Protein AF-0000000067261818 (afdb_homodimer)

Nearest PDB structures (foldseek):
  6nit-assembly1_A  TM=5.048E-01  e=2.598E-01  Homo sapiens
  6mdz-assembly1_A  TM=4.209E-01  e=1.437E-01  Homo sapiens
  6mfr-assembly1_A  TM=4.215E-01  e=2.030E-01  Homo sapiens
  5js2-assembly1_A  TM=2.976E-01  e=2.240E-01  Homo sapiens
  6mdz-assembly1_A  TM=3.583E-01  e=1.690E-01  Homo sapiens

Radius of gyration: 33.34 Å; Cα contacts (8 Å, |Δi|>4): 1041; chains: 2; bounding box: 77×106×65 Å

pLDDT: mean 78.68, std 21.25, range [20.75, 97.5]

Solvent-accessible surface area (backbone atoms only — not comparable to full-atom values): 48021 Å² total; per-residue (Å²): 139,82,82,79,72,81,82,67,80,72,80,72,72,70,79,81,71,84,72,80,71,72,71,67,73,68,75,73,62,72,81,77,53,75,83,68,78,77,70,90,47,70,67,61,42,49,50,39,47,30,50,23,31,61,70,63,66,51,60,55,48,50,43,57,34,66,35,52,33,50,31,42,24,74,64,73,37,73,79,57,83,56,42,50,37,67,54,38,48,49,48,40,51,52,51,48,50,53,50,51,52,49,48,28,55,50,45,64,68,48,89,66,40,30,16,34,28,39,47,74,50,67,45,88,89,55,47,37,31,40,36,34,34,40,24,28,46,47,97,84,51,40,82,42,79,46,77,75,38,77,41,74,50,79,61,76,88,38,26,64,52,53,32,51,52,52,49,52,48,31,52,73,38,61,37,44,85,29,40,45,25,39,14,27,52,86,47,67,42,48,54,52,13,47,65,61,38,45,77,72,30,61,42,90,37,78,78,55,23,62,32,60,15,48,49,54,51,50,50,52,22,49,40,61,22,47,62,75,44,58,72,76,49,38,66,57,52,47,45,49,40,61,42,63,68,64,80,42,55,65,50,43,41,52,48,44,52,38,20,54,74,70,73,38,81,79,74,85,57,55,71,66,43,91,92,36,60,66,34,42,48,50,19,45,54,46,40,60,77,41,43,63,51,50,37,52,55,48,36,70,71,45,86,51,73,89,72,40,74,50,70,69,57,51,50,51,47,51,53,49,40,58,61,46,43,62,55,51,54,51,48,55,52,40,64,39,85,93,54,22,20,41,71,52,42,54,54,50,53,50,51,52,54,51,52,48,61,64,39,54,74,37,81,88,40,32,70,31,43,52,51,21,48,53,48,44,44,70,76,44,61,85,62,60,84,74,70,66,70,75,56,75,76,54,80,74,67,60,84,60,57,70,66,43,57,36,51,50,41,62,70,48,24,80,80,36,56,69,59,38,52,51,49,37,43,59,62,28,28,45,23,37,90,139,83,81,78,71,80,81,65,80,70,79,72,73,69,78,81,69,82,67,77,72,74,69,68,73,68,76,74,62,74,80,78,53,72,85,67,80,77,73,90,47,70,68,60,43,50,50,39,48,30,50,23,31,62,69,62,66,50,61,55,48,50,43,57,34,65,35,52,33,49,32,42,24,74,63,73,37,74,79,56,83,55,39,48,37,66,57,38,48,50,48,40,51,52,50,48,51,53,50,50,52,48,49,28,55,49,46,64,67,49,89,66,42,32,15,36,28,40,48,73,50,67,46,88,89,54,47,38,30,39,36,34,33,39,23,27,45,47,98,83,49,41,82,43,79,45,78,74,39,77,41,74,50,78,61,75,89,37,27,64,52,52,32,51,51,53,48,52,49,32,52,72,37,61,37,43,83,30,40,44,24,39,14,26,53,84,48,67,42,50,54,50,14,47,64,62,39,46,76,73,28,61,41,91,37,78,79,56,23,66,32,59,13,48,48,54,51,50,50,52,22,50,40,60,22,49,62,76,45,58,72,75,47,38,66,57,51,48,46,50,39,62,42,62,68,62,79,42,55,65,48,44,41,51,46,44,53,39,21,54,74,69,72,40,79,79,73,84,57,54,70,66,44,92,92,34,62,65,33,41,48,50,19,45,54,45,40,61,77,42,41,62,50,49,39,52,55,49,35,70,70,46,86,50,73,89,72,40,74,50,70,68,57,52,50,52,46,51,53,48,41,58,62,48,43,59,55,50,54,51,47,55,52,39,64,40,85,92,52,22,20,41,71,52,43,53,53,51,51,50,52,51,53,50,50,48,61,63,39,53,74,37,81,89,39,30,71,30,42,51,52,22,49,54,48,43,43,71,77,45,59,85,62,61,84,75,68,65,72,76,56,76,77,54,84,75,67,60,84,60,57,70,66,43,57,36,52,50,42,61,69,49,25,79,80,38,55,69,58,38,52,51,48,39,41,58,64,28,27,46,22,37,92

Foldseek 3Di:
DDPPPLLADPPPPPPPDDDDPPPPPPPPPPPPDPPPPPPDDPLVVLLVVLVCCVVVRHALQPQVDPVVQCCCLVPPNVPRDTDHSVSSVVSNVVVVVVVLVVLLVVVVVDPAAKEKEKDWDAGPVGWIKIWIKIWFQDPLRAIDIDTQDIGTDPDPLALCVNLVVNVVSCVSSVRLQRYAAYEYADDPRVVSNLVVSCVRSVHPDPVRHYFHALLNLLQVLLLQLCVVCCPLLVLVLVLLCVQAVVPDPVSLVQLCVVCVVVVHHRDRQQHDDSSGVLSVLSNLVVCLVSVVSSQVSSQVVDPDPVSHDDPVSSVSSVVVNVLCVLSNVLSVQLPDDRAQAVVVNVVSLLVVVVSLVVCCPPPVRVVSSVSSVVSSCVVVVPPPNPDPPCPVPPPVPPPPGPVVVSVVCSVCCVVPVVVSSVVRNRRRHGNRD/DDPPPLLQDPPPPPDPPPDDPPPPPPVPPPPPDPPPPPPDDPLVVLLVVLVCCVVVSHALQPQVDPVVQCCCLVPPNVPRDTDHSVSSVVSNVVVVVVVLVVLLVVVVPDDFAKEKEKDWDAGPVGWIKIWIKIWFQDPLRAIDIDTQDIGTDPDPLALCVNLVRNVVSCVSSVRLQRYAAYEYADDPRVVSNLVVSCVRSVHPDPVRHYFHALLNLLQVLLLQLCVVCCPLLVLVLVLLCVQAVVPDPVSLVQLCVVCVVVVHHRDRQFHDDSSGVLSVLSNLVVCLVSVVSSQVSSQVVDPDPVSHDDPVSSVVSVVVNVLCVLSNVLSVQLPDDRAQAVVVNVVSLLVVVVSLVVCCPPPVRVVSSVSSVVSSCVVVVPPPNPPPPCPVPPPVPPPPGPVVVSVVCSVCCVVPVVVSSVVRSRRRHGNRD

InterPro domains:
  IPR008906 HAT, C-terminal dimerisation domain [PF05699] (403-433)
  IPR012337 Ribonuclease H-like superfamily [SSF53098] (113-433)
  IPR052035 Zinc finger BED domain-containing [PTHR46481] (32-432)

Organism: Solanum lycopersicum (NCBI:txid4081)

Secondary structure (DSSP, 8-state):
------------------------------TTS--------HHHHHHHHHHHHHHHT--GGGGG-HHHHHHHHHHT-TT-----HHHHHHHHHHHHHHHHHHHHHHHHH--S-EEEEEEEEE-TTS-EEEEEEEEEE-TTS-EEEEEEEEEE--S---HHHHHHHHHHHHHHTT-TTTEEEEEE---HHHHHHHHHHHHHH--S-HHHHEEE-HHHHHHHHHHHHHGGGTTTTHHHHHHHHHHHSS--HHHHHHHHHHHHHTT----PPPP--TT-HHHHHHHHHHHHHTHHHHHHHHHHH---GGGS--HHHHHHHHHHHHHHHHHHHHHHHHT-SS--BHHHHHHHHHHHHHHHHHHTT-TTTHHHHHHHHHHHHHHSTTS-SSS-------STT----HHHHHHHHHHHTTT-HHHHHHHHHHHT-BS--/------------------------------TTS--------HHHHHHHHHHHHHHHT--GGGGG-HHHHHHHHHHT-TT-----HHHHHHHHHHHHHHHHHHHHHHHHH--S-EEEEEEEEE-TTS-EEEEEEEEEE-TTS-EEEEEEEEEE--S---HHHHHHHHHHHHHHTT-TTTEEEEEE---HHHHHHHHHHHHHH--S-HHHHEEE-HHHHHHHHHHHHHGGGTTTTHHHHHHHHHHHSS--HHHHHHHHHHHHHTT----PPPP--TT-HHHHHHHHHHHHHTHHHHHHHHHHH---GGGS--HHHHHHHHHHHHHHHHHHHHHHHHT-SS--BHHHHHHHHHHHHHHHHHHTT-TTTHHHHHHHHHHHHHHSTTS-SSS-------STT----HHHHHHHHHHHTTT-HHHHHHHHHHHT-BS--

Sequence (866 aa):
MSSLEVVGNCNVEESVRGSNMVQSELNTSNPSGPLTHRTYNKDRDRENFAKMVVVCGLPFSFGEHPGFIAYIRETYNPSFQGLSRSMVKRDIFEFQEKHCQYLRAYFELMDCRVAITTDMGRSPNGFDYLTVTEYWIDYNWNLQKRIIGYKICQKKKTEIYIATTVLEILDFFGLCDKVVSITLDNASANLNAINLLEPRLCPISKYAFHVRCAAHILNLVVSDGVKLFENSCDKIDNACFYIFHMNSSSRINQFKELCNAFKLPFRKVPKHVKTRWNSFYDMLEVAYAYRQPITTLFNNHNAYPEFKINDSDWDEVNELRIFLKSFYDATKIFFEIYYPTISEILIHICEISSIFSEYKTNTLFTSAIEVMITKFKKYNLDIQPEEEPDLGTNDITNDNGIPELLNWWRNLGAQYPKLSRMVKDVLAIQGSSMSSLEVVGNCNVEESVRGSNMVQSELNTSNPSGPLTHRTYNKDRDRENFAKMVVVCGLPFSFGEHPGFIAYIRETYNPSFQGLSRSMVKRDIFEFQEKHCQYLRAYFELMDCRVAITTDMGRSPNGFDYLTVTEYWIDYNWNLQKRIIGYKICQKKKTEIYIATTVLEILDFFGLCDKVVSITLDNASANLNAINLLEPRLCPISKYAFHVRCAAHILNLVVSDGVKLFENSCDKIDNACFYIFHMNSSSRINQFKELCNAFKLPFRKVPKHVKTRWNSFYDMLEVAYAYRQPITTLFNNHNAYPEFKINDSDWDEVNELRIFLKSFYDATKIFFEIYYPTISEILIHICEISSIFSEYKTNTLFTSAIEVMITKFKKYNLDIQPEEEPDLGTNDITNDNGIPELLNWWRNLGAQYPKLSRMVKDVLAIQGSS

Structure (mmCIF, N/CA/C/O backbone):
data_AF-0000000067261818-model_v1
#
loop_
_entity.id
_entity.type
_entity.pdbx_description
1 polymer 'HAT C-terminal dimerisation domain-containing protein'
#
loop_
_atom_site.group_PDB
_atom_site.id
_atom_site.type_symbol
_atom_site.label_atom_id
_atom_site.label_alt_id
_atom_site.label_comp_id
_atom_site.label_asym_id
_atom_site.label_entity_id
_atom_site.label_seq_id
_atom_site.pdbx_PDB_ins_code
_atom_site.Cartn_x
_atom_site.Cartn_y
_atom_site.Cartn_z
_atom_site.occupancy
_atom_site.B_iso_or_equiv
_atom_site.auth_seq_id
_atom_site.auth_comp_id
_atom_site.auth_asym_id
_atom_site.auth_atom_id
_atom_site.pdbx_PDB_model_num
ATOM 1 N N . MET A 1 1 ? 6.27 -0.748 28.844 1 21.27 1 MET A N 1
ATOM 2 C CA . MET A 1 1 ? 7.105 -1.312 27.797 1 21.27 1 MET A CA 1
ATOM 3 C C . MET A 1 1 ? 6.355 -1.341 26.469 1 21.27 1 MET A C 1
ATOM 5 O O . MET A 1 1 ? 5.586 -2.268 26.203 1 21.27 1 MET A O 1
ATOM 9 N N . SER A 1 2 ? 5.887 -0.076 25.953 1 20.75 2 SER A N 1
ATOM 10 C CA . SER A 1 2 ? 4.914 0.525 25.047 1 20.75 2 SER A CA 1
ATOM 11 C C . SER A 1 2 ? 5.227 0.187 23.594 1 20.75 2 SER A C 1
ATOM 13 O O . SER A 1 2 ? 6.332 0.442 23.125 1 20.75 2 SER A O 1
ATOM 15 N N . SER A 1 3 ? 4.656 -0.963 23.094 1 21.44 3 SER A N 1
ATOM 16 C CA . SER A 1 3 ? 4.852 -1.713 21.859 1 21.44 3 SER A CA 1
ATOM 17 C C . SER A 1 3 ? 4.691 -0.816 20.625 1 21.44 3 SER A C 1
ATOM 19 O O . SER A 1 3 ? 3.609 -0.271 20.391 1 21.44 3 SER A O 1
ATOM 21 N N . LEU A 1 4 ? 5.727 -0.037 20.188 1 24.48 4 LEU A N 1
ATOM 22 C CA . LEU A 1 4 ? 5.965 0.792 19 1 24.48 4 LEU A CA 1
ATOM 23 C C . LEU A 1 4 ? 5.684 0.013 17.734 1 24.48 4 LEU A C 1
ATOM 25 O O . LEU A 1 4 ? 6.496 -0.817 17.312 1 24.48 4 LEU A O 1
ATOM 29 N N . GLU A 1 5 ? 4.434 -0.474 17.625 1 24.41 5 GLU A N 1
ATOM 30 C CA . GLU A 1 5 ? 4.09 -1.194 16.406 1 24.41 5 GLU A CA 1
ATOM 31 C C . GLU A 1 5 ? 4.402 -0.362 15.156 1 24.41 5 GLU A C 1
ATOM 33 O O . GLU A 1 5 ? 4.191 0.852 15.148 1 24.41 5 GLU A O 1
ATOM 38 N N . VAL A 1 6 ? 5.238 -0.833 14.266 1 25.17 6 VAL A N 1
ATOM 39 C CA . VAL A 1 6 ? 5.859 -0.381 13.023 1 25.17 6 VAL A CA 1
ATOM 40 C C . VAL A 1 6 ? 4.781 0.03 12.023 1 25.17 6 VAL A C 1
ATOM 42 O O . VAL A 1 6 ? 3.984 -0.802 11.586 1 25.17 6 VAL A O 1
ATOM 45 N N . VAL A 1 7 ? 4.18 1.246 12.172 1 26.12 7 VAL A N 1
ATOM 46 C CA . VAL A 1 7 ? 3.24 1.898 11.266 1 26.12 7 VAL A CA 1
ATOM 47 C C . VAL A 1 7 ? 3.854 1.997 9.867 1 26.12 7 VAL A C 1
ATOM 49 O O . VAL A 1 7 ? 4.859 2.682 9.672 1 26.12 7 VAL A O 1
ATOM 52 N N . GLY A 1 8 ? 3.914 0.9 9.102 1 22.92 8 GLY A N 1
ATOM 53 C CA . GLY A 1 8 ? 4.566 0.826 7.805 1 22.92 8 GLY A CA 1
ATOM 54 C C . GLY A 1 8 ? 4.16 1.951 6.871 1 22.92 8 GLY A C 1
ATOM 55 O O . GLY A 1 8 ? 5.02 2.646 6.32 1 22.92 8 GLY A O 1
ATOM 56 N N . ASN A 1 9 ? 3.08 1.891 6.125 1 23.38 9 ASN A N 1
ATOM 57 C CA . ASN A 1 9 ? 3.176 2.283 4.723 1 23.38 9 ASN A CA 1
ATOM 58 C C . ASN A 1 9 ? 2.959 3.783 4.547 1 23.38 9 ASN A C 1
ATOM 60 O O . ASN A 1 9 ? 1.866 4.293 4.801 1 23.38 9 ASN A O 1
ATOM 64 N N . CYS A 1 10 ? 3.957 4.617 4.836 1 23.83 10 CYS A N 1
ATOM 65 C CA . CYS A 1 10 ? 4.031 6.062 4.629 1 23.83 10 CYS A CA 1
ATOM 66 C C . CYS A 1 10 ? 3.73 6.418 3.176 1 23.83 10 CYS A C 1
ATOM 68 O O . CYS A 1 10 ? 4.43 5.965 2.266 1 23.83 10 CYS A O 1
ATOM 70 N N . ASN A 1 11 ? 2.498 6.543 2.826 1 23.36 11 ASN A N 1
ATOM 71 C CA . ASN A 1 11 ? 2.23 7.219 1.562 1 23.36 11 ASN A CA 1
ATOM 72 C C . ASN A 1 11 ? 2.895 8.594 1.509 1 23.36 11 ASN A C 1
ATOM 74 O O . ASN A 1 11 ? 2.426 9.539 2.143 1 23.36 11 ASN A O 1
ATOM 78 N N . VAL A 1 12 ? 4.215 8.742 1.524 1 25.03 12 VAL A N 1
ATOM 79 C CA . VAL A 1 12 ? 5.039 9.938 1.376 1 25.03 12 VAL A CA 1
ATOM 80 C C . VAL A 1 12 ? 4.629 10.695 0.115 1 25.03 12 VAL A C 1
ATOM 82 O O . VAL A 1 12 ? 5.062 10.359 -0.988 1 25.03 12 VAL A O 1
ATOM 85 N N . GLU A 1 13 ? 3.398 10.898 -0.253 1 24.12 13 GLU A N 1
ATOM 86 C CA . GLU A 1 13 ? 3.344 11.758 -1.43 1 24.12 13 GLU A CA 1
ATOM 87 C C . GLU A 1 13 ? 3.869 13.156 -1.116 1 24.12 13 GLU A C 1
ATOM 89 O O . GLU A 1 13 ? 3.113 14.023 -0.679 1 24.12 13 GLU A O 1
ATOM 94 N N . GLU A 1 14 ? 4.777 13.422 -0.152 1 23.22 14 GLU A N 1
ATOM 95 C CA . GLU A 1 14 ? 5.23 14.805 -0.066 1 23.22 14 GLU A CA 1
ATOM 96 C C . GLU A 1 14 ? 5.676 15.328 -1.43 1 23.22 14 GLU A C 1
ATOM 98 O O . GLU A 1 14 ? 6.43 14.664 -2.139 1 23.22 14 GLU A O 1
ATOM 103 N N . SER A 1 15 ? 4.801 16.141 -2 1 24.06 15 SER A N 1
ATOM 104 C CA . SER A 1 15 ? 5.18 17.078 -3.057 1 24.06 15 SER A CA 1
ATOM 105 C C . SER A 1 15 ? 6.43 17.859 -2.676 1 24.06 15 SER A C 1
ATOM 107 O O . SER A 1 15 ? 6.43 18.594 -1.687 1 24.06 15 SER A O 1
ATOM 109 N N . VAL A 1 16 ? 7.629 17.391 -2.766 1 24.98 16 VAL A N 1
ATOM 110 C CA . VAL A 1 16 ? 8.922 18.062 -2.725 1 24.98 16 VAL A CA 1
ATOM 111 C C . VAL A 1 16 ? 8.875 19.344 -3.555 1 24.98 16 VAL A C 1
ATOM 113 O O . VAL A 1 16 ? 8.789 19.297 -4.785 1 24.98 16 VAL A O 1
ATOM 116 N N . ARG A 1 17 ? 8.117 20.359 -3.152 1 23.34 17 ARG A N 1
ATOM 117 C CA . ARG A 1 17 ? 8.336 21.688 -3.713 1 23.34 17 ARG A CA 1
ATOM 118 C C . ARG A 1 17 ? 9.805 22.094 -3.609 1 23.34 17 ARG A C 1
ATOM 120 O O . ARG A 1 17 ? 10.531 21.609 -2.736 1 23.34 17 ARG A O 1
ATOM 127 N N . GLY A 1 18 ? 10.445 22.938 -4.68 1 23.02 18 GLY A N 1
ATOM 128 C CA . GLY A 1 18 ? 11.719 23.5 -5.086 1 23.02 18 GLY A CA 1
ATOM 129 C C . GLY A 1 18 ? 12.352 24.375 -4.02 1 23.02 18 GLY A C 1
ATOM 130 O O . GLY A 1 18 ? 12.195 25.594 -4.039 1 23.02 18 GLY A O 1
ATOM 131 N N . SER A 1 19 ? 12.172 24.234 -2.723 1 21.33 19 SER A N 1
ATOM 132 C CA . SER A 1 19 ? 12.961 25.234 -2.02 1 21.33 19 SER A CA 1
ATOM 133 C C . SER A 1 19 ? 14.391 25.281 -2.557 1 21.33 19 SER A C 1
ATOM 135 O O . SER A 1 19 ? 14.898 24.297 -3.076 1 21.33 19 SER A O 1
ATOM 137 N N . ASN A 1 20 ? 14.82 26.578 -2.77 1 21.42 20 ASN A N 1
ATOM 138 C CA . ASN A 1 20 ? 16.156 27.016 -3.166 1 21.42 20 ASN A CA 1
ATOM 139 C C . ASN A 1 20 ? 17.234 26.438 -2.262 1 21.42 20 ASN A C 1
ATOM 141 O O . ASN A 1 20 ? 17.25 26.688 -1.058 1 21.42 20 ASN A O 1
ATOM 145 N N . MET A 1 21 ? 17.609 25.25 -2.447 1 24.11 21 MET A N 1
ATOM 146 C CA . MET A 1 21 ? 18.859 24.75 -1.888 1 24.11 21 MET A CA 1
ATOM 147 C C . MET A 1 21 ? 19.953 25.812 -1.961 1 24.11 21 MET A C 1
ATOM 149 O O . MET A 1 21 ? 20.375 26.203 -3.053 1 24.11 21 MET A O 1
ATOM 153 N N . VAL A 1 22 ? 19.828 26.828 -1.086 1 22.91 22 VAL A N 1
ATOM 154 C CA . VAL A 1 22 ? 21.078 27.562 -0.947 1 22.91 22 VAL A CA 1
ATOM 155 C C . VAL A 1 22 ? 22.25 26.609 -0.926 1 22.91 22 VAL A C 1
ATOM 157 O O . VAL A 1 22 ? 22.25 25.625 -0.181 1 22.91 22 VAL A O 1
ATOM 160 N N . GLN A 1 23 ? 22.906 26.578 -2.053 1 22.69 23 GLN A N 1
ATOM 161 C CA . GLN A 1 23 ? 24.188 25.953 -2.363 1 22.69 23 GLN A CA 1
ATOM 162 C C . GLN A 1 23 ? 25.203 26.188 -1.256 1 22.69 23 GLN A C 1
ATOM 164 O O . GLN A 1 23 ? 25.688 27.312 -1.089 1 22.69 23 GLN A O 1
ATOM 169 N N . SER A 1 24 ? 24.922 25.828 -0.012 1 23.78 24 SER A N 1
ATOM 170 C CA . SER A 1 24 ? 26.172 25.969 0.727 1 23.78 24 SER A CA 1
ATOM 171 C C . SER A 1 24 ? 27.359 25.516 -0.106 1 23.78 24 SER A C 1
ATOM 173 O O . SER A 1 24 ? 27.266 24.547 -0.869 1 23.78 24 SER A O 1
ATOM 175 N N . GLU A 1 25 ? 28.141 26.438 -0.453 1 22.34 25 GLU A N 1
ATOM 176 C CA . GLU A 1 25 ? 29.422 26.219 -1.113 1 22.34 25 GLU A CA 1
ATOM 177 C C . GLU A 1 25 ? 30.125 24.969 -0.576 1 22.34 25 GLU A C 1
ATOM 179 O O . GLU A 1 25 ? 30.359 24.859 0.628 1 22.34 25 GLU A O 1
ATOM 184 N N . LEU A 1 26 ? 29.703 23.891 -1.182 1 24.58 26 LEU A N 1
ATOM 185 C CA . LEU A 1 26 ? 30.656 22.797 -0.982 1 24.58 26 LEU A CA 1
ATOM 186 C C . LEU A 1 26 ? 32.094 23.312 -1.055 1 24.58 26 LEU A C 1
ATOM 188 O O . LEU A 1 26 ? 32.5 23.875 -2.068 1 24.58 26 LEU A O 1
ATOM 192 N N . ASN A 1 27 ? 32.5 23.969 0.015 1 23.42 27 ASN A N 1
ATOM 193 C CA . ASN A 1 27 ? 33.938 24.109 -0.042 1 23.42 27 ASN A CA 1
ATOM 194 C C . ASN A 1 27 ? 34.625 22.906 -0.706 1 23.42 27 ASN A C 1
ATOM 196 O O . ASN A 1 27 ? 34.531 21.781 -0.191 1 23.42 27 ASN A O 1
ATOM 200 N N . THR A 1 28 ? 34.531 22.875 -2.035 1 27.55 28 THR A N 1
ATOM 201 C CA . THR A 1 28 ? 35.312 22.016 -2.941 1 27.55 28 THR A CA 1
ATOM 202 C C . THR A 1 28 ? 36.75 21.844 -2.453 1 27.55 28 THR A C 1
ATOM 204 O O . THR A 1 28 ? 37.625 22.594 -2.865 1 27.55 28 THR A O 1
ATOM 207 N N . SER A 1 29 ? 36.938 21.766 -1.132 1 27.66 29 SER A N 1
ATOM 208 C CA . SER A 1 29 ? 38.344 21.422 -0.952 1 27.66 29 SER A CA 1
ATOM 209 C C . SER A 1 29 ? 38.75 20.297 -1.885 1 27.66 29 SER A C 1
ATOM 211 O O . SER A 1 29 ? 37.906 19.516 -2.346 1 27.66 29 SER A O 1
ATOM 213 N N . ASN A 1 30 ? 39.906 20.453 -2.568 1 26.72 30 ASN A N 1
ATOM 214 C CA . ASN A 1 30 ? 40.625 19.609 -3.52 1 26.72 30 ASN A CA 1
ATOM 215 C C . ASN A 1 30 ? 40.406 18.141 -3.221 1 26.72 30 ASN A C 1
ATOM 217 O O . ASN A 1 30 ? 40.719 17.672 -2.123 1 26.72 30 ASN A O 1
ATOM 221 N N . PRO A 1 31 ? 39.469 17.531 -3.883 1 32 31 PRO A N 1
ATOM 222 C CA . PRO A 1 31 ? 39.219 16.078 -3.811 1 32 31 PRO A CA 1
ATOM 223 C C . PRO A 1 31 ? 40.5 15.273 -3.76 1 32 31 PRO A C 1
ATOM 225 O O . PRO A 1 31 ? 40.469 14.047 -3.797 1 32 31 PRO A O 1
ATOM 228 N N . SER A 1 32 ? 41.5 15.875 -4.309 1 30.7 32 SER A N 1
ATOM 229 C CA . SER A 1 32 ? 42.781 15.195 -4.48 1 30.7 32 SER A CA 1
ATOM 230 C C . SER A 1 32 ? 43.344 14.75 -3.139 1 30.7 32 SER A C 1
ATOM 232 O O . SER A 1 32 ? 44.562 14.609 -2.998 1 30.7 32 SER A O 1
ATOM 234 N N . GLY A 1 33 ? 42.625 15.094 -2.033 1 34.03 33 GLY A N 1
ATOM 235 C CA . GLY A 1 33 ? 43.438 14.664 -0.899 1 34.03 33 GLY A CA 1
ATOM 236 C C . GLY A 1 33 ? 43.594 13.156 -0.823 1 34.03 33 GLY A C 1
ATOM 237 O O . GLY A 1 33 ? 42.938 12.414 -1.556 1 34.03 33 GLY A O 1
ATOM 238 N N . PRO A 1 34 ? 44.594 12.641 -0.221 1 32.12 34 PRO A N 1
ATOM 239 C CA . PRO A 1 34 ? 44.844 11.203 -0.131 1 32.12 34 PRO A CA 1
ATOM 240 C C . PRO A 1 34 ? 43.625 10.406 0.275 1 32.12 34 PRO A C 1
ATOM 242 O O . PRO A 1 34 ? 42.719 10.93 0.944 1 32.12 34 PRO A O 1
ATOM 245 N N . LEU A 1 35 ? 43 9.555 -0.576 1 39.16 35 LEU A N 1
ATOM 246 C CA . LEU A 1 35 ? 42.062 8.523 -0.135 1 39.16 35 LEU A CA 1
ATOM 247 C C . LEU A 1 35 ? 42.25 8.203 1.34 1 39.16 35 LEU A C 1
ATOM 249 O O . LEU A 1 35 ? 43.281 7.602 1.714 1 39.16 35 LEU A O 1
ATOM 253 N N . THR A 1 36 ? 42.062 9.117 2.201 1 39.81 36 THR A N 1
ATOM 254 C CA . THR A 1 36 ? 42.25 8.75 3.6 1 39.81 36 THR A CA 1
ATOM 255 C C . THR A 1 36 ? 41.438 7.508 3.951 1 39.81 36 THR A C 1
ATOM 257 O O . THR A 1 36 ? 40.312 7.363 3.516 1 39.81 36 THR A O 1
ATOM 260 N N . HIS A 1 37 ? 42 6.375 4.16 1 44.78 37 HIS A N 1
ATOM 261 C CA . HIS A 1 37 ? 41.5 5.094 4.633 1 44.78 37 HIS A CA 1
ATOM 262 C C . HIS A 1 37 ? 40.5 5.289 5.766 1 44.78 37 HIS A C 1
ATOM 264 O O . HIS A 1 37 ? 40.844 5.852 6.809 1 44.78 37 HIS A O 1
ATOM 270 N N . ARG A 1 38 ? 39.219 5.551 5.477 1 55.09 38 ARG A N 1
ATOM 271 C CA . ARG A 1 38 ? 38.219 5.625 6.547 1 55.09 38 ARG A CA 1
ATOM 272 C C . ARG A 1 38 ? 38.312 4.414 7.469 1 55.09 38 ARG A C 1
ATOM 274 O O . ARG A 1 38 ? 38.438 3.277 7 1 55.09 38 ARG A O 1
ATOM 281 N N . THR A 1 39 ? 38.719 4.676 8.672 1 62.88 39 THR A N 1
ATOM 282 C CA . THR A 1 39 ? 38.781 3.641 9.695 1 62.88 39 THR A CA 1
ATOM 283 C C . THR A 1 39 ? 37.406 3.1 10.016 1 62.88 39 THR A C 1
ATOM 285 O O . THR A 1 39 ? 36.438 3.861 10.086 1 62.88 39 THR A O 1
ATOM 288 N N . TYR A 1 40 ? 37.312 1.828 9.852 1 69.19 40 TYR A N 1
ATOM 289 C CA . TYR A 1 40 ? 36.094 1.142 10.203 1 69.19 40 TYR A CA 1
ATOM 290 C C . TYR A 1 40 ? 35.594 1.552 11.594 1 69.19 40 TYR A C 1
ATOM 292 O O . TYR A 1 40 ? 36.375 1.547 12.547 1 69.19 40 TYR A O 1
ATOM 300 N N . ASN A 1 41 ? 34.469 2.26 11.648 1 79.75 41 ASN A N 1
ATOM 301 C CA . ASN A 1 41 ? 33.75 2.617 12.883 1 79.75 41 ASN A CA 1
ATOM 302 C C . ASN A 1 41 ? 32.375 2.023 12.93 1 79.75 41 ASN A C 1
ATOM 304 O O . ASN A 1 41 ? 31.453 2.506 12.25 1 79.75 41 ASN A O 1
ATOM 308 N N . LYS A 1 42 ? 32.25 1.022 13.828 1 83.12 42 LYS A N 1
ATOM 309 C CA . LYS A 1 42 ? 31.016 0.241 13.898 1 83.12 42 LYS A CA 1
ATOM 310 C C . LYS A 1 42 ? 29.844 1.106 14.344 1 83.12 42 LYS A C 1
ATOM 312 O O . LYS A 1 42 ? 28.75 1.02 13.773 1 83.12 42 LYS A O 1
ATOM 317 N N . ASP A 1 43 ? 30.109 1.941 15.32 1 86.19 43 ASP A N 1
ATOM 318 C CA . ASP A 1 43 ? 29.031 2.758 15.875 1 86.19 43 ASP A CA 1
ATOM 319 C C . ASP A 1 43 ? 28.562 3.801 14.867 1 86.19 43 ASP A C 1
ATOM 321 O O . ASP A 1 43 ? 27.359 4.012 14.703 1 86.19 43 ASP A O 1
ATOM 325 N N . ARG A 1 44 ? 29.516 4.402 14.234 1 88.25 44 ARG A N 1
ATOM 326 C CA . ARG A 1 44 ? 29.188 5.391 13.211 1 88.25 44 ARG A CA 1
ATOM 327 C C . ARG A 1 44 ? 28.406 4.758 12.07 1 88.25 44 ARG A C 1
ATOM 329 O O . ARG A 1 44 ? 27.406 5.324 11.602 1 88.25 44 ARG A O 1
ATOM 336 N N . ASP A 1 45 ? 28.812 3.574 11.672 1 90.19 45 ASP A N 1
ATOM 337 C CA . ASP A 1 45 ? 28.172 2.896 10.547 1 90.19 45 ASP A CA 1
ATOM 338 C C . ASP A 1 45 ? 26.75 2.48 10.883 1 90.19 45 ASP A C 1
ATOM 340 O O . ASP A 1 45 ? 25.844 2.59 10.047 1 90.19 45 ASP A O 1
ATOM 344 N N . ARG A 1 46 ? 26.594 2.111 12.07 1 92.56 46 ARG A N 1
ATOM 345 C CA . ARG A 1 46 ? 25.266 1.724 12.547 1 92.56 46 ARG A CA 1
ATOM 346 C C . ARG A 1 46 ? 24.344 2.93 12.617 1 92.56 46 ARG A C 1
ATOM 348 O O . ARG A 1 46 ? 23.156 2.832 12.266 1 92.56 46 ARG A O 1
ATOM 355 N N . GLU A 1 47 ? 24.891 3.992 13.07 1 93.06 47 GLU A N 1
ATOM 356 C CA . GLU A 1 47 ? 24.094 5.219 13.141 1 93.06 47 GLU A CA 1
ATOM 357 C C . GLU A 1 47 ? 23.703 5.699 11.75 1 93.06 47 GLU A C 1
ATOM 359 O O . GLU A 1 47 ? 22.562 6.117 11.531 1 93.06 47 GLU A O 1
ATOM 364 N N . ASN A 1 48 ? 24.656 5.652 10.852 1 94.5 48 ASN A N 1
ATOM 365 C CA . ASN A 1 48 ? 24.375 6.047 9.477 1 94.5 48 ASN A CA 1
ATOM 366 C C . ASN A 1 48 ? 23.281 5.18 8.859 1 94.5 48 ASN A C 1
ATOM 368 O O . ASN A 1 48 ? 22.422 5.684 8.141 1 94.5 48 ASN A O 1
ATOM 372 N N . PHE A 1 49 ? 23.312 3.934 9.125 1 96.06 49 PHE A N 1
ATOM 373 C CA . PHE A 1 49 ? 22.312 3.02 8.602 1 96.06 49 PHE A CA 1
ATOM 374 C C . PHE A 1 49 ? 20.938 3.328 9.195 1 96.06 49 PHE A C 1
ATOM 376 O O . PHE A 1 49 ? 19.938 3.354 8.477 1 96.06 49 PHE A O 1
ATOM 383 N N . ALA A 1 50 ? 20.922 3.541 10.461 1 95.5 50 ALA A N 1
ATOM 384 C CA . ALA A 1 50 ? 19.672 3.895 11.133 1 95.5 50 ALA A CA 1
ATOM 385 C C . ALA A 1 50 ? 19.062 5.141 10.508 1 95.5 50 ALA A C 1
ATOM 387 O O . ALA A 1 50 ? 17.844 5.188 10.266 1 95.5 50 ALA A O 1
ATOM 388 N N . LYS A 1 51 ? 19.844 6.098 10.219 1 94.75 51 LYS A N 1
ATOM 389 C CA . LYS A 1 51 ? 19.375 7.324 9.578 1 94.75 51 LYS A CA 1
ATOM 390 C C . LYS A 1 51 ? 18.797 7.039 8.203 1 94.75 51 LYS A C 1
ATOM 392 O O . LYS A 1 51 ? 17.766 7.59 7.828 1 94.75 51 LYS A O 1
ATOM 397 N N . MET A 1 52 ? 19.469 6.195 7.48 1 95.94 52 MET A N 1
ATOM 398 C CA . MET A 1 52 ? 19 5.844 6.148 1 95.94 52 MET A CA 1
ATOM 399 C C . MET A 1 52 ? 17.625 5.184 6.215 1 95.94 52 MET A C 1
ATOM 401 O O . MET A 1 52 ? 16.734 5.512 5.434 1 95.94 52 MET A O 1
ATOM 405 N N . VAL A 1 53 ? 17.453 4.258 7.148 1 96.5 53 VAL A N 1
ATOM 406 C CA . VAL A 1 53 ? 16.203 3.521 7.301 1 96.5 53 VAL A CA 1
ATOM 407 C C . VAL A 1 53 ? 15.062 4.496 7.574 1 96.5 53 VAL A C 1
ATOM 409 O O . VAL A 1 53 ? 14 4.395 6.969 1 96.5 53 VAL A O 1
ATOM 412 N N . VAL A 1 54 ? 15.312 5.484 8.383 1 94.62 54 VAL A N 1
ATOM 413 C CA . VAL A 1 54 ? 14.289 6.441 8.773 1 94.62 54 VAL A CA 1
ATOM 414 C C . VAL A 1 54 ? 13.984 7.383 7.609 1 94.62 54 VAL A C 1
ATOM 416 O O . VAL A 1 54 ? 12.82 7.57 7.242 1 94.62 54 VAL A O 1
ATOM 419 N N . VAL A 1 55 ? 14.992 7.93 6.969 1 93.94 55 VAL A N 1
ATOM 420 C CA . VAL A 1 55 ? 14.828 8.945 5.934 1 93.94 55 VAL A CA 1
ATOM 421 C C . VAL A 1 55 ? 14.227 8.32 4.68 1 93.94 55 VAL A C 1
ATOM 423 O O . VAL A 1 55 ? 13.398 8.938 4.008 1 93.94 55 VAL A O 1
ATOM 426 N N . CYS A 1 56 ? 14.594 7.078 4.445 1 95.06 56 CYS A N 1
ATOM 427 C CA . CYS A 1 56 ? 14.102 6.41 3.248 1 95.06 56 CYS A CA 1
ATOM 428 C C . CYS A 1 56 ? 12.781 5.699 3.529 1 95.06 56 CYS A C 1
ATOM 430 O O . CYS A 1 56 ? 12.141 5.188 2.609 1 95.06 56 CYS A O 1
ATOM 432 N N . GLY A 1 57 ? 12.422 5.676 4.711 1 94.19 57 GLY A N 1
ATOM 433 C CA . GLY A 1 57 ? 11.18 5 5.055 1 94.19 57 GLY A CA 1
ATOM 434 C C . GLY A 1 57 ? 11.25 3.496 4.871 1 94.19 57 GLY A C 1
ATOM 435 O O . GLY A 1 57 ? 10.305 2.885 4.363 1 94.19 57 GLY A O 1
ATOM 436 N N . LEU A 1 58 ? 12.344 2.857 5.23 1 95.56 58 LEU A N 1
ATOM 437 C CA . LEU A 1 58 ? 12.547 1.42 5.078 1 95.56 58 LEU A CA 1
ATOM 438 C C . LEU A 1 58 ? 12.148 0.678 6.352 1 95.56 58 LEU A C 1
ATOM 440 O O . LEU A 1 58 ? 12.188 1.246 7.441 1 95.56 58 LEU A O 1
ATOM 444 N N . PRO A 1 59 ? 11.773 -0.634 6.219 1 95.38 59 PRO A N 1
ATOM 445 C CA . PRO A 1 59 ? 11.492 -1.423 7.422 1 95.38 59 PRO A CA 1
ATOM 446 C C . PRO A 1 59 ? 12.742 -1.654 8.273 1 95.38 59 PRO A C 1
ATOM 448 O O . PRO A 1 59 ? 13.859 -1.659 7.754 1 95.38 59 PRO A O 1
ATOM 451 N N . PHE A 1 60 ? 12.484 -1.933 9.555 1 95.31 60 PHE A N 1
ATOM 452 C CA . PHE A 1 60 ? 13.586 -2.189 10.477 1 95.31 60 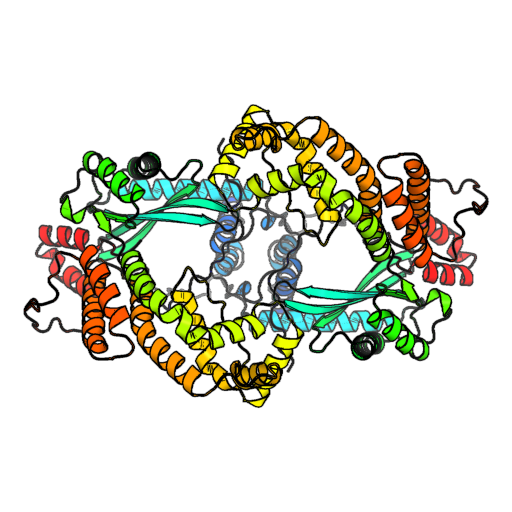PHE A CA 1
ATOM 453 C C . PHE A 1 60 ? 14.375 -3.42 10.039 1 95.31 60 PHE A C 1
ATOM 455 O O . PHE A 1 60 ? 15.562 -3.545 10.352 1 95.31 60 PHE A O 1
ATOM 462 N N . SER A 1 61 ? 13.758 -4.277 9.289 1 96.31 61 SER A N 1
ATOM 463 C CA . SER A 1 61 ? 14.367 -5.547 8.906 1 96.31 61 SER A CA 1
ATOM 464 C C . SER A 1 61 ? 15.172 -5.406 7.617 1 96.31 61 SER A C 1
ATOM 466 O O . SER A 1 61 ? 15.75 -6.379 7.133 1 96.31 61 SER A O 1
ATOM 468 N N . PHE A 1 62 ? 15.227 -4.207 7.078 1 96.75 62 PHE A N 1
ATOM 469 C CA . PHE A 1 62 ? 15.898 -4.016 5.793 1 96.75 62 PHE A CA 1
ATOM 470 C C . PHE A 1 62 ? 17.344 -4.473 5.867 1 96.75 62 PHE A C 1
ATOM 472 O O . PHE A 1 62 ? 17.875 -5.031 4.902 1 96.75 62 PHE A O 1
ATOM 479 N N . GLY A 1 63 ? 18.016 -4.238 7.02 1 95.75 63 GLY A N 1
ATOM 480 C CA . GLY A 1 63 ? 19.406 -4.609 7.207 1 95.75 63 GLY A CA 1
ATOM 481 C C . GLY A 1 63 ? 19.641 -6.109 7.172 1 95.75 63 GLY A C 1
ATOM 482 O O . GLY A 1 63 ? 20.766 -6.566 7.004 1 95.75 63 GLY A O 1
ATOM 483 N N . GLU A 1 64 ? 18.531 -6.871 7.289 1 96.25 64 GLU A N 1
ATOM 484 C CA . GLU A 1 64 ? 18.609 -8.328 7.285 1 96.25 64 GLU A CA 1
ATOM 485 C C . GLU A 1 64 ? 18.328 -8.891 5.898 1 96.25 64 GLU A C 1
ATOM 487 O O . GLU A 1 64 ? 18.5 -10.086 5.66 1 96.25 64 GLU A O 1
ATOM 492 N N . HIS A 1 65 ? 17.875 -8.078 5.031 1 96.38 65 HIS A N 1
ATOM 493 C CA . HIS A 1 65 ? 17.469 -8.562 3.715 1 96.38 65 HIS A CA 1
ATOM 494 C C . HIS A 1 65 ? 18.672 -9.094 2.941 1 96.38 65 HIS A C 1
ATOM 496 O O . HIS A 1 65 ? 19.688 -8.406 2.811 1 96.38 65 HIS A O 1
ATOM 502 N N . PRO A 1 66 ? 18.594 -10.289 2.352 1 94.69 66 PRO A N 1
ATOM 503 C CA . PRO A 1 66 ? 19.734 -10.891 1.653 1 94.69 66 PRO A CA 1
ATOM 504 C C . PRO A 1 66 ? 20.234 -10.039 0.49 1 94.69 66 PRO A C 1
ATOM 506 O O . PRO A 1 66 ? 21.438 -10 0.222 1 94.69 66 PRO A O 1
ATOM 509 N N . GLY A 1 67 ? 19.297 -9.383 -0.168 1 94.94 67 GLY A N 1
ATOM 510 C CA . GLY A 1 67 ? 19.703 -8.523 -1.273 1 94.94 67 GLY A CA 1
ATOM 511 C C . GLY A 1 67 ? 20.562 -7.359 -0.843 1 94.94 67 GLY A C 1
ATOM 512 O O . GLY A 1 67 ? 21.516 -7 -1.537 1 94.94 67 GLY A O 1
ATOM 513 N N . PHE A 1 68 ? 20.297 -6.777 0.336 1 96.75 68 PHE A N 1
ATOM 514 C CA . PHE A 1 68 ? 21.094 -5.66 0.848 1 96.75 68 PHE A CA 1
ATOM 515 C C . PHE A 1 68 ? 22.453 -6.137 1.339 1 96.75 68 PHE A C 1
ATOM 517 O O . PHE A 1 68 ? 23.469 -5.516 1.047 1 96.75 68 PHE A O 1
ATOM 524 N N . ILE A 1 69 ? 22.391 -7.223 2.025 1 95.69 69 ILE A N 1
ATOM 525 C CA . ILE A 1 69 ? 23.625 -7.793 2.547 1 95.69 69 ILE A CA 1
ATOM 526 C C . ILE A 1 69 ? 24.578 -8.117 1.393 1 95.69 69 ILE A C 1
ATOM 528 O O . ILE A 1 69 ? 25.75 -7.762 1.43 1 95.69 69 ILE A O 1
ATOM 532 N N . ALA A 1 70 ? 24.078 -8.734 0.353 1 95.88 70 ALA A N 1
ATOM 533 C CA . ALA A 1 70 ? 24.891 -9.078 -0.807 1 95.88 70 ALA A CA 1
ATOM 534 C C . ALA A 1 70 ? 25.469 -7.828 -1.463 1 95.88 70 ALA A C 1
ATOM 536 O O . ALA A 1 70 ? 26.625 -7.816 -1.873 1 95.88 70 ALA A O 1
ATOM 537 N N . TYR A 1 71 ? 24.719 -6.797 -1.553 1 95.62 71 TYR A N 1
ATOM 538 C CA . TYR A 1 71 ? 25.172 -5.555 -2.17 1 95.62 71 TYR A CA 1
ATOM 539 C C . TYR A 1 71 ? 26.344 -4.961 -1.415 1 95.62 71 TYR A C 1
ATOM 541 O O . TYR A 1 71 ? 27.359 -4.613 -2.02 1 95.62 71 TYR A O 1
ATOM 549 N N . ILE A 1 72 ? 26.172 -4.875 -0.07 1 94.19 72 ILE A N 1
ATOM 550 C CA . ILE A 1 72 ? 27.234 -4.285 0.737 1 94.19 72 ILE A CA 1
ATOM 551 C C . ILE A 1 72 ? 28.469 -5.18 0.693 1 94.19 72 ILE A C 1
ATOM 553 O O . ILE A 1 72 ? 29.594 -4.691 0.537 1 94.19 72 ILE A O 1
ATOM 557 N N . ARG A 1 73 ? 28.281 -6.461 0.747 1 93.06 73 ARG A N 1
ATOM 558 C CA . ARG A 1 73 ? 29.375 -7.414 0.754 1 93.06 73 ARG A CA 1
ATOM 559 C C . ARG A 1 73 ? 30.156 -7.355 -0.556 1 93.06 73 ARG A C 1
ATOM 561 O O . ARG A 1 73 ? 31.391 -7.328 -0.552 1 93.06 73 ARG A O 1
ATOM 568 N N . GLU A 1 74 ? 29.438 -7.312 -1.612 1 92.62 74 GLU A N 1
ATOM 569 C CA . GLU A 1 74 ? 30.062 -7.422 -2.93 1 92.62 74 GLU A CA 1
ATOM 570 C C . GLU A 1 74 ? 30.609 -6.078 -3.398 1 92.62 74 GLU A C 1
ATOM 572 O O . GLU A 1 74 ? 31.5 -6.027 -4.254 1 92.62 74 GLU A O 1
ATOM 577 N N . THR A 1 75 ? 30.125 -5.012 -2.848 1 91.81 75 THR A N 1
ATOM 578 C CA . THR A 1 75 ? 30.516 -3.701 -3.361 1 91.81 75 THR A CA 1
ATOM 579 C C . THR A 1 75 ? 31.484 -3.012 -2.402 1 91.81 75 THR A C 1
ATOM 581 O O . THR A 1 75 ? 32.438 -2.375 -2.836 1 91.81 75 THR A O 1
ATOM 584 N N . TYR A 1 76 ? 31.234 -3.182 -1.037 1 88.5 76 TYR A N 1
ATOM 585 C CA . TYR A 1 76 ? 31.969 -2.303 -0.138 1 88.5 76 TYR A CA 1
ATOM 586 C C . TYR A 1 76 ? 32.719 -3.107 0.919 1 88.5 76 TYR A C 1
ATOM 588 O O . TYR A 1 76 ? 33.906 -2.904 1.133 1 88.5 76 TYR A O 1
ATOM 596 N N . ASN A 1 77 ? 32 -3.947 1.603 1 88.56 77 ASN A N 1
ATOM 597 C CA . ASN A 1 77 ? 32.562 -4.621 2.771 1 88.56 77 ASN A CA 1
ATOM 598 C C . ASN A 1 77 ? 32.25 -6.117 2.748 1 88.56 77 ASN A C 1
ATOM 600 O O . ASN A 1 77 ? 31.203 -6.551 3.201 1 88.56 77 ASN A O 1
ATOM 604 N N . PRO A 1 78 ? 33.219 -6.906 2.314 1 89.31 78 PRO A N 1
ATOM 605 C CA . PRO A 1 78 ? 33 -8.352 2.197 1 89.31 78 PRO A CA 1
ATOM 606 C C . PRO A 1 78 ? 32.688 -9.008 3.535 1 89.31 78 PRO A C 1
ATOM 608 O O . PRO A 1 78 ? 32.125 -10.102 3.564 1 89.31 78 PRO A O 1
ATOM 611 N N . SER A 1 79 ? 32.938 -8.32 4.621 1 88.44 79 SER A N 1
ATOM 612 C CA . SER A 1 79 ? 32.719 -8.914 5.934 1 88.44 79 SER A CA 1
ATOM 613 C C . SER A 1 79 ? 31.422 -8.461 6.551 1 88.44 79 SER A C 1
ATOM 615 O O . SER A 1 79 ? 31.125 -8.766 7.707 1 88.44 79 SER A O 1
ATOM 617 N N . PHE A 1 80 ? 30.75 -7.738 5.812 1 91.06 80 PHE A N 1
ATOM 618 C CA . PHE A 1 80 ? 29.484 -7.23 6.324 1 91.06 80 PHE A CA 1
ATOM 619 C C . PHE A 1 80 ? 28.516 -8.375 6.609 1 91.06 80 PHE A C 1
ATOM 621 O O . PHE A 1 80 ? 28.297 -9.234 5.75 1 91.06 80 PHE A O 1
ATOM 628 N N . GLN A 1 81 ? 27.922 -8.477 7.766 1 91.38 81 GLN A N 1
ATOM 629 C CA . GLN A 1 81 ? 27.062 -9.586 8.164 1 91.38 81 GLN A CA 1
ATOM 630 C C . GLN A 1 81 ? 25.609 -9.156 8.219 1 91.38 81 GLN A C 1
ATOM 632 O O . GLN A 1 81 ? 24.719 -9.984 8.43 1 91.38 81 GLN A O 1
ATOM 637 N N . GLY A 1 82 ? 25.328 -7.957 8.055 1 93.69 82 GLY A N 1
ATOM 638 C CA . GLY A 1 82 ? 23.969 -7.469 8.18 1 93.69 82 GLY A CA 1
ATOM 639 C C . GLY A 1 82 ? 23.672 -6.863 9.539 1 93.69 82 GLY A C 1
ATOM 640 O O . GLY A 1 82 ? 24.516 -6.918 10.445 1 93.69 82 GLY A O 1
ATOM 641 N N . LEU A 1 83 ? 22.547 -6.195 9.656 1 95.06 83 LEU A N 1
ATOM 642 C CA . LEU A 1 83 ? 22.062 -5.602 10.898 1 95.06 83 LEU A CA 1
ATOM 643 C C . LEU A 1 83 ? 20.672 -6.125 11.242 1 95.06 83 LEU A C 1
ATOM 645 O O . LEU A 1 83 ? 19.766 -6.098 10.406 1 95.06 83 LEU A O 1
ATOM 649 N N . SER A 1 84 ? 20.469 -6.566 12.414 1 95.31 84 SER A N 1
ATOM 650 C CA . SER A 1 84 ? 19.203 -7.164 12.82 1 95.31 84 SER A CA 1
ATOM 651 C C . SER A 1 84 ? 18.125 -6.098 13.023 1 95.31 84 SER A C 1
ATOM 653 O O . SER A 1 84 ? 18.453 -4.941 13.312 1 95.31 84 SER A O 1
ATOM 655 N N . ARG A 1 85 ? 17 -6.57 12.914 1 95.81 85 ARG A N 1
ATOM 656 C CA . ARG A 1 85 ? 15.836 -5.707 13.125 1 95.81 85 ARG A CA 1
ATOM 657 C C . ARG A 1 85 ? 15.875 -5.062 14.508 1 95.81 85 ARG A C 1
ATOM 659 O O . ARG A 1 85 ? 15.625 -3.863 14.648 1 95.81 85 ARG A O 1
ATOM 666 N N . SER A 1 86 ? 16.188 -5.809 15.469 1 95.56 86 SER A N 1
ATOM 667 C CA . SER A 1 86 ? 16.203 -5.328 16.844 1 95.56 86 SER A CA 1
ATOM 668 C C . SER A 1 86 ? 17.297 -4.289 17.062 1 95.56 86 SER A C 1
ATOM 670 O O . SER A 1 86 ? 17.094 -3.295 17.75 1 95.56 86 SER A O 1
ATOM 672 N N . MET A 1 87 ? 18.375 -4.527 16.469 1 94.25 87 MET A N 1
ATOM 673 C CA . MET A 1 87 ? 19.5 -3.594 16.594 1 94.25 87 MET A CA 1
ATOM 674 C C . MET A 1 87 ? 19.156 -2.262 15.93 1 94.25 87 MET A C 1
ATOM 676 O O . MET A 1 87 ? 19.422 -1.198 16.5 1 94.25 87 MET A O 1
ATOM 680 N N . VAL A 1 88 ? 18.625 -2.35 14.766 1 95.81 88 VAL A N 1
ATOM 681 C CA . VAL A 1 88 ? 18.266 -1.146 14.023 1 95.81 88 VAL A CA 1
ATOM 682 C C . VAL A 1 88 ? 17.219 -0.343 14.812 1 95.81 88 VAL A C 1
ATOM 684 O O . VAL A 1 88 ? 17.344 0.878 14.938 1 95.81 88 VAL A O 1
ATOM 687 N N . LYS A 1 89 ? 16.25 -1.021 15.328 1 96.38 89 LYS A N 1
ATOM 688 C CA . LYS A 1 89 ? 15.227 -0.372 16.156 1 96.38 89 LYS A CA 1
ATOM 689 C C . LYS A 1 89 ? 15.859 0.347 17.344 1 96.38 89 LYS A C 1
ATOM 691 O O . LYS A 1 89 ? 15.555 1.514 17.594 1 96.38 89 LYS A O 1
ATOM 696 N N . ARG A 1 90 ? 16.719 -0.341 17.984 1 95.88 90 ARG A N 1
ATOM 697 C CA . ARG A 1 90 ? 17.391 0.234 19.141 1 95.88 90 ARG A CA 1
ATOM 698 C C . ARG A 1 90 ? 18.203 1.469 18.75 1 95.88 90 ARG A C 1
ATOM 700 O O . ARG A 1 90 ? 18.141 2.496 19.422 1 95.88 90 ARG A O 1
ATOM 707 N N . ASP A 1 91 ? 18.922 1.342 17.688 1 95.75 91 ASP A N 1
ATOM 708 C CA . ASP A 1 91 ? 19.75 2.449 17.219 1 95.75 91 ASP A CA 1
ATOM 709 C C . ASP A 1 91 ? 18.906 3.662 16.859 1 95.75 91 ASP A C 1
ATOM 711 O O . ASP A 1 91 ? 19.281 4.801 17.156 1 95.75 91 ASP A O 1
ATOM 715 N N . ILE A 1 92 ? 17.781 3.48 16.234 1 95.81 92 ILE A N 1
ATOM 716 C CA . ILE A 1 92 ? 16.891 4.562 15.836 1 95.81 92 ILE A CA 1
ATOM 717 C C . ILE A 1 92 ? 16.344 5.27 17.078 1 95.81 92 ILE A C 1
ATOM 719 O O . ILE A 1 92 ? 16.344 6.5 17.156 1 95.81 92 ILE A O 1
ATOM 723 N N . PHE A 1 93 ? 15.984 4.527 18.062 1 94.56 93 PHE A N 1
ATOM 724 C CA . PHE A 1 93 ? 15.406 5.121 19.266 1 94.56 93 PHE A CA 1
ATOM 725 C C . PHE A 1 93 ? 16.469 5.852 20.078 1 94.56 93 PHE A C 1
ATOM 727 O O . PHE A 1 93 ? 16.188 6.875 20.703 1 94.56 93 PHE A O 1
ATOM 734 N N . GLU A 1 94 ? 17.625 5.285 20.062 1 93.62 94 GLU A N 1
ATOM 735 C CA . GLU A 1 94 ? 18.734 5.984 20.703 1 93.62 94 GLU A CA 1
ATOM 736 C C . GLU A 1 94 ? 19.016 7.316 20.031 1 93.62 94 GLU A C 1
ATOM 738 O O . GLU A 1 94 ? 19.25 8.328 20.688 1 93.62 94 GLU A O 1
ATOM 743 N N . PHE A 1 95 ? 19 7.23 18.781 1 92.12 95 PHE A N 1
ATOM 744 C CA . PHE A 1 95 ? 19.219 8.445 18 1 92.12 95 PHE A CA 1
ATOM 745 C C . PHE A 1 95 ? 18.109 9.453 18.25 1 92.12 95 PHE A C 1
ATOM 747 O O . PHE A 1 95 ? 18.359 10.648 18.391 1 92.12 95 PHE A O 1
ATOM 754 N N . GLN A 1 96 ? 16.953 9.023 18.266 1 92.56 96 GLN A N 1
ATOM 755 C CA . GLN A 1 96 ? 15.812 9.891 18.547 1 92.56 96 GLN A CA 1
ATOM 756 C C . GLN A 1 96 ? 15.93 10.531 19.938 1 92.56 96 GLN A C 1
ATOM 758 O O . GLN A 1 96 ? 15.688 11.727 20.094 1 92.56 96 GLN A O 1
ATOM 763 N N . GLU A 1 97 ? 16.25 9.75 20.891 1 93.31 97 GLU A N 1
ATOM 764 C CA . GLU A 1 97 ? 16.391 10.25 22.25 1 93.31 97 GLU A CA 1
ATOM 765 C C . GLU A 1 97 ? 17.469 11.32 22.344 1 93.31 97 GLU A C 1
ATOM 767 O O . GLU A 1 97 ? 17.281 12.336 23.016 1 93.31 97 GLU A O 1
ATOM 772 N N . LYS A 1 98 ? 18.516 11.031 21.688 1 92.56 98 LYS A N 1
ATOM 773 C CA . LYS A 1 98 ? 19.594 12.023 21.656 1 92.56 98 LYS A CA 1
ATOM 774 C C . LYS A 1 98 ? 19.109 13.336 21.047 1 92.56 98 LYS A C 1
ATOM 776 O O . LYS A 1 98 ? 19.422 14.414 21.547 1 92.56 98 LYS A O 1
ATOM 781 N N . HIS A 1 99 ? 18.391 13.203 20.031 1 92.44 99 HIS A N 1
ATOM 782 C CA . HIS A 1 99 ? 17.891 14.391 19.359 1 92.44 99 HIS A CA 1
ATOM 783 C C . HIS A 1 99 ? 16.875 15.125 20.219 1 92.44 99 HIS A C 1
ATOM 785 O O . HIS A 1 99 ? 16.844 16.359 20.234 1 92.44 99 HIS A O 1
ATOM 791 N N . CYS A 1 100 ? 16.047 14.398 20.938 1 94.5 100 CYS A N 1
ATOM 792 C CA . CYS A 1 100 ? 15.086 15.008 21.828 1 94.5 100 CYS A CA 1
ATOM 793 C C . CYS A 1 100 ? 15.781 15.789 22.938 1 94.5 100 CYS A C 1
ATOM 795 O O . CYS A 1 100 ? 15.375 16.906 23.266 1 94.5 100 CYS A O 1
ATOM 797 N N . GLN A 1 101 ? 16.828 15.227 23.438 1 94.69 101 GLN A N 1
ATOM 798 C CA . GLN A 1 101 ? 17.578 15.906 24.484 1 94.69 101 GLN A CA 1
ATOM 799 C C . GLN A 1 101 ? 18.25 17.172 23.938 1 94.69 101 GLN A C 1
ATOM 801 O O . GLN A 1 101 ? 18.297 18.188 24.625 1 94.69 101 GLN A O 1
ATOM 806 N N . TYR A 1 102 ? 18.672 17 22.766 1 94 102 TYR A N 1
ATOM 807 C CA . TYR A 1 102 ? 19.266 18.156 22.109 1 94 102 TYR A CA 1
ATOM 808 C C . TYR A 1 102 ? 18.234 19.281 21.953 1 94 102 TYR A C 1
ATOM 810 O O . TYR A 1 102 ? 18.516 20.438 22.266 1 94 102 TYR A O 1
ATOM 818 N N . LEU A 1 103 ? 17.094 18.984 21.531 1 94.81 103 LEU A N 1
ATOM 819 C CA . LEU A 1 103 ? 16.047 19.984 21.344 1 94.81 103 LEU A CA 1
ATOM 820 C C . LEU A 1 103 ? 15.617 20.578 22.672 1 94.81 103 LEU A C 1
ATOM 822 O O . LEU A 1 103 ? 15.391 21.781 22.766 1 94.81 103 LEU A O 1
ATOM 826 N N . ARG A 1 104 ? 15.531 19.734 23.609 1 95.12 104 ARG A N 1
ATOM 827 C CA . ARG A 1 104 ? 15.172 20.219 24.938 1 95.12 104 ARG A CA 1
ATOM 828 C C . ARG A 1 104 ? 16.172 21.266 25.422 1 95.12 104 ARG A C 1
ATOM 830 O O . ARG A 1 104 ? 15.781 22.312 25.922 1 95.12 104 ARG A O 1
ATOM 837 N N . ALA A 1 105 ? 17.422 20.984 25.281 1 95.12 105 ALA A N 1
ATOM 838 C CA . ALA A 1 105 ? 18.469 21.906 25.688 1 95.12 105 ALA A CA 1
ATOM 839 C C . ALA A 1 105 ? 18.406 23.203 24.859 1 95.12 105 ALA A C 1
ATOM 841 O O . ALA A 1 105 ? 18.578 24.297 25.406 1 95.12 105 ALA A O 1
ATOM 842 N N . TYR A 1 106 ? 18.141 23 23.656 1 94.25 106 TYR A N 1
ATOM 843 C CA . TYR A 1 106 ? 18.031 24.156 22.75 1 94.25 106 TYR A CA 1
ATOM 844 C C . TYR A 1 106 ? 16.875 25.062 23.172 1 94.25 106 TYR A C 1
ATOM 846 O O . TYR A 1 106 ? 17.016 26.281 23.219 1 94.25 106 TYR A O 1
ATOM 854 N N . PHE A 1 107 ? 15.789 24.531 23.5 1 94.25 107 PHE A N 1
ATOM 855 C CA . PHE A 1 107 ? 14.586 25.281 23.844 1 94.25 107 PHE A CA 1
ATOM 856 C C . PHE A 1 107 ? 14.758 25.984 25.188 1 94.25 107 PHE A C 1
ATOM 858 O O . PHE A 1 107 ? 14.18 27.062 25.422 1 94.25 107 PHE A O 1
ATOM 865 N N . GLU A 1 108 ? 15.492 25.391 25.984 1 91.94 108 GLU A N 1
ATOM 866 C CA . GLU A 1 108 ? 15.766 26.016 27.266 1 91.94 108 GLU A CA 1
ATOM 867 C C . GLU A 1 108 ? 16.562 27.312 27.109 1 91.94 108 GLU A C 1
ATOM 869 O O . GLU A 1 108 ? 16.344 28.281 27.844 1 91.94 108 GLU A O 1
ATOM 874 N N . LEU A 1 109 ? 17.328 27.25 26.109 1 91.12 109 LEU A N 1
ATOM 875 C CA . LEU A 1 109 ? 18.219 28.391 25.906 1 91.12 109 LEU A CA 1
ATOM 876 C C . LEU A 1 109 ? 17.547 29.453 25.031 1 91.12 109 LEU A C 1
ATOM 878 O O . LEU A 1 109 ? 17.953 30.609 25.031 1 91.12 109 LEU A O 1
ATOM 882 N N . MET A 1 110 ? 16.547 29.078 24.406 1 87.81 110 MET A N 1
ATOM 883 C CA . MET A 1 110 ? 15.867 29.984 23.469 1 87.81 110 MET A CA 1
ATOM 884 C C . MET A 1 110 ? 15.133 31.078 24.234 1 87.81 110 MET A C 1
ATOM 886 O O . MET A 1 110 ? 14.516 30.828 25.266 1 87.81 110 MET A O 1
ATOM 890 N N . ASP A 1 111 ? 15.195 32.312 23.672 1 83.06 111 ASP A N 1
ATOM 891 C CA . ASP A 1 111 ? 14.57 33.469 24.344 1 83.06 111 ASP A CA 1
ATOM 892 C C . ASP A 1 111 ? 13.336 33.938 23.578 1 83.06 111 ASP A C 1
ATOM 894 O O . ASP A 1 111 ? 12.883 35.062 23.75 1 83.06 111 ASP A O 1
ATOM 898 N N . CYS A 1 112 ? 12.875 33.219 22.734 1 86.75 112 CYS A N 1
ATOM 899 C CA . CYS A 1 112 ? 11.672 33.562 21.984 1 86.75 112 CYS A CA 1
ATOM 900 C C . CYS A 1 112 ? 10.523 32.625 22.312 1 86.75 112 CYS A C 1
ATOM 902 O O . CYS A 1 112 ? 10.727 31.594 22.953 1 86.75 112 CYS A O 1
ATOM 904 N N . ARG A 1 113 ? 9.344 33.031 22 1 90.75 113 ARG A N 1
ATOM 905 C CA . ARG A 1 113 ? 8.164 32.188 22.172 1 90.75 113 ARG A CA 1
ATOM 906 C C . ARG A 1 113 ? 7.922 31.328 20.938 1 90.75 113 ARG A C 1
ATOM 908 O O . ARG A 1 113 ? 8.586 31.5 19.922 1 90.75 113 ARG A O 1
ATOM 915 N N . VAL A 1 114 ? 7.055 30.375 21.172 1 93.12 114 VAL A N 1
ATOM 916 C CA . VAL A 1 114 ? 6.855 29.422 20.109 1 93.12 114 VAL A CA 1
ATOM 917 C C . VAL A 1 114 ? 5.367 29.312 19.781 1 93.12 114 VAL A C 1
ATOM 919 O O . VAL A 1 114 ? 4.516 29.531 20.641 1 93.12 114 VAL A O 1
ATOM 922 N N . ALA A 1 115 ? 5.086 29.062 18.547 1 93.12 115 ALA A N 1
ATOM 923 C CA . ALA A 1 115 ? 3.742 28.703 18.094 1 93.12 115 ALA A CA 1
ATOM 924 C C . ALA A 1 115 ? 3.604 27.203 17.875 1 93.12 115 ALA A C 1
ATOM 926 O O . ALA A 1 115 ? 4.539 26.547 17.422 1 93.12 115 ALA A O 1
ATOM 927 N N . ILE A 1 116 ? 2.43 26.703 18.234 1 94.75 116 ILE A N 1
ATOM 928 C CA . ILE A 1 116 ? 2.215 25.25 18.172 1 94.75 116 ILE A CA 1
ATOM 929 C C . ILE A 1 116 ? 1.063 24.938 17.219 1 94.75 116 ILE A C 1
ATOM 931 O O . ILE A 1 116 ? 0.065 25.656 17.188 1 94.75 116 ILE A O 1
ATOM 935 N N . THR A 1 117 ? 1.286 23.922 16.469 1 93 117 THR A N 1
ATOM 936 C CA . THR A 1 117 ? 0.167 23.344 15.742 1 93 117 THR A CA 1
ATOM 937 C C . THR A 1 117 ? -0.048 21.891 16.156 1 93 117 THR A C 1
ATOM 939 O O . THR A 1 117 ? 0.907 21.188 16.484 1 93 117 THR A O 1
ATOM 942 N N . THR A 1 118 ? -1.215 21.469 16.234 1 92 118 THR A N 1
ATOM 943 C CA . THR A 1 118 ? -1.532 20.078 16.547 1 92 118 THR A CA 1
ATOM 944 C C . THR A 1 118 ? -2.68 19.594 15.672 1 92 118 THR A C 1
ATOM 946 O O . THR A 1 118 ? -3.547 20.359 15.273 1 92 118 THR A O 1
ATOM 949 N N . ASP A 1 119 ? -2.525 18.406 15.266 1 88.31 119 ASP A N 1
ATOM 950 C CA . ASP A 1 119 ? -3.529 17.781 14.414 1 88.31 119 ASP A CA 1
ATOM 951 C C . ASP A 1 119 ? -3.602 16.281 14.672 1 88.31 119 ASP A C 1
ATOM 953 O O . ASP A 1 119 ? -2.635 15.672 15.141 1 88.31 119 ASP A O 1
ATOM 957 N N . MET A 1 120 ? -4.785 15.852 14.477 1 86 120 MET A N 1
ATOM 958 C CA . MET A 1 120 ? -4.984 14.414 14.594 1 86 120 MET A CA 1
ATOM 959 C C . MET A 1 120 ? -5.199 13.781 13.227 1 86 120 MET A C 1
ATOM 961 O O . MET A 1 120 ? -5.863 14.367 12.367 1 86 120 MET A O 1
ATOM 965 N N . GLY A 1 121 ? -4.535 12.695 12.984 1 81.75 121 GLY A N 1
ATOM 966 C CA . GLY A 1 121 ? -4.688 11.953 11.75 1 81.75 121 GLY A CA 1
ATOM 967 C C . GLY A 1 121 ? -4.828 10.461 11.961 1 81.75 121 GLY A C 1
ATOM 968 O O . GLY A 1 121 ? -4.766 9.984 13.094 1 81.75 121 GLY A O 1
ATOM 969 N N . ARG A 1 122 ? -5.156 9.758 10.922 1 80.62 122 ARG A N 1
ATOM 970 C CA . ARG A 1 122 ? -5.281 8.305 10.945 1 80.62 122 ARG A CA 1
ATOM 971 C C . ARG A 1 122 ? -4.273 7.656 10 1 80.62 122 ARG A C 1
ATOM 973 O O . ARG A 1 122 ? -4.129 8.07 8.852 1 80.62 122 ARG A O 1
ATOM 980 N N . SER A 1 123 ? -3.633 6.738 10.469 1 77.5 123 SER A N 1
ATOM 981 C CA . SER A 1 123 ? -2.676 6 9.648 1 77.5 123 SER A CA 1
ATOM 982 C C . SER A 1 123 ? -3.381 4.996 8.75 1 77.5 123 SER A C 1
ATOM 984 O O . SER A 1 123 ? -4.535 4.637 8.992 1 77.5 123 SER A O 1
ATOM 986 N N . PRO A 1 124 ? -2.67 4.555 7.691 1 71.12 124 PRO A N 1
ATOM 987 C CA . PRO A 1 124 ? -3.256 3.561 6.785 1 71.12 124 PRO A CA 1
ATOM 988 C C . PRO A 1 124 ? -3.646 2.27 7.5 1 71.12 124 PRO A C 1
ATOM 990 O O . PRO A 1 124 ? -4.57 1.576 7.07 1 71.12 124 PRO A O 1
ATOM 993 N N . ASN A 1 125 ? -2.988 1.984 8.492 1 66 125 ASN A N 1
ATOM 994 C CA . ASN A 1 125 ? -3.285 0.762 9.227 1 66 125 ASN A CA 1
ATOM 995 C C . ASN A 1 125 ? -4.387 0.983 10.258 1 66 125 ASN A C 1
ATOM 997 O O . ASN A 1 125 ? -4.688 0.089 11.055 1 66 125 ASN A O 1
ATOM 1001 N N . GLY A 1 126 ? -4.918 2.232 10.367 1 68.81 126 GLY A N 1
ATOM 1002 C CA . GLY A 1 126 ? -6.113 2.475 11.156 1 68.81 126 GLY A CA 1
ATOM 1003 C C . GLY A 1 126 ? -5.82 3.07 12.523 1 68.81 126 GLY A C 1
ATOM 1004 O O . GLY A 1 126 ? -6.719 3.197 13.359 1 68.81 126 GLY A O 1
ATOM 1005 N N . PHE A 1 127 ? -4.648 3.455 12.719 1 74.69 127 PHE A N 1
ATOM 1006 C CA . PHE A 1 127 ? -4.309 4.047 14.008 1 74.69 127 PHE A CA 1
ATOM 1007 C C . PHE A 1 127 ? -4.43 5.566 13.953 1 74.69 127 PHE A C 1
ATOM 1009 O O . PHE A 1 127 ? -3.92 6.203 13.031 1 74.69 127 PHE A O 1
ATOM 1016 N N . ASP A 1 128 ? -5.133 6 14.945 1 82.12 128 ASP A N 1
ATOM 1017 C CA . ASP A 1 128 ? -5.199 7.453 15.07 1 82.12 128 ASP A CA 1
ATOM 1018 C C . ASP A 1 128 ? -3.947 8 15.75 1 82.12 128 ASP A C 1
ATOM 1020 O O . ASP A 1 128 ? -3.379 7.355 16.641 1 82.12 128 ASP A O 1
ATOM 1024 N N . TYR A 1 129 ? -3.541 9.164 15.312 1 88.06 129 TYR A N 1
ATOM 1025 C CA . TYR A 1 129 ? -2.359 9.758 15.922 1 88.06 129 TYR A CA 1
ATOM 1026 C C . TYR A 1 129 ? -2.529 11.266 16.078 1 88.06 129 TYR A C 1
ATOM 1028 O O . TYR A 1 129 ? -3.334 11.883 15.383 1 88.06 129 TYR A O 1
ATOM 1036 N N . LEU A 1 130 ? -1.814 11.766 17.078 1 91.75 130 LEU A N 1
ATOM 1037 C CA . LEU A 1 130 ? -1.745 13.195 17.375 1 91.75 130 LEU A CA 1
ATOM 1038 C C . LEU A 1 130 ? -0.338 13.734 17.125 1 91.75 130 LEU A C 1
ATOM 1040 O O . LEU A 1 130 ? 0.645 13.141 17.562 1 91.75 130 LEU A O 1
ATOM 1044 N N . THR A 1 131 ? -0.304 14.773 16.281 1 93.62 131 THR A N 1
ATOM 1045 C CA . THR A 1 131 ? 0.981 15.391 15.969 1 93.62 131 THR A CA 1
ATOM 1046 C C . THR A 1 131 ? 1.075 16.781 16.578 1 93.62 131 THR A C 1
ATOM 1048 O O . THR A 1 131 ? 0.109 17.547 16.547 1 93.62 131 THR A O 1
ATOM 1051 N N . VAL A 1 132 ? 2.131 17.062 17.219 1 95.5 132 VAL A N 1
ATOM 1052 C CA . VAL A 1 132 ? 2.416 18.391 17.766 1 95.5 132 VAL A CA 1
ATOM 1053 C C . VAL A 1 132 ? 3.658 18.969 17.078 1 95.5 132 VAL A C 1
ATOM 1055 O O . VAL A 1 132 ? 4.727 18.359 17.109 1 95.5 132 VAL A O 1
ATOM 1058 N N . THR A 1 133 ? 3.502 20.109 16.453 1 94.56 133 THR A N 1
ATOM 1059 C CA . THR A 1 133 ? 4.582 20.766 15.727 1 94.56 133 THR A CA 1
ATOM 1060 C C . THR A 1 133 ? 4.859 22.141 16.312 1 94.56 133 THR A C 1
ATOM 1062 O O . THR A 1 133 ? 3.93 22.875 16.656 1 94.56 133 THR A O 1
ATOM 1065 N N . GLU A 1 134 ? 6.082 22.453 16.406 1 93.56 134 GLU A N 1
ATOM 1066 C CA . GLU A 1 134 ? 6.504 23.734 16.969 1 93.56 134 GLU A CA 1
ATOM 1067 C C . GLU A 1 134 ? 7.125 24.625 15.883 1 93.56 134 GLU A C 1
ATOM 1069 O O . GLU A 1 134 ? 7.84 24.125 15.008 1 93.56 134 GLU A O 1
ATOM 1074 N N . TYR A 1 135 ? 6.824 25.891 15.977 1 91.81 135 TYR A N 1
ATOM 1075 C CA . TYR A 1 135 ? 7.359 26.906 15.07 1 91.81 135 TYR A CA 1
ATOM 1076 C C . TYR A 1 135 ? 7.969 28.062 15.852 1 91.81 135 TYR A C 1
ATOM 1078 O O . TYR A 1 135 ? 7.418 28.5 16.859 1 91.81 135 TYR A O 1
ATOM 1086 N N . TRP A 1 136 ? 9.086 28.594 15.406 1 90.81 136 TRP A N 1
ATOM 1087 C CA . TRP A 1 136 ? 9.68 29.797 15.977 1 90.81 136 TRP A CA 1
ATOM 1088 C C . TRP A 1 136 ? 10.602 30.469 14.977 1 90.81 136 TRP A C 1
ATOM 1090 O O . TRP A 1 136 ? 10.914 29.906 13.93 1 90.81 136 TRP A O 1
ATOM 1100 N N . ILE A 1 137 ? 10.859 31.641 15.195 1 87.31 137 ILE A N 1
ATOM 1101 C CA . ILE A 1 137 ? 11.828 32.375 14.391 1 87.31 137 ILE A CA 1
ATOM 1102 C C . ILE A 1 137 ? 13.164 32.438 15.125 1 87.31 137 ILE A C 1
ATOM 1104 O O . ILE A 1 137 ? 13.25 32.938 16.234 1 87.31 137 ILE A O 1
ATOM 1108 N N . ASP A 1 138 ? 14.148 31.953 14.5 1 86.38 138 ASP A N 1
ATOM 1109 C CA . ASP A 1 138 ? 15.445 31.859 15.164 1 86.38 138 ASP A CA 1
ATOM 1110 C C . ASP A 1 138 ? 16.172 33.219 15.148 1 86.38 138 ASP A C 1
ATOM 1112 O O . ASP A 1 138 ? 15.609 34.219 14.727 1 86.38 138 ASP A O 1
ATOM 1116 N N . TYR A 1 139 ? 17.453 33.219 15.656 1 83 139 TYR A N 1
ATOM 1117 C CA . TYR A 1 139 ? 18.234 34.438 15.805 1 83 139 TYR A CA 1
ATOM 1118 C C . TYR A 1 139 ? 18.547 35.031 14.445 1 83 139 TYR A C 1
ATOM 1120 O O . TYR A 1 139 ? 18.703 36.25 14.328 1 83 139 TYR A O 1
ATOM 1128 N N . ASN A 1 140 ? 18.516 34.188 13.406 1 82.75 140 ASN A N 1
ATOM 1129 C CA . ASN A 1 140 ? 18.812 34.656 12.055 1 82.75 140 ASN A CA 1
ATOM 1130 C C . ASN A 1 140 ? 17.531 34.969 11.281 1 82.75 140 ASN A C 1
ATOM 1132 O O . ASN A 1 140 ? 17.562 35.125 10.055 1 82.75 140 ASN A O 1
ATOM 1136 N N . TRP A 1 141 ? 16.422 35 12.023 1 82.62 141 TRP A N 1
ATOM 1137 C CA . TRP A 1 141 ? 15.117 35.375 11.492 1 82.62 141 TRP A CA 1
ATOM 1138 C C . TRP A 1 141 ? 14.641 34.375 10.453 1 82.62 141 TRP A C 1
ATOM 1140 O O . TRP A 1 141 ? 14.055 34.75 9.438 1 82.62 141 TRP A O 1
ATOM 1150 N N . ASN A 1 142 ? 15.031 33.125 10.727 1 83.69 142 ASN A N 1
ATOM 1151 C CA . ASN A 1 142 ? 14.5 32.031 9.93 1 83.69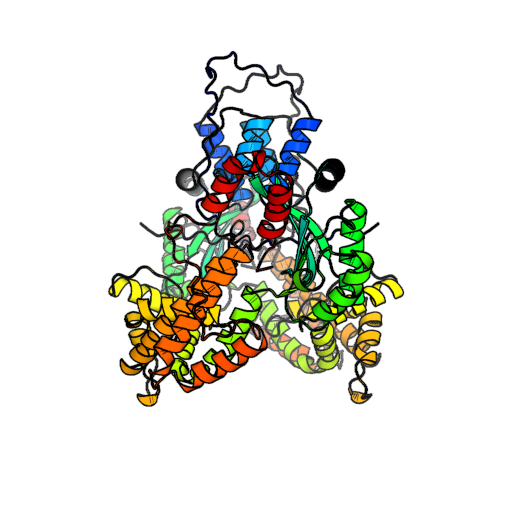 142 ASN A CA 1
ATOM 1152 C C . ASN A 1 142 ? 13.391 31.297 10.672 1 83.69 142 ASN A C 1
ATOM 1154 O O . ASN A 1 142 ? 13.531 30.984 11.859 1 83.69 142 ASN A O 1
ATOM 1158 N N . LEU A 1 143 ? 12.375 31.125 9.891 1 86.62 143 LEU A N 1
ATOM 1159 C CA . LEU A 1 143 ? 11.297 30.344 10.477 1 86.62 143 LEU A CA 1
ATOM 1160 C C . LEU A 1 143 ? 11.703 28.875 10.617 1 86.62 143 LEU A C 1
ATOM 1162 O O . LEU A 1 143 ? 12.156 28.266 9.648 1 86.62 143 LEU A O 1
ATOM 1166 N N . GLN A 1 144 ? 11.594 28.406 11.836 1 89.5 144 GLN A N 1
ATOM 1167 C CA . GLN A 1 144 ? 11.945 27.016 12.133 1 89.5 144 GLN A CA 1
ATOM 1168 C C . GLN A 1 144 ? 10.695 26.188 12.406 1 89.5 144 GLN A C 1
ATOM 1170 O O . GLN A 1 144 ? 9.711 26.688 12.938 1 89.5 144 GLN A O 1
ATOM 1175 N N . LYS A 1 145 ? 10.758 24.969 11.961 1 92.19 145 LYS A N 1
ATOM 1176 C CA . LYS A 1 145 ? 9.68 24 12.172 1 92.19 145 LYS A CA 1
ATOM 1177 C C . LYS A 1 145 ? 10.227 22.672 12.664 1 92.19 145 LYS A C 1
ATOM 1179 O O . LYS A 1 145 ? 11.18 22.141 12.094 1 92.19 145 LYS A O 1
ATOM 1184 N N . ARG A 1 146 ? 9.68 22.188 13.82 1 93.38 146 ARG A N 1
ATOM 1185 C CA . ARG A 1 146 ? 10.07 20.891 14.336 1 93.38 146 ARG A CA 1
ATOM 1186 C C . ARG A 1 146 ? 8.852 20.109 14.828 1 93.38 146 ARG A C 1
ATOM 1188 O O . ARG A 1 146 ? 8 20.656 15.539 1 93.38 146 ARG A O 1
ATOM 1195 N N . ILE A 1 147 ? 8.781 18.859 14.438 1 93.94 147 ILE A N 1
ATOM 1196 C CA . ILE A 1 147 ? 7.793 17.969 15.039 1 93.94 147 ILE A CA 1
ATOM 1197 C C . ILE A 1 147 ? 8.297 17.484 16.391 1 93.94 147 ILE A C 1
ATOM 1199 O O . ILE A 1 147 ? 9.297 16.766 16.469 1 93.94 147 ILE A O 1
ATOM 1203 N N . ILE A 1 148 ? 7.59 17.828 17.469 1 95.62 148 ILE A N 1
ATOM 1204 C CA . ILE A 1 148 ? 8.102 17.516 18.797 1 95.62 148 ILE A CA 1
ATOM 1205 C C . ILE A 1 148 ? 7.25 16.406 19.422 1 95.62 148 ILE A C 1
ATOM 1207 O O . ILE A 1 148 ? 7.59 15.891 20.484 1 95.62 148 ILE A O 1
ATOM 1211 N N . GLY A 1 149 ? 6.188 16.062 18.734 1 94.44 149 GLY A N 1
ATOM 1212 C CA . GLY A 1 149 ? 5.363 14.984 19.234 1 94.44 149 GLY A CA 1
ATOM 1213 C C . GLY A 1 149 ? 4.617 14.242 18.141 1 94.44 149 GLY A C 1
ATOM 1214 O O . GLY A 1 149 ? 4.121 14.859 17.203 1 94.44 149 GLY A O 1
ATOM 1215 N N . TYR A 1 150 ? 4.629 13.047 18.203 1 91.25 150 TYR A N 1
ATOM 1216 C CA . TYR A 1 150 ? 3.875 12.133 17.359 1 91.25 150 TYR A CA 1
ATOM 1217 C C . TYR A 1 150 ? 3.391 10.922 18.156 1 91.25 150 TYR A C 1
ATOM 1219 O O . TYR A 1 150 ? 4.121 9.945 18.312 1 91.25 150 TYR A O 1
ATOM 1227 N N . LYS A 1 151 ? 2.135 10.969 18.547 1 89.94 151 LYS A N 1
ATOM 1228 C CA . LYS A 1 151 ? 1.647 9.984 19.5 1 89.94 151 LYS A CA 1
ATOM 1229 C C . LYS A 1 151 ? 0.441 9.234 18.953 1 89.94 151 LYS A C 1
ATOM 1231 O O . LYS A 1 151 ? -0.46 9.836 18.359 1 89.94 151 LYS A O 1
ATOM 1236 N N . ILE A 1 152 ? 0.463 7.938 19.109 1 84.69 152 ILE A N 1
ATOM 1237 C CA . ILE A 1 152 ? -0.697 7.121 18.766 1 84.69 152 ILE A CA 1
ATOM 1238 C C . ILE A 1 152 ? -1.785 7.305 19.828 1 84.69 152 ILE A C 1
ATOM 1240 O O . ILE A 1 152 ? -1.505 7.281 21.031 1 84.69 152 ILE A O 1
ATOM 1244 N N . CYS A 1 153 ? -2.939 7.59 19.281 1 80.44 153 CYS A N 1
ATOM 1245 C CA . CYS A 1 153 ? -4.062 7.801 20.188 1 80.44 153 CYS A CA 1
ATOM 1246 C C . CYS A 1 153 ? -4.648 6.469 20.641 1 80.44 153 CYS A C 1
ATOM 1248 O O . CYS A 1 153 ? -5.156 5.699 19.828 1 80.44 153 CYS A O 1
ATOM 1250 N N . GLN A 1 154 ? -4.438 6.105 21.812 1 69.19 154 GLN A N 1
ATOM 1251 C CA . GLN A 1 154 ? -4.953 4.859 22.359 1 69.19 154 GLN A CA 1
ATOM 1252 C C . GLN A 1 154 ? -6.391 5.023 22.844 1 69.19 154 GLN A C 1
ATOM 1254 O O . GLN A 1 154 ? -7.129 4.043 22.969 1 69.19 154 GLN A O 1
ATOM 1259 N N . LYS A 1 155 ? -6.742 6.223 23.094 1 67.06 155 LYS A N 1
ATOM 1260 C CA . LYS A 1 155 ? -8.07 6.508 23.641 1 67.06 155 LYS A CA 1
ATOM 1261 C C . LYS A 1 155 ? -8.875 7.371 22.672 1 67.06 155 LYS A C 1
ATOM 1263 O O . LYS A 1 155 ? -8.375 7.777 21.625 1 67.06 155 LYS A O 1
ATOM 1268 N N . LYS A 1 156 ? -10.172 7.473 23.016 1 70.81 156 LYS A N 1
ATOM 1269 C CA . LYS A 1 156 ? -11.062 8.32 22.234 1 70.81 156 LYS A CA 1
ATOM 1270 C C . LYS A 1 156 ? -10.531 9.75 22.156 1 70.81 156 LYS A C 1
ATOM 1272 O O . LYS A 1 156 ? -9.891 10.234 23.094 1 70.81 156 LYS A O 1
ATOM 1277 N N . LYS A 1 157 ? -10.703 10.328 21.062 1 75.06 157 LYS A N 1
ATOM 1278 C CA . LYS A 1 157 ? -10.312 11.719 20.812 1 75.06 157 LYS A CA 1
ATOM 1279 C C . LYS A 1 157 ? -11.141 12.68 21.656 1 75.06 157 LYS A C 1
ATOM 1281 O O . LYS A 1 157 ? -12.047 13.336 21.156 1 75.06 157 LYS A O 1
ATOM 1286 N N . THR A 1 158 ? -10.75 12.703 22.938 1 83.31 158 THR A N 1
ATOM 1287 C CA . THR A 1 158 ? -11.445 13.617 23.844 1 83.31 158 THR A CA 1
ATOM 1288 C C . THR A 1 158 ? -10.617 14.883 24.062 1 83.31 158 THR A C 1
ATOM 1290 O O . THR A 1 158 ? -9.414 14.898 23.781 1 83.31 158 THR A O 1
ATOM 1293 N N . GLU A 1 159 ? -11.367 15.906 24.5 1 89.38 159 GLU A N 1
ATOM 1294 C CA . GLU A 1 159 ? -10.695 17.156 24.812 1 89.38 159 GLU A CA 1
ATOM 1295 C C . GLU A 1 159 ? -9.625 16.969 25.875 1 89.38 159 GLU A C 1
ATOM 1297 O O . GLU A 1 159 ? -8.562 17.594 25.812 1 89.38 159 GLU A O 1
ATOM 1302 N N . ILE A 1 160 ? -9.906 16.125 26.812 1 89.69 160 ILE A N 1
ATOM 1303 C CA . ILE A 1 160 ? -8.977 15.883 27.922 1 89.69 160 ILE A CA 1
ATOM 1304 C C . ILE A 1 160 ? -7.727 15.188 27.391 1 89.69 160 ILE A C 1
ATOM 1306 O O . ILE A 1 160 ? -6.605 15.555 27.766 1 89.69 160 ILE A O 1
ATOM 1310 N N . TYR A 1 161 ? -7.941 14.266 26.547 1 88.75 161 TYR A N 1
ATOM 1311 C CA . TYR A 1 161 ? -6.809 13.539 25.984 1 88.75 161 TYR A CA 1
ATOM 1312 C C . TYR A 1 161 ? -5.902 14.469 25.188 1 88.75 161 TYR A C 1
ATOM 1314 O O . TYR A 1 161 ? -4.68 14.438 25.344 1 88.75 161 TYR A O 1
ATOM 1322 N N . ILE A 1 162 ? -6.488 15.25 24.344 1 91.44 162 ILE A N 1
ATOM 1323 C CA . ILE A 1 162 ? -5.727 16.172 23.5 1 91.44 162 ILE A CA 1
ATOM 1324 C C . ILE A 1 162 ? -4.941 17.141 24.375 1 91.44 162 ILE A C 1
ATOM 1326 O O . ILE A 1 162 ? -3.729 17.281 24.219 1 91.44 162 ILE A O 1
ATOM 1330 N N . ALA A 1 163 ? -5.652 17.734 25.328 1 94 163 ALA A N 1
ATOM 1331 C CA . ALA A 1 163 ? -5.031 18.734 26.188 1 94 163 ALA A CA 1
ATOM 1332 C C . ALA A 1 163 ? -3.896 18.125 27 1 94 163 ALA A C 1
ATOM 1334 O O . ALA A 1 163 ? -2.805 18.688 27.078 1 94 163 ALA A O 1
ATOM 1335 N N . THR A 1 164 ? -4.168 16.953 27.562 1 93.62 164 THR A N 1
ATOM 1336 C CA . THR A 1 164 ? -3.174 16.312 28.422 1 93.62 164 THR A CA 1
ATOM 1337 C C . THR A 1 164 ? -1.951 15.898 27.609 1 93.62 164 THR A C 1
ATOM 1339 O O . THR A 1 164 ? -0.815 16.062 28.062 1 93.62 164 THR A O 1
ATOM 1342 N N . THR A 1 165 ? -2.186 15.383 26.469 1 93.06 165 THR A N 1
ATOM 1343 C CA . THR A 1 165 ? -1.091 14.93 25.625 1 93.06 165 THR A CA 1
ATOM 1344 C C . THR A 1 165 ? -0.23 16.109 25.172 1 93.06 165 THR A C 1
ATOM 1346 O O . THR A 1 165 ? 1 16.047 25.234 1 93.06 165 THR A O 1
ATOM 1349 N N . VAL A 1 166 ? -0.855 17.203 24.75 1 95.25 166 VAL A N 1
ATOM 1350 C CA . VAL A 1 166 ? -0.133 18.391 24.312 1 95.25 166 VAL A CA 1
ATOM 1351 C C . VAL A 1 166 ? 0.681 18.953 25.484 1 95.25 166 VAL A C 1
ATOM 1353 O O . VAL A 1 166 ? 1.857 19.297 25.312 1 95.25 166 VAL A O 1
ATOM 1356 N N . LEU A 1 167 ? 0.069 18.984 26.625 1 96 167 LEU A N 1
ATOM 1357 C CA . LEU A 1 167 ? 0.733 19.531 27.812 1 96 167 LEU A CA 1
ATOM 1358 C C . LEU A 1 167 ? 1.942 18.688 28.188 1 96 167 LEU A C 1
ATOM 1360 O O . LEU A 1 167 ? 2.994 19.219 28.547 1 96 167 LEU A O 1
ATOM 1364 N N . GLU A 1 168 ? 1.757 17.359 28.125 1 95.88 168 GLU A N 1
ATOM 1365 C CA . GLU A 1 168 ? 2.854 16.453 28.453 1 95.88 168 GLU A CA 1
ATOM 1366 C C . GLU A 1 168 ? 4.047 16.672 27.531 1 95.88 168 GLU A C 1
ATOM 1368 O O . GLU A 1 168 ? 5.195 16.688 27.984 1 95.88 168 GLU A O 1
ATOM 1373 N N . ILE A 1 169 ? 3.777 16.844 26.312 1 96.06 169 ILE A N 1
ATOM 1374 C CA . ILE A 1 169 ? 4.828 17.047 25.328 1 96.06 169 ILE A CA 1
ATOM 1375 C C . ILE A 1 169 ? 5.52 18.375 25.562 1 96.06 169 ILE A C 1
ATOM 1377 O O . ILE A 1 169 ? 6.75 18.453 25.578 1 96.06 169 ILE A O 1
ATOM 1381 N N . LEU A 1 170 ? 4.746 19.469 25.781 1 96.88 170 LEU A N 1
ATOM 1382 C CA . LEU A 1 170 ? 5.301 20.797 26.031 1 96.88 170 LEU A CA 1
ATOM 1383 C C . LEU A 1 170 ? 6.117 20.828 27.312 1 96.88 170 LEU A C 1
ATOM 1385 O O . LEU A 1 170 ? 7.164 21.469 27.375 1 96.88 170 LEU A O 1
ATOM 1389 N N . ASP A 1 171 ? 5.613 20.109 28.281 1 96.19 171 ASP A N 1
ATOM 1390 C CA . ASP A 1 171 ? 6.312 20.031 29.562 1 96.19 171 ASP A CA 1
ATOM 1391 C C . ASP A 1 171 ? 7.664 19.344 29.406 1 96.19 171 ASP A C 1
ATOM 1393 O O . ASP A 1 171 ? 8.672 19.797 29.938 1 96.19 171 ASP A O 1
ATOM 1397 N N . PHE A 1 172 ? 7.645 18.266 28.719 1 95.56 172 PHE A N 1
ATOM 1398 C CA . PHE A 1 172 ? 8.883 17.516 28.484 1 95.56 172 PHE A CA 1
ATOM 1399 C C . PHE A 1 172 ? 9.938 18.422 27.844 1 95.56 172 PHE A C 1
ATOM 1401 O O . PHE A 1 172 ? 11.109 18.375 28.219 1 95.56 172 PHE A O 1
ATOM 1408 N N . PHE A 1 173 ? 9.57 19.281 26.953 1 96.62 173 PHE A N 1
ATOM 1409 C CA . PHE A 1 173 ? 10.508 20.109 26.203 1 96.62 173 PHE A CA 1
ATOM 1410 C C . PHE A 1 173 ? 10.711 21.453 26.891 1 96.62 173 PHE A C 1
ATOM 1412 O O . PHE A 1 173 ? 11.445 22.312 26.391 1 96.62 173 PHE A O 1
ATOM 1419 N N . GLY A 1 174 ? 10.016 21.703 27.984 1 94.12 174 GLY A N 1
ATOM 1420 C CA . GLY A 1 174 ? 10.148 22.953 28.719 1 94.12 174 GLY A CA 1
ATOM 1421 C C . GLY A 1 174 ? 9.57 24.141 27.969 1 94.12 174 GLY A C 1
ATOM 1422 O O . GLY A 1 174 ? 10.148 25.234 28 1 94.12 174 GLY A O 1
ATOM 1423 N N . LEU A 1 175 ? 8.422 23.938 27.359 1 95.62 175 LEU A N 1
ATOM 1424 C CA . LEU A 1 175 ? 7.883 24.969 26.484 1 95.62 175 LEU A CA 1
ATOM 1425 C C . LEU A 1 175 ? 6.582 25.547 27.047 1 95.62 175 LEU A C 1
ATOM 1427 O O . LEU A 1 175 ? 5.98 26.438 26.453 1 95.62 175 LEU A O 1
ATOM 1431 N N . CYS A 1 176 ? 6.133 25.188 28.188 1 94.62 176 CYS A N 1
ATOM 1432 C CA . CYS A 1 176 ? 4.824 25.531 28.719 1 94.62 176 CYS A CA 1
ATOM 1433 C C . CYS A 1 176 ? 4.695 27.047 28.891 1 94.62 176 CYS A C 1
ATOM 1435 O O . CYS A 1 176 ? 3.621 27.609 28.672 1 94.62 176 CYS A O 1
ATOM 1437 N N . ASP A 1 177 ? 5.734 27.688 29.156 1 92.12 177 ASP A N 1
ATOM 1438 C CA . ASP A 1 177 ? 5.668 29.109 29.422 1 92.12 177 ASP A CA 1
ATOM 1439 C C . ASP A 1 177 ? 6.059 29.922 28.172 1 92.12 177 ASP A C 1
ATOM 1441 O O . ASP A 1 177 ? 6.191 31.141 28.234 1 92.12 177 ASP A O 1
ATOM 1445 N N . LYS A 1 178 ? 6.176 29.266 27.062 1 92.94 178 LYS A N 1
ATOM 1446 C CA . LYS A 1 178 ? 6.688 29.953 25.891 1 92.94 178 LYS A CA 1
ATOM 1447 C C . LYS A 1 178 ? 5.676 29.922 24.75 1 92.94 178 LYS A C 1
ATOM 1449 O O . LYS A 1 178 ? 5.93 30.469 23.672 1 92.94 178 LYS A O 1
ATOM 1454 N N . VAL A 1 179 ? 4.539 29.375 24.938 1 94.69 179 VAL A N 1
ATOM 1455 C CA . VAL A 1 179 ? 3.58 29.172 23.844 1 94.69 179 VAL A CA 1
ATOM 1456 C C . VAL A 1 179 ? 2.801 30.469 23.609 1 94.69 179 VAL A C 1
ATOM 1458 O O . VAL A 1 179 ? 2.205 31.031 24.531 1 94.69 179 VAL A O 1
ATOM 1461 N N . VAL A 1 180 ? 2.816 30.922 22.375 1 91.62 180 VAL A N 1
ATOM 1462 C CA . VAL A 1 180 ? 2.084 32.125 22 1 91.62 180 VAL A CA 1
ATOM 1463 C C . VAL A 1 180 ? 0.713 31.766 21.453 1 91.62 180 VAL A C 1
ATOM 1465 O O . VAL A 1 180 ? -0.281 32.438 21.719 1 91.62 180 VAL A O 1
ATOM 1468 N N . SER A 1 181 ? 0.741 30.672 20.719 1 92.56 181 SER A N 1
ATOM 1469 C CA . SER A 1 181 ? -0.515 30.297 20.078 1 92.56 181 SER A CA 1
ATOM 1470 C C . SER A 1 181 ? -0.556 28.812 19.766 1 92.56 181 SER A C 1
ATOM 1472 O O . SER A 1 181 ? 0.489 28.156 19.656 1 92.56 181 SER A O 1
ATOM 1474 N N . ILE A 1 182 ? -1.733 28.297 19.672 1 93.69 182 ILE A N 1
ATOM 1475 C CA . ILE A 1 182 ? -1.99 26.938 19.219 1 93.69 182 ILE A CA 1
ATOM 1476 C C . ILE A 1 182 ? -2.994 26.953 18.062 1 93.69 182 ILE A C 1
ATOM 1478 O O . ILE A 1 182 ? -4.078 27.531 18.188 1 93.69 182 ILE A O 1
ATOM 1482 N N . THR A 1 183 ? -2.551 26.406 17 1 90.5 183 THR A N 1
ATOM 1483 C CA . THR A 1 183 ? -3.42 26.344 15.836 1 90.5 183 THR A CA 1
ATOM 1484 C C . THR A 1 183 ? -3.99 24.938 15.672 1 90.5 183 THR A C 1
ATOM 1486 O O . THR A 1 183 ? -3.242 23.953 15.602 1 90.5 183 THR A O 1
ATOM 1489 N N . LEU A 1 184 ? -5.203 24.75 15.664 1 88.88 184 LEU A N 1
ATOM 1490 C CA . LEU A 1 184 ? -5.859 23.469 15.414 1 88.88 184 LEU A CA 1
ATOM 1491 C C . LEU A 1 184 ? -7.25 23.672 14.82 1 88.88 184 LEU A C 1
ATOM 1493 O O . LEU A 1 184 ? -7.73 24.812 14.742 1 88.88 184 LEU A O 1
ATOM 1497 N N . ASP A 1 185 ? -7.844 22.656 14.344 1 83.81 185 ASP A N 1
ATOM 1498 C CA . ASP A 1 185 ? -9.109 22.812 13.633 1 83.81 185 ASP A CA 1
ATOM 1499 C C . ASP A 1 185 ? -10.25 23.109 14.594 1 83.81 185 ASP A C 1
ATOM 1501 O O . ASP A 1 185 ? -10.039 23.203 15.805 1 83.81 185 ASP A O 1
ATOM 1505 N N . ASN A 1 186 ? -11.5 23.359 14.062 1 76.75 186 ASN A N 1
ATOM 1506 C CA . ASN A 1 186 ? -12.617 23.891 14.828 1 76.75 186 ASN A CA 1
ATOM 1507 C C . ASN A 1 186 ? -13.5 22.781 15.383 1 76.75 186 ASN A C 1
ATOM 1509 O O . ASN A 1 186 ? -14.656 23.031 15.75 1 76.75 186 ASN A O 1
ATOM 1513 N N . ALA A 1 187 ? -12.969 21.656 15.508 1 80.44 187 ALA A N 1
ATOM 1514 C CA . ALA A 1 187 ? -13.766 20.594 16.094 1 80.44 187 ALA A CA 1
ATOM 1515 C C . ALA A 1 187 ? -14.039 20.844 17.578 1 80.44 187 ALA A C 1
ATOM 1517 O O . ALA A 1 187 ? -13.234 21.469 18.266 1 80.44 187 ALA A O 1
ATOM 1518 N N . SER A 1 188 ? -15.148 20.438 18.047 1 83.44 188 SER A N 1
ATOM 1519 C CA . SER A 1 188 ? -15.578 20.703 19.406 1 83.44 188 SER A CA 1
ATOM 1520 C C . SER A 1 188 ? -14.539 20.219 20.422 1 83.44 188 SER A C 1
ATOM 1522 O O . SER A 1 188 ? -14.219 20.922 21.375 1 83.44 188 SER A O 1
ATOM 1524 N N . ALA A 1 189 ? -14.023 19.094 20.172 1 86.12 189 ALA A N 1
ATOM 1525 C CA . ALA A 1 189 ? -13.016 18.547 21.078 1 86.12 189 ALA A CA 1
ATOM 1526 C C . ALA A 1 189 ? -11.789 19.453 21.141 1 86.12 189 ALA A C 1
ATOM 1528 O O . ALA A 1 189 ? -11.195 19.625 22.203 1 86.12 189 ALA A O 1
ATOM 1529 N N . ASN A 1 190 ? -11.438 20.047 20.047 1 87.94 190 ASN A N 1
ATOM 1530 C CA . ASN A 1 190 ? -10.273 20.922 19.969 1 87.94 190 ASN A CA 1
ATOM 1531 C C . ASN A 1 190 ? -10.523 22.234 20.734 1 87.94 190 ASN A C 1
ATOM 1533 O O . ASN A 1 190 ? -9.648 22.703 21.453 1 87.94 190 ASN A O 1
ATOM 1537 N N . LEU A 1 191 ? -11.734 22.75 20.547 1 86.56 191 LEU A N 1
ATOM 1538 C CA . LEU A 1 191 ? -12.094 23.969 21.25 1 86.56 191 LEU A CA 1
ATOM 1539 C C . LEU A 1 191 ? -12.047 23.766 22.766 1 86.56 191 LEU A C 1
ATOM 1541 O O . LEU A 1 191 ? -11.516 24.609 23.5 1 86.56 191 LEU A O 1
ATOM 1545 N N . ASN A 1 192 ? -12.609 22.656 23.109 1 92 192 ASN A N 1
ATOM 1546 C CA . ASN A 1 192 ? -12.609 22.344 24.547 1 92 192 ASN A CA 1
ATOM 1547 C C . ASN A 1 192 ? -11.195 22.094 25.062 1 92 192 ASN A C 1
ATOM 1549 O O . ASN A 1 192 ? -10.883 22.438 26.203 1 92 192 ASN A O 1
ATOM 1553 N N . ALA A 1 193 ? -10.398 21.547 24.281 1 93.5 193 ALA A N 1
ATOM 1554 C CA . ALA A 1 193 ? -9.008 21.328 24.656 1 93.5 193 ALA A CA 1
ATOM 1555 C C . ALA A 1 193 ? -8.273 22.641 24.859 1 93.5 193 ALA A C 1
ATOM 1557 O O . ALA A 1 193 ? -7.469 22.766 25.797 1 93.5 193 ALA A O 1
ATOM 1558 N N . ILE A 1 194 ? -8.531 23.609 24.047 1 92.69 194 ILE A N 1
ATOM 1559 C CA . ILE A 1 194 ? -7.914 24.938 24.156 1 92.69 194 ILE A CA 1
ATOM 1560 C C . ILE A 1 194 ? -8.289 25.578 25.484 1 92.69 194 ILE A C 1
ATOM 1562 O O . ILE A 1 194 ? -7.445 26.188 26.141 1 92.69 194 ILE A O 1
ATOM 1566 N N . ASN A 1 195 ? -9.516 25.375 25.844 1 92.06 195 ASN A N 1
ATOM 1567 C CA . ASN A 1 195 ? -9.984 25.938 27.109 1 92.06 195 A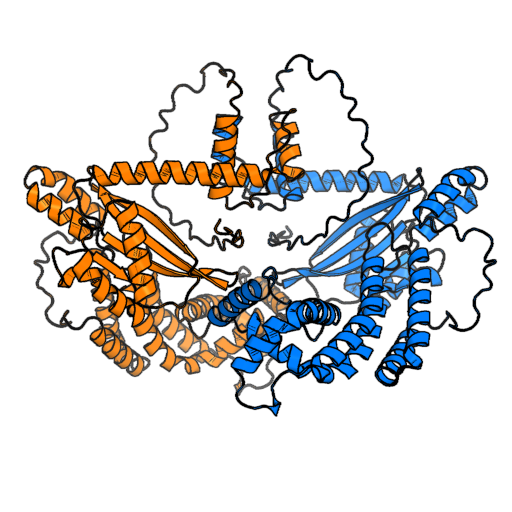SN A CA 1
ATOM 1568 C C . ASN A 1 195 ? -9.25 25.328 28.297 1 92.06 195 ASN A C 1
ATOM 1570 O O . ASN A 1 195 ? -9.039 26 29.312 1 92.06 195 ASN A O 1
ATOM 1574 N N . LEU A 1 196 ? -8.906 24.156 28.125 1 94.12 196 LEU A N 1
ATOM 1575 C CA . LEU A 1 196 ? -8.172 23.469 29.188 1 94.12 196 LEU A CA 1
ATOM 1576 C C . LEU A 1 196 ? -6.707 23.891 29.188 1 94.12 196 LEU A C 1
ATOM 1578 O O . LEU A 1 196 ? -6.074 23.938 30.234 1 94.12 196 LEU A O 1
ATOM 1582 N N . LEU A 1 197 ? -6.195 24.188 28.062 1 95.38 197 LEU A N 1
ATOM 1583 C CA . LEU A 1 197 ? -4.773 24.484 27.906 1 95.38 197 LEU A CA 1
ATOM 1584 C C . LEU A 1 197 ? -4.469 25.938 28.266 1 95.38 197 LEU A C 1
ATOM 1586 O O . LEU A 1 197 ? -3.381 26.234 28.75 1 95.38 197 LEU A O 1
ATOM 1590 N N . GLU A 1 198 ? -5.402 26.797 28 1 93.38 198 GLU A N 1
ATOM 1591 C CA . GLU A 1 198 ? -5.199 28.25 28.141 1 93.38 198 GLU A CA 1
ATOM 1592 C C . GLU A 1 198 ? -4.746 28.594 29.547 1 93.38 198 GLU A C 1
ATOM 1594 O O . GLU A 1 198 ? -3.74 29.297 29.734 1 93.38 198 GLU A O 1
ATOM 1599 N N . PRO A 1 199 ? -5.398 28.094 30.594 1 91.94 199 PRO A N 1
ATOM 1600 C CA . PRO A 1 199 ? -4.973 28.453 31.953 1 91.94 199 PRO A CA 1
ATOM 1601 C C . PRO A 1 199 ? -3.621 27.859 32.312 1 91.94 199 PRO A C 1
ATOM 1603 O O . PRO A 1 199 ? -2.914 28.406 33.188 1 91.94 199 PRO A O 1
ATOM 1606 N N . ARG A 1 200 ? -3.277 26.828 31.703 1 92.5 200 ARG A N 1
ATOM 1607 C CA . ARG A 1 200 ? -2.045 26.125 32.062 1 92.5 200 ARG A CA 1
ATOM 1608 C C . ARG A 1 200 ? -0.847 26.734 31.344 1 92.5 200 ARG A C 1
ATOM 1610 O O . ARG A 1 200 ? 0.27 26.734 31.859 1 92.5 200 ARG A O 1
ATOM 1617 N N . LEU A 1 201 ? -1.087 27.281 30.188 1 92.81 201 LEU A N 1
ATOM 1618 C CA . LEU A 1 201 ? 0.01 27.781 29.359 1 92.81 201 LEU A CA 1
ATOM 1619 C C . LEU A 1 201 ? 0.139 29.297 29.5 1 92.81 201 LEU A C 1
ATOM 1621 O O . LEU A 1 201 ? 1.153 29.875 29.109 1 92.81 201 LEU A O 1
ATOM 1625 N N . CYS A 1 202 ? -0.78 29.953 30.078 1 83.75 202 CYS A N 1
ATOM 1626 C CA . CYS A 1 202 ? -0.79 31.375 30.391 1 83.75 202 CYS A CA 1
ATOM 1627 C C . CYS A 1 202 ? -0.247 32.188 29.234 1 83.75 202 CYS A C 1
ATOM 1629 O O . CYS A 1 202 ? 0.748 32.906 29.375 1 83.75 202 CYS A O 1
ATOM 1631 N N . PRO A 1 203 ? -0.97 32.156 28.109 1 84.75 203 PRO A N 1
ATOM 1632 C CA . PRO A 1 203 ? -0.496 32.906 26.953 1 84.75 203 PRO A CA 1
ATOM 1633 C C . PRO A 1 203 ? -0.532 34.438 27.188 1 84.75 203 PRO A C 1
ATOM 1635 O O . PRO A 1 203 ? -1.241 34.906 28.078 1 84.75 203 PRO A O 1
ATOM 1638 N N . ILE A 1 204 ? 0.178 35.125 26.344 1 81.56 204 ILE A N 1
ATOM 1639 C CA . ILE A 1 204 ? 0.251 36.594 26.438 1 81.56 204 ILE A CA 1
ATOM 1640 C C . ILE A 1 204 ? -1.104 37.188 26.078 1 81.56 204 ILE A C 1
ATOM 1642 O O . ILE A 1 204 ? -1.562 38.125 26.719 1 81.56 204 ILE A O 1
ATOM 1646 N N . SER A 1 205 ? -1.699 36.625 25.047 1 81.25 205 SER A N 1
ATOM 1647 C CA . SER A 1 205 ? -3.016 37.062 24.609 1 81.25 205 SER A CA 1
ATOM 1648 C C . SER A 1 205 ? -3.977 35.875 24.453 1 81.25 205 SER A C 1
ATOM 1650 O O . SER A 1 205 ? -3.689 34.938 23.719 1 81.25 205 SER A O 1
ATOM 1652 N N . LYS A 1 206 ? -5.055 36.031 25.109 1 78.81 206 LYS A N 1
ATOM 1653 C CA . LYS A 1 206 ? -6.078 35 25.016 1 78.81 206 LYS A CA 1
ATOM 1654 C C . LYS A 1 206 ? -6.676 34.938 23.609 1 78.81 206 LYS A C 1
ATOM 1656 O O . LYS A 1 206 ? -7.047 33.875 23.125 1 78.81 206 LYS A O 1
ATOM 1661 N N . TYR A 1 207 ? -6.688 36.094 22.984 1 74 207 TYR A N 1
ATOM 1662 C CA . TYR A 1 207 ? -7.32 36.188 21.672 1 74 207 TYR A CA 1
ATOM 1663 C C . TYR A 1 207 ? -6.438 35.562 20.594 1 74 207 TYR A C 1
ATOM 1665 O O . TYR A 1 207 ? -6.941 35.062 19.594 1 74 207 TYR A O 1
ATOM 1673 N N . ALA A 1 208 ? -5.145 35.594 20.891 1 79 208 ALA A N 1
ATOM 1674 C CA . ALA A 1 208 ? -4.203 35.094 19.906 1 79 208 ALA A CA 1
ATOM 1675 C C . ALA A 1 208 ? -3.83 33.625 20.188 1 79 208 ALA A C 1
ATOM 1677 O O . ALA A 1 208 ? -3.15 33 19.391 1 79 208 ALA A O 1
ATOM 1678 N N . PHE A 1 209 ? -4.383 33.188 21.25 1 87.81 209 PHE A N 1
ATOM 1679 C CA . PHE A 1 209 ? -3.934 31.875 21.719 1 87.81 209 PHE A CA 1
ATOM 1680 C C . PHE A 1 209 ? -4.473 30.766 20.812 1 87.81 209 PHE A C 1
ATOM 1682 O O . PHE A 1 209 ? -3.719 29.891 20.391 1 87.81 209 PHE A O 1
ATOM 1689 N N . HIS A 1 210 ? -5.734 30.859 20.5 1 88.5 210 HIS A N 1
ATOM 1690 C CA . HIS A 1 210 ? -6.328 29.844 19.625 1 88.5 210 HIS A CA 1
ATOM 1691 C C . HIS A 1 210 ? -6.473 30.375 18.203 1 88.5 210 HIS A C 1
ATOM 1693 O O . HIS A 1 210 ? -7.215 31.328 17.953 1 88.5 210 HIS A O 1
ATOM 1699 N N . VAL A 1 211 ? -5.73 29.781 17.359 1 86.06 211 VAL A N 1
ATOM 1700 C CA . VAL A 1 211 ? -5.871 30.094 15.945 1 86.06 211 VAL A CA 1
ATOM 1701 C C . VAL A 1 211 ? -6.578 28.953 15.234 1 86.06 211 VAL A C 1
ATOM 1703 O O . VAL A 1 211 ? -6.102 27.812 15.25 1 86.06 211 VAL A O 1
ATOM 1706 N N . ARG A 1 212 ? -7.664 29.25 14.68 1 83.69 212 ARG A N 1
ATOM 1707 C CA . ARG A 1 212 ? -8.398 28.234 13.93 1 83.69 212 ARG A CA 1
ATOM 1708 C C . ARG A 1 212 ? -7.734 27.953 12.586 1 83.69 212 ARG A C 1
ATOM 1710 O O . ARG A 1 212 ? -7.273 28.875 11.914 1 83.69 212 ARG A O 1
ATOM 1717 N N . CYS A 1 213 ? -7.66 26.734 12.273 1 86.69 213 CYS A N 1
ATOM 1718 C CA . CYS A 1 213 ? -6.996 26.344 11.031 1 86.69 213 CYS A CA 1
ATOM 1719 C C . CYS A 1 213 ? -7.734 26.891 9.82 1 86.69 213 CYS A C 1
ATOM 1721 O O . CYS A 1 213 ? -8.852 26.453 9.516 1 86.69 213 CYS A O 1
ATOM 1723 N N . ALA A 1 214 ? -7.098 27.781 9.148 1 82.81 214 ALA A N 1
ATOM 1724 C CA . ALA A 1 214 ? -7.695 28.438 7.988 1 82.81 214 ALA A CA 1
ATOM 1725 C C . ALA A 1 214 ? -7.98 27.422 6.883 1 82.81 214 ALA A C 1
ATOM 1727 O O . ALA A 1 214 ? -8.969 27.547 6.152 1 82.81 214 ALA A O 1
ATOM 1728 N N . ALA A 1 215 ? -7.078 26.484 6.781 1 83.62 215 ALA A N 1
ATOM 1729 C CA . ALA A 1 215 ? -7.277 25.438 5.77 1 83.62 215 ALA A CA 1
ATOM 1730 C C . ALA A 1 215 ? -8.562 24.656 6.035 1 83.62 215 ALA A C 1
ATOM 1732 O O . ALA A 1 215 ? -9.312 24.359 5.105 1 83.62 215 ALA A O 1
ATOM 1733 N N . HIS A 1 216 ? -8.852 24.391 7.238 1 84.12 216 HIS A N 1
ATOM 1734 C CA . HIS A 1 216 ? -10.062 23.656 7.602 1 84.12 216 HIS A CA 1
ATOM 1735 C C . HIS A 1 216 ? -11.305 24.516 7.359 1 84.12 216 HIS A C 1
ATOM 1737 O O . HIS A 1 216 ? -12.328 24 6.891 1 84.12 216 HIS A O 1
ATOM 1743 N N . ILE A 1 217 ? -11.211 25.688 7.711 1 83.94 217 ILE A N 1
ATOM 1744 C CA . ILE A 1 217 ? -12.328 26.609 7.512 1 83.94 217 ILE A CA 1
ATOM 1745 C C . ILE A 1 217 ? -12.648 26.719 6.02 1 83.94 217 ILE A C 1
ATOM 1747 O O . ILE A 1 217 ? -13.812 26.625 5.621 1 83.94 217 ILE A O 1
ATOM 1751 N N . LEU A 1 218 ? -11.594 26.922 5.273 1 85.19 218 LEU A N 1
ATOM 1752 C CA . LEU A 1 218 ? -11.797 27.016 3.832 1 85.19 218 LEU A CA 1
ATOM 1753 C C . LEU A 1 218 ? -12.422 25.734 3.297 1 85.19 218 LEU A C 1
ATOM 1755 O O . LEU A 1 218 ? -13.32 25.781 2.447 1 85.19 218 LEU A O 1
ATOM 1759 N N . ASN A 1 219 ? -11.938 24.656 3.766 1 87.62 219 ASN A N 1
ATOM 1760 C CA . ASN A 1 219 ? -12.5 23.359 3.355 1 87.62 219 ASN A CA 1
ATOM 1761 C C . ASN A 1 219 ? -13.992 23.281 3.652 1 87.62 219 ASN A C 1
ATOM 1763 O O . ASN A 1 219 ? -14.773 22.844 2.809 1 87.62 219 ASN A O 1
ATOM 1767 N N . LEU A 1 220 ? -14.414 23.766 4.789 1 86.88 220 LEU A N 1
ATOM 1768 C CA . LEU A 1 220 ? -15.82 23.734 5.176 1 86.88 220 LEU A CA 1
ATOM 1769 C C . LEU A 1 220 ? -16.641 24.672 4.293 1 86.88 220 LEU A C 1
ATOM 1771 O O . LEU A 1 220 ? -17.75 24.312 3.861 1 86.88 220 LEU A O 1
ATOM 1775 N N . VAL A 1 221 ? -16.094 25.75 4.055 1 87.19 221 VAL A N 1
ATOM 1776 C CA . VAL A 1 221 ? -16.766 26.766 3.266 1 87.19 221 VAL A CA 1
ATOM 1777 C C . VAL A 1 221 ? -17.016 26.25 1.849 1 87.19 221 VAL A C 1
ATOM 1779 O O . VAL A 1 221 ? -18.141 26.281 1.353 1 87.19 221 VAL A O 1
ATOM 1782 N N . VAL A 1 222 ? -15.992 25.75 1.288 1 89.19 222 VAL A N 1
ATOM 1783 C CA . VAL A 1 222 ? -16.078 25.297 -0.1 1 89.19 222 VAL A CA 1
ATOM 1784 C C . VAL A 1 222 ? -16.938 24.047 -0.189 1 89.19 222 VAL A C 1
ATOM 1786 O O . VAL A 1 222 ? -17.734 23.891 -1.117 1 89.19 222 VAL A O 1
ATOM 1789 N N . SER A 1 223 ? -16.781 23.188 0.755 1 90.75 223 SER A N 1
ATOM 1790 C CA . SER A 1 223 ? -17.562 21.953 0.773 1 90.75 223 SER A CA 1
ATOM 1791 C C . SER A 1 223 ? -19.062 22.25 0.795 1 90.75 223 SER A C 1
ATOM 1793 O O . SER A 1 223 ? -19.844 21.594 0.106 1 90.75 223 SER A O 1
ATOM 1795 N N . ASP A 1 224 ? -19.453 23.203 1.532 1 89.19 224 ASP A N 1
ATOM 1796 C CA . ASP A 1 224 ? -20.859 23.562 1.606 1 89.19 224 ASP A CA 1
ATOM 1797 C C . ASP A 1 224 ? -21.375 24.078 0.264 1 89.19 224 ASP A C 1
ATOM 1799 O O . ASP A 1 224 ? -22.5 23.812 -0.125 1 89.19 224 ASP A O 1
ATOM 1803 N N . GLY A 1 225 ? -20.531 24.812 -0.394 1 87.19 225 GLY A N 1
ATOM 1804 C CA . GLY A 1 225 ? -20.906 25.328 -1.701 1 87.19 225 GLY A CA 1
ATOM 1805 C C . GLY A 1 225 ? -20.984 24.266 -2.768 1 87.19 225 GLY A C 1
ATOM 1806 O O . GLY A 1 225 ? -21.922 24.234 -3.562 1 87.19 225 GLY A O 1
ATOM 1807 N N . VAL A 1 226 ? -20.062 23.344 -2.736 1 88.12 226 VAL A N 1
ATOM 1808 C CA . VAL A 1 226 ? -19.922 22.312 -3.76 1 88.12 226 VAL A CA 1
ATOM 1809 C C . VAL A 1 226 ? -21.078 21.328 -3.654 1 88.12 226 VAL A C 1
ATOM 1811 O O . VAL A 1 226 ? -21.5 20.75 -4.656 1 88.12 226 VAL A O 1
ATOM 1814 N N . LYS A 1 227 ? -21.578 21.109 -2.486 1 86.94 227 LYS A N 1
ATOM 1815 C CA . LYS A 1 227 ? -22.703 20.188 -2.264 1 86.94 227 LYS A CA 1
ATOM 1816 C C . LYS A 1 227 ? -23.891 20.547 -3.152 1 86.94 227 LYS A C 1
ATOM 1818 O O . LYS A 1 227 ? -24.656 19.672 -3.553 1 86.94 227 LYS A O 1
ATOM 1823 N N . LEU A 1 228 ? -23.969 21.766 -3.5 1 84.25 228 LEU A N 1
ATOM 1824 C CA . LEU A 1 228 ? -25.094 22.234 -4.301 1 84.25 228 LEU A CA 1
ATOM 1825 C C . LEU A 1 228 ? -24.922 21.859 -5.77 1 84.25 228 LEU A C 1
ATOM 1827 O O . LEU A 1 228 ? -25.875 21.891 -6.543 1 84.25 228 LEU A O 1
ATOM 1831 N N . PHE A 1 229 ? -23.688 21.484 -6.137 1 81.06 229 PHE A N 1
ATOM 1832 C CA . PHE A 1 229 ? -23.406 21.141 -7.523 1 81.06 229 PHE A CA 1
ATOM 1833 C C . PHE A 1 229 ? -23.234 19.641 -7.684 1 81.06 229 PHE A C 1
ATOM 1835 O O . PHE A 1 229 ? -22.875 19.156 -8.758 1 81.06 229 PHE A O 1
ATOM 1842 N N . GLU A 1 230 ? -23.281 18.938 -6.672 1 71.69 230 GLU A N 1
ATOM 1843 C CA . GLU A 1 230 ? -23.016 17.5 -6.711 1 71.69 230 GLU A CA 1
ATOM 1844 C C . GLU A 1 230 ? -23.844 16.812 -7.781 1 71.69 230 GLU A C 1
ATOM 1846 O O . GLU A 1 230 ? -23.375 15.883 -8.438 1 71.69 230 GLU A O 1
ATOM 1851 N N . ASN A 1 231 ? -25.016 17.359 -8.117 1 74.44 231 ASN A N 1
ATOM 1852 C CA . ASN A 1 231 ? -25.875 16.734 -9.117 1 74.44 231 ASN A CA 1
ATOM 1853 C C . ASN A 1 231 ? -25.562 17.234 -10.523 1 74.44 231 ASN A C 1
ATOM 1855 O O . ASN A 1 231 ? -25.875 16.578 -11.516 1 74.44 231 ASN A O 1
ATOM 1859 N N . SER A 1 232 ? -24.906 18.391 -10.648 1 75.44 232 SER A N 1
ATOM 1860 C CA . SER A 1 232 ? -24.656 19.016 -11.938 1 75.44 232 SER A CA 1
ATOM 1861 C C . SER A 1 232 ? -23.641 18.234 -12.75 1 75.44 232 SER A C 1
ATOM 1863 O O . SER A 1 232 ? -23.75 18.156 -13.977 1 75.44 232 SER A O 1
ATOM 1865 N N . CYS A 1 233 ? -22.734 17.547 -12.164 1 85.31 233 CYS A N 1
ATOM 1866 C CA . CYS A 1 233 ? -21.688 16.844 -12.898 1 85.31 233 CYS A CA 1
ATOM 1867 C C . CYS A 1 233 ? -21.797 15.336 -12.672 1 85.31 233 CYS A C 1
ATOM 1869 O O . CYS A 1 233 ? -20.812 14.617 -12.781 1 85.31 233 CYS A O 1
ATOM 1871 N N . ASP A 1 234 ? -23 14.992 -12.508 1 88.06 234 ASP A N 1
ATOM 1872 C CA . ASP A 1 234 ? -23.234 13.586 -12.172 1 88.06 234 ASP A CA 1
ATOM 1873 C C . ASP A 1 234 ? -22.891 12.68 -13.352 1 88.06 234 ASP A C 1
ATOM 1875 O O . ASP A 1 234 ? -22.328 11.594 -13.172 1 88.06 234 ASP A O 1
ATOM 1879 N N . LYS A 1 235 ? -23.297 13.211 -14.547 1 89.62 235 LYS A N 1
ATOM 1880 C CA . LYS A 1 235 ? -23.047 12.406 -15.742 1 89.62 235 LYS A CA 1
ATOM 1881 C C . LYS A 1 235 ? -21.562 12.141 -15.93 1 89.62 235 LYS A C 1
ATOM 1883 O O . LYS A 1 235 ? -21.156 11.016 -16.203 1 89.62 235 LYS A O 1
ATOM 1888 N N . ILE A 1 236 ? -20.828 13.211 -15.703 1 93.19 236 ILE A N 1
ATOM 1889 C CA . ILE A 1 236 ? -19.375 13.094 -15.891 1 93.19 236 ILE A CA 1
ATOM 1890 C C . ILE A 1 236 ? -18.781 12.242 -14.773 1 93.19 236 ILE A C 1
ATOM 1892 O O . ILE A 1 236 ? -17.906 11.414 -15.023 1 93.19 236 ILE A O 1
ATOM 1896 N N . ASP A 1 237 ? -19.234 12.5 -13.562 1 92.06 237 ASP A N 1
ATOM 1897 C CA . ASP A 1 237 ? -18.781 11.711 -12.43 1 92.06 237 ASP A CA 1
ATOM 1898 C C . ASP A 1 237 ? -19.047 10.219 -12.648 1 92.06 237 ASP A C 1
ATOM 1900 O O . ASP A 1 237 ? -18.172 9.391 -12.398 1 92.06 237 ASP A O 1
ATOM 1904 N N . ASN A 1 238 ? -20.188 9.961 -13.188 1 91.31 238 ASN A N 1
ATOM 1905 C CA . ASN A 1 238 ? -20.562 8.578 -13.469 1 91.31 238 ASN A CA 1
ATOM 1906 C C . ASN A 1 238 ? -19.719 7.984 -14.594 1 91.31 238 ASN A C 1
ATOM 1908 O O . ASN A 1 238 ? -19.328 6.812 -14.531 1 91.31 238 ASN A O 1
ATOM 1912 N N . ALA A 1 239 ? -19.531 8.773 -15.57 1 93.81 239 ALA A N 1
ATOM 1913 C CA . ALA A 1 239 ? -18.703 8.312 -16.688 1 93.81 239 ALA A CA 1
ATOM 1914 C C . ALA A 1 239 ? -17.297 7.969 -16.219 1 93.81 239 ALA A C 1
ATOM 1916 O O . ALA A 1 239 ? -16.75 6.914 -16.562 1 93.81 239 ALA A O 1
ATOM 1917 N N . CYS A 1 240 ? -16.75 8.875 -15.414 1 94.44 240 CYS A N 1
ATOM 1918 C CA . CYS A 1 240 ? -15.398 8.656 -14.898 1 94.44 240 CYS A CA 1
ATOM 1919 C C . CYS A 1 240 ? -15.352 7.422 -14.008 1 94.44 240 CYS A C 1
ATOM 1921 O O . CYS A 1 240 ? -14.414 6.621 -14.094 1 94.44 240 CYS A O 1
ATOM 1923 N N . PHE A 1 241 ? -16.375 7.32 -13.195 1 92.56 241 PHE A N 1
ATOM 1924 C CA . PHE A 1 241 ? -16.453 6.16 -12.312 1 92.56 241 PHE A CA 1
ATOM 1925 C C . PHE A 1 241 ? -16.531 4.871 -13.125 1 92.56 241 PHE A C 1
ATOM 1927 O O . PHE A 1 241 ? -15.836 3.898 -12.82 1 92.56 241 PHE A O 1
ATOM 1934 N N . TYR A 1 242 ? -17.328 4.883 -14.164 1 91.44 242 TYR A N 1
ATOM 1935 C CA . TYR A 1 242 ? -17.531 3.74 -15.047 1 91.44 242 TYR A CA 1
ATOM 1936 C C . TYR A 1 242 ? -16.219 3.34 -15.727 1 91.44 242 TYR A C 1
ATOM 1938 O O . TYR A 1 242 ? -15.891 2.154 -15.789 1 91.44 242 TYR A O 1
ATOM 1946 N N . ILE A 1 243 ? -15.531 4.266 -16.172 1 92.94 243 ILE A N 1
ATOM 1947 C CA . ILE A 1 243 ? -14.352 3.994 -16.984 1 92.94 243 ILE A CA 1
ATOM 1948 C C . ILE A 1 243 ? -13.18 3.611 -16.094 1 92.94 243 ILE A C 1
ATOM 1950 O O . ILE A 1 243 ? -12.461 2.648 -16.375 1 92.94 243 ILE A O 1
ATOM 1954 N N . PHE A 1 244 ? -13.055 4.293 -14.977 1 91.75 244 PHE A N 1
ATOM 1955 C CA . PHE A 1 244 ? -11.758 4.227 -14.305 1 91.75 244 PHE A CA 1
ATOM 1956 C C . PHE A 1 244 ? -11.875 3.484 -12.977 1 91.75 244 PHE A C 1
ATOM 1958 O O . PHE A 1 244 ? -10.875 3.01 -12.438 1 91.75 244 PHE A O 1
ATOM 1965 N N . HIS A 1 245 ? -12.969 3.383 -12.344 1 87 245 HIS A N 1
ATOM 1966 C CA . HIS A 1 245 ? -12.969 3.002 -10.93 1 87 245 HIS A CA 1
ATOM 1967 C C . HIS A 1 245 ? -13.852 1.782 -10.695 1 87 245 HIS A C 1
ATOM 1969 O O . HIS A 1 245 ? -14.109 1.409 -9.547 1 87 245 HIS A O 1
ATOM 1975 N N . MET A 1 246 ? -14.32 1.167 -11.781 1 81.81 246 MET A N 1
ATOM 1976 C CA . MET A 1 246 ? -15.055 -0.09 -11.664 1 81.81 246 MET A CA 1
ATOM 1977 C C . MET A 1 246 ? -14.141 -1.281 -11.93 1 81.81 246 MET A C 1
ATOM 1979 O O . MET A 1 246 ? -14.617 -2.393 -12.172 1 81.81 246 MET A O 1
ATOM 1983 N N . ASN A 1 247 ? -12.883 -1.091 -11.898 1 75.12 247 ASN A N 1
ATOM 1984 C CA . ASN A 1 247 ? -11.867 -2.129 -11.977 1 75.12 247 ASN A CA 1
ATOM 1985 C C . ASN A 1 247 ? -12 -2.955 -13.25 1 75.12 247 ASN A C 1
ATOM 1987 O O . ASN A 1 247 ? -11.961 -4.188 -13.203 1 75.12 247 ASN A O 1
ATOM 1991 N N . SER A 1 248 ? -12.281 -2.328 -14.375 1 78.44 248 SER A N 1
ATOM 1992 C CA . SER A 1 248 ? -12.32 -2.98 -15.68 1 78.44 248 SER A CA 1
ATOM 1993 C C . SER A 1 248 ? -11.055 -2.703 -16.484 1 78.44 248 SER A C 1
ATOM 1995 O O . SER A 1 248 ? -10.852 -1.59 -16.969 1 78.44 248 SER A O 1
ATOM 1997 N N . SER A 1 249 ? -10.281 -3.764 -16.641 1 77.38 249 SER A N 1
ATOM 1998 C CA . SER A 1 249 ? -9.055 -3.619 -17.438 1 77.38 249 SER A CA 1
ATOM 1999 C C . SER A 1 249 ? -9.367 -3.336 -18.891 1 77.38 249 SER A C 1
ATOM 2001 O O . SER A 1 249 ? -8.648 -2.588 -19.562 1 77.38 249 SER A O 1
ATOM 2003 N N . SER A 1 250 ? -10.461 -3.895 -19.344 1 79.12 250 SER A N 1
ATOM 2004 C CA . SER A 1 250 ? -10.844 -3.711 -20.734 1 79.12 250 SER A CA 1
ATOM 2005 C C . SER A 1 250 ? -11.172 -2.25 -21.031 1 79.12 250 SER A C 1
ATOM 2007 O O . SER A 1 250 ? -10.742 -1.702 -22.047 1 79.12 250 SER A O 1
ATOM 2009 N N . ARG A 1 251 ? -11.867 -1.645 -20.172 1 86.88 251 ARG A N 1
ATOM 2010 C CA . ARG A 1 251 ? -12.25 -0.25 -20.375 1 86.88 251 ARG A CA 1
ATOM 2011 C C . ARG A 1 251 ? -11.039 0.667 -20.297 1 86.88 251 ARG A C 1
ATOM 2013 O O . ARG A 1 251 ? -10.922 1.623 -21.078 1 86.88 251 ARG A O 1
ATOM 2020 N N . ILE A 1 252 ? -10.188 0.381 -19.391 1 87.81 252 ILE A N 1
ATOM 2021 C CA . ILE A 1 252 ? -8.969 1.166 -19.234 1 87.81 252 ILE A CA 1
ATOM 2022 C C . ILE A 1 252 ? -8.117 1.03 -20.5 1 87.81 252 ILE A C 1
ATOM 2024 O O . ILE A 1 252 ? -7.555 2.014 -20.984 1 87.81 252 ILE A O 1
ATOM 2028 N N . ASN A 1 253 ? -8.062 -0.187 -21 1 83.94 253 ASN A N 1
ATOM 2029 C CA . ASN A 1 253 ? -7.305 -0.407 -22.219 1 83.94 253 ASN A CA 1
ATOM 2030 C C . ASN A 1 253 ? -7.926 0.328 -23.406 1 83.94 253 ASN A C 1
ATOM 2032 O O . ASN A 1 253 ? -7.211 0.897 -24.234 1 83.94 253 ASN A O 1
ATOM 2036 N N . GLN A 1 254 ? -9.18 0.25 -23.469 1 89.5 254 GLN A N 1
ATOM 2037 C CA . GLN A 1 254 ? -9.867 1.006 -24.516 1 89.5 254 GLN A CA 1
ATOM 2038 C C . GLN A 1 254 ? -9.594 2.502 -24.375 1 89.5 254 GLN A C 1
ATOM 2040 O O . GLN A 1 254 ? -9.391 3.191 -25.375 1 89.5 254 GLN A O 1
ATOM 2045 N N . PHE A 1 255 ? -9.602 2.949 -23.188 1 93.31 255 PHE A N 1
ATOM 2046 C CA . PHE A 1 255 ? -9.305 4.355 -22.938 1 93.31 255 PHE A CA 1
ATOM 2047 C C . PHE A 1 255 ? -7.887 4.699 -23.359 1 93.31 255 PHE A C 1
ATOM 2049 O O . PHE A 1 255 ? -7.648 5.754 -23.953 1 93.31 255 PHE A O 1
ATOM 2056 N N . LYS A 1 256 ? -7.004 3.818 -23.094 1 89.44 256 LYS A N 1
ATOM 2057 C CA . LYS A 1 256 ? -5.617 4.016 -23.5 1 89.44 256 LYS A CA 1
ATOM 2058 C C . LYS A 1 256 ? -5.508 4.137 -25.016 1 89.44 256 LYS A C 1
ATOM 2060 O O . LYS A 1 256 ? -4.793 5.004 -25.531 1 89.44 256 LYS A O 1
ATOM 2065 N N . GLU A 1 257 ? -6.176 3.289 -25.656 1 90.75 257 GLU A N 1
ATOM 2066 C CA . GLU A 1 257 ? -6.184 3.322 -27.125 1 90.75 257 GLU A CA 1
ATOM 2067 C C . GLU A 1 257 ? -6.746 4.645 -27.641 1 90.75 257 GLU A C 1
ATOM 2069 O O . GLU A 1 257 ? -6.215 5.219 -28.594 1 90.75 257 GLU A O 1
ATOM 2074 N N . LEU A 1 258 ? -7.789 5.094 -27.031 1 95 258 LEU A N 1
ATOM 2075 C CA . LEU A 1 258 ? -8.414 6.348 -27.438 1 95 258 LEU A CA 1
ATOM 2076 C C . LEU A 1 258 ? -7.488 7.527 -27.156 1 95 258 LEU A C 1
ATOM 2078 O O . LEU A 1 258 ? -7.438 8.484 -27.922 1 95 258 LEU A O 1
ATOM 2082 N N . CYS A 1 259 ? -6.855 7.484 -26.031 1 95.25 259 CYS A N 1
ATOM 2083 C CA . CYS A 1 259 ? -5.887 8.531 -25.719 1 95.25 259 CYS A CA 1
ATOM 2084 C C . CYS A 1 259 ? -4.832 8.633 -26.812 1 95.25 259 CYS A C 1
ATOM 2086 O O . CYS A 1 259 ? -4.48 9.734 -27.25 1 95.25 259 CYS A O 1
ATOM 2088 N N . ASN A 1 260 ? -4.379 7.469 -27.25 1 93.69 260 ASN A N 1
ATOM 2089 C CA . ASN A 1 260 ? -3.41 7.445 -28.328 1 93.69 260 ASN A CA 1
ATOM 2090 C C . ASN A 1 260 ? -3.992 8.039 -29.609 1 93.69 260 ASN A C 1
ATOM 2092 O O . ASN A 1 260 ? -3.316 8.789 -30.312 1 93.69 260 ASN A O 1
ATOM 2096 N N . ALA A 1 261 ? -5.168 7.664 -29.906 1 95.12 261 ALA A N 1
ATOM 2097 C CA . ALA A 1 261 ? -5.844 8.156 -31.109 1 95.12 261 ALA A CA 1
ATOM 2098 C C . ALA A 1 261 ? -5.973 9.672 -31.078 1 95.12 261 ALA A C 1
ATOM 2100 O O . ALA A 1 261 ? -5.84 10.336 -32.125 1 95.12 261 ALA A O 1
ATOM 2101 N N . PHE A 1 262 ? -6.227 10.25 -29.906 1 96.44 262 PHE A N 1
ATOM 2102 C CA . PHE A 1 262 ? -6.395 11.695 -29.781 1 96.44 262 PHE A CA 1
ATOM 2103 C C . PHE A 1 262 ? -5.066 12.367 -29.469 1 96.44 262 PHE A C 1
ATOM 2105 O O . PHE A 1 262 ? -5.027 13.562 -29.156 1 96.44 262 PHE A O 1
ATOM 2112 N N . LYS A 1 263 ? -4.004 11.617 -29.375 1 95.75 263 LYS A N 1
ATOM 2113 C CA . LYS A 1 263 ? -2.648 12.109 -29.156 1 95.75 263 LYS A CA 1
ATOM 2114 C C . LYS A 1 263 ? -2.51 12.711 -27.75 1 95.75 263 LYS A C 1
ATOM 2116 O O . LYS A 1 263 ? -1.959 13.805 -27.594 1 95.75 263 LYS A O 1
ATOM 2121 N N . LEU A 1 264 ? -3.148 12.078 -26.812 1 95.44 264 LEU A N 1
ATOM 2122 C CA . LEU A 1 264 ? -3.039 12.438 -25.406 1 95.44 264 LEU A CA 1
ATOM 2123 C C . LEU A 1 264 ? -2.287 11.367 -24.625 1 95.44 264 LEU A C 1
ATOM 2125 O O . LEU A 1 264 ? -2.449 10.172 -24.891 1 95.44 264 LEU A O 1
ATOM 2129 N N . PRO A 1 265 ? -1.463 11.836 -23.797 1 94.75 265 PRO A N 1
ATOM 2130 C CA . PRO A 1 265 ? -0.846 10.828 -22.922 1 94.75 265 PRO A CA 1
ATOM 2131 C C . PRO A 1 265 ? -1.855 10.148 -22 1 94.75 265 PRO A C 1
ATOM 2133 O O . PRO A 1 265 ? -2.83 10.773 -21.578 1 94.75 265 PRO A O 1
ATOM 2136 N N . PHE A 1 266 ? -1.601 8.922 -21.766 1 91.62 266 PHE A N 1
ATOM 2137 C CA . PHE A 1 266 ? -2.518 8.188 -20.906 1 91.62 266 PHE A CA 1
ATOM 2138 C C . PHE A 1 266 ? -2.451 8.703 -19.469 1 91.62 266 PHE A C 1
ATOM 2140 O O . PHE A 1 266 ? -1.363 8.852 -18.906 1 91.62 266 PHE A O 1
ATOM 2147 N N . ARG A 1 267 ? -3.594 9.039 -18.922 1 93.06 267 ARG A N 1
ATOM 2148 C CA . ARG A 1 267 ? -3.732 9.43 -17.531 1 93.06 267 ARG A CA 1
ATOM 2149 C C . ARG A 1 267 ? -5.086 9.008 -16.969 1 93.06 267 ARG A C 1
ATOM 2151 O O . ARG A 1 267 ? -6.129 9.289 -17.562 1 93.06 267 ARG A O 1
ATOM 2158 N N . LYS A 1 268 ? -4.988 8.297 -15.859 1 91.12 268 LYS A N 1
ATOM 2159 C CA . LYS A 1 268 ? -6.238 7.93 -15.203 1 91.12 268 LYS A CA 1
ATOM 2160 C C . LYS A 1 268 ? -6.852 9.125 -14.484 1 91.12 268 LYS A C 1
ATOM 2162 O O . LYS A 1 268 ? -6.141 9.906 -13.852 1 91.12 268 LYS A O 1
ATOM 2167 N N . VAL A 1 269 ? -8.148 9.312 -14.625 1 95.06 269 VAL A N 1
ATOM 2168 C CA . VAL A 1 269 ? -8.844 10.367 -13.906 1 95.06 269 VAL A CA 1
ATOM 2169 C C . VAL A 1 269 ? -8.969 9.992 -12.43 1 95.06 269 VAL A C 1
ATOM 2171 O O . VAL A 1 269 ? -9.391 8.883 -12.102 1 95.06 269 VAL A O 1
ATOM 2174 N N . PRO A 1 270 ? -8.523 10.891 -11.555 1 94.62 270 PRO A N 1
ATOM 2175 C CA . PRO A 1 270 ? -8.617 10.594 -10.125 1 94.62 270 PRO A CA 1
ATOM 2176 C C . PRO A 1 270 ? -10.055 10.375 -9.664 1 94.62 270 PRO A C 1
ATOM 2178 O O . PRO A 1 270 ? -10.992 10.906 -10.266 1 94.62 270 PRO A O 1
ATOM 2181 N N . LYS A 1 271 ? -10.195 9.57 -8.617 1 92.94 271 LYS A N 1
ATOM 2182 C CA . LYS A 1 271 ? -11.516 9.234 -8.094 1 92.94 271 LYS A CA 1
ATOM 2183 C C . LYS A 1 271 ? -12.086 10.391 -7.27 1 92.94 271 LYS A C 1
ATOM 2185 O O . LYS A 1 271 ? -11.367 11.031 -6.508 1 92.94 271 LYS A O 1
ATOM 2190 N N . HIS A 1 272 ? -13.352 10.734 -7.512 1 89.06 272 HIS A N 1
ATOM 2191 C CA . HIS A 1 272 ? -14.094 11.695 -6.707 1 89.06 272 HIS A CA 1
ATOM 2192 C C . HIS A 1 272 ? -14.531 11.086 -5.383 1 89.06 272 HIS A C 1
ATOM 2194 O O . HIS A 1 272 ? -15.305 10.125 -5.363 1 89.06 272 HIS A O 1
ATOM 2200 N N . VAL A 1 273 ? -13.906 11.602 -4.266 1 85.81 273 VAL A N 1
ATOM 2201 C CA . VAL A 1 273 ? -14.352 11.227 -2.93 1 85.81 273 VAL A CA 1
ATOM 2202 C C . VAL A 1 273 ? -15.375 12.234 -2.418 1 85.81 273 VAL A C 1
ATOM 2204 O O . VAL A 1 273 ? -15.047 13.391 -2.162 1 85.81 273 VAL A O 1
ATOM 2207 N N . LYS A 1 274 ? -16.547 11.812 -2.227 1 78.94 274 LYS A N 1
ATOM 2208 C CA . LYS A 1 274 ? -17.688 12.68 -1.98 1 78.94 274 LYS A CA 1
ATOM 2209 C C . LYS A 1 274 ? -17.469 13.547 -0.743 1 78.94 274 LYS A C 1
ATOM 2211 O O . LYS A 1 274 ? -17.984 14.656 -0.656 1 78.94 274 LYS A O 1
ATOM 2216 N N . THR A 1 275 ? -16.672 13.102 0.144 1 77.56 275 THR A N 1
ATOM 2217 C CA . THR A 1 275 ? -16.484 13.844 1.387 1 77.56 275 THR A CA 1
ATOM 2218 C C . THR A 1 275 ? -15.344 14.852 1.252 1 77.56 275 THR A C 1
ATOM 2220 O O . THR A 1 275 ? -15.07 15.609 2.186 1 77.56 275 THR A O 1
ATOM 2223 N N . ARG A 1 276 ? -14.711 14.938 0.063 1 82.75 276 ARG A N 1
ATOM 2224 C CA . ARG A 1 276 ? -13.594 15.844 -0.152 1 82.75 276 ARG A CA 1
ATOM 2225 C C . ARG A 1 276 ? -13.758 16.625 -1.456 1 82.75 276 ARG A C 1
ATOM 2227 O O . ARG A 1 276 ? -13.594 16.062 -2.541 1 82.75 276 ARG A O 1
ATOM 2234 N N . TRP A 1 277 ? -13.906 17.875 -1.29 1 89.31 277 TRP A N 1
ATOM 2235 C CA . TRP A 1 277 ? -14.156 18.672 -2.484 1 89.31 277 TRP A CA 1
ATOM 2236 C C . TRP A 1 277 ? -12.898 18.766 -3.346 1 89.31 277 TRP A C 1
ATOM 2238 O O . TRP A 1 277 ? -12.984 18.969 -4.559 1 89.31 277 TRP A O 1
ATOM 2248 N N . ASN A 1 278 ? -11.727 18.625 -2.781 1 89.88 278 ASN A N 1
ATOM 2249 C CA . ASN A 1 278 ? -10.477 18.688 -3.529 1 89.88 278 ASN A CA 1
ATOM 2250 C C . ASN A 1 278 ? -10.375 17.562 -4.555 1 89.88 278 ASN A C 1
ATOM 2252 O O . ASN A 1 278 ? -9.891 17.766 -5.668 1 89.88 278 ASN A O 1
ATOM 2256 N N . SER A 1 279 ? -10.844 16.438 -4.16 1 91 279 SER A N 1
ATOM 2257 C CA . SER A 1 279 ? -10.844 15.312 -5.086 1 91 279 SER A CA 1
ATOM 2258 C C . SER A 1 279 ? -11.797 15.547 -6.25 1 91 279 SER A C 1
ATOM 2260 O O . SER A 1 279 ? -11.547 15.094 -7.371 1 91 279 SER A O 1
ATOM 2262 N N . PHE A 1 280 ? -12.875 16.25 -5.918 1 91.38 280 PHE A N 1
ATOM 2263 C CA . PHE A 1 280 ? -13.828 16.609 -6.965 1 91.38 280 PHE A CA 1
ATOM 2264 C C . PHE A 1 280 ? -13.172 17.516 -7.996 1 91.38 280 PHE A C 1
ATOM 2266 O O . PHE A 1 280 ? -13.289 17.281 -9.203 1 91.38 280 PHE A O 1
ATOM 2273 N N . TYR A 1 281 ? -12.508 18.484 -7.496 1 92.94 281 TYR A N 1
ATOM 2274 C CA . TYR A 1 281 ? -11.797 19.391 -8.391 1 92.94 281 TYR A CA 1
ATOM 2275 C C . TYR A 1 281 ? -10.773 18.641 -9.227 1 92.94 281 TYR A C 1
ATOM 2277 O O . TYR A 1 281 ? -10.68 18.844 -10.438 1 92.94 281 TYR A O 1
ATOM 2285 N N . ASP A 1 282 ? -9.969 17.781 -8.602 1 95.19 282 ASP A N 1
ATOM 2286 C CA . ASP A 1 282 ? -8.961 17 -9.305 1 95.19 282 ASP A CA 1
ATOM 2287 C C . ASP A 1 282 ? -9.586 16.172 -10.43 1 95.19 282 ASP A C 1
ATOM 2289 O O . ASP A 1 282 ? -9.039 16.094 -11.531 1 95.19 282 ASP A O 1
ATOM 2293 N N . MET A 1 283 ? -10.648 15.594 -10.094 1 95.06 283 MET A N 1
ATOM 2294 C CA . MET A 1 283 ? -11.359 14.789 -11.086 1 95.06 283 MET A CA 1
ATOM 2295 C C . MET A 1 283 ? -11.82 15.648 -12.258 1 95.06 283 MET A C 1
ATOM 2297 O O . MET A 1 283 ? -11.594 15.305 -13.414 1 95.06 283 MET A O 1
ATOM 2301 N N . LEU A 1 284 ? -12.398 16.797 -11.961 1 94.75 284 LEU A N 1
ATOM 2302 C CA . LEU A 1 284 ? -12.922 17.688 -13 1 94.75 284 LEU A CA 1
ATOM 2303 C C . LEU A 1 284 ? -11.797 18.219 -13.883 1 94.75 284 LEU A C 1
ATOM 2305 O O . LEU A 1 284 ? -11.945 18.281 -15.109 1 94.75 284 LEU A O 1
ATOM 2309 N N . GLU A 1 285 ? -10.734 18.547 -13.211 1 96.06 285 GLU A N 1
ATOM 2310 C CA . GLU A 1 285 ? -9.594 19.125 -13.914 1 96.06 285 GLU A CA 1
ATOM 2311 C C . GLU A 1 285 ? -9.031 18.125 -14.93 1 96.06 285 GLU A C 1
ATOM 2313 O O . GLU A 1 285 ? -8.828 18.469 -16.094 1 96.06 285 GLU A O 1
ATOM 2318 N N . VAL A 1 286 ? -8.859 16.953 -14.547 1 96.56 286 VAL A N 1
ATOM 2319 C CA . VAL A 1 286 ? -8.289 15.93 -15.43 1 96.56 286 VAL A CA 1
ATOM 2320 C C . VAL A 1 286 ? -9.344 15.484 -16.438 1 96.56 286 VAL A C 1
ATOM 2322 O O . VAL A 1 286 ? -9.047 15.352 -17.641 1 96.56 286 VAL A O 1
ATOM 2325 N N . ALA A 1 287 ? -10.562 15.305 -15.977 1 97 287 ALA A N 1
ATOM 2326 C CA . ALA A 1 287 ? -11.633 14.852 -16.859 1 97 287 ALA A CA 1
ATOM 2327 C C . ALA A 1 287 ? -11.844 15.836 -18.016 1 97 287 ALA A C 1
ATOM 2329 O O . ALA A 1 287 ? -12.039 15.422 -19.156 1 97 287 ALA A O 1
ATOM 2330 N N . TYR A 1 288 ? -11.797 17.094 -17.688 1 97.06 288 TYR A N 1
ATOM 2331 C CA . TYR A 1 288 ? -12.008 18.109 -18.703 1 97.06 288 TYR A CA 1
ATOM 2332 C C . TYR A 1 288 ? -10.922 18.047 -19.766 1 97.06 288 TYR A C 1
ATOM 2334 O O . TYR A 1 288 ? -11.195 18.219 -20.953 1 97.06 288 TYR A O 1
ATOM 2342 N N . ALA A 1 289 ? -9.711 17.859 -19.359 1 96.44 289 ALA A N 1
ATOM 2343 C CA . ALA A 1 289 ? -8.594 17.75 -20.297 1 96.44 289 ALA A CA 1
ATOM 2344 C C . ALA A 1 289 ? -8.75 16.516 -21.203 1 96.44 289 ALA A C 1
ATOM 2346 O O . ALA A 1 289 ? -8.281 16.516 -22.344 1 96.44 289 ALA A O 1
ATOM 2347 N N . TYR A 1 290 ? -9.438 15.531 -20.719 1 97.5 290 TYR A N 1
ATOM 2348 C CA . TYR A 1 290 ? -9.609 14.281 -21.453 1 97.5 290 TYR A CA 1
ATOM 2349 C C . TYR A 1 290 ? -11.062 14.102 -21.891 1 97.5 290 TYR A C 1
ATOM 2351 O O . TYR A 1 290 ? -11.562 12.977 -21.953 1 97.5 290 TYR A O 1
ATOM 2359 N N . ARG A 1 291 ? -11.766 15.164 -22.156 1 97.12 291 ARG A N 1
ATOM 2360 C CA . ARG A 1 291 ? -13.203 15.141 -22.406 1 97.12 291 ARG A CA 1
ATOM 2361 C C . ARG A 1 291 ? -13.516 14.359 -23.672 1 97.12 291 ARG A C 1
ATOM 2363 O O . ARG A 1 291 ? -14.531 13.656 -23.734 1 97.12 291 ARG A O 1
ATOM 2370 N N . GLN A 1 292 ? -12.648 14.359 -24.656 1 96.38 292 GLN A N 1
ATOM 2371 C CA . GLN A 1 292 ? -12.922 13.719 -25.938 1 96.38 292 GLN A CA 1
ATOM 2372 C C . GLN A 1 292 ? -12.891 12.195 -25.812 1 96.38 292 GLN A C 1
ATOM 2374 O O . GLN A 1 292 ? -13.875 11.516 -26.109 1 96.38 292 GLN A O 1
ATOM 2379 N N . PRO A 1 293 ? -11.742 11.703 -25.328 1 96.88 293 PRO A N 1
ATOM 2380 C CA . PRO A 1 293 ? -11.742 10.242 -25.188 1 96.88 293 PRO A CA 1
ATOM 2381 C C . PRO A 1 293 ? -12.781 9.742 -24.203 1 96.88 293 PRO A C 1
ATOM 2383 O O . PRO A 1 293 ? -13.344 8.656 -24.375 1 96.88 293 PRO A O 1
ATOM 2386 N N . ILE A 1 294 ? -13.102 10.469 -23.141 1 96.88 294 ILE A N 1
ATOM 2387 C CA . ILE A 1 294 ? -14.102 10.07 -22.172 1 96.88 294 ILE A CA 1
ATOM 2388 C C . ILE A 1 294 ? -15.484 10.031 -22.828 1 96.88 294 ILE A C 1
ATOM 2390 O O . ILE A 1 294 ? -16.219 9.062 -22.672 1 96.88 294 ILE A O 1
ATOM 2394 N N . THR A 1 295 ? -15.781 11.094 -23.578 1 96.19 295 THR A N 1
ATOM 2395 C CA . THR A 1 295 ? -17.062 11.195 -24.266 1 96.19 295 THR A CA 1
ATOM 2396 C C . THR A 1 295 ? -17.234 10.055 -25.266 1 96.19 295 THR A C 1
ATOM 2398 O O . THR A 1 295 ? -18.281 9.398 -25.297 1 96.19 295 THR A O 1
ATOM 2401 N N . THR A 1 296 ? -16.203 9.789 -26.031 1 95.56 296 THR A N 1
ATOM 2402 C CA . THR A 1 296 ? -16.266 8.758 -27.062 1 95.56 296 THR A CA 1
ATOM 2403 C C . THR A 1 296 ? -16.484 7.383 -26.438 1 95.56 296 THR A C 1
ATOM 2405 O O . THR A 1 296 ? -17.375 6.645 -26.844 1 95.56 296 THR A O 1
ATOM 2408 N N . LEU A 1 297 ? -15.727 7.07 -25.453 1 94.62 297 LEU A N 1
ATOM 2409 C CA . LEU A 1 297 ? -15.797 5.754 -24.828 1 94.62 297 LEU A CA 1
ATOM 2410 C C . LEU A 1 297 ? -17.141 5.559 -24.125 1 94.62 297 LEU A C 1
ATOM 2412 O O . LEU A 1 297 ? -17.781 4.52 -24.297 1 94.62 297 LEU A O 1
ATOM 2416 N N . PHE A 1 298 ? -17.516 6.547 -23.344 1 94.94 298 PHE A N 1
ATOM 2417 C CA . PHE A 1 298 ? -18.734 6.434 -22.562 1 94.94 298 PHE A CA 1
ATOM 2418 C C . PHE A 1 298 ? -19.969 6.41 -23.469 1 94.94 298 PHE A C 1
ATOM 2420 O O . PHE A 1 298 ? -20.906 5.637 -23.234 1 94.94 298 PHE A O 1
ATOM 2427 N N . ASN A 1 299 ? -19.984 7.254 -24.438 1 94.19 299 ASN A N 1
ATOM 2428 C CA . ASN A 1 299 ? -21.125 7.344 -25.344 1 94.19 299 ASN A CA 1
ATOM 2429 C C . ASN A 1 299 ? -21.25 6.094 -26.203 1 94.19 299 ASN A C 1
ATOM 2431 O O . ASN A 1 299 ? -22.359 5.719 -26.609 1 94.19 299 ASN A O 1
ATOM 2435 N N . ASN A 1 300 ? -20.109 5.43 -26.484 1 90.56 300 ASN A N 1
ATOM 2436 C CA . ASN A 1 300 ? -20.141 4.176 -27.234 1 90.56 300 ASN A CA 1
ATOM 2437 C C . ASN A 1 300 ? -20.797 3.057 -26.422 1 90.56 300 ASN A C 1
ATOM 2439 O O . ASN A 1 300 ? -21.391 2.145 -26.984 1 90.56 300 ASN A O 1
ATOM 2443 N N . HIS A 1 301 ? -20.625 3.143 -25.219 1 84.56 301 HIS A N 1
ATOM 2444 C CA . HIS A 1 301 ? -21.172 2.125 -24.328 1 84.56 301 HIS A CA 1
ATOM 2445 C C . HIS A 1 301 ? -22.656 2.35 -24.078 1 84.56 301 HIS A C 1
ATOM 2447 O O . HIS A 1 301 ? -23.406 1.399 -23.812 1 84.56 301 HIS A O 1
ATOM 2453 N N . ASN A 1 302 ? -23.062 3.588 -24.094 1 79.38 302 ASN A N 1
ATOM 2454 C CA . ASN A 1 302 ? -24.438 3.926 -23.75 1 79.38 302 ASN A CA 1
ATOM 2455 C C . ASN A 1 302 ? -25.312 4.012 -24.984 1 79.38 302 ASN A C 1
ATOM 2457 O O . ASN A 1 302 ? -25.031 4.777 -25.922 1 79.38 302 ASN A O 1
ATOM 2461 N N . ALA A 1 303 ? -26.359 3.18 -24.922 1 76.88 303 ALA A N 1
ATOM 2462 C CA . ALA A 1 303 ? -27.266 3.125 -26.047 1 76.88 303 ALA A CA 1
ATOM 2463 C C . ALA A 1 303 ? -28.312 4.23 -25.953 1 76.88 303 ALA A C 1
ATOM 2465 O O . ALA A 1 303 ? -28.875 4.66 -26.984 1 76.88 303 ALA A O 1
ATOM 2466 N N . TYR A 1 304 ? -28.531 4.75 -24.75 1 82.06 304 TYR A N 1
ATOM 2467 C CA . TYR A 1 304 ? -29.609 5.715 -24.578 1 82.06 304 TYR A CA 1
ATOM 2468 C C . TYR A 1 304 ? -29.094 7.141 -24.625 1 82.06 304 TYR A C 1
ATOM 2470 O O . TYR A 1 304 ? -28.188 7.504 -23.875 1 82.06 304 TYR A O 1
ATOM 2478 N N . PRO A 1 305 ? -29.703 7.93 -25.453 1 82.81 305 PRO A N 1
ATOM 2479 C CA . PRO A 1 305 ? -29.234 9.297 -25.672 1 82.81 305 PRO A CA 1
ATOM 2480 C C . PRO A 1 305 ? -29.297 10.156 -24.406 1 82.81 305 PRO A C 1
ATOM 2482 O O . PRO A 1 305 ? -28.5 11.086 -24.25 1 82.81 305 PRO A O 1
ATOM 2485 N N . GLU A 1 306 ? -30.203 9.828 -23.5 1 84.06 306 GLU A N 1
ATOM 2486 C CA . GLU A 1 306 ? -30.391 10.641 -22.297 1 84.06 306 GLU A CA 1
ATOM 2487 C C . GLU A 1 306 ? -29.172 10.539 -21.375 1 84.06 306 GLU A C 1
ATOM 2489 O O . GLU A 1 306 ? -28.906 11.445 -20.578 1 84.06 306 GLU A O 1
ATOM 2494 N N . PHE A 1 307 ? -28.422 9.547 -21.547 1 86.56 307 PHE A N 1
ATOM 2495 C CA . PHE A 1 307 ? -27.297 9.32 -20.641 1 86.56 307 PHE A CA 1
ATOM 2496 C C . PHE A 1 307 ? -25.984 9.703 -21.297 1 86.56 307 PHE A C 1
ATOM 2498 O O . PHE A 1 307 ? -24.938 9.734 -20.641 1 86.56 307 PHE A O 1
ATOM 2505 N N . LYS A 1 308 ? -26.109 10.07 -22.594 1 92.12 308 LYS A N 1
ATOM 2506 C CA . LYS A 1 308 ? -24.891 10.398 -23.312 1 92.12 308 LYS A CA 1
ATOM 2507 C C . LYS A 1 308 ? -24.344 11.766 -22.891 1 92.12 308 LYS A C 1
ATOM 2509 O O . LYS A 1 308 ? -25.109 12.664 -22.547 1 92.12 308 LYS A O 1
ATOM 2514 N N . ILE A 1 309 ? -23.078 11.852 -22.891 1 93.88 309 ILE A N 1
ATOM 2515 C CA . ILE A 1 309 ? -22.391 13.094 -22.547 1 93.88 309 ILE A CA 1
ATOM 2516 C C . ILE A 1 309 ? -22.375 14.023 -23.75 1 93.88 309 ILE A C 1
ATOM 2518 O O . ILE A 1 309 ? -22.078 13.594 -24.875 1 93.88 309 ILE A O 1
ATOM 2522 N N . ASN A 1 310 ? -22.797 15.25 -23.484 1 92.94 310 ASN A N 1
ATOM 2523 C CA . ASN A 1 310 ? -22.781 16.25 -24.547 1 92.94 310 ASN A CA 1
ATOM 2524 C C . ASN A 1 310 ? -21.922 17.453 -24.172 1 92.94 310 ASN A C 1
ATOM 2526 O O . ASN A 1 310 ? -21.328 17.5 -23.094 1 92.94 310 ASN A O 1
ATOM 2530 N N . ASP A 1 311 ? -21.859 18.375 -25.062 1 93.75 311 ASP A N 1
ATOM 2531 C CA . ASP A 1 311 ? -20.984 19.547 -24.891 1 93.75 311 ASP A CA 1
ATOM 2532 C C . ASP A 1 311 ? -21.484 20.422 -23.734 1 93.75 311 ASP A C 1
ATOM 2534 O O . ASP A 1 311 ? -20.688 21.062 -23.047 1 93.75 311 ASP A O 1
ATOM 2538 N N . SER A 1 312 ? -22.766 20.406 -23.547 1 91.94 312 SER A N 1
ATOM 2539 C CA . SER A 1 312 ? -23.328 21.203 -22.469 1 91.94 312 SER A CA 1
ATOM 2540 C C . SER A 1 312 ? -22.844 20.688 -21.109 1 91.94 312 SER A C 1
ATOM 2542 O O . SER A 1 312 ? -22.625 21.484 -20.188 1 91.94 312 SER A O 1
ATOM 2544 N N . ASP A 1 313 ? -22.688 19.406 -21.047 1 92.88 313 ASP A N 1
ATOM 2545 C CA . ASP A 1 313 ? -22.172 18.812 -19.812 1 92.88 313 ASP A CA 1
ATOM 2546 C C . ASP A 1 313 ? -20.75 19.297 -19.531 1 92.88 313 ASP A C 1
ATOM 2548 O O . ASP A 1 313 ? -20.422 19.625 -18.391 1 92.88 313 ASP A O 1
ATOM 2552 N N . TRP A 1 314 ? -19.984 19.359 -20.562 1 95.19 314 TRP A N 1
ATOM 2553 C CA . TRP A 1 314 ? -18.594 19.781 -20.406 1 95.19 314 TRP A CA 1
ATOM 2554 C C . TRP A 1 314 ? -18.5 21.266 -20.125 1 95.19 314 TRP A C 1
ATOM 2556 O O . TRP A 1 314 ? -17.578 21.719 -19.438 1 95.19 314 TRP A O 1
ATOM 2566 N N . ASP A 1 315 ? -19.484 22.047 -20.578 1 92.88 315 ASP A N 1
ATOM 2567 C CA . ASP A 1 315 ? -19.531 23.469 -20.266 1 92.88 315 ASP A CA 1
ATOM 2568 C C . ASP A 1 315 ? -19.734 23.688 -18.766 1 92.88 315 ASP A C 1
ATOM 2570 O O . ASP A 1 315 ? -19.109 24.562 -18.156 1 92.88 315 ASP A O 1
ATOM 2574 N N . GLU A 1 316 ? -20.594 22.875 -18.312 1 88.81 316 GLU A N 1
ATOM 2575 C CA . GLU A 1 316 ? -20.844 22.938 -16.875 1 88.81 316 GLU A CA 1
ATOM 2576 C C . GLU A 1 316 ? -19.594 22.562 -16.078 1 88.81 316 GLU A C 1
ATOM 2578 O O . GLU A 1 316 ? -19.266 23.203 -15.078 1 88.81 316 GLU A O 1
ATOM 2583 N N . VAL A 1 317 ? -18.938 21.562 -16.547 1 92.81 317 VAL A N 1
ATOM 2584 C CA . VAL A 1 317 ? -17.719 21.109 -15.906 1 92.81 317 VAL A CA 1
ATOM 2585 C C . VAL A 1 317 ? -16.656 22.219 -15.938 1 92.81 317 VAL A C 1
ATOM 2587 O O . VAL A 1 317 ? -15.992 22.484 -14.938 1 92.81 317 VAL A O 1
ATOM 2590 N N . ASN A 1 318 ? -16.594 22.828 -17.031 1 93.75 318 ASN A N 1
ATOM 2591 C CA . ASN A 1 318 ? -15.602 23.891 -17.188 1 93.75 318 ASN A CA 1
ATOM 2592 C C . ASN A 1 318 ? -15.883 25.078 -16.266 1 93.75 318 ASN A C 1
ATOM 2594 O O . ASN A 1 318 ? -14.961 25.625 -15.664 1 93.75 318 ASN A O 1
ATOM 2598 N N . GLU A 1 319 ? -17.109 25.422 -16.156 1 88.56 319 GLU A N 1
ATOM 2599 C CA . GLU A 1 319 ? -17.484 26.531 -15.273 1 88.56 319 GLU A CA 1
ATOM 2600 C C . GLU A 1 319 ? -17.172 26.188 -13.812 1 88.56 319 GLU A C 1
ATOM 2602 O O . GLU A 1 319 ? -16.641 27.031 -13.078 1 88.56 319 GLU A O 1
ATOM 2607 N N . LEU A 1 320 ? -17.484 25.031 -13.508 1 89.69 320 LEU A N 1
ATOM 2608 C CA . LEU A 1 320 ? -17.25 24.609 -12.125 1 89.69 320 LEU A CA 1
ATOM 2609 C C . LEU A 1 320 ? -15.758 24.484 -11.836 1 89.69 320 LEU A C 1
ATOM 2611 O O . LEU A 1 320 ? -15.297 24.859 -10.758 1 89.69 320 LEU A O 1
ATOM 2615 N N . ARG A 1 321 ? -15.094 23.938 -12.758 1 92.25 321 ARG A N 1
ATOM 2616 C CA . ARG A 1 321 ? -13.641 23.797 -12.641 1 92.25 321 ARG A CA 1
ATOM 2617 C C . ARG A 1 321 ? -12.984 25.156 -12.391 1 92.25 321 ARG A C 1
ATOM 2619 O O . ARG A 1 321 ? -12.117 25.281 -11.523 1 92.25 321 ARG A O 1
ATOM 2626 N N . ILE A 1 322 ? -13.391 26.141 -13.133 1 89.25 322 ILE A N 1
ATOM 2627 C CA . ILE A 1 322 ? -12.828 27.484 -13.016 1 89.25 322 ILE A CA 1
ATOM 2628 C C . ILE A 1 322 ? -13.195 28.078 -11.656 1 89.25 322 ILE A C 1
ATOM 2630 O O . ILE A 1 322 ? -12.359 28.688 -10.992 1 89.25 322 ILE A O 1
ATOM 2634 N N . PHE A 1 323 ? -14.414 27.859 -11.297 1 87.44 323 PHE A N 1
ATOM 2635 C CA . PHE A 1 323 ? -14.906 28.344 -10.016 1 87.44 323 PHE A CA 1
ATOM 2636 C C . PHE A 1 323 ? -14.133 27.734 -8.859 1 87.44 323 PHE A C 1
ATOM 2638 O O . PHE A 1 323 ? -13.68 28.438 -7.957 1 87.44 323 PHE A O 1
ATOM 2645 N N . LEU A 1 324 ? -13.828 26.469 -8.93 1 90.94 324 LEU A N 1
ATOM 2646 C CA . LEU A 1 324 ? -13.203 25.734 -7.824 1 90.94 324 LEU A CA 1
ATOM 2647 C C . LEU A 1 324 ? -11.695 25.953 -7.82 1 90.94 324 LEU A C 1
ATOM 2649 O O . LEU A 1 324 ? -11.039 25.766 -6.789 1 90.94 324 LEU A O 1
ATOM 2653 N N . LYS A 1 325 ? -11.094 26.297 -8.938 1 91.31 325 LYS A N 1
ATOM 2654 C CA . LYS A 1 325 ? -9.648 26.469 -9.062 1 91.31 325 LYS A CA 1
ATOM 2655 C C . LYS A 1 325 ? -9.141 27.531 -8.086 1 91.31 325 LYS A C 1
ATOM 2657 O O . LYS A 1 325 ? -8.086 27.359 -7.473 1 91.31 325 LYS A O 1
ATOM 2662 N N . SER A 1 326 ? -9.945 28.562 -7.973 1 83.69 326 SER A N 1
ATOM 2663 C CA . SER A 1 326 ? -9.531 29.656 -7.086 1 83.69 326 SER A CA 1
ATOM 2664 C C . SER A 1 326 ? -9.406 29.172 -5.645 1 83.69 326 SER A C 1
ATOM 2666 O O . SER A 1 326 ? -8.453 29.531 -4.949 1 83.69 326 SER A O 1
ATOM 2668 N N . PHE A 1 327 ? -10.32 28.406 -5.285 1 86.88 327 PHE A N 1
ATOM 2669 C CA . PHE A 1 327 ? -10.289 27.891 -3.922 1 86.88 327 PHE A CA 1
ATOM 2670 C C . PHE A 1 327 ? -9.219 26.812 -3.777 1 86.88 327 PHE A C 1
ATOM 2672 O O . PHE A 1 327 ? -8.57 26.719 -2.732 1 86.88 327 PHE A O 1
ATOM 2679 N N . TYR A 1 328 ? -9.031 26.062 -4.82 1 90.06 328 TYR A N 1
ATOM 2680 C CA . TYR A 1 328 ? -8.016 25.016 -4.824 1 90.06 328 TYR A CA 1
ATOM 2681 C C . TYR A 1 328 ? -6.617 25.609 -4.684 1 90.06 328 TYR A C 1
ATOM 2683 O O . TYR A 1 328 ? -5.805 25.125 -3.895 1 90.06 328 TYR A O 1
ATOM 2691 N N . ASP A 1 329 ? -6.375 26.656 -5.352 1 84.25 329 ASP A N 1
ATOM 2692 C CA . ASP A 1 329 ? -5.082 27.328 -5.281 1 84.25 329 ASP A CA 1
ATOM 2693 C C . ASP A 1 329 ? -4.852 27.938 -3.896 1 84.25 329 ASP A C 1
ATOM 2695 O O . ASP A 1 329 ? -3.74 27.891 -3.369 1 84.25 329 ASP A O 1
ATOM 2699 N N . ALA A 1 330 ? -5.898 28.484 -3.355 1 79.94 330 ALA A N 1
ATOM 2700 C CA . ALA A 1 330 ? -5.801 29.031 -2.004 1 79.94 330 ALA A CA 1
ATOM 2701 C C . ALA A 1 330 ? -5.473 27.938 -0.992 1 79.94 330 ALA A C 1
ATOM 2703 O O . ALA A 1 330 ? -4.668 28.156 -0.081 1 79.94 330 ALA A O 1
ATOM 2704 N N . THR A 1 331 ? -6.098 26.828 -1.188 1 83.31 331 THR A N 1
ATOM 2705 C CA . THR A 1 331 ? -5.855 25.703 -0.287 1 83.31 331 THR A CA 1
ATOM 2706 C C . THR A 1 331 ? -4.398 25.266 -0.353 1 83.31 331 THR A C 1
ATOM 2708 O O . THR A 1 331 ? -3.795 24.938 0.672 1 83.31 331 THR A O 1
ATOM 2711 N N . LYS A 1 332 ? -3.834 25.203 -1.491 1 82.75 332 LYS A N 1
ATOM 2712 C CA . LYS A 1 332 ? -2.441 24.797 -1.664 1 82.75 332 LYS A CA 1
ATOM 2713 C C . LYS A 1 332 ? -1.498 25.75 -0.936 1 82.75 332 LYS A C 1
ATOM 2715 O O . LYS A 1 332 ? -0.503 25.328 -0.349 1 82.75 332 LYS A O 1
ATOM 2720 N N . ILE A 1 333 ? -1.868 27 -0.907 1 75.38 333 ILE A N 1
ATOM 2721 C CA . ILE A 1 333 ? -1.052 28.016 -0.255 1 75.38 333 ILE A CA 1
ATOM 2722 C C . ILE A 1 333 ? -1.109 27.844 1.26 1 75.38 333 ILE A C 1
ATOM 2724 O O . ILE A 1 333 ? -0.101 28 1.95 1 75.38 333 ILE A O 1
ATOM 2728 N N . PHE A 1 334 ? -2.262 27.469 1.74 1 78.38 334 PHE A N 1
ATOM 2729 C CA . PHE A 1 334 ? -2.443 27.297 3.176 1 78.38 334 PHE A CA 1
ATOM 2730 C C . PHE A 1 334 ? -1.657 26.094 3.678 1 78.38 334 PHE A C 1
ATOM 2732 O O . PHE A 1 334 ? -1.403 25.969 4.879 1 78.38 334 PHE A O 1
ATOM 2739 N N . PHE A 1 335 ? -1.242 25.234 2.773 1 76.69 335 PHE A N 1
ATOM 2740 C CA . PHE A 1 335 ? -0.576 24.016 3.201 1 76.69 335 PHE A CA 1
ATOM 2741 C C . PHE A 1 335 ? 0.926 24.094 2.961 1 76.69 335 PHE A C 1
ATOM 2743 O O . PHE A 1 335 ? 1.662 23.156 3.234 1 76.69 335 PHE A O 1
ATOM 2750 N N . GLU A 1 336 ? 1.346 25.172 2.576 1 69.12 336 GLU A N 1
ATOM 2751 C CA . GLU A 1 336 ? 2.785 25.312 2.381 1 69.12 336 GLU A CA 1
ATOM 2752 C C . GLU A 1 336 ? 3.527 25.312 3.713 1 69.12 336 GLU A C 1
ATOM 2754 O O . GLU A 1 336 ? 2.947 25.609 4.758 1 69.12 336 GLU A O 1
ATOM 2759 N N . ILE A 1 337 ? 4.637 24.766 3.855 1 61.62 337 ILE A N 1
ATOM 2760 C CA . ILE A 1 337 ? 5.367 24.469 5.078 1 61.62 337 ILE A CA 1
ATOM 2761 C C . ILE A 1 337 ? 5.871 25.766 5.719 1 61.62 337 ILE A C 1
ATOM 2763 O O . ILE A 1 337 ? 5.75 25.938 6.93 1 61.62 337 ILE A O 1
ATOM 2767 N N . TYR A 1 338 ? 6.57 26.609 4.98 1 61.41 338 TYR A N 1
ATOM 2768 C CA . TYR A 1 338 ? 7.301 27.703 5.621 1 61.41 338 TYR A CA 1
ATOM 2769 C C . TYR A 1 338 ? 6.594 29.031 5.406 1 61.41 338 TYR A C 1
ATOM 2771 O O . TYR A 1 338 ? 7.141 30.094 5.723 1 61.41 338 TYR A O 1
ATOM 2779 N N . TYR A 1 339 ? 5.293 28.922 4.961 1 57.03 339 TYR A N 1
ATOM 2780 C CA . TYR A 1 339 ? 4.73 30.234 4.648 1 57.03 339 TYR A CA 1
ATOM 2781 C C . TYR A 1 339 ? 3.377 30.422 5.328 1 57.03 339 TYR A C 1
ATOM 2783 O O . TYR A 1 339 ? 2.904 31.547 5.48 1 57.03 339 TYR A O 1
ATOM 2791 N N . PRO A 1 340 ? 2.709 29.375 5.77 1 61.22 340 PRO A N 1
ATOM 2792 C CA . PRO A 1 340 ? 1.343 29.703 6.18 1 61.22 340 PRO A CA 1
ATOM 2793 C C . PRO A 1 340 ? 1.283 30.406 7.539 1 61.22 340 PRO A C 1
ATOM 2795 O O . PRO A 1 340 ? 0.669 29.875 8.477 1 61.22 340 PRO A O 1
ATOM 2798 N N . THR A 1 341 ? 2.064 31.547 7.578 1 70.25 341 THR A N 1
ATOM 2799 C CA . THR A 1 341 ? 1.893 32.344 8.797 1 70.25 341 THR A CA 1
ATOM 2800 C C . THR A 1 341 ? 0.577 33.125 8.758 1 70.25 341 THR A C 1
ATOM 2802 O O . THR A 1 341 ? -0.016 33.281 7.691 1 70.25 341 THR A O 1
ATOM 2805 N N . ILE A 1 342 ? 0.036 33.281 9.852 1 71.12 342 ILE A N 1
ATOM 2806 C CA . ILE A 1 342 ? -1.259 33.906 10.008 1 71.12 342 ILE A CA 1
ATOM 2807 C C . ILE A 1 342 ? -1.308 35.188 9.148 1 71.12 342 ILE A C 1
ATOM 2809 O O . ILE A 1 342 ? -2.35 35.5 8.57 1 71.12 342 ILE A O 1
ATOM 2813 N N . SER A 1 343 ? -0.145 35.781 8.984 1 68.31 343 SER A N 1
ATOM 2814 C CA . SER A 1 343 ? -0.11 37.031 8.195 1 68.31 343 SER A CA 1
ATOM 2815 C C . SER A 1 343 ? -0.367 36.75 6.719 1 68.31 343 SER A C 1
ATOM 2817 O O . SER A 1 343 ? -1.092 37.5 6.059 1 68.31 343 SER A O 1
ATOM 2819 N N . GLU A 1 344 ? 0.174 35.688 6.273 1 69.88 344 GLU A N 1
ATOM 2820 C CA . GLU A 1 344 ? -0.015 35.312 4.875 1 69.88 344 GLU A CA 1
ATOM 2821 C C . GLU A 1 344 ? -1.431 34.812 4.629 1 69.88 344 GLU A C 1
ATOM 2823 O O . GLU A 1 344 ? -2.029 35.094 3.588 1 69.88 344 GLU A O 1
ATOM 2828 N N . ILE A 1 345 ? -1.899 34.188 5.566 1 73.12 345 ILE A N 1
ATOM 2829 C CA . ILE A 1 345 ? -3.223 33.562 5.445 1 73.12 345 ILE A CA 1
ATOM 2830 C C . ILE A 1 345 ? -4.281 34.656 5.367 1 73.12 345 ILE A C 1
ATOM 2832 O O . ILE A 1 345 ? -5.254 34.562 4.617 1 73.12 345 ILE A O 1
ATOM 2836 N N . LEU A 1 346 ? -4.031 35.719 6.109 1 69 346 LEU A N 1
ATOM 2837 C CA . LEU A 1 346 ? -4.996 36.812 6.125 1 69 346 LEU A CA 1
ATOM 2838 C C . LEU A 1 346 ? -5.125 37.469 4.742 1 69 346 LEU A C 1
ATOM 2840 O O . LEU A 1 346 ? -6.227 37.812 4.32 1 69 346 LEU A O 1
ATOM 2844 N N . ILE A 1 347 ? -4.004 37.438 4.043 1 67.94 347 ILE A N 1
ATOM 2845 C CA . ILE A 1 347 ? -4.016 37.969 2.684 1 67.94 347 ILE A CA 1
ATOM 2846 C C . ILE A 1 347 ? -4.863 37.062 1.785 1 67.94 347 ILE A C 1
ATOM 2848 O O . ILE A 1 347 ? -5.699 37.562 1.021 1 67.94 347 ILE A O 1
ATOM 2852 N N . HIS A 1 348 ? -4.688 35.906 1.979 1 73.12 348 HIS A N 1
ATOM 2853 C CA . HIS A 1 348 ? -5.398 34.969 1.122 1 73.12 348 HIS A CA 1
ATOM 2854 C C . HIS A 1 348 ? -6.875 34.875 1.493 1 73.12 348 HIS A C 1
ATOM 2856 O O . HIS A 1 348 ? -7.723 34.656 0.629 1 73.12 348 HIS A O 1
ATOM 2862 N N . ILE A 1 349 ? -7.176 35.094 2.715 1 72 349 ILE A N 1
ATOM 2863 C CA . ILE A 1 349 ? -8.57 35.156 3.146 1 72 349 ILE A CA 1
ATOM 2864 C C . ILE A 1 349 ? -9.273 36.344 2.473 1 72 349 ILE A C 1
ATOM 2866 O O . ILE A 1 349 ? -10.422 36.219 2.039 1 72 349 ILE A O 1
ATOM 2870 N N . CYS A 1 350 ? -8.539 37.344 2.307 1 69.56 350 CYS A N 1
ATOM 2871 C CA . CYS A 1 350 ? -9.086 38.5 1.618 1 69.56 350 CYS A CA 1
ATOM 2872 C C . CYS A 1 350 ? -9.32 38.219 0.141 1 69.56 350 CYS A C 1
ATOM 2874 O O . CYS A 1 350 ? -10.336 38.625 -0.428 1 69.56 350 CYS A O 1
ATOM 2876 N N . GLU A 1 351 ? -8.43 37.531 -0.392 1 73.12 351 GLU A N 1
ATOM 2877 C CA . GLU A 1 351 ? -8.562 37.125 -1.794 1 73.12 351 GLU A CA 1
ATOM 2878 C C . GLU A 1 351 ? -9.797 36.25 -2.012 1 73.12 351 GLU A C 1
ATOM 2880 O O . GLU A 1 351 ? -10.5 36.406 -3.012 1 73.12 351 GLU A O 1
ATOM 2885 N N . ILE A 1 352 ? -10.031 35.469 -1.096 1 77 352 ILE A N 1
ATOM 2886 C CA . ILE A 1 352 ? -11.195 34.562 -1.178 1 77 352 ILE A CA 1
ATOM 2887 C C . ILE A 1 352 ? -12.477 35.406 -1.098 1 77 352 ILE A C 1
ATOM 2889 O O . ILE A 1 352 ? -13.438 35.125 -1.813 1 77 352 ILE A O 1
ATOM 2893 N N . SER A 1 353 ? -12.445 36.375 -0.328 1 75.44 353 SER A N 1
ATOM 2894 C CA . SER A 1 353 ? -13.602 37.281 -0.218 1 75.44 353 SER A CA 1
ATOM 2895 C C . SER A 1 353 ? -13.883 37.969 -1.541 1 75.44 353 SER A C 1
ATOM 2897 O O . SER A 1 353 ? -15.047 38.156 -1.917 1 75.44 353 SER A O 1
ATOM 2899 N N . SER A 1 354 ? -12.805 38.25 -2.232 1 76.5 354 SER A N 1
ATOM 2900 C CA . SER A 1 354 ? -12.961 38.906 -3.531 1 76.5 354 SER A CA 1
ATOM 2901 C C . SER A 1 354 ? -13.578 37.938 -4.551 1 76.5 354 SER A C 1
ATOM 2903 O O . SER A 1 354 ? -14.344 38.375 -5.418 1 76.5 354 SER A O 1
ATOM 2905 N N . ILE A 1 355 ? -13.273 36.781 -4.434 1 78.06 355 ILE A N 1
ATOM 2906 C CA . ILE A 1 355 ? -13.828 35.75 -5.324 1 78.06 355 ILE A CA 1
ATOM 2907 C C . ILE A 1 355 ? -15.344 35.656 -5.121 1 78.06 355 ILE A C 1
ATOM 2909 O O . ILE A 1 355 ? -16.094 35.562 -6.086 1 78.06 355 ILE A O 1
ATOM 2913 N N . PHE A 1 356 ? -15.789 35.781 -3.916 1 81.44 356 PHE A N 1
ATOM 2914 C CA . PHE A 1 356 ? -17.219 35.75 -3.621 1 81.44 356 PHE A CA 1
ATOM 2915 C C . PHE A 1 356 ? -17.938 36.906 -4.316 1 81.44 356 PHE A C 1
ATOM 2917 O O . PHE A 1 356 ? -19 36.688 -4.91 1 81.44 356 PHE A O 1
ATOM 2924 N N . SER A 1 357 ? -17.266 37.938 -4.289 1 76.88 357 SER A N 1
ATOM 2925 C CA . SER A 1 357 ? -17.875 39.125 -4.875 1 76.88 357 SER A CA 1
ATOM 2926 C C . SER A 1 357 ? -17.969 39 -6.395 1 76.88 357 SER A C 1
ATOM 2928 O O . SER A 1 357 ? -18.953 39.438 -6.992 1 76.88 357 SER A O 1
ATOM 2930 N N . GLU A 1 358 ? -16.969 38.406 -6.91 1 79.19 358 GLU A N 1
ATOM 2931 C CA . GLU A 1 358 ? -16.922 38.25 -8.359 1 79.19 358 GLU A CA 1
ATOM 2932 C C . GLU A 1 358 ? -18.016 37.281 -8.828 1 79.19 358 GLU A C 1
ATOM 2934 O O . GLU A 1 358 ? -18.672 37.531 -9.844 1 79.19 358 GLU A O 1
ATOM 2939 N N . TYR A 1 359 ? -18.297 36.25 -8.102 1 80.81 359 TYR A N 1
ATOM 2940 C CA . TYR A 1 359 ? -19.203 35.219 -8.562 1 80.81 359 TYR A CA 1
ATOM 2941 C C . TYR A 1 359 ? -20.609 35.438 -8.047 1 80.81 359 TYR A C 1
ATOM 2943 O O . TYR A 1 359 ? -21.531 34.688 -8.422 1 80.81 359 TYR A O 1
ATOM 2951 N N . LYS A 1 360 ? -20.734 36.406 -7.25 1 78.25 360 LYS A N 1
ATOM 2952 C CA . LYS A 1 360 ? -22.062 36.719 -6.758 1 78.25 360 LYS A CA 1
ATOM 2953 C C . LYS A 1 360 ? -23 37.094 -7.906 1 78.25 360 LYS A C 1
ATOM 2955 O O . LYS A 1 360 ? -24.203 36.875 -7.828 1 78.25 360 LYS A O 1
ATOM 2960 N N . THR A 1 361 ? -22.375 37.531 -8.984 1 78.62 361 THR A N 1
ATOM 2961 C CA . THR A 1 361 ? -23.172 38 -10.109 1 78.62 361 THR A CA 1
ATOM 2962 C C . THR A 1 361 ? -23.438 36.875 -11.102 1 78.62 361 THR A C 1
ATOM 2964 O O . THR A 1 361 ? -24.25 37 -12.008 1 78.62 361 THR A O 1
ATOM 2967 N N . ASN A 1 362 ? -22.75 35.844 -10.914 1 80.44 362 ASN A N 1
ATOM 2968 C CA . ASN A 1 362 ? -22.953 34.688 -11.797 1 80.44 362 ASN A CA 1
ATOM 2969 C C . ASN A 1 362 ? -24.141 33.844 -11.344 1 80.44 362 ASN A C 1
ATOM 2971 O O . ASN A 1 362 ? -24.094 33.219 -10.281 1 80.44 362 ASN A O 1
ATOM 2975 N N . THR A 1 363 ? -25.156 33.719 -12.172 1 79.5 363 THR A N 1
ATOM 2976 C CA . THR A 1 363 ? -26.422 33.094 -11.844 1 79.5 363 THR A CA 1
ATOM 2977 C C . THR A 1 363 ? -26.203 31.609 -11.516 1 79.5 363 THR A C 1
ATOM 2979 O O . THR A 1 363 ? -26.938 31.031 -10.695 1 79.5 363 THR A O 1
ATOM 2982 N N . LEU A 1 364 ? -25.234 31.031 -12 1 80.81 364 LEU A N 1
ATOM 2983 C CA . LEU A 1 364 ? -25 29.609 -11.812 1 80.81 364 LEU A CA 1
ATOM 2984 C C . LEU A 1 364 ? -24.5 29.312 -10.391 1 80.81 364 LEU A C 1
ATOM 2986 O O . LEU A 1 364 ? -24.797 28.266 -9.828 1 80.81 364 LEU A O 1
ATOM 2990 N N . PHE A 1 365 ? -23.844 30.328 -9.812 1 86.75 365 PHE A N 1
ATOM 2991 C CA . PHE A 1 365 ? -23.156 30.031 -8.562 1 86.75 365 PHE A CA 1
ATOM 2992 C C . PHE A 1 365 ? -23.734 30.844 -7.414 1 86.75 365 PHE A C 1
ATOM 2994 O O . PHE A 1 365 ? -23.25 30.766 -6.285 1 86.75 365 PHE A O 1
ATOM 3001 N N . THR A 1 366 ? -24.766 31.594 -7.672 1 85.62 366 THR A N 1
ATOM 3002 C CA . THR A 1 366 ? -25.297 32.531 -6.691 1 85.62 366 THR A CA 1
ATOM 3003 C C . THR A 1 366 ? -25.672 31.797 -5.402 1 85.62 366 THR A C 1
ATOM 3005 O O . THR A 1 366 ? -25.312 32.219 -4.309 1 85.62 366 THR A O 1
ATOM 3008 N N . SER A 1 367 ? -26.375 30.672 -5.555 1 86.19 367 SER A N 1
ATOM 3009 C CA . SER A 1 367 ? -26.812 29.938 -4.375 1 86.19 367 SER A CA 1
ATOM 3010 C C . SER A 1 367 ? -25.625 29.359 -3.607 1 86.19 367 SER A C 1
ATOM 3012 O O . SER A 1 367 ? -25.594 29.406 -2.375 1 86.19 367 SER A O 1
ATOM 3014 N N . ALA A 1 368 ? -24.703 28.922 -4.305 1 87.44 368 ALA A N 1
ATOM 3015 C CA . ALA A 1 368 ? -23.516 28.344 -3.682 1 87.44 368 ALA A CA 1
ATOM 3016 C C . ALA A 1 368 ? -22.719 29.406 -2.938 1 87.44 368 ALA A C 1
ATOM 3018 O O . ALA A 1 368 ? -22.281 29.188 -1.807 1 87.44 368 ALA A O 1
ATOM 3019 N N . ILE A 1 369 ? -22.641 30.547 -3.525 1 86.31 369 ILE A N 1
ATOM 3020 C CA . ILE A 1 369 ? -21.859 31.641 -2.959 1 86.31 369 ILE A CA 1
ATOM 3021 C C . ILE A 1 369 ? -22.516 32.125 -1.674 1 86.31 369 ILE A C 1
ATOM 3023 O O . ILE A 1 369 ? -21.828 32.438 -0.699 1 86.31 369 ILE A O 1
ATOM 3027 N N . GLU A 1 370 ? -23.766 32.156 -1.688 1 85.94 370 GLU A N 1
ATOM 3028 C CA . GLU A 1 370 ? -24.484 32.594 -0.498 1 85.94 370 GLU A CA 1
ATOM 3029 C C . GLU A 1 370 ? -24.219 31.672 0.686 1 85.94 370 GLU A C 1
ATOM 3031 O O . GLU A 1 370 ? -23.969 32.125 1.801 1 85.94 370 GLU A O 1
ATOM 3036 N N . VAL A 1 371 ? -24.234 30.469 0.39 1 89.19 371 VAL A N 1
ATOM 3037 C CA . VAL A 1 371 ? -24 29.484 1.436 1 89.19 371 VAL A CA 1
ATOM 3038 C C . VAL A 1 371 ? -22.547 29.578 1.907 1 89.19 371 VAL A C 1
ATOM 3040 O O . VAL A 1 371 ? -22.266 29.484 3.105 1 89.19 371 VAL A O 1
ATOM 3043 N N . MET A 1 372 ? -21.672 29.781 1.029 1 88.12 372 MET A N 1
ATOM 3044 C CA . MET A 1 372 ? -20.25 29.891 1.344 1 88.12 372 MET A CA 1
ATOM 3045 C C . MET A 1 372 ? -19.953 31.125 2.18 1 88.12 372 MET A C 1
ATOM 3047 O O . MET A 1 372 ? -19.203 31.062 3.154 1 88.12 372 MET A O 1
ATOM 3051 N N . ILE A 1 373 ? -20.641 32.219 1.786 1 83.5 373 ILE A N 1
ATOM 3052 C CA . ILE A 1 373 ? -20.453 33.469 2.5 1 83.5 373 ILE A CA 1
ATOM 3053 C C . ILE A 1 373 ? -20.969 33.344 3.932 1 83.5 373 ILE A C 1
ATOM 3055 O O . ILE A 1 373 ? -20.328 33.812 4.875 1 83.5 373 ILE A O 1
ATOM 3059 N N . THR A 1 374 ? -22.047 32.719 4.035 1 84.31 374 THR A N 1
ATOM 3060 C CA . THR A 1 374 ? -22.625 32.531 5.355 1 84.31 374 THR A CA 1
ATOM 3061 C C . THR A 1 374 ? -21.688 31.703 6.246 1 84.31 374 THR A C 1
ATOM 3063 O O . THR A 1 374 ? -21.453 32.062 7.398 1 84.31 374 THR A O 1
ATOM 3066 N N . LYS A 1 375 ? -21.188 30.672 5.695 1 84.88 375 LYS A N 1
ATOM 3067 C CA . LYS A 1 375 ? -20.25 29.828 6.434 1 84.88 375 LYS A CA 1
ATOM 3068 C C . LYS A 1 375 ? -18.953 30.578 6.734 1 84.88 375 LYS A C 1
ATOM 3070 O O . LYS A 1 375 ? -18.391 30.453 7.824 1 84.88 375 LYS A O 1
ATOM 3075 N N . PHE A 1 376 ? -18.516 31.312 5.797 1 82.88 376 PHE A N 1
ATOM 3076 C CA . PHE A 1 376 ? -17.297 32.094 5.934 1 82.88 376 PHE A CA 1
ATOM 3077 C C . PHE A 1 376 ? -17.422 33.094 7.066 1 82.88 376 PHE A C 1
ATOM 3079 O O . PHE A 1 376 ? -16.5 33.25 7.879 1 82.88 376 PHE A O 1
ATOM 3086 N N . LYS A 1 377 ? -18.516 33.688 7.148 1 76 377 LYS A N 1
ATOM 3087 C CA . LYS A 1 377 ? -18.781 34.719 8.164 1 76 377 LYS A CA 1
ATOM 3088 C C . LYS A 1 377 ? -18.859 34.094 9.555 1 76 377 LYS A C 1
ATOM 3090 O O . LYS A 1 377 ? -18.5 34.719 10.547 1 76 377 LYS A O 1
ATOM 3095 N N . LYS A 1 378 ? -19.281 32.938 9.594 1 78.25 378 LYS A N 1
ATOM 3096 C CA . LYS A 1 378 ? -19.375 32.219 10.859 1 78.25 378 LYS A CA 1
ATOM 3097 C C . LYS A 1 378 ? -18 32.062 11.508 1 78.25 378 LYS A C 1
ATOM 3099 O O . LYS A 1 378 ? -17.875 32.156 12.727 1 78.25 378 LYS A O 1
ATOM 3104 N N . TYR A 1 379 ? -17.031 31.891 10.719 1 73.19 379 TYR A N 1
ATOM 3105 C CA . TYR A 1 379 ? -15.719 31.594 11.266 1 73.19 379 TYR A CA 1
ATOM 3106 C C . TYR A 1 379 ? -14.828 32.844 11.273 1 73.19 379 TYR A C 1
ATOM 3108 O O . TYR A 1 379 ? -13.828 32.875 11.992 1 73.19 379 TYR A O 1
ATOM 3116 N N . ASN A 1 380 ? -15.078 33.75 10.391 1 61.34 380 ASN A N 1
ATOM 3117 C CA . ASN A 1 380 ? -14.219 34.938 10.273 1 61.34 380 ASN A CA 1
ATOM 3118 C C . ASN A 1 380 ? -14.938 36.188 10.727 1 61.34 380 ASN A C 1
ATOM 3120 O O . ASN A 1 380 ? -14.75 37.281 10.148 1 61.34 380 ASN A O 1
ATOM 3124 N N . LEU A 1 381 ? -15.867 36.156 11.711 1 51.47 381 LEU A N 1
ATOM 3125 C CA . LEU A 1 381 ? -16.766 37.219 12.117 1 51.47 381 LEU A CA 1
ATOM 3126 C C . LEU A 1 381 ? -16.062 38.594 12.016 1 51.47 381 LEU A C 1
ATOM 3128 O O . LEU A 1 381 ? -16.672 39.562 11.578 1 51.47 381 LEU A O 1
ATOM 3132 N N . ASP A 1 382 ? -14.883 38.75 12.672 1 48.22 382 ASP A N 1
ATOM 3133 C CA . ASP A 1 382 ? -14.516 40.125 12.953 1 48.22 382 ASP A CA 1
ATOM 3134 C C . ASP A 1 382 ? -13.93 40.812 11.719 1 48.22 382 ASP A C 1
ATOM 3136 O O . ASP A 1 382 ? -13.523 41.969 11.773 1 48.22 382 ASP A O 1
ATOM 3140 N N . ILE A 1 383 ? -13.648 40.062 10.75 1 43.97 383 ILE A N 1
ATOM 3141 C CA . ILE A 1 383 ? -13.102 40.75 9.586 1 43.97 383 ILE A CA 1
ATOM 3142 C C . ILE A 1 383 ? -14.242 41.281 8.703 1 43.97 383 ILE A C 1
ATOM 3144 O O . ILE A 1 383 ? -15.023 40.469 8.172 1 43.97 383 ILE A O 1
ATOM 3148 N N . GLN A 1 384 ? -14.812 42.344 9.062 1 37.72 384 GLN A N 1
ATOM 3149 C CA . GLN A 1 384 ? -15.836 42.969 8.242 1 37.72 384 GLN A CA 1
ATOM 3150 C C . GLN A 1 384 ? -15.406 43.031 6.777 1 37.72 384 GLN A C 1
ATOM 3152 O O . GLN A 1 384 ? -14.32 43.5 6.461 1 37.72 384 GLN A O 1
ATOM 3157 N N . PRO A 1 385 ? -15.883 42.219 5.895 1 39.19 385 PRO A N 1
ATOM 3158 C CA . PRO A 1 385 ? -15.5 42.312 4.484 1 39.19 385 PRO A CA 1
ATOM 3159 C C . PRO A 1 385 ? -15.391 43.75 3.98 1 39.19 385 PRO A C 1
ATOM 3161 O O . PRO A 1 385 ? -14.828 43.969 2.908 1 39.19 385 PRO A O 1
ATOM 3164 N N . GLU A 1 386 ? -16.266 44.688 4.371 1 36.84 386 GLU A N 1
ATOM 3165 C CA . GLU A 1 386 ? -16.453 45.938 3.654 1 36.84 386 GLU A CA 1
ATOM 3166 C C . GLU A 1 386 ? -15.188 46.812 3.697 1 36.84 386 GLU A C 1
ATOM 3168 O O . GLU A 1 386 ? -14.914 47.562 2.766 1 36.84 386 GLU A O 1
ATOM 3173 N N . GLU A 1 387 ? -14.828 47.344 4.918 1 35.59 387 GLU A N 1
ATOM 3174 C CA . GLU A 1 387 ? -13.883 48.438 4.93 1 35.59 387 GLU A CA 1
ATOM 3175 C C . GLU A 1 387 ? -12.484 47.969 4.559 1 35.59 387 GLU A C 1
ATOM 3177 O O . GLU A 1 387 ? -11.953 47.062 5.168 1 35.59 387 GLU A O 1
ATOM 3182 N N . GLU A 1 388 ? -12.133 48.062 3.285 1 35.72 388 GLU A N 1
ATOM 3183 C CA . GLU A 1 388 ? -10.734 48 2.871 1 35.72 388 GLU A CA 1
ATOM 3184 C C . GLU A 1 388 ? -9.805 48.5 3.977 1 35.72 388 GLU A C 1
ATOM 3186 O O . GLU A 1 388 ? -9.906 49.656 4.402 1 35.72 388 GLU A O 1
ATOM 3191 N N . PRO A 1 389 ? -9.617 47.938 5.039 1 33.62 389 PRO A N 1
ATOM 3192 C CA . PRO A 1 389 ? -8.625 48.719 5.785 1 33.62 389 PRO A CA 1
ATOM 3193 C C . PRO A 1 389 ? -7.676 49.5 4.875 1 33.62 389 PRO A C 1
ATOM 3195 O O . PRO A 1 389 ? -7.211 48.969 3.867 1 33.62 389 PRO A O 1
ATOM 3198 N N . ASP A 1 390 ? -7.98 50.75 4.645 1 30.88 390 ASP A N 1
ATOM 3199 C CA . ASP A 1 390 ? -6.961 51.625 4.078 1 30.88 390 ASP A CA 1
ATOM 3200 C C . ASP A 1 390 ? -5.582 51.281 4.652 1 30.88 390 ASP A C 1
ATOM 3202 O O . ASP A 1 390 ? -5.16 51.906 5.641 1 30.88 390 ASP A O 1
ATOM 3206 N N . LEU A 1 391 ? -5.336 50.031 4.957 1 33.59 391 LEU A N 1
ATOM 3207 C CA . LEU A 1 391 ? -3.902 49.906 5.191 1 33.59 391 LEU A CA 1
ATOM 3208 C C . LEU A 1 391 ? -3.115 50.812 4.254 1 33.59 391 LEU A C 1
ATOM 3210 O O . LEU A 1 391 ? -3.447 50.938 3.074 1 33.59 391 LEU A O 1
ATOM 3214 N N . GLY A 1 392 ? -2.826 52 4.691 1 29.77 392 GLY A N 1
ATOM 3215 C CA . GLY A 1 392 ? -1.864 52.719 3.875 1 29.77 392 GLY A CA 1
ATOM 3216 C C . GLY A 1 392 ? -1.127 51.844 2.893 1 29.77 392 GLY A C 1
ATOM 3217 O O . GLY A 1 392 ? -0.428 50.906 3.297 1 29.77 392 GLY A O 1
ATOM 3218 N N . THR A 1 393 ? -1.804 51.469 1.841 1 33.25 393 THR A N 1
ATOM 3219 C CA . THR A 1 393 ? -1.201 51 0.604 1 33.25 393 THR A CA 1
ATOM 3220 C C . THR A 1 393 ? 0.199 51.562 0.422 1 33.25 393 THR A C 1
ATOM 3222 O O . THR A 1 393 ? 0.417 52.438 -0.443 1 33.25 393 THR A O 1
ATOM 3225 N N . ASN A 1 394 ? 0.723 52.375 1.353 1 31.33 394 ASN A N 1
ATOM 3226 C CA . ASN A 1 394 ? 2.111 52.625 0.967 1 31.33 394 ASN A CA 1
ATOM 3227 C C . ASN A 1 394 ? 2.748 51.344 0.393 1 31.33 394 ASN A C 1
ATOM 3229 O O . ASN A 1 394 ? 2.254 50.25 0.617 1 31.33 394 ASN A O 1
ATOM 3233 N N . ASP A 1 395 ? 3.988 51.594 -0.366 1 31.67 395 ASP A N 1
ATOM 3234 C CA . ASP A 1 395 ? 4.883 50.812 -1.212 1 31.67 395 ASP A CA 1
ATOM 3235 C C . ASP A 1 395 ? 5.145 49.438 -0.605 1 31.67 395 ASP A C 1
ATOM 3237 O O . ASP A 1 395 ? 6.145 48.781 -0.926 1 31.67 395 ASP A O 1
ATOM 3241 N N . ILE A 1 396 ? 4.637 49.188 0.494 1 33.72 396 ILE A N 1
ATOM 3242 C CA . ILE A 1 396 ? 5.031 47.812 0.791 1 33.72 396 ILE A CA 1
ATOM 3243 C C . ILE A 1 396 ? 4.348 46.875 -0.184 1 33.72 396 ILE A C 1
ATOM 3245 O O . ILE A 1 396 ? 3.576 46 0.229 1 33.72 396 ILE A O 1
ATOM 3249 N N . THR A 1 397 ? 3.561 47.281 -1.115 1 34.81 397 THR A N 1
ATOM 3250 C CA . THR A 1 397 ? 3.113 46.5 -2.264 1 34.81 397 THR A CA 1
ATOM 3251 C C . THR A 1 397 ? 4.203 45.531 -2.717 1 34.81 397 THR A C 1
ATOM 3253 O O . THR A 1 397 ? 4.105 44.938 -3.793 1 34.81 397 THR A O 1
ATOM 3256 N N . ASN A 1 398 ? 5.434 45.812 -2.314 1 34.06 398 ASN A N 1
ATOM 3257 C CA . ASN A 1 398 ? 6.371 44.906 -2.951 1 34.06 398 ASN A CA 1
ATOM 3258 C C . ASN A 1 398 ? 5.957 43.438 -2.738 1 34.06 398 ASN A C 1
ATOM 3260 O O . ASN A 1 398 ? 5.598 43.062 -1.627 1 34.06 398 ASN A O 1
ATOM 3264 N N . ASP A 1 399 ? 5.363 42.781 -3.674 1 37.81 399 ASP A N 1
ATOM 3265 C CA . ASP A 1 399 ? 5.172 41.375 -4.039 1 37.81 399 ASP A CA 1
ATOM 3266 C C . ASP A 1 399 ? 6.016 40.469 -3.158 1 37.81 399 ASP A C 1
ATOM 3268 O O . ASP A 1 399 ? 6.09 39.25 -3.4 1 37.81 399 ASP A O 1
ATOM 3272 N N . ASN A 1 400 ? 7.016 41.031 -2.463 1 43.44 400 ASN A N 1
ATOM 3273 C CA . ASN A 1 400 ? 8.008 40.094 -1.979 1 43.44 400 ASN A CA 1
ATOM 3274 C C . ASN A 1 400 ? 7.586 39.469 -0.652 1 43.44 400 ASN A C 1
ATOM 3276 O O . ASN A 1 400 ? 7.234 40.156 0.29 1 43.44 400 ASN A O 1
ATOM 3280 N N . GLY A 1 401 ? 6.746 38.375 -0.52 1 50.34 401 GLY A N 1
ATOM 3281 C CA . GLY A 1 401 ? 6.328 37.375 0.441 1 50.34 401 GLY A CA 1
ATOM 3282 C C . GLY A 1 401 ? 7.008 37.531 1.79 1 50.34 401 GLY A C 1
ATOM 3283 O O . GLY A 1 401 ? 7.652 38.5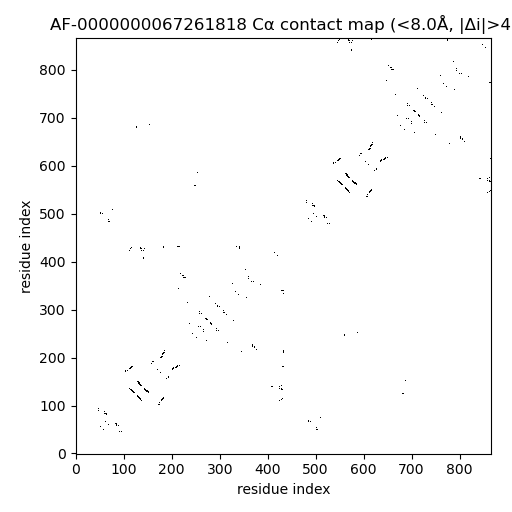31 2.061 1 50.34 401 GLY A O 1
ATOM 3284 N N . ILE A 1 402 ? 6.617 36.688 2.881 1 56.28 402 ILE A N 1
ATOM 3285 C CA . ILE A 1 402 ? 7.129 36.531 4.238 1 56.28 402 ILE A CA 1
ATOM 3286 C C . ILE A 1 402 ? 8.656 36.625 4.227 1 56.28 402 ILE A C 1
ATOM 3288 O O . ILE A 1 402 ? 9.25 37.281 5.074 1 56.28 402 ILE A O 1
ATOM 3292 N N . PRO A 1 403 ? 9.133 36.219 3.277 1 57.19 403 PRO A N 1
ATOM 3293 C CA . PRO A 1 403 ? 10.594 36.312 3.322 1 57.19 403 PRO A CA 1
ATOM 3294 C C . PRO A 1 403 ? 11.094 37.75 3.336 1 57.19 403 PRO A C 1
ATOM 3296 O O . PRO A 1 403 ? 12.086 38.062 4.004 1 57.19 403 PRO A O 1
ATOM 3299 N N . GLU A 1 404 ? 10.266 38.562 2.764 1 60.41 404 GLU A N 1
ATOM 3300 C CA . GLU A 1 404 ? 10.703 39.938 2.717 1 60.41 404 GLU A CA 1
ATOM 3301 C C . GLU A 1 404 ? 10.477 40.656 4.059 1 60.41 404 GLU A C 1
ATOM 3303 O O . GLU A 1 404 ? 11.297 41.469 4.488 1 60.41 404 GLU A O 1
ATOM 3308 N N . LEU A 1 405 ? 9.359 40.312 4.641 1 64.75 405 LEU A N 1
ATOM 3309 C CA . LEU A 1 405 ? 9.102 40.875 5.961 1 64.75 405 LEU A CA 1
ATOM 3310 C C . LEU A 1 405 ? 10.148 40.438 6.965 1 64.75 405 LEU A C 1
ATOM 3312 O O . LEU A 1 405 ? 10.633 41.219 7.77 1 64.75 405 LEU A O 1
ATOM 3316 N N . LEU A 1 406 ? 10.523 39.281 6.871 1 66.5 406 LEU A N 1
ATOM 3317 C CA . LEU A 1 406 ? 11.539 38.75 7.777 1 66.5 406 LEU A CA 1
ATOM 3318 C C . LEU A 1 406 ? 12.891 39.406 7.52 1 66.5 406 LEU A C 1
ATOM 3320 O O . LEU A 1 406 ? 13.617 39.75 8.461 1 66.5 406 LEU A O 1
ATOM 3324 N N . ASN A 1 407 ? 13.117 39.469 6.289 1 66.81 407 ASN A N 1
ATOM 3325 C CA . ASN A 1 407 ? 14.367 40.156 5.922 1 66.81 407 ASN A CA 1
ATOM 3326 C C . ASN A 1 407 ? 14.391 41.594 6.398 1 66.81 407 ASN A C 1
ATOM 3328 O O . ASN A 1 407 ? 15.438 42.094 6.832 1 66.81 407 ASN A O 1
ATOM 3332 N N . TRP A 1 408 ? 13.266 42.219 6.285 1 66.88 408 TRP A N 1
ATOM 3333 C CA . TRP A 1 408 ? 13.164 43.594 6.738 1 66.88 408 TRP A CA 1
ATOM 3334 C C . TRP A 1 408 ? 13.438 43.719 8.234 1 66.88 408 TRP A C 1
ATOM 3336 O O . TRP A 1 408 ? 14.234 44.531 8.672 1 66.88 408 TRP A O 1
ATOM 3346 N N . TRP A 1 409 ? 12.922 42.906 8.922 1 69.62 409 TRP A N 1
ATOM 3347 C CA . TRP A 1 409 ? 13.094 42.969 10.367 1 69.62 409 TRP A CA 1
ATOM 3348 C C . TRP A 1 409 ? 14.484 42.469 10.766 1 69.62 409 TRP A C 1
ATOM 3350 O O . TRP A 1 409 ? 15.047 42.938 11.766 1 69.62 409 TRP A O 1
ATOM 3360 N N . ARG A 1 410 ? 14.984 41.594 10.008 1 69.75 410 ARG A N 1
ATOM 3361 C CA . ARG A 1 410 ? 16.359 41.188 10.25 1 69.75 410 ARG A CA 1
ATOM 3362 C C . ARG A 1 410 ? 17.312 42.375 10.242 1 69.75 410 ARG A C 1
ATOM 3364 O O . ARG A 1 410 ? 18.234 42.469 11.047 1 69.75 410 ARG A O 1
ATOM 3371 N N . ASN A 1 411 ? 16.969 43.25 9.422 1 69.12 411 ASN A N 1
ATOM 3372 C CA . ASN A 1 411 ? 17.812 44.438 9.266 1 69.12 411 ASN A CA 1
ATOM 3373 C C . ASN A 1 411 ? 17.484 45.5 10.32 1 69.12 411 ASN A C 1
ATOM 3375 O O . ASN A 1 411 ? 18.391 46.156 10.82 1 69.12 411 ASN A O 1
ATOM 3379 N N . LEU A 1 412 ? 16.219 45.625 10.656 1 64.19 412 LEU A N 1
ATOM 3380 C CA . LEU A 1 412 ? 15.781 46.688 11.547 1 64.19 412 LEU A CA 1
ATOM 3381 C C . LEU A 1 412 ? 15.773 46.188 13 1 64.19 412 LEU A C 1
ATOM 3383 O O . LEU A 1 412 ? 15.711 47 13.922 1 64.19 412 LEU A O 1
ATOM 3387 N N . GLY A 1 413 ? 15.875 44.938 13.195 1 64.81 413 GLY A N 1
ATOM 3388 C CA . GLY A 1 413 ? 15.664 44.312 14.5 1 64.81 413 GLY A CA 1
ATOM 3389 C C . GLY A 1 413 ? 16.641 44.812 15.547 1 64.81 413 GLY A C 1
ATOM 3390 O O . GLY A 1 413 ? 16.281 44.938 16.719 1 64.81 413 GLY A O 1
ATOM 3391 N N . ALA A 1 414 ? 17.734 45.156 15.156 1 70.31 414 ALA A N 1
ATOM 3392 C CA . ALA A 1 414 ? 18.75 45.594 16.109 1 70.31 414 ALA A CA 1
ATOM 3393 C C . ALA A 1 414 ? 18.359 46.938 16.719 1 70.31 414 ALA A C 1
ATOM 3395 O O . ALA A 1 414 ? 18.719 47.25 17.859 1 70.31 414 ALA A O 1
ATOM 3396 N N . GLN A 1 415 ? 17.578 47.719 16.047 1 69 415 GLN A N 1
ATOM 3397 C CA . GLN A 1 415 ? 17.188 49.031 16.5 1 69 415 GLN A CA 1
ATOM 3398 C C . GLN A 1 415 ? 16.047 48.969 17.5 1 69 415 GLN A C 1
ATOM 3400 O O . GLN A 1 415 ? 15.938 49.812 18.391 1 69 415 GLN A O 1
ATOM 3405 N N . TYR A 1 416 ? 15.281 48 17.281 1 71.44 416 TYR A N 1
ATOM 3406 C CA . TYR A 1 416 ? 14.125 47.844 18.156 1 71.44 416 TYR A CA 1
ATOM 3407 C C . TYR A 1 416 ? 14.062 46.438 18.734 1 71.44 416 TYR A C 1
ATOM 3409 O O . TYR A 1 416 ? 13.211 45.625 18.328 1 71.44 416 TYR A O 1
ATOM 3417 N N . PRO A 1 417 ? 14.836 46.188 19.703 1 71.75 417 PRO A N 1
ATOM 3418 C CA . PRO A 1 417 ? 14.977 44.812 20.172 1 71.75 417 PRO A CA 1
ATOM 3419 C C . PRO A 1 417 ? 13.688 44.25 20.75 1 71.75 417 PRO A C 1
ATOM 3421 O O . PRO A 1 417 ? 13.344 43.094 20.5 1 71.75 417 PRO A O 1
ATOM 3424 N N . LYS A 1 418 ? 12.977 45.031 21.516 1 73.31 418 LYS A N 1
ATOM 3425 C CA . LYS A 1 418 ? 11.742 44.562 22.125 1 73.31 418 LYS A CA 1
ATOM 3426 C C . LYS A 1 418 ? 10.664 44.312 21.078 1 73.31 418 LYS A C 1
ATOM 3428 O O . LYS A 1 418 ? 9.992 43.281 21.109 1 73.31 418 LYS A O 1
ATOM 3433 N N . LEU A 1 419 ? 10.578 45.219 20.25 1 72.19 419 LEU A N 1
ATOM 3434 C CA . LEU A 1 419 ? 9.594 45.094 19.172 1 72.19 419 LEU A CA 1
ATOM 3435 C C . LEU A 1 419 ? 9.945 43.906 18.266 1 72.19 419 LEU A C 1
ATOM 3437 O O . LEU A 1 419 ? 9.062 43.188 17.828 1 72.19 419 LEU A O 1
ATOM 3441 N N . SER A 1 420 ? 11.219 43.781 18.062 1 75.19 420 SER A N 1
ATOM 3442 C CA . SER A 1 420 ? 11.688 42.688 17.203 1 75.19 420 SER A CA 1
ATOM 3443 C C . SER A 1 420 ? 11.32 41.312 17.781 1 75.19 420 SER A C 1
ATOM 3445 O O . SER A 1 420 ? 10.93 40.406 17.047 1 75.19 420 SER A O 1
ATOM 3447 N N . ARG A 1 421 ? 11.375 41.25 19.031 1 75.56 421 ARG A N 1
ATOM 3448 C CA . ARG A 1 421 ? 11.023 40 19.688 1 75.56 421 ARG A CA 1
ATOM 3449 C C . ARG A 1 421 ? 9.531 39.719 19.562 1 75.56 421 ARG A C 1
ATOM 3451 O O . ARG A 1 421 ? 9.133 38.562 19.328 1 75.56 421 ARG A O 1
ATOM 3458 N N . MET A 1 422 ? 8.773 40.719 19.672 1 76.75 422 MET A N 1
ATOM 3459 C CA . MET A 1 422 ? 7.324 40.562 19.562 1 76.75 422 MET A CA 1
ATOM 3460 C C . MET A 1 422 ? 6.926 40.156 18.156 1 76.75 422 MET A C 1
ATOM 3462 O O . MET A 1 422 ? 6.043 39.312 17.969 1 76.75 422 MET A O 1
ATOM 3466 N N . VAL A 1 423 ? 7.625 40.812 17.297 1 75.38 423 VAL A N 1
ATOM 3467 C CA . VAL A 1 423 ? 7.328 40.531 15.898 1 75.38 423 VAL A CA 1
ATOM 3468 C C . VAL A 1 423 ? 7.664 39.094 15.57 1 75.38 423 VAL A C 1
ATOM 3470 O O . VAL A 1 423 ? 6.918 38.406 14.852 1 75.38 423 VAL A O 1
ATOM 3473 N N . LYS A 1 424 ? 8.734 38.562 16.094 1 77.69 424 LYS A N 1
ATOM 3474 C CA . LYS A 1 424 ? 9.109 37.156 15.891 1 77.69 424 LYS A CA 1
ATOM 3475 C C . LYS A 1 424 ? 8.023 36.219 16.391 1 77.69 424 LYS A C 1
ATOM 3477 O O . LYS A 1 424 ? 7.668 35.25 15.719 1 77.69 424 LYS A O 1
ATOM 3482 N N . ASP A 1 425 ? 7.488 36.594 17.484 1 79.31 425 ASP A N 1
ATOM 3483 C CA . ASP A 1 425 ? 6.465 35.75 18.109 1 79.31 425 ASP A CA 1
ATOM 3484 C C . ASP A 1 425 ? 5.195 35.719 17.266 1 79.31 425 ASP A C 1
ATOM 3486 O O . ASP A 1 425 ? 4.602 34.656 17.078 1 79.31 425 ASP A O 1
ATOM 3490 N N . VAL A 1 426 ? 4.875 36.844 16.719 1 76.62 426 VAL A N 1
ATOM 3491 C CA . VAL A 1 426 ? 3.631 36.938 15.969 1 76.62 426 VAL A CA 1
ATOM 3492 C C . VAL A 1 426 ? 3.799 36.281 14.602 1 76.62 426 VAL A C 1
ATOM 3494 O O . VAL A 1 426 ? 2.895 35.594 14.117 1 76.62 426 VAL A O 1
ATOM 3497 N N . LEU A 1 427 ? 4.973 36.438 14.031 1 77.31 427 LEU A N 1
ATOM 3498 C CA . LEU A 1 427 ? 5.211 35.938 12.688 1 77.31 427 LEU A CA 1
ATOM 3499 C C . LEU A 1 427 ? 5.344 34.406 12.695 1 77.31 427 LEU A C 1
ATOM 3501 O O . LEU A 1 427 ? 5.203 33.781 11.656 1 77.31 427 LEU A O 1
ATOM 3505 N N . ALA A 1 428 ? 5.57 33.906 13.852 1 81.75 428 ALA A N 1
ATOM 3506 C CA . ALA A 1 428 ? 5.727 32.469 13.969 1 81.75 428 ALA A CA 1
ATOM 3507 C C . ALA A 1 428 ? 4.371 31.766 14.023 1 81.75 428 ALA A C 1
ATOM 3509 O O . ALA A 1 428 ? 4.281 30.547 13.859 1 81.75 428 ALA A O 1
ATOM 3510 N N . ILE A 1 429 ? 3.314 32.531 14.258 1 81.56 429 ILE A N 1
ATOM 3511 C CA . ILE A 1 429 ? 1.977 31.969 14.406 1 81.56 429 ILE A CA 1
ATOM 3512 C C . ILE A 1 429 ? 1.513 31.375 13.078 1 81.56 429 ILE A C 1
ATOM 3514 O O . ILE A 1 429 ? 1.608 32.031 12.031 1 81.56 429 ILE A O 1
ATOM 3518 N N . GLN A 1 430 ? 1.042 30.125 13.148 1 85.25 430 GLN A N 1
ATOM 3519 C CA . GLN A 1 430 ? 0.625 29.422 11.945 1 85.25 430 GLN A CA 1
ATOM 3520 C C . GLN A 1 430 ? -0.871 29.594 11.695 1 85.25 430 GLN A C 1
ATOM 3522 O O . GLN A 1 430 ? -1.663 29.641 12.641 1 85.25 430 GLN A O 1
ATOM 3527 N N . GLY A 1 431 ? -1.16 29.703 10.477 1 80.69 431 GLY A N 1
ATOM 3528 C CA . GLY A 1 431 ? -2.562 29.844 10.117 1 80.69 431 GLY A CA 1
ATOM 3529 C C . GLY A 1 431 ? -3.23 28.531 9.797 1 80.69 431 GLY A C 1
ATOM 3530 O O . GLY A 1 431 ? -4.457 28.453 9.68 1 80.69 431 GLY A O 1
ATOM 3531 N N . SER A 1 432 ? -2.424 27.562 9.609 1 81 432 SER A N 1
ATOM 3532 C CA . SER A 1 432 ? -2.967 26.25 9.297 1 81 432 SER A CA 1
ATOM 3533 C C . SER A 1 432 ? -2.193 25.141 10.016 1 81 432 SER A C 1
ATOM 3535 O O . SER A 1 432 ? -1.022 25.328 10.359 1 81 432 SER A O 1
ATOM 3537 N N . SER A 1 433 ? -2.922 24.078 10.344 1 79.69 433 SER A N 1
ATOM 3538 C CA . SER A 1 433 ? -2.291 22.969 11.047 1 79.69 433 SER A CA 1
ATOM 3539 C C . SER A 1 433 ? -2.123 21.766 10.141 1 79.69 433 SER A C 1
ATOM 3541 O O . SER A 1 433 ? -2.918 21.562 9.219 1 79.69 433 SER A O 1
ATOM 3543 N N . MET B 1 1 ? 8.758 0.891 -28.391 1 21.53 1 MET B N 1
ATOM 3544 C CA . MET B 1 1 ? 9.508 1.468 -27.281 1 21.53 1 MET B CA 1
ATOM 3545 C C . MET B 1 1 ? 8.656 1.491 -26 1 21.53 1 MET B C 1
ATOM 3547 O O . MET B 1 1 ? 7.859 2.41 -25.812 1 21.53 1 MET B O 1
ATOM 3551 N N . SER B 1 2 ? 8.133 0.218 -25.562 1 20.8 2 SER B N 1
ATOM 3552 C CA . SER B 1 2 ? 7.078 -0.397 -24.766 1 20.8 2 SER B CA 1
ATOM 3553 C C . SER B 1 2 ? 7.25 -0.075 -23.281 1 20.8 2 SER B C 1
ATOM 3555 O O . SER B 1 2 ? 8.32 -0.307 -22.703 1 20.8 2 SER B O 1
ATOM 3557 N N . SER B 1 3 ? 6.582 1.026 -22.797 1 21.31 3 SER B N 1
ATOM 3558 C CA . SER B 1 3 ? 6.629 1.783 -21.562 1 21.31 3 SER B CA 1
ATOM 3559 C C . SER B 1 3 ? 6.406 0.877 -20.344 1 21.31 3 SER B C 1
ATOM 3561 O O . SER B 1 3 ? 5.34 0.274 -20.203 1 21.31 3 SER B O 1
ATOM 3563 N N . LEU B 1 4 ? 7.445 0.169 -19.812 1 24.59 4 LEU B N 1
ATOM 3564 C CA . LEU B 1 4 ? 7.621 -0.65 -18.609 1 24.59 4 LEU B CA 1
ATOM 3565 C C . LEU B 1 4 ? 7.184 0.108 -17.375 1 24.59 4 LEU B C 1
ATOM 3567 O O . LEU B 1 4 ? 7.906 0.979 -16.875 1 24.59 4 LEU B O 1
ATOM 3571 N N . GLU B 1 5 ? 5.91 0.543 -17.391 1 24.3 5 GLU B N 1
ATOM 3572 C CA . GLU B 1 5 ? 5.438 1.245 -16.203 1 24.3 5 GLU B CA 1
ATOM 3573 C C . GLU B 1 5 ? 5.672 0.416 -14.938 1 24.3 5 GLU B C 1
ATOM 3575 O O . GLU B 1 5 ? 5.477 -0.802 -14.945 1 24.3 5 GLU B O 1
ATOM 3580 N N . VAL B 1 6 ? 6.457 0.882 -14 1 25.28 6 VAL B N 1
ATOM 3581 C CA . VAL B 1 6 ? 6.996 0.424 -12.727 1 25.28 6 VAL B CA 1
ATOM 3582 C C . VAL B 1 6 ? 5.852 0.026 -11.797 1 25.28 6 VAL B C 1
ATOM 3584 O O . VAL B 1 6 ? 5.035 0.866 -11.406 1 25.28 6 VAL B O 1
ATOM 3587 N N . VAL B 1 7 ? 5.227 -1.171 -12.016 1 26.2 7 VAL B N 1
ATOM 3588 C CA . VAL B 1 7 ? 4.207 -1.792 -11.18 1 26.2 7 VAL B CA 1
ATOM 3589 C C . VAL B 1 7 ? 4.738 -1.956 -9.75 1 26.2 7 VAL B C 1
ATOM 3591 O O . VAL B 1 7 ? 5.688 -2.705 -9.523 1 26.2 7 VAL B O 1
ATOM 3594 N N . GLY B 1 8 ? 4.898 -0.873 -8.961 1 23.16 8 GLY B N 1
ATOM 3595 C CA . GLY B 1 8 ? 5.52 -0.857 -7.645 1 23.16 8 GLY B CA 1
ATOM 3596 C C . GLY B 1 8 ? 4.91 -1.859 -6.684 1 23.16 8 GLY B C 1
ATOM 3597 O O . GLY B 1 8 ? 5.613 -2.443 -5.855 1 23.16 8 GLY B O 1
ATOM 3598 N N . ASN B 1 9 ? 3.592 -1.944 -6.508 1 23.69 9 ASN B N 1
ATOM 3599 C CA . ASN B 1 9 ? 3.303 -2.264 -5.113 1 23.69 9 ASN B CA 1
ATOM 3600 C C . ASN B 1 9 ? 3.43 -3.76 -4.844 1 23.69 9 ASN B C 1
ATOM 3602 O O . ASN B 1 9 ? 2.639 -4.559 -5.348 1 23.69 9 ASN B O 1
ATOM 3606 N N . CYS B 1 10 ? 4.648 -4.332 -4.785 1 24.23 10 CYS B N 1
ATOM 3607 C CA . CYS B 1 10 ? 4.961 -5.727 -4.488 1 24.23 10 CYS B CA 1
ATOM 3608 C C . CYS B 1 10 ? 4.359 -6.148 -3.154 1 24.23 10 CYS B C 1
ATOM 3610 O O . CYS B 1 10 ? 4.691 -5.582 -2.111 1 24.23 10 CYS B O 1
ATOM 3612 N N . ASN B 1 11 ? 3.096 -6.438 -3.152 1 23.25 11 ASN B N 1
ATOM 3613 C CA . ASN B 1 11 ? 2.646 -7.16 -1.968 1 23.25 11 ASN B CA 1
ATOM 3614 C C . ASN B 1 11 ? 3.465 -8.43 -1.742 1 23.25 11 ASN B C 1
ATOM 3616 O O . ASN B 1 11 ? 3.316 -9.406 -2.475 1 23.25 11 ASN B O 1
ATOM 3620 N N . VAL B 1 12 ? 4.746 -8.391 -1.414 1 24.47 12 VAL B N 1
ATOM 3621 C CA . VAL B 1 12 ? 5.707 -9.445 -1.083 1 24.47 12 VAL B CA 1
ATOM 3622 C C . VAL B 1 12 ? 5.148 -10.32 0.036 1 24.47 12 VAL B C 1
ATOM 3624 O O . VAL B 1 12 ? 5.355 -10.031 1.218 1 24.47 12 VAL B O 1
ATOM 3627 N N . GLU B 1 13 ? 3.881 -10.555 0.222 1 23.92 13 GLU B N 1
ATOM 3628 C CA . GLU B 1 13 ? 3.734 -11.445 1.368 1 23.92 13 GLU B CA 1
ATOM 3629 C C . GLU B 1 13 ? 4.297 -12.828 1.062 1 23.92 13 GLU B C 1
ATOM 3631 O O . GLU B 1 13 ? 3.582 -13.695 0.554 1 23.92 13 GLU B O 1
ATOM 3636 N N . GLU B 1 14 ? 5.25 -13.008 0.161 1 23.09 14 GLU B N 1
ATOM 3637 C CA . GLU B 1 14 ? 5.699 -14.398 0.091 1 23.09 14 GLU B CA 1
ATOM 3638 C C . GLU B 1 14 ? 6.023 -14.945 1.479 1 23.09 14 GLU B C 1
ATOM 3640 O O . GLU B 1 14 ? 6.578 -14.234 2.316 1 23.09 14 GLU B O 1
ATOM 3645 N N . SER B 1 15 ? 5.203 -15.938 1.863 1 23.09 15 SER B N 1
ATOM 3646 C CA . SER B 1 15 ? 5.531 -16.891 2.918 1 23.09 15 SER B CA 1
ATOM 3647 C C . SER B 1 15 ? 6.957 -17.406 2.779 1 23.09 15 SER B C 1
ATOM 3649 O O . SER B 1 15 ? 7.352 -17.875 1.711 1 23.09 15 SER B O 1
ATOM 3651 N N . VAL B 1 16 ? 7.934 -16.828 3.42 1 25.58 16 VAL B N 1
ATOM 3652 C CA . VAL B 1 16 ? 9.266 -17.344 3.711 1 25.58 16 VAL B CA 1
ATOM 3653 C C . VAL B 1 16 ? 9.188 -18.828 4.059 1 25.58 16 VAL B C 1
ATOM 3655 O O . VAL B 1 16 ? 8.742 -19.188 5.148 1 25.58 16 VAL B O 1
ATOM 3658 N N . ARG B 1 17 ? 8.508 -19.703 3.24 1 23.38 17 ARG B N 1
ATOM 3659 C CA . ARG B 1 17 ? 8.75 -21.125 3.52 1 23.38 17 ARG B CA 1
ATOM 3660 C C . ARG B 1 17 ? 10.242 -21.422 3.615 1 23.38 17 ARG B C 1
ATOM 3662 O O . ARG B 1 17 ? 11.047 -20.812 2.9 1 23.38 17 ARG B O 1
ATOM 3669 N N . GLY B 1 18 ? 10.789 -22.156 4.77 1 23.16 18 GLY B N 1
ATOM 3670 C CA . GLY B 1 18 ? 12.062 -22.656 5.25 1 23.16 18 GLY B CA 1
ATOM 3671 C C . GLY B 1 18 ? 12.805 -23.484 4.211 1 23.16 18 GLY B C 1
ATOM 3672 O O . GLY B 1 18 ? 12.562 -24.672 4.059 1 23.16 18 GLY B O 1
ATOM 3673 N N . SER B 1 19 ? 12.711 -23.266 2.91 1 21.69 19 SER B N 1
ATOM 3674 C CA . SER B 1 19 ? 13.617 -24.172 2.209 1 21.69 19 SER B CA 1
ATOM 3675 C C . SER B 1 19 ? 14.992 -24.188 2.863 1 21.69 19 SER B C 1
ATOM 3677 O O . SER B 1 19 ? 15.422 -23.203 3.455 1 21.69 19 SER B O 1
ATOM 3679 N N . ASN B 1 20 ? 15.391 -25.453 3.137 1 20.97 20 ASN B N 1
ATOM 3680 C CA . ASN B 1 20 ? 16.719 -25.812 3.598 1 20.97 20 ASN B CA 1
ATOM 3681 C C . ASN B 1 20 ? 17.812 -25.172 2.74 1 20.97 20 ASN B C 1
ATOM 3683 O O . ASN B 1 20 ? 17.859 -25.391 1.528 1 20.97 20 ASN B O 1
ATOM 3687 N N . MET B 1 21 ? 18.156 -23.953 2.992 1 23.88 21 MET B N 1
ATOM 3688 C CA . MET B 1 21 ? 19.453 -23.438 2.527 1 23.88 21 MET B CA 1
ATOM 3689 C C . MET B 1 21 ? 20.516 -24.531 2.561 1 23.88 21 MET B C 1
ATOM 3691 O O . MET B 1 21 ? 20.891 -25 3.635 1 23.88 21 MET B O 1
ATOM 3695 N N . VAL B 1 22 ? 20.375 -25.547 1.674 1 23.8 22 VAL B N 1
ATOM 3696 C CA . VAL B 1 22 ? 21.625 -26.266 1.508 1 23.8 22 VAL B CA 1
ATOM 3697 C C . VAL B 1 22 ? 22.797 -25.281 1.521 1 23.8 22 VAL B C 1
ATOM 3699 O O . VAL B 1 22 ? 22.812 -24.312 0.758 1 23.8 22 VAL B O 1
ATOM 3702 N N . GLN B 1 23 ? 23.375 -25.203 2.689 1 23.05 23 GLN B N 1
ATOM 3703 C CA . GLN B 1 23 ? 24.609 -24.531 3.07 1 23.05 23 GLN B CA 1
ATOM 3704 C C . GLN B 1 23 ? 25.703 -24.781 2.041 1 23.05 23 GLN B C 1
ATOM 3706 O O . GLN B 1 23 ? 26.219 -25.906 1.937 1 23.05 23 GLN B O 1
ATOM 3711 N N . SER B 1 24 ? 25.484 -24.469 0.78 1 23.69 24 SER B N 1
ATOM 3712 C CA . SER B 1 24 ? 26.797 -24.562 0.149 1 23.69 24 SER B CA 1
ATOM 3713 C C . SER B 1 24 ? 27.906 -24.031 1.067 1 23.69 24 SER B C 1
ATOM 3715 O O . SER B 1 24 ? 27.688 -23.062 1.8 1 23.69 24 SER B O 1
ATOM 3717 N N . GLU B 1 25 ? 28.688 -24.938 1.518 1 21.86 25 GLU B N 1
ATOM 3718 C CA . GLU B 1 25 ? 29.891 -24.656 2.289 1 21.86 25 GLU B CA 1
ATOM 3719 C C . GLU B 1 25 ? 30.594 -23.391 1.783 1 21.86 25 GLU B C 1
ATOM 3721 O O . GLU B 1 25 ? 30.953 -23.312 0.609 1 21.86 25 GLU B O 1
ATOM 3726 N N . LEU B 1 26 ? 30.031 -22.297 2.252 1 24.23 26 LEU B N 1
ATOM 3727 C CA . LEU B 1 26 ? 30.969 -21.188 2.119 1 24.23 26 LEU B CA 1
ATOM 3728 C C . LEU B 1 26 ? 32.406 -21.656 2.443 1 24.23 26 LEU B C 1
ATOM 3730 O O . LEU B 1 26 ? 32.656 -22.156 3.539 1 24.23 26 LEU B O 1
ATOM 3734 N N . ASN B 1 27 ? 33 -22.375 1.483 1 22.72 27 ASN B N 1
ATOM 3735 C CA . ASN B 1 27 ? 34.406 -22.516 1.749 1 22.72 27 ASN B CA 1
ATOM 3736 C C . ASN B 1 27 ? 34.969 -21.297 2.479 1 22.72 27 ASN B C 1
ATOM 3738 O O . ASN B 1 27 ? 34.938 -20.188 1.945 1 22.72 27 ASN B O 1
ATOM 3742 N N . THR B 1 28 ? 34.75 -21.25 3.787 1 27.38 28 THR B N 1
ATOM 3743 C CA . THR B 1 28 ? 35.375 -20.391 4.777 1 27.38 28 THR B CA 1
ATOM 3744 C C . THR B 1 28 ? 36.875 -20.219 4.473 1 27.38 28 THR B C 1
ATOM 3746 O O . THR B 1 28 ? 37.688 -20.953 5.004 1 27.38 28 THR B O 1
ATOM 3749 N N . SER B 1 29 ? 37.25 -20.156 3.213 1 26.78 29 SER B N 1
ATOM 3750 C CA . SER B 1 29 ? 38.656 -19.812 3.209 1 26.78 29 SER B CA 1
ATOM 3751 C C . SER B 1 29 ? 38.969 -18.703 4.203 1 26.78 29 SER B C 1
ATOM 3753 O O . SER B 1 29 ? 38.062 -17.953 4.594 1 26.78 29 SER B O 1
ATOM 3755 N N . ASN B 1 30 ? 40.156 -18.797 4.918 1 25.92 30 ASN B N 1
ATOM 3756 C CA . ASN B 1 30 ? 40.781 -17.984 5.973 1 25.92 30 ASN B CA 1
ATOM 3757 C C . ASN B 1 30 ? 40.469 -16.5 5.789 1 25.92 30 ASN B C 1
ATOM 3759 O O . ASN B 1 30 ? 40.781 -15.922 4.746 1 25.92 30 ASN B O 1
ATOM 3763 N N . PRO B 1 31 ? 39.438 -16 6.461 1 31.7 31 PRO B N 1
ATOM 3764 C CA . PRO B 1 31 ? 39.125 -14.57 6.551 1 31.7 31 PRO B CA 1
ATOM 3765 C C . PRO B 1 31 ? 40.375 -13.688 6.625 1 31.7 31 PRO B C 1
ATOM 3767 O O . PRO B 1 31 ? 40.281 -12.469 6.754 1 31.7 31 PRO B O 1
ATOM 3770 N N . SER B 1 32 ? 41.344 -14.258 7.227 1 30.39 32 SER B N 1
ATOM 3771 C CA . SER B 1 32 ? 42.594 -13.539 7.57 1 30.39 32 SER B CA 1
ATOM 3772 C C . SER B 1 32 ? 43.281 -13 6.324 1 30.39 32 SER B C 1
ATOM 3774 O O . SER B 1 32 ? 44.5 -12.82 6.312 1 30.39 32 SER B O 1
ATOM 3776 N N . GLY B 1 33 ? 42.688 -13.305 5.129 1 33.75 33 GLY B N 1
ATOM 3777 C CA . GLY B 1 33 ? 43.594 -12.805 4.117 1 33.75 33 GLY B CA 1
ATOM 3778 C C . GLY B 1 33 ? 43.719 -11.289 4.113 1 33.75 33 GLY B C 1
ATOM 3779 O O . GLY B 1 33 ? 42.938 -10.602 4.773 1 33.75 33 GLY B O 1
ATOM 3780 N N . PRO B 1 34 ? 44.75 -10.727 3.68 1 32.16 34 PRO B N 1
ATOM 3781 C CA . PRO B 1 34 ? 44.969 -9.281 3.658 1 32.16 34 PRO B CA 1
ATOM 3782 C C . PRO B 1 34 ? 43.781 -8.508 3.113 1 32.16 34 PRO B C 1
ATOM 3784 O O . PRO B 1 34 ? 43 -9.047 2.318 1 32.16 34 PRO B O 1
ATOM 3787 N N . LEU B 1 35 ? 43.031 -7.703 3.895 1 39.09 35 LEU B N 1
ATOM 3788 C CA . LEU B 1 35 ? 42.125 -6.688 3.354 1 39.09 35 LEU B CA 1
ATOM 3789 C C . LEU B 1 35 ? 42.5 -6.324 1.924 1 39.09 35 LEU B C 1
ATOM 3791 O O . LEU B 1 35 ? 43.562 -5.699 1.695 1 39.09 35 LEU B O 1
ATOM 3795 N N . THR B 1 36 ? 42.438 -7.254 1.022 1 39.31 36 THR B N 1
ATOM 3796 C CA . THR B 1 36 ? 42.812 -6.859 -0.331 1 39.31 36 THR B CA 1
ATOM 3797 C C . THR B 1 36 ? 42 -5.645 -0.782 1 39.31 36 THR B C 1
ATOM 3799 O O . THR B 1 36 ? 40.812 -5.535 -0.47 1 39.31 36 THR B O 1
ATOM 3802 N N . HIS B 1 37 ? 42.531 -4.492 -0.961 1 45.34 37 HIS B N 1
ATOM 3803 C CA . HIS B 1 37 ? 42.031 -3.236 -1.502 1 45.34 37 HIS B CA 1
ATOM 3804 C C . HIS B 1 37 ? 41.156 -3.475 -2.713 1 45.34 37 HIS B C 1
ATOM 3806 O O . HIS B 1 37 ? 41.594 -4.047 -3.713 1 45.34 37 HIS B O 1
ATOM 3812 N N . ARG B 1 38 ? 39.844 -3.783 -2.531 1 54.72 38 ARG B N 1
ATOM 3813 C CA . ARG B 1 38 ? 38.969 -3.902 -3.684 1 54.72 38 ARG B CA 1
ATOM 3814 C C . ARG B 1 38 ? 39.094 -2.68 -4.59 1 54.72 38 ARG B C 1
ATOM 3816 O O . ARG B 1 38 ? 39.094 -1.545 -4.109 1 54.72 38 ARG B O 1
ATOM 3823 N N . THR B 1 39 ? 39.594 -2.914 -5.754 1 62.53 39 THR B N 1
ATOM 3824 C CA . THR B 1 39 ? 39.688 -1.865 -6.766 1 62.53 39 THR B CA 1
ATOM 3825 C C . THR B 1 39 ? 38.312 -1.401 -7.211 1 62.53 39 THR B C 1
ATOM 3827 O O . THR B 1 39 ? 37.406 -2.215 -7.367 1 62.53 39 THR B O 1
ATOM 3830 N N . TYR B 1 40 ? 38.125 -0.14 -7.07 1 69.12 40 TYR B N 1
ATOM 3831 C CA . TYR B 1 40 ? 36.906 0.48 -7.527 1 69.12 40 TYR B CA 1
ATOM 3832 C C . TYR B 1 40 ? 36.562 0.049 -8.953 1 69.12 40 TYR B C 1
ATOM 3834 O O . TYR B 1 40 ? 37.438 0.1 -9.836 1 69.12 40 TYR B O 1
ATOM 3842 N N . ASN B 1 41 ? 35.469 -0.714 -9.094 1 79.75 41 ASN B N 1
ATOM 3843 C CA . ASN B 1 41 ? 34.906 -1.106 -10.383 1 79.75 41 ASN B CA 1
ATOM 3844 C C . ASN B 1 41 ? 33.469 -0.584 -10.555 1 79.75 41 ASN B C 1
ATOM 3846 O O . ASN B 1 41 ? 32.531 -1.112 -9.953 1 79.75 41 ASN B O 1
ATOM 3850 N N . LYS B 1 42 ? 33.375 0.416 -11.453 1 83.31 42 LYS B N 1
ATOM 3851 C CA . LYS B 1 42 ? 32.125 1.136 -11.633 1 83.31 42 LYS B CA 1
ATOM 3852 C C . LYS B 1 42 ? 31.031 0.214 -12.172 1 83.31 42 LYS B C 1
ATOM 3854 O O . LYS B 1 42 ? 29.891 0.245 -11.695 1 83.31 42 LYS B O 1
ATOM 3859 N N . ASP B 1 43 ? 31.422 -0.603 -13.125 1 86.25 43 ASP B N 1
ATOM 3860 C CA . ASP B 1 43 ? 30.438 -1.47 -13.766 1 86.25 43 ASP B CA 1
ATOM 3861 C C . ASP B 1 43 ? 29.938 -2.539 -12.797 1 86.25 43 ASP B C 1
ATOM 3863 O O . ASP B 1 43 ? 28.734 -2.816 -12.734 1 86.25 43 ASP B O 1
ATOM 3867 N N . ARG B 1 44 ? 30.859 -3.09 -12.078 1 88.38 44 ARG B N 1
ATOM 3868 C CA . ARG B 1 44 ? 30.5 -4.098 -11.086 1 88.38 44 ARG B CA 1
ATOM 3869 C C . ARG B 1 44 ? 29.578 -3.508 -10.016 1 88.38 44 ARG B C 1
ATOM 3871 O O . ARG B 1 44 ? 28.594 -4.129 -9.633 1 88.38 44 ARG B O 1
ATOM 3878 N N . ASP B 1 45 ? 29.891 -2.311 -9.578 1 90.25 45 ASP B N 1
ATOM 3879 C CA . ASP B 1 45 ? 29.125 -1.672 -8.508 1 90.25 45 ASP B CA 1
ATOM 3880 C C . ASP B 1 45 ? 27.719 -1.328 -8.977 1 90.25 45 ASP B C 1
ATOM 3882 O O . ASP B 1 45 ? 26.75 -1.486 -8.219 1 90.25 45 ASP B O 1
ATOM 3886 N N . ARG B 1 46 ? 27.641 -0.957 -10.172 1 92.69 46 ARG B N 1
ATOM 3887 C CA . ARG B 1 46 ? 26.344 -0.633 -10.758 1 92.69 46 ARG B CA 1
ATOM 3888 C C . ARG B 1 46 ? 25.484 -1.884 -10.906 1 92.69 46 ARG B C 1
ATOM 3890 O O . ARG B 1 46 ? 24.266 -1.849 -10.656 1 92.69 46 ARG B O 1
ATOM 3897 N N . GLU B 1 47 ? 26.109 -2.908 -11.328 1 93.12 47 GLU B N 1
ATOM 3898 C CA . GLU B 1 47 ? 25.391 -4.172 -11.461 1 93.12 47 GLU B CA 1
ATOM 3899 C C . GLU B 1 47 ? 24.906 -4.68 -10.109 1 93.12 47 GLU B C 1
ATOM 3901 O O . GLU B 1 47 ? 23.781 -5.156 -9.984 1 93.12 47 GLU B O 1
ATOM 3906 N N . ASN B 1 48 ? 25.797 -4.594 -9.117 1 94.56 48 ASN B N 1
ATOM 3907 C CA . ASN B 1 48 ? 25.422 -5.004 -7.77 1 94.56 48 ASN B CA 1
ATOM 3908 C C . ASN B 1 48 ? 24.234 -4.195 -7.246 1 94.56 48 ASN B C 1
ATOM 3910 O O . ASN B 1 48 ? 23.328 -4.746 -6.605 1 94.56 48 ASN B O 1
ATOM 3914 N N . PHE B 1 49 ? 24.219 -2.955 -7.52 1 96.12 49 PHE B N 1
ATOM 3915 C CA . PHE B 1 49 ? 23.125 -2.096 -7.086 1 96.12 49 PHE B CA 1
ATOM 3916 C C . PHE B 1 49 ? 21.828 -2.473 -7.793 1 96.12 49 PHE B C 1
ATOM 3918 O O . PHE B 1 49 ? 20.766 -2.551 -7.164 1 96.12 49 PHE B O 1
ATOM 3925 N N . ALA B 1 50 ? 21.938 -2.666 -9.062 1 95.56 50 ALA B N 1
ATOM 3926 C CA . ALA B 1 50 ? 20.766 -3.084 -9.836 1 95.56 50 ALA B CA 1
ATOM 3927 C C . ALA B 1 50 ? 20.156 -4.363 -9.266 1 95.56 50 ALA B C 1
ATOM 3929 O O . ALA B 1 50 ? 18.938 -4.473 -9.133 1 95.56 50 ALA B O 1
ATOM 3930 N N . LYS B 1 51 ? 20.969 -5.277 -8.914 1 94.94 51 LYS B N 1
ATOM 3931 C CA . LYS B 1 51 ? 20.516 -6.527 -8.32 1 94.94 51 LYS B CA 1
ATOM 3932 C C . LYS B 1 51 ? 19.797 -6.277 -6.988 1 94.94 51 LYS B C 1
ATOM 3934 O O . LYS B 1 51 ? 18.766 -6.883 -6.707 1 94.94 51 LYS B O 1
ATOM 3939 N N . MET B 1 52 ? 20.375 -5.406 -6.207 1 96 52 MET B N 1
ATOM 3940 C CA . MET B 1 52 ? 19.766 -5.082 -4.922 1 96 52 MET B CA 1
ATOM 3941 C C . MET B 1 52 ? 18.359 -4.496 -5.113 1 96 52 MET B C 1
ATOM 3943 O O . MET B 1 52 ? 17.422 -4.871 -4.41 1 96 52 MET B O 1
ATOM 3947 N N . VAL B 1 53 ? 18.234 -3.582 -6.062 1 96.56 53 VAL B N 1
ATOM 3948 C CA . VAL B 1 53 ? 16.953 -2.914 -6.332 1 96.56 53 VAL B CA 1
ATOM 3949 C C . VAL B 1 53 ? 15.898 -3.949 -6.699 1 96.56 53 VAL B C 1
ATOM 3951 O O . VAL B 1 53 ? 14.781 -3.904 -6.188 1 96.56 53 VAL B O 1
ATOM 3954 N N . VAL B 1 54 ? 16.281 -4.91 -7.48 1 94.75 54 VAL B N 1
ATOM 3955 C CA . VAL B 1 54 ? 15.336 -5.922 -7.957 1 94.75 54 VAL B CA 1
ATOM 3956 C C . VAL B 1 54 ? 14.984 -6.879 -6.82 1 94.75 54 VAL B C 1
ATOM 3958 O O . VAL B 1 54 ? 13.812 -7.133 -6.551 1 94.75 54 VAL B O 1
ATOM 3961 N N . VAL B 1 55 ? 15.969 -7.371 -6.098 1 94.12 55 VAL B N 1
ATOM 3962 C CA . VAL B 1 55 ? 15.773 -8.391 -5.074 1 94.12 55 VAL B CA 1
ATOM 3963 C C . VAL B 1 55 ? 15.023 -7.797 -3.885 1 94.12 55 VAL B C 1
ATOM 3965 O O . VAL B 1 55 ? 14.172 -8.461 -3.285 1 94.12 55 VAL B O 1
ATOM 3968 N N . CYS B 1 56 ? 15.305 -6.543 -3.619 1 95.19 56 CYS B N 1
ATOM 3969 C CA . CYS B 1 56 ? 14.672 -5.902 -2.475 1 95.19 56 CYS B CA 1
ATOM 3970 C C . CYS B 1 56 ? 13.344 -5.266 -2.877 1 95.19 56 CYS B C 1
ATOM 3972 O O . CYS B 1 56 ? 12.594 -4.789 -2.021 1 95.19 56 CYS B O 1
ATOM 3974 N N . GLY B 1 57 ? 13.094 -5.258 -4.082 1 94.31 57 GLY B N 1
ATOM 3975 C CA . GLY B 1 57 ? 11.852 -4.648 -4.539 1 94.31 57 GLY B CA 1
ATOM 3976 C C . GLY B 1 57 ? 11.828 -3.143 -4.352 1 94.31 57 GLY B C 1
ATOM 3977 O O . GLY B 1 57 ? 10.812 -2.582 -3.928 1 94.31 57 GLY B O 1
ATOM 3978 N N . LEU B 1 58 ? 12.914 -2.451 -4.613 1 95.62 58 LEU B N 1
ATOM 3979 C CA . LEU B 1 58 ? 13.023 -1.006 -4.445 1 95.62 58 LEU B CA 1
ATOM 3980 C C . LEU B 1 58 ? 12.703 -0.28 -5.746 1 95.62 58 LEU B C 1
ATOM 3982 O O . LEU B 1 58 ? 12.867 -0.842 -6.832 1 95.62 58 LEU B O 1
ATOM 3986 N N . PRO B 1 59 ? 12.258 1.007 -5.645 1 95.5 59 PRO B N 1
ATOM 3987 C CA . PRO B 1 59 ? 12.039 1.784 -6.867 1 95.5 59 PRO B CA 1
ATOM 3988 C C . PRO B 1 59 ? 13.336 2.084 -7.613 1 95.5 59 PRO B C 1
ATOM 3990 O O . PRO B 1 59 ? 14.406 2.148 -6.996 1 95.5 59 PRO B O 1
ATOM 3993 N N . PHE B 1 60 ? 13.172 2.359 -8.914 1 95.38 60 PHE B N 1
ATOM 3994 C CA . PHE B 1 60 ? 14.336 2.68 -9.742 1 95.38 60 PHE B CA 1
ATOM 3995 C C . PHE B 1 60 ? 15.016 3.949 -9.242 1 95.38 60 PHE B C 1
ATOM 3997 O O . PHE B 1 60 ? 16.219 4.141 -9.461 1 95.38 60 PHE B O 1
ATOM 4004 N N . SER B 1 61 ? 14.289 4.766 -8.555 1 96.31 61 SER B N 1
ATOM 4005 C CA . SER B 1 61 ? 14.797 6.062 -8.125 1 96.31 61 SER B CA 1
ATOM 4006 C C . SER B 1 61 ? 15.492 5.965 -6.773 1 96.31 61 SER B C 1
ATOM 4008 O O . SER B 1 61 ? 15.977 6.965 -6.242 1 96.31 61 SER B O 1
ATOM 4010 N N . PHE B 1 62 ? 15.562 4.77 -6.234 1 96.81 62 PHE B N 1
ATOM 4011 C CA . PHE B 1 62 ? 16.125 4.609 -4.895 1 96.81 62 PHE B CA 1
ATOM 4012 C C . PHE B 1 62 ? 17.547 5.141 -4.84 1 96.81 62 PHE B C 1
ATOM 4014 O O . PHE B 1 62 ? 17.969 5.723 -3.834 1 96.81 62 PHE B O 1
ATOM 4021 N N . GLY B 1 63 ? 18.328 4.938 -5.93 1 95.81 63 GLY B N 1
ATOM 4022 C CA . GLY B 1 63 ? 19.719 5.371 -5.988 1 95.81 63 GLY B CA 1
ATOM 4023 C C . GLY B 1 63 ? 19.875 6.883 -5.934 1 95.81 63 GLY B C 1
ATOM 4024 O O . GLY B 1 63 ? 20.969 7.391 -5.668 1 95.81 63 GLY B O 1
ATOM 4025 N N . GLU B 1 64 ? 18.734 7.594 -6.137 1 96.25 64 GLU B N 1
ATOM 4026 C CA . GLU B 1 64 ? 18.75 9.055 -6.125 1 96.25 64 GLU B CA 1
ATOM 4027 C C . GLU B 1 64 ? 18.312 9.594 -4.77 1 96.25 64 GLU B C 1
ATOM 4029 O O . GLU B 1 64 ? 18.422 10.797 -4.516 1 96.25 64 GLU B O 1
ATOM 4034 N N . HIS B 1 65 ? 17.844 8.75 -3.947 1 96.31 65 HIS B N 1
ATOM 4035 C CA . HIS B 1 65 ? 17.312 9.211 -2.666 1 96.31 65 HIS B CA 1
ATOM 4036 C C . HIS B 1 65 ? 18.422 9.805 -1.797 1 96.31 65 HIS B C 1
ATOM 4038 O O . HIS B 1 65 ? 19.453 9.172 -1.574 1 96.31 65 HIS B O 1
ATOM 4044 N N . PRO B 1 66 ? 18.234 11 -1.226 1 94.56 66 PRO B N 1
ATOM 4045 C CA . PRO B 1 66 ? 19.281 11.664 -0.439 1 94.56 66 PRO B CA 1
ATOM 4046 C C . PRO B 1 66 ? 19.719 10.836 0.77 1 94.56 66 PRO B C 1
ATOM 4048 O O . PRO B 1 66 ? 20.891 10.852 1.137 1 94.56 66 PRO B O 1
ATOM 4051 N N . GLY B 1 67 ? 18.766 10.141 1.353 1 94.69 67 GLY B N 1
ATOM 4052 C CA . GLY B 1 67 ? 19.109 9.305 2.494 1 94.69 67 GLY B CA 1
ATOM 4053 C C . GLY B 1 67 ? 20.062 8.18 2.148 1 94.69 67 GLY B C 1
ATOM 4054 O O . GLY B 1 67 ? 20.969 7.867 2.922 1 94.69 67 GLY B O 1
ATOM 4055 N N . PHE B 1 68 ? 19.922 7.582 0.962 1 96.69 68 PHE B N 1
ATOM 4056 C CA . PHE B 1 68 ? 20.797 6.504 0.525 1 96.69 68 PHE B CA 1
ATOM 4057 C C . PHE B 1 68 ? 22.172 7.043 0.15 1 96.69 68 PHE B C 1
ATOM 4059 O O . PHE B 1 68 ? 23.188 6.469 0.531 1 96.69 68 PHE B O 1
ATOM 4066 N N . I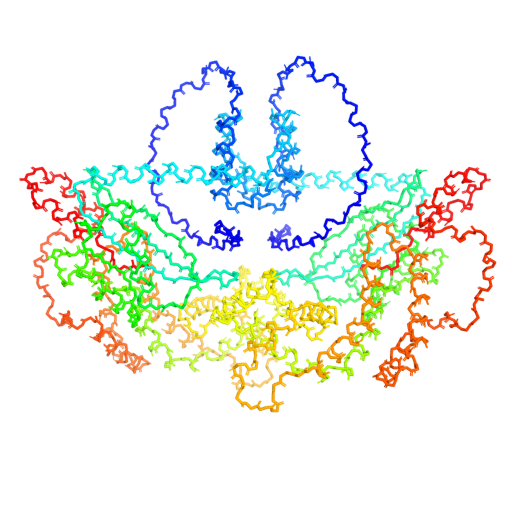LE B 1 69 ? 22.125 8.125 -0.553 1 95.75 69 ILE B N 1
ATOM 4067 C CA . ILE B 1 69 ? 23.375 8.75 -0.97 1 95.75 69 ILE B CA 1
ATOM 4068 C C . ILE B 1 69 ? 24.203 9.117 0.26 1 95.75 69 ILE B C 1
ATOM 4070 O O . ILE B 1 69 ? 25.406 8.82 0.324 1 95.75 69 ILE B O 1
ATOM 4074 N N . ALA B 1 70 ? 23.594 9.727 1.247 1 95.81 70 ALA B N 1
ATOM 4075 C CA . ALA B 1 70 ? 24.281 10.109 2.471 1 95.81 70 ALA B CA 1
ATOM 4076 C C . ALA B 1 70 ? 24.859 8.891 3.182 1 95.81 70 ALA B C 1
ATOM 4078 O O . ALA B 1 70 ? 25.984 8.93 3.688 1 95.81 70 ALA B O 1
ATOM 4079 N N . TYR B 1 71 ? 24.156 7.812 3.209 1 95.5 71 TYR B N 1
ATOM 4080 C CA . TYR B 1 71 ? 24.609 6.59 3.869 1 95.5 71 TYR B CA 1
ATOM 4081 C C . TYR B 1 71 ? 25.875 6.051 3.223 1 95.5 71 TYR B C 1
ATOM 4083 O O . TYR B 1 71 ? 26.859 5.75 3.912 1 95.5 71 TYR B O 1
ATOM 4091 N N . ILE B 1 72 ? 25.812 5.957 1.866 1 94.12 72 ILE B N 1
ATOM 4092 C CA . ILE B 1 72 ? 26.969 5.418 1.157 1 94.12 72 ILE B CA 1
ATOM 4093 C C . ILE B 1 72 ? 28.156 6.367 1.307 1 94.12 72 ILE B C 1
ATOM 4095 O O . ILE B 1 72 ? 29.281 5.93 1.562 1 94.12 72 ILE B O 1
ATOM 4099 N N . ARG B 1 73 ? 27.906 7.645 1.229 1 93 73 ARG B N 1
ATOM 4100 C CA . ARG B 1 73 ? 28.969 8.641 1.317 1 93 73 ARG B CA 1
ATOM 4101 C C . ARG B 1 73 ? 29.625 8.617 2.689 1 93 73 ARG B C 1
ATOM 4103 O O . ARG B 1 73 ? 30.859 8.648 2.793 1 93 73 ARG B O 1
ATOM 4110 N N . GLU B 1 74 ? 28.828 8.539 3.686 1 92.62 74 GLU B N 1
ATOM 4111 C CA . GLU B 1 74 ? 29.328 8.672 5.051 1 92.62 74 GLU B CA 1
ATOM 4112 C C . GLU B 1 74 ? 29.891 7.355 5.57 1 92.62 74 GLU B C 1
ATOM 4114 O O . GLU B 1 74 ? 30.688 7.34 6.508 1 92.62 74 GLU B O 1
ATOM 4119 N N . THR B 1 75 ? 29.5 6.27 4.984 1 91.88 75 THR B N 1
ATOM 4120 C CA . THR B 1 75 ? 29.906 4.977 5.531 1 91.88 75 THR B CA 1
ATOM 4121 C C . THR B 1 75 ? 30.969 4.332 4.656 1 91.88 75 THR B C 1
ATOM 4123 O O . THR B 1 75 ? 31.922 3.736 5.168 1 91.88 75 THR B O 1
ATOM 4126 N N . TYR B 1 76 ? 30.828 4.492 3.273 1 88.44 76 TYR B N 1
ATOM 4127 C CA . TYR B 1 76 ? 31.688 3.648 2.439 1 88.44 76 TYR B CA 1
ATOM 4128 C C . TYR B 1 76 ? 32.469 4.488 1.447 1 88.44 76 TYR B C 1
ATOM 4130 O O . TYR B 1 76 ? 33.688 4.348 1.346 1 88.44 76 TYR B O 1
ATOM 4138 N N . ASN B 1 77 ? 31.797 5.297 0.694 1 88.62 77 ASN B N 1
ATOM 4139 C CA . ASN B 1 77 ? 32.406 6 -0.423 1 88.62 77 ASN B CA 1
ATOM 4140 C C . ASN B 1 77 ? 32.031 7.48 -0.427 1 88.62 77 ASN B C 1
ATOM 4142 O O . ASN B 1 77 ? 31 7.863 -0.965 1 88.62 77 ASN B O 1
ATOM 4146 N N . PRO B 1 78 ? 32.938 8.312 0.083 1 89.25 78 PRO B N 1
ATOM 4147 C CA . PRO B 1 78 ? 32.656 9.75 0.18 1 89.25 78 PRO B CA 1
ATOM 4148 C C . PRO B 1 78 ? 32.406 10.398 -1.182 1 89.25 78 PRO B C 1
ATOM 4150 O O . PRO B 1 78 ? 31.781 11.461 -1.259 1 89.25 78 PRO B O 1
ATOM 4153 N N . SER B 1 79 ? 32.781 9.719 -2.242 1 88.44 79 SER B N 1
ATOM 4154 C CA . SER B 1 79 ? 32.656 10.312 -3.572 1 88.44 79 SER B CA 1
ATOM 4155 C C . SER B 1 79 ? 31.422 9.797 -4.297 1 88.44 79 SER B C 1
ATOM 4157 O O . SER B 1 79 ? 31.219 10.086 -5.477 1 88.44 79 SER B O 1
ATOM 4159 N N . PHE B 1 80 ? 30.734 9.031 -3.607 1 91.19 80 PHE B N 1
ATOM 4160 C CA . PHE B 1 80 ? 29.547 8.461 -4.227 1 91.19 80 PHE B CA 1
ATOM 4161 C C . PHE B 1 80 ? 28.547 9.562 -4.59 1 91.19 80 PHE B C 1
ATOM 4163 O O . PHE B 1 80 ? 28.219 10.398 -3.754 1 91.19 80 PHE B O 1
ATOM 4170 N N . GLN B 1 81 ? 28.062 9.648 -5.797 1 91.44 81 GLN B N 1
ATOM 4171 C CA . GLN B 1 81 ? 27.188 10.719 -6.262 1 91.44 81 GLN B CA 1
ATOM 4172 C C . GLN B 1 81 ? 25.75 10.227 -6.449 1 91.44 81 GLN B C 1
ATOM 4174 O O . GLN B 1 81 ? 24.844 11.008 -6.73 1 91.44 81 GLN B O 1
ATOM 4179 N N . GLY B 1 82 ? 25.531 8.992 -6.32 1 93.69 82 GLY B N 1
ATOM 4180 C CA . GLY B 1 82 ? 24.203 8.445 -6.566 1 93.69 82 GLY B CA 1
ATOM 4181 C C . GLY B 1 82 ? 24.062 7.832 -7.945 1 93.69 82 GLY B C 1
ATOM 4182 O O . GLY B 1 82 ? 24.969 7.926 -8.773 1 93.69 82 GLY B O 1
ATOM 4183 N N . LEU B 1 83 ? 22.969 7.125 -8.156 1 95.12 83 LEU B N 1
ATOM 4184 C CA . LEU B 1 83 ? 22.625 6.516 -9.43 1 95.12 83 LEU B CA 1
ATOM 4185 C C . LEU B 1 83 ? 21.234 6.969 -9.891 1 95.12 83 LEU B C 1
ATOM 4187 O O . LEU B 1 83 ? 20.266 6.891 -9.133 1 95.12 83 LEU B O 1
ATOM 4191 N N . SER B 1 84 ? 21.125 7.41 -11.078 1 95.44 84 SER B N 1
ATOM 4192 C CA . SER B 1 84 ? 19.859 7.941 -11.586 1 95.44 84 SER B CA 1
ATOM 4193 C C . SER B 1 84 ? 18.875 6.82 -11.883 1 95.44 84 SER B C 1
ATOM 4195 O O . SER B 1 84 ? 19.266 5.684 -12.133 1 95.44 84 SER B O 1
ATOM 4197 N N . ARG B 1 85 ? 17.703 7.227 -11.883 1 95.81 85 ARG B N 1
ATOM 4198 C CA . ARG B 1 85 ? 16.609 6.309 -12.195 1 95.81 85 ARG B CA 1
ATOM 4199 C C . ARG B 1 85 ? 16.812 5.668 -13.562 1 95.81 85 ARG B C 1
ATOM 4201 O O . ARG B 1 85 ? 16.641 4.457 -13.719 1 95.81 85 ARG B O 1
ATOM 4208 N N . SER B 1 86 ? 17.172 6.434 -14.5 1 95.75 86 SER B N 1
ATOM 4209 C CA . SER B 1 86 ? 17.344 5.953 -15.867 1 95.75 86 SER B CA 1
ATOM 4210 C C . SER B 1 86 ? 18.5 4.973 -15.969 1 95.75 86 SER B C 1
ATOM 4212 O O . SER B 1 86 ? 18.422 3.971 -16.688 1 95.75 86 SER B O 1
ATOM 4214 N N . MET B 1 87 ? 19.516 5.281 -15.297 1 94.31 87 MET B N 1
ATOM 4215 C CA . MET B 1 87 ? 20.688 4.402 -15.312 1 94.31 87 MET B CA 1
ATOM 4216 C C . MET B 1 87 ? 20.359 3.055 -14.68 1 94.31 87 MET B C 1
ATOM 4218 O O . MET B 1 87 ? 20.734 2.008 -15.219 1 94.31 87 MET B O 1
ATOM 4222 N N . VAL B 1 88 ? 19.703 3.111 -13.578 1 95.88 88 VAL B N 1
ATOM 4223 C CA . VAL B 1 88 ? 19.344 1.889 -12.867 1 95.88 88 VAL B CA 1
ATOM 4224 C C . VAL B 1 88 ? 18.438 1.032 -13.734 1 95.88 88 VAL B C 1
ATOM 4226 O O . VAL B 1 88 ? 18.625 -0.18 -13.852 1 95.88 88 VAL B O 1
ATOM 4229 N N . LYS B 1 89 ? 17.453 1.666 -14.328 1 96.38 89 LYS B N 1
ATOM 4230 C CA . LYS B 1 89 ? 16.562 0.962 -15.234 1 96.38 89 LYS B CA 1
ATOM 4231 C C . LYS B 1 89 ? 17.328 0.281 -16.359 1 96.38 89 LYS B C 1
ATOM 4233 O O . LYS B 1 89 ? 17.109 -0.9 -16.641 1 96.38 89 LYS B O 1
ATOM 4238 N N . ARG B 1 90 ? 18.219 1.019 -16.938 1 96 90 ARG B N 1
ATOM 4239 C CA . ARG B 1 90 ? 19.016 0.484 -18.016 1 96 90 ARG B CA 1
ATOM 4240 C C . ARG B 1 90 ? 19.859 -0.705 -17.547 1 96 90 ARG B C 1
ATOM 4242 O O . ARG B 1 90 ? 19.922 -1.732 -18.234 1 96 90 ARG B O 1
ATOM 4249 N N . ASP B 1 91 ? 20.469 -0.544 -16.438 1 95.81 91 ASP B N 1
ATOM 4250 C CA . ASP B 1 91 ? 21.312 -1.604 -15.898 1 95.81 91 ASP B CA 1
ATOM 4251 C C . ASP B 1 91 ? 20.5 -2.865 -15.617 1 95.81 91 ASP B C 1
ATOM 4253 O O . ASP B 1 91 ? 20.969 -3.98 -15.859 1 95.81 91 ASP B O 1
ATOM 4257 N N . ILE B 1 92 ? 19.328 -2.75 -15.094 1 95.88 92 ILE B N 1
ATOM 4258 C CA . ILE B 1 92 ? 18.469 -3.881 -14.773 1 95.88 92 ILE B CA 1
ATOM 4259 C C . ILE B 1 92 ? 18.078 -4.613 -16.047 1 95.88 92 ILE B C 1
ATOM 4261 O O . ILE B 1 92 ? 18.141 -5.844 -16.125 1 95.88 92 ILE B O 1
ATOM 4265 N N . PHE B 1 93 ? 17.75 -3.883 -17.062 1 94.62 93 PHE B N 1
ATOM 4266 C CA . PHE B 1 93 ? 17.312 -4.504 -18.312 1 94.62 93 PHE B CA 1
ATOM 4267 C C . PHE B 1 93 ? 18.484 -5.18 -19.016 1 94.62 93 PHE B C 1
ATOM 4269 O O . PHE B 1 93 ? 18.328 -6.219 -19.656 1 94.62 93 PHE B O 1
ATOM 4276 N N . GLU B 1 94 ? 19.609 -4.547 -18.906 1 93.75 94 GLU B N 1
ATOM 4277 C CA . GLU B 1 94 ? 20.812 -5.18 -19.438 1 93.75 94 GLU B CA 1
ATOM 4278 C C . GLU B 1 94 ? 21.109 -6.496 -18.734 1 93.75 94 GLU B C 1
ATOM 4280 O O . GLU B 1 94 ? 21.453 -7.492 -19.375 1 93.75 94 GLU B O 1
ATOM 4285 N N . PHE B 1 95 ? 20.969 -6.41 -17.484 1 92.19 95 PHE B N 1
ATOM 4286 C CA . PHE B 1 95 ? 21.172 -7.613 -16.688 1 92.19 95 PHE B CA 1
ATOM 4287 C C . PHE B 1 95 ? 20.141 -8.688 -17.047 1 92.19 95 PHE B C 1
ATOM 4289 O O . PHE B 1 95 ? 20.484 -9.867 -17.156 1 92.19 95 PHE B O 1
ATOM 4296 N N . GLN B 1 96 ? 18.984 -8.328 -17.156 1 92.62 96 GLN B N 1
ATOM 4297 C CA . GLN B 1 96 ? 17.922 -9.25 -17.531 1 92.62 96 GLN B CA 1
ATOM 4298 C C . GLN B 1 96 ? 18.203 -9.883 -18.891 1 92.62 96 GLN B C 1
ATOM 4300 O O . GLN B 1 96 ? 18.031 -11.086 -19.078 1 92.62 96 GLN B O 1
ATOM 4305 N N . GLU B 1 97 ? 18.562 -9.07 -19.828 1 93.38 97 GLU B N 1
ATOM 4306 C CA . GLU B 1 97 ? 18.844 -9.562 -21.188 1 93.38 97 GLU B CA 1
ATOM 4307 C C . GLU B 1 97 ? 19.984 -10.57 -21.172 1 93.38 97 GLU B C 1
ATOM 4309 O O . GLU B 1 97 ? 19.922 -11.594 -21.859 1 93.38 97 GLU B O 1
ATOM 4314 N N . LYS B 1 98 ? 20.953 -10.234 -20.422 1 92.56 98 LYS B N 1
ATOM 4315 C CA . LYS B 1 98 ? 22.078 -11.164 -20.297 1 92.56 98 LYS B CA 1
ATOM 4316 C C . LYS B 1 98 ? 21.609 -12.5 -19.719 1 92.56 98 LYS B C 1
ATOM 4318 O O . LYS B 1 98 ? 22.016 -13.562 -20.188 1 92.56 98 LYS B O 1
ATOM 4323 N N . HIS B 1 99 ? 20.812 -12.414 -18.781 1 92.31 99 HIS B N 1
ATOM 4324 C CA . HIS B 1 99 ? 20.312 -13.633 -18.141 1 92.31 99 HIS B CA 1
ATOM 4325 C C . HIS B 1 99 ? 19.422 -14.422 -19.078 1 92.31 99 HIS B C 1
ATOM 4327 O O . HIS B 1 99 ? 19.469 -15.656 -19.109 1 92.31 99 HIS B O 1
ATOM 4333 N N . CYS B 1 100 ? 18.625 -13.734 -19.875 1 94.44 100 CYS B N 1
ATOM 4334 C CA . CYS B 1 100 ? 17.766 -14.406 -20.844 1 94.44 100 CYS B CA 1
ATOM 4335 C C . CYS B 1 100 ? 18.609 -15.141 -21.891 1 94.44 100 CYS B C 1
ATOM 4337 O O . CYS B 1 100 ? 18.297 -16.281 -22.25 1 94.44 100 CYS B O 1
ATOM 4339 N N . GLN B 1 101 ? 19.656 -14.508 -22.297 1 94.62 101 GLN B N 1
ATOM 4340 C CA . GLN B 1 101 ? 20.547 -15.148 -23.266 1 94.62 101 GLN B CA 1
ATOM 4341 C C . GLN B 1 101 ? 21.219 -16.375 -22.672 1 94.62 101 GLN B C 1
ATOM 4343 O O . GLN B 1 101 ? 21.391 -17.391 -23.344 1 94.62 101 GLN B O 1
ATOM 4348 N N . TYR B 1 102 ? 21.516 -16.188 -21.469 1 94 102 TYR B N 1
ATOM 4349 C CA . TYR B 1 102 ? 22.109 -17.312 -20.75 1 94 102 TYR B CA 1
ATOM 4350 C C . TYR B 1 102 ? 21.141 -18.484 -20.672 1 94 102 TYR B C 1
ATOM 4352 O O . TYR B 1 102 ? 21.516 -19.625 -20.969 1 94 102 TYR B O 1
ATOM 4360 N N . LEU B 1 103 ? 19.969 -18.266 -20.359 1 94.75 103 LEU B N 1
ATOM 4361 C CA . LEU B 1 103 ? 18.953 -19.312 -20.25 1 94.75 103 LEU B CA 1
ATOM 4362 C C . LEU B 1 103 ? 18.688 -19.938 -21.609 1 94.75 103 LEU B C 1
ATOM 4364 O O . LEU B 1 103 ? 18.531 -21.156 -21.719 1 94.75 103 LEU B O 1
ATOM 4368 N N . ARG B 1 104 ? 18.625 -19.078 -22.578 1 95.12 104 ARG B N 1
ATOM 4369 C CA . ARG B 1 104 ? 18.406 -19.594 -23.922 1 95.12 104 ARG B CA 1
ATOM 4370 C C . ARG B 1 104 ? 19.5 -20.578 -24.312 1 95.12 104 ARG B C 1
ATOM 4372 O O . ARG B 1 104 ? 19.219 -21.656 -24.844 1 95.12 104 ARG B O 1
ATOM 4379 N N . ALA B 1 105 ? 20.719 -20.234 -24.062 1 95.12 105 ALA B N 1
ATOM 4380 C CA . ALA B 1 105 ? 21.844 -21.109 -24.375 1 95.12 105 ALA B CA 1
ATOM 4381 C C . ALA B 1 105 ? 21.781 -22.391 -23.547 1 95.12 105 ALA B C 1
ATOM 4383 O O . ALA B 1 105 ? 22.047 -23.469 -24.078 1 95.12 105 ALA B O 1
ATOM 4384 N N . TYR B 1 106 ? 21.406 -22.219 -22.359 1 94.12 106 TYR B N 1
ATOM 4385 C CA . TYR B 1 106 ? 21.281 -23.375 -21.469 1 94.12 106 TYR B CA 1
ATOM 4386 C C . TYR B 1 106 ? 20.219 -24.328 -21.984 1 94.12 106 TYR B C 1
ATOM 4388 O O . TYR B 1 106 ? 20.438 -25.547 -22.016 1 94.12 106 TYR B O 1
ATOM 4396 N N . PHE B 1 107 ? 19.141 -23.875 -22.422 1 94.19 107 PHE B N 1
ATOM 4397 C CA . PHE B 1 107 ? 18.016 -24.688 -22.859 1 94.19 107 PHE B CA 1
ATOM 4398 C C . PHE B 1 107 ? 18.328 -25.391 -24.172 1 94.19 107 PHE B C 1
ATOM 4400 O O . PHE B 1 107 ? 17.844 -26.484 -24.438 1 94.19 107 PHE B O 1
ATOM 4407 N N . GLU B 1 108 ? 19.094 -24.734 -24.922 1 91.81 108 GLU B N 1
ATOM 4408 C CA . GLU B 1 108 ? 19.516 -25.344 -26.172 1 91.81 108 GLU B CA 1
ATOM 4409 C C . GLU B 1 108 ? 20.359 -26.594 -25.938 1 91.81 108 GLU B C 1
ATOM 4411 O O . GLU B 1 108 ? 20.266 -27.562 -26.688 1 91.81 108 GLU B O 1
ATOM 4416 N N . LEU B 1 109 ? 21.047 -26.5 -24.891 1 91.06 109 LEU B N 1
ATOM 4417 C CA . LEU B 1 109 ? 21.969 -27.594 -24.594 1 91.06 109 LEU B CA 1
ATOM 4418 C C . LEU B 1 109 ? 21.281 -28.672 -23.781 1 91.06 109 LEU B C 1
ATOM 4420 O O . LEU B 1 109 ? 21.75 -29.812 -23.734 1 91.06 109 LEU B O 1
ATOM 4424 N N . MET B 1 110 ? 20.203 -28.375 -23.234 1 87.75 110 MET B N 1
ATOM 4425 C CA . MET B 1 110 ? 19.5 -29.312 -22.375 1 87.75 110 MET B CA 1
ATOM 4426 C C . MET B 1 110 ? 18.891 -30.453 -23.188 1 87.75 110 MET B C 1
ATOM 4428 O O . MET B 1 110 ? 18.359 -30.219 -24.281 1 87.75 110 MET B O 1
ATOM 4432 N N . ASP B 1 111 ? 18.969 -31.672 -22.625 1 82.94 111 ASP B N 1
ATOM 4433 C CA . ASP B 1 111 ? 18.469 -32.844 -23.344 1 82.94 111 ASP B CA 1
ATOM 4434 C C . ASP B 1 111 ? 17.203 -33.375 -22.688 1 82.94 111 ASP B C 1
ATOM 4436 O O . ASP B 1 111 ? 16.844 -34.531 -22.875 1 82.94 111 ASP B O 1
ATOM 4440 N N . CYS B 1 112 ? 16.625 -32.688 -21.906 1 86.69 112 CYS B N 1
ATOM 4441 C CA . CYS B 1 112 ? 15.383 -33.125 -21.266 1 86.69 112 CYS B CA 1
ATOM 4442 C C . CYS B 1 112 ? 14.219 -32.219 -21.688 1 86.69 112 CYS B C 1
ATOM 4444 O O . CYS B 1 112 ? 14.422 -31.188 -22.297 1 86.69 112 CYS B O 1
ATOM 4446 N N . ARG B 1 113 ? 13.039 -32.719 -21.484 1 90.5 113 ARG B N 1
ATOM 4447 C CA . ARG B 1 113 ? 11.844 -31.938 -21.766 1 90.5 113 ARG B CA 1
ATOM 4448 C C . ARG B 1 113 ? 11.438 -31.078 -20.562 1 90.5 113 ARG B C 1
ATOM 4450 O O . ARG B 1 113 ? 12.016 -31.219 -19.469 1 90.5 113 ARG B O 1
ATOM 4457 N N . VAL B 1 114 ? 10.547 -30.188 -20.859 1 93 114 VAL B N 1
ATOM 4458 C CA . VAL B 1 114 ? 10.203 -29.234 -19.812 1 93 114 VAL B CA 1
ATOM 4459 C C . VAL B 1 114 ? 8.695 -29.203 -19.609 1 93 114 VAL B C 1
ATOM 4461 O O . VAL B 1 114 ? 7.934 -29.469 -20.547 1 93 114 VAL B O 1
ATOM 4464 N N . ALA B 1 115 ? 8.281 -28.969 -18.406 1 93 115 ALA B N 1
ATOM 4465 C CA . ALA B 1 115 ? 6.887 -28.688 -18.078 1 93 115 ALA B CA 1
ATOM 4466 C C . ALA B 1 115 ? 6.652 -27.203 -17.891 1 93 115 ALA B C 1
ATOM 4468 O O . ALA B 1 115 ? 7.504 -26.484 -17.359 1 93 115 ALA B O 1
ATOM 4469 N N . ILE B 1 116 ? 5.488 -26.75 -18.344 1 94.56 116 ILE B N 1
ATOM 4470 C CA . ILE B 1 116 ? 5.191 -25.328 -18.312 1 94.56 116 ILE B CA 1
ATOM 4471 C C . ILE B 1 116 ? 3.943 -25.078 -17.469 1 94.56 116 ILE B C 1
ATOM 4473 O O . ILE B 1 116 ? 2.986 -25.844 -17.516 1 94.56 116 ILE B O 1
ATOM 4477 N N . THR B 1 117 ? 4.039 -24.047 -16.703 1 92.94 117 THR B N 1
ATOM 4478 C CA . THR B 1 117 ? 2.828 -23.531 -16.078 1 92.94 117 THR B CA 1
ATOM 4479 C C . THR B 1 117 ? 2.572 -22.094 -16.516 1 92.94 117 THR B C 1
ATOM 4481 O O . THR B 1 117 ? 3.514 -21.328 -16.766 1 92.94 117 THR B O 1
ATOM 4484 N N . THR B 1 118 ? 1.396 -21.734 -16.703 1 92 118 THR B N 1
ATOM 4485 C CA . THR B 1 118 ? 1.035 -20.359 -17.031 1 92 118 THR B CA 1
ATOM 4486 C C . THR B 1 118 ? -0.211 -19.922 -16.266 1 92 118 THR B C 1
ATOM 4488 O O . THR B 1 118 ? -1.065 -20.75 -15.945 1 92 118 THR B O 1
ATOM 4491 N N . ASP B 1 119 ? -0.153 -18.734 -15.867 1 88.5 119 ASP B N 1
ATOM 4492 C CA . ASP B 1 119 ? -1.261 -18.156 -15.109 1 88.5 119 ASP B CA 1
ATOM 4493 C C . ASP B 1 119 ? -1.39 -16.656 -15.383 1 88.5 119 ASP B C 1
ATOM 4495 O O . ASP B 1 119 ? -0.418 -16 -15.766 1 88.5 119 ASP B O 1
ATOM 4499 N N . MET B 1 120 ? -2.605 -16.312 -15.297 1 86.06 120 MET B N 1
ATOM 4500 C CA . MET B 1 120 ? -2.871 -14.883 -15.438 1 86.06 120 MET B CA 1
ATOM 4501 C C . MET B 1 120 ? -3.252 -14.266 -14.102 1 86.06 120 MET B C 1
ATOM 4503 O O . MET B 1 120 ? -3.955 -14.883 -13.305 1 86.06 120 MET B O 1
ATOM 4507 N N . GLY B 1 121 ? -2.686 -13.133 -13.812 1 81.88 121 GLY B N 1
ATOM 4508 C CA . GLY B 1 121 ? -2.994 -12.406 -12.594 1 81.88 121 GLY B CA 1
ATOM 4509 C C . GLY B 1 121 ? -3.191 -10.914 -12.828 1 81.88 121 GLY B C 1
ATOM 4510 O O . GLY B 1 121 ? -3.045 -10.438 -13.953 1 81.88 121 GLY B O 1
ATOM 4511 N N . ARG B 1 122 ? -3.664 -10.227 -11.82 1 80.69 122 ARG B N 1
ATOM 4512 C CA . ARG B 1 122 ? -3.857 -8.781 -11.867 1 80.69 122 ARG B CA 1
ATOM 4513 C C . ARG B 1 122 ? -2.977 -8.078 -10.844 1 80.69 122 ARG B C 1
ATOM 4515 O O . ARG B 1 122 ? -2.918 -8.492 -9.68 1 80.69 122 ARG B O 1
ATOM 4522 N N . SER B 1 123 ? -2.338 -7.137 -11.25 1 77.88 123 SER B N 1
ATOM 4523 C CA . SER B 1 123 ? -1.5 -6.355 -10.352 1 77.88 123 SER B CA 1
ATOM 4524 C C . SER B 1 123 ? -2.338 -5.387 -9.516 1 77.88 123 SER B C 1
ATOM 4526 O O . SER B 1 123 ? -3.482 -5.09 -9.867 1 77.88 123 SER B O 1
ATOM 4528 N N . PRO B 1 124 ? -1.747 -4.906 -8.406 1 70.94 124 PRO B N 1
ATOM 4529 C CA . PRO B 1 124 ? -2.467 -3.949 -7.559 1 70.94 124 PRO B CA 1
ATOM 4530 C C . PRO B 1 124 ? -2.857 -2.678 -8.312 1 70.94 124 PRO B C 1
ATOM 4532 O O . PRO B 1 124 ? -3.854 -2.035 -7.969 1 70.94 124 PRO B O 1
ATOM 4535 N N . ASN B 1 125 ? -2.135 -2.359 -9.242 1 66.12 125 ASN B N 1
ATOM 4536 C CA . ASN B 1 125 ? -2.426 -1.15 -10.008 1 66.12 125 ASN B CA 1
ATOM 4537 C C . ASN B 1 125 ? -3.416 -1.425 -11.133 1 66.12 125 ASN B C 1
ATOM 4539 O O . ASN B 1 125 ? -3.697 -0.542 -11.945 1 66.12 125 ASN B O 1
ATOM 4543 N N . GLY B 1 126 ? -3.871 -2.707 -11.305 1 68.81 126 GLY B N 1
ATOM 4544 C CA . GLY B 1 126 ? -4.977 -3.008 -12.203 1 68.81 126 GLY B CA 1
ATOM 4545 C C . GLY B 1 126 ? -4.527 -3.588 -13.523 1 68.81 126 GLY B C 1
ATOM 4546 O O . GLY B 1 126 ? -5.332 -3.754 -14.445 1 68.81 126 GLY B O 1
ATOM 4547 N N . PHE B 1 127 ? -3.32 -3.902 -13.602 1 74.62 127 PHE B N 1
ATOM 4548 C CA . PHE B 1 127 ? -2.83 -4.477 -14.844 1 74.62 127 PHE B CA 1
ATOM 4549 C C . PHE B 1 127 ? -2.877 -6 -14.797 1 74.62 127 PHE B C 1
ATOM 4551 O O . PHE B 1 127 ? -2.42 -6.609 -13.828 1 74.62 127 PHE B O 1
ATOM 4558 N N . ASP B 1 128 ? -3.463 -6.473 -15.844 1 82.19 128 ASP B N 1
ATOM 4559 C CA . ASP B 1 128 ? -3.439 -7.93 -15.969 1 82.19 128 ASP B CA 1
ATOM 4560 C C . ASP B 1 128 ? -2.104 -8.406 -16.531 1 82.19 128 ASP B C 1
ATOM 4562 O O . ASP B 1 128 ? -1.489 -7.73 -17.359 1 82.19 128 ASP B O 1
ATOM 4566 N N . TYR B 1 129 ? -1.677 -9.547 -16.047 1 88.12 129 TYR B N 1
ATOM 4567 C CA . TYR B 1 129 ? -0.413 -10.078 -16.547 1 88.12 129 TYR B CA 1
ATOM 4568 C C . TYR B 1 129 ? -0.488 -11.594 -16.719 1 88.12 129 TYR B C 1
ATOM 4570 O O . TYR B 1 129 ? -1.321 -12.258 -16.094 1 88.12 129 TYR B O 1
ATOM 4578 N N . LEU B 1 130 ? 0.344 -12.055 -17.656 1 91.81 130 LEU B N 1
ATOM 4579 C CA . LEU B 1 130 ? 0.518 -13.477 -17.922 1 91.81 130 LEU B CA 1
ATOM 4580 C C . LEU B 1 130 ? 1.922 -13.93 -17.547 1 91.81 130 LEU B C 1
ATOM 4582 O O . LEU B 1 130 ? 2.908 -13.281 -17.906 1 91.81 130 LEU B O 1
ATOM 4586 N N . THR B 1 131 ? 1.937 -14.992 -16.703 1 93.75 131 THR B N 1
ATOM 4587 C CA . THR B 1 131 ? 3.221 -15.539 -16.281 1 93.75 131 THR B CA 1
ATOM 4588 C C . THR B 1 131 ? 3.443 -16.922 -16.875 1 93.75 131 THR B C 1
ATOM 4590 O O . THR B 1 131 ? 2.521 -17.75 -16.922 1 93.75 131 THR B O 1
ATOM 4593 N N . VAL B 1 132 ? 4.57 -17.141 -17.406 1 95.5 132 VAL B N 1
ATOM 4594 C CA . VAL B 1 132 ? 4.973 -18.453 -17.906 1 95.5 132 VAL B CA 1
ATOM 4595 C C . VAL B 1 132 ? 6.176 -18.969 -17.125 1 95.5 132 VAL B C 1
ATOM 4597 O O . VAL B 1 132 ? 7.207 -18.297 -17.047 1 95.5 132 VAL B O 1
ATOM 4600 N N . THR B 1 133 ? 6.027 -20.109 -16.5 1 94.38 133 THR B N 1
ATOM 4601 C CA . THR B 1 133 ? 7.074 -20.719 -15.68 1 94.38 133 THR B CA 1
ATOM 4602 C C . THR B 1 133 ? 7.477 -22.078 -16.234 1 94.38 133 THR B C 1
ATOM 4604 O O . THR B 1 133 ? 6.621 -22.859 -16.656 1 94.38 133 THR B O 1
ATOM 4607 N N . GLU B 1 134 ? 8.734 -22.297 -16.234 1 93.5 134 GLU B N 1
ATOM 4608 C CA . GLU B 1 134 ? 9.273 -23.562 -16.734 1 93.5 134 GLU B CA 1
ATOM 4609 C C . GLU B 1 134 ? 9.844 -24.406 -15.602 1 93.5 134 GLU B C 1
ATOM 4611 O O . GLU B 1 134 ? 10.445 -23.891 -14.672 1 93.5 134 GLU B O 1
ATOM 4616 N N . TYR B 1 135 ? 9.609 -25.719 -15.711 1 91.5 135 TYR B N 1
ATOM 4617 C CA . TYR B 1 135 ? 10.117 -26.703 -14.766 1 91.5 135 TYR B CA 1
ATOM 4618 C C . TYR B 1 135 ? 10.859 -27.828 -15.477 1 91.5 135 TYR B C 1
ATOM 4620 O O . TYR B 1 135 ? 10.43 -28.281 -16.547 1 91.5 135 TYR B O 1
ATOM 4628 N N . TRP B 1 136 ? 11.961 -28.266 -14.945 1 90.44 136 TRP B N 1
ATOM 4629 C CA . TRP B 1 136 ? 12.664 -29.438 -15.461 1 90.44 136 TRP B CA 1
ATOM 4630 C C . TRP B 1 136 ? 13.539 -30.062 -14.375 1 90.44 136 TRP B C 1
ATOM 4632 O O . TRP B 1 136 ? 13.727 -29.484 -13.305 1 90.44 136 TRP B O 1
ATOM 4642 N N . ILE B 1 137 ? 13.875 -31.219 -14.555 1 86.88 137 ILE B N 1
ATOM 4643 C CA . ILE B 1 137 ? 14.805 -31.906 -13.672 1 86.88 137 ILE B CA 1
ATOM 4644 C C . ILE B 1 137 ? 16.203 -31.891 -14.281 1 86.88 137 ILE B C 1
ATOM 4646 O O . ILE B 1 137 ? 16.406 -32.406 -15.383 1 86.88 137 ILE B O 1
ATOM 4650 N N . ASP B 1 138 ? 17.109 -31.375 -13.578 1 85.81 138 ASP B N 1
ATOM 4651 C CA . ASP B 1 138 ? 18.453 -31.219 -14.133 1 85.81 138 ASP B CA 1
ATOM 4652 C C . ASP B 1 138 ? 19.234 -32.5 -14.039 1 85.81 138 ASP B C 1
ATOM 4654 O O . ASP B 1 138 ? 18.688 -33.562 -13.664 1 85.81 138 ASP B O 1
ATOM 4658 N N . TYR B 1 139 ? 20.547 -32.438 -14.438 1 82.44 139 TYR B N 1
ATOM 4659 C CA . TYR B 1 139 ? 21.406 -33.625 -14.508 1 82.44 139 TYR B CA 1
ATOM 4660 C C . TYR B 1 139 ? 21.625 -34.219 -13.117 1 82.44 139 TYR B C 1
ATOM 4662 O O . TYR B 1 139 ? 21.844 -35.438 -12.984 1 82.44 139 TYR B O 1
ATOM 4670 N N . ASN B 1 140 ? 21.469 -33.375 -12.102 1 82.31 140 ASN B N 1
ATOM 4671 C CA . ASN B 1 140 ? 21.672 -33.812 -10.727 1 82.31 140 ASN B CA 1
ATOM 4672 C C . ASN B 1 140 ? 20.344 -34.219 -10.07 1 82.31 140 ASN B C 1
ATOM 4674 O O . ASN B 1 140 ? 20.281 -34.344 -8.844 1 82.31 140 ASN B O 1
ATOM 4678 N N . TRP B 1 141 ? 19.312 -34.312 -10.898 1 82.12 141 TRP B N 1
ATOM 4679 C CA . TRP B 1 141 ? 18 -34.75 -10.484 1 82.12 141 TRP B CA 1
ATOM 4680 C C . TRP B 1 141 ? 17.375 -33.75 -9.508 1 82.12 141 TRP B C 1
ATOM 4682 O O . TRP B 1 141 ? 16.703 -34.156 -8.547 1 82.12 141 TRP B O 1
ATOM 4692 N N . ASN B 1 142 ? 17.719 -32.5 -9.727 1 83.38 142 ASN B N 1
ATOM 4693 C CA . ASN B 1 142 ? 17.062 -31.438 -8.984 1 83.38 142 ASN B CA 1
ATOM 4694 C C . ASN B 1 142 ? 15.984 -30.75 -9.828 1 83.38 142 ASN B C 1
ATOM 4696 O O . ASN B 1 142 ? 16.219 -30.438 -10.992 1 83.38 142 ASN B O 1
ATOM 4700 N N . LEU B 1 143 ? 14.883 -30.656 -9.141 1 86.12 143 LEU B N 1
ATOM 4701 C CA . LEU B 1 143 ? 13.82 -29.938 -9.828 1 86.12 143 LEU B CA 1
ATOM 4702 C C . LEU B 1 143 ? 14.156 -28.453 -9.93 1 86.12 143 LEU B C 1
ATOM 4704 O O . LEU B 1 143 ? 14.492 -27.812 -8.93 1 86.12 143 LEU B O 1
ATOM 4708 N N . GLN B 1 144 ? 14.141 -27.969 -11.156 1 89.19 144 GLN B N 1
ATOM 4709 C CA . GLN B 1 144 ? 14.438 -26.562 -11.422 1 89.19 144 GLN B CA 1
ATOM 4710 C C . GLN B 1 144 ? 13.172 -25.797 -11.812 1 89.19 144 GLN B C 1
ATOM 4712 O O . GLN B 1 144 ? 12.266 -26.359 -12.43 1 89.19 144 GLN B O 1
ATOM 4717 N N . LYS B 1 145 ? 13.117 -24.594 -11.359 1 92 145 LYS B N 1
ATOM 4718 C CA . LYS B 1 145 ? 12.008 -23.688 -11.672 1 92 145 LYS B CA 1
ATOM 4719 C C . LYS B 1 145 ? 12.523 -22.328 -12.125 1 92 145 LYS B C 1
ATOM 4721 O O . LYS B 1 145 ? 13.406 -21.734 -11.477 1 92 145 LYS B O 1
ATOM 4726 N N . ARG B 1 146 ? 12.062 -21.859 -13.312 1 93.25 146 ARG B N 1
ATOM 4727 C CA . ARG B 1 146 ? 12.422 -20.531 -13.805 1 93.25 146 ARG B CA 1
ATOM 4728 C C . ARG B 1 146 ? 11.211 -19.828 -14.398 1 93.25 146 ARG B C 1
ATOM 4730 O O . ARG B 1 146 ? 10.461 -20.422 -15.18 1 93.25 146 ARG B O 1
ATOM 4737 N N . ILE B 1 147 ? 11.039 -18.578 -14.023 1 94 147 ILE B N 1
ATOM 4738 C CA . ILE B 1 147 ? 10.062 -17.75 -14.719 1 94 147 ILE B CA 1
ATOM 4739 C C . ILE B 1 147 ? 10.656 -17.234 -16.016 1 94 147 ILE B C 1
ATOM 4741 O O . ILE B 1 147 ? 11.617 -16.453 -16.016 1 94 147 ILE B O 1
ATOM 4745 N N . ILE B 1 148 ? 10.07 -17.625 -17.141 1 95.56 148 ILE B N 1
ATOM 4746 C CA . ILE B 1 148 ? 10.68 -17.281 -18.422 1 95.56 148 ILE B CA 1
ATOM 4747 C C . ILE B 1 148 ? 9.836 -16.219 -19.125 1 95.56 148 ILE B C 1
ATOM 4749 O O . ILE B 1 148 ? 10.234 -15.688 -20.172 1 95.56 148 ILE B O 1
ATOM 4753 N N . GLY B 1 149 ? 8.695 -15.93 -18.547 1 94.44 149 GLY B N 1
ATOM 4754 C CA . GLY B 1 149 ? 7.867 -14.891 -19.125 1 94.44 149 GLY B CA 1
ATOM 4755 C C . GLY B 1 149 ? 6.984 -14.195 -18.109 1 94.44 149 GLY B C 1
ATOM 4756 O O . GLY B 1 149 ? 6.438 -14.836 -17.203 1 94.44 149 GLY B O 1
ATOM 4757 N N . TYR B 1 150 ? 6.934 -13 -18.156 1 91.19 150 TYR B N 1
ATOM 4758 C CA . TYR B 1 150 ? 6.055 -12.125 -17.391 1 91.19 150 TYR B CA 1
ATOM 4759 C C . TYR B 1 150 ? 5.582 -10.945 -18.234 1 91.19 150 TYR B C 1
ATOM 4761 O O . TYR B 1 150 ? 6.273 -9.93 -18.328 1 91.19 150 TYR B O 1
ATOM 4769 N N . LYS B 1 151 ? 4.363 -11.055 -18.75 1 90.06 151 LYS B N 1
ATOM 4770 C CA . LYS B 1 151 ? 3.914 -10.094 -19.75 1 90.06 151 LYS B CA 1
ATOM 4771 C C . LYS B 1 151 ? 2.627 -9.406 -19.297 1 90.06 151 LYS B C 1
ATOM 4773 O O . LYS B 1 151 ? 1.709 -10.055 -18.797 1 90.06 151 LYS B O 1
ATOM 4778 N N . ILE B 1 152 ? 2.59 -8.117 -19.469 1 84.69 152 ILE B N 1
ATOM 4779 C CA . ILE B 1 152 ? 1.364 -7.363 -19.234 1 84.69 152 ILE B CA 1
ATOM 4780 C C . ILE B 1 152 ? 0.384 -7.602 -20.375 1 84.69 152 ILE B C 1
ATOM 4782 O O . ILE B 1 152 ? 0.767 -7.559 -21.547 1 84.69 152 ILE B O 1
ATOM 4786 N N . CYS B 1 153 ? -0.796 -7.941 -19.938 1 80.5 153 CYS B N 1
ATOM 4787 C CA . CYS B 1 153 ? -1.821 -8.203 -20.938 1 80.5 153 CYS B CA 1
ATOM 4788 C C . CYS B 1 153 ? -2.438 -6.902 -21.438 1 80.5 153 CYS B C 1
ATOM 4790 O O . CYS B 1 153 ? -3.061 -6.168 -20.672 1 80.5 153 CYS B O 1
ATOM 4792 N N . GLN B 1 154 ? -2.148 -6.535 -22.578 1 69.5 154 GLN B N 1
ATOM 4793 C CA . GLN B 1 154 ? -2.68 -5.312 -23.172 1 69.5 154 GLN B CA 1
ATOM 4794 C C . GLN B 1 154 ? -4.059 -5.551 -23.781 1 69.5 154 GLN B C 1
ATOM 4796 O O . GLN B 1 154 ? -4.836 -4.613 -23.969 1 69.5 154 GLN B O 1
ATOM 4801 N N . LYS B 1 155 ? -4.309 -6.758 -24.078 1 67.12 155 LYS B N 1
ATOM 4802 C CA . LYS B 1 155 ? -5.566 -7.109 -24.734 1 67.12 155 LYS B CA 1
ATOM 4803 C C . LYS B 1 155 ? -6.41 -8.016 -23.844 1 67.12 155 LYS B C 1
ATOM 4805 O O . LYS B 1 155 ? -5.984 -8.406 -22.75 1 67.12 155 LYS B O 1
ATOM 4810 N N . LYS B 1 156 ? -7.676 -8.18 -24.297 1 70.38 156 LYS B N 1
ATOM 4811 C CA . LYS B 1 156 ? -8.586 -9.086 -23.594 1 70.38 156 LYS B CA 1
ATOM 4812 C C . LYS B 1 156 ? -7.984 -10.484 -23.469 1 70.38 156 LYS B C 1
ATOM 4814 O O . LYS B 1 156 ? -7.242 -10.93 -24.344 1 70.38 156 LYS B O 1
ATOM 4819 N N . LYS B 1 157 ? -8.195 -11.094 -22.391 1 74.44 157 LYS B N 1
ATOM 4820 C CA . LYS B 1 157 ? -7.758 -12.453 -22.094 1 74.44 157 LYS B CA 1
ATOM 4821 C C . LYS B 1 157 ? -8.453 -13.469 -23.016 1 74.44 157 LYS B C 1
ATOM 4823 O O . LYS B 1 157 ? -9.352 -14.188 -22.578 1 74.44 157 LYS B O 1
ATOM 4828 N N . THR B 1 158 ? -7.953 -13.438 -24.266 1 83.06 158 THR B N 1
ATOM 4829 C CA . THR B 1 158 ? -8.516 -14.391 -25.219 1 83.06 158 THR B CA 1
ATOM 4830 C C . THR B 1 158 ? -7.605 -15.609 -25.359 1 83.06 158 THR B C 1
ATOM 4832 O O . THR B 1 158 ? -6.434 -15.562 -24.969 1 83.06 158 THR B O 1
ATOM 4835 N N . GLU B 1 159 ? -8.266 -16.672 -25.859 1 89.5 159 GLU B N 1
ATOM 4836 C CA . GLU B 1 159 ? -7.504 -17.906 -26.109 1 89.5 159 GLU B CA 1
ATOM 4837 C C . GLU B 1 159 ? -6.352 -17.656 -27.078 1 89.5 159 GLU B C 1
ATOM 4839 O O . GLU B 1 159 ? -5.27 -18.234 -26.922 1 89.5 159 GLU B O 1
ATOM 4844 N N . ILE B 1 160 ? -6.598 -16.812 -28.031 1 89.62 160 ILE B N 1
ATOM 4845 C CA . ILE B 1 160 ? -5.59 -16.531 -29.062 1 89.62 160 ILE B CA 1
ATOM 4846 C C . ILE B 1 160 ? -4.426 -15.773 -28.438 1 89.62 160 ILE B C 1
ATOM 4848 O O . I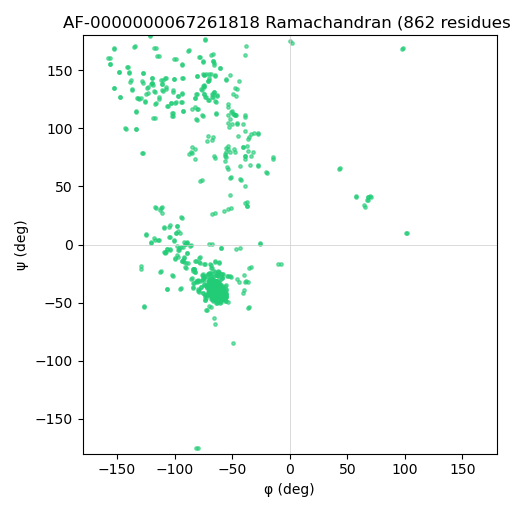LE B 1 160 ? -3.26 -16.078 -28.688 1 89.62 160 ILE B O 1
ATOM 4852 N N . TYR B 1 161 ? -4.762 -14.852 -27.594 1 88.75 161 TYR B N 1
ATOM 4853 C CA . TYR B 1 161 ? -3.717 -14.07 -26.938 1 88.75 161 TYR B CA 1
ATOM 4854 C C . TYR B 1 161 ? -2.842 -14.953 -26.062 1 88.75 161 TYR B C 1
ATOM 4856 O O . TYR B 1 161 ? -1.612 -14.867 -26.109 1 88.75 161 TYR B O 1
ATOM 4864 N N . ILE B 1 162 ? -3.457 -15.781 -25.281 1 91.38 162 ILE B N 1
ATOM 4865 C CA . ILE B 1 162 ? -2.727 -16.672 -24.375 1 91.38 162 ILE B CA 1
ATOM 4866 C C . ILE B 1 162 ? -1.815 -17.594 -25.172 1 91.38 162 ILE B C 1
ATOM 4868 O O . ILE B 1 162 ? -0.615 -17.672 -24.906 1 91.38 162 ILE B O 1
ATOM 4872 N N . ALA B 1 163 ? -2.41 -18.219 -26.172 1 94 163 ALA B N 1
ATOM 4873 C CA . ALA B 1 163 ? -1.664 -19.172 -26.984 1 94 163 ALA B CA 1
ATOM 4874 C C . ALA B 1 163 ? -0.492 -18.5 -27.688 1 94 163 ALA B C 1
ATOM 4876 O O . ALA B 1 163 ? 0.631 -19.016 -27.656 1 94 163 ALA B O 1
ATOM 4877 N N . THR B 1 164 ? -0.77 -17.344 -28.281 1 93.62 164 THR B N 1
ATOM 4878 C CA . THR B 1 164 ? 0.262 -16.641 -29.047 1 93.62 164 THR B CA 1
ATOM 4879 C C . THR B 1 164 ? 1.383 -16.172 -28.125 1 93.62 164 THR B C 1
ATOM 4881 O O . THR B 1 164 ? 2.562 -16.281 -28.469 1 93.62 164 THR B O 1
ATOM 4884 N N . THR B 1 165 ? 1.017 -15.68 -27.016 1 93.06 165 THR B N 1
ATOM 4885 C CA . THR B 1 165 ? 2.004 -15.172 -26.062 1 93.06 165 THR B CA 1
ATOM 4886 C C . THR B 1 165 ? 2.883 -16.297 -25.531 1 93.06 165 THR B C 1
ATOM 4888 O O . THR B 1 165 ? 4.109 -16.172 -25.5 1 93.06 165 THR B O 1
ATOM 4891 N N . VAL B 1 166 ? 2.285 -17.422 -25.172 1 95.31 166 VAL B N 1
ATOM 4892 C CA . VAL B 1 166 ? 3.029 -18.578 -24.672 1 95.31 166 VAL B CA 1
ATOM 4893 C C . VAL B 1 166 ? 3.971 -19.094 -25.75 1 95.31 166 VAL B C 1
ATOM 4895 O O . VAL B 1 166 ? 5.145 -19.375 -25.484 1 95.31 166 VAL B O 1
ATOM 4898 N N . LEU B 1 167 ? 3.465 -19.156 -26.953 1 96 167 LEU B N 1
ATOM 4899 C CA . LEU B 1 167 ? 4.258 -19.672 -28.062 1 96 167 LEU B CA 1
ATOM 4900 C C . LEU B 1 167 ? 5.449 -18.75 -28.344 1 96 167 LEU B C 1
ATOM 4902 O O . LEU B 1 167 ? 6.559 -19.234 -28.594 1 96 167 LEU B O 1
ATOM 4906 N N . GLU B 1 168 ? 5.188 -17.438 -28.297 1 95.81 168 GLU B N 1
ATOM 4907 C CA . GLU B 1 168 ? 6.262 -16.484 -28.547 1 95.81 168 GLU B CA 1
ATOM 4908 C C . GLU B 1 168 ? 7.375 -16.625 -27.516 1 95.81 168 GLU B C 1
ATOM 4910 O O . GLU B 1 168 ? 8.555 -16.594 -27.859 1 95.81 168 GLU B O 1
ATOM 4915 N N . ILE B 1 169 ? 7.012 -16.828 -26.328 1 96.06 169 ILE B N 1
ATOM 4916 C CA . ILE B 1 169 ? 7.977 -16.969 -25.25 1 96.06 169 ILE B CA 1
ATOM 4917 C C . ILE B 1 169 ? 8.758 -18.266 -25.422 1 96.06 169 ILE B C 1
ATOM 4919 O O . ILE B 1 169 ? 9.992 -18.266 -25.328 1 96.06 169 ILE B O 1
ATOM 4923 N N . LEU B 1 170 ? 8.078 -19.406 -25.688 1 96.81 170 LEU B N 1
ATOM 4924 C CA . LEU B 1 170 ? 8.727 -20.688 -25.875 1 96.81 170 LEU B CA 1
ATOM 4925 C C . LEU B 1 170 ? 9.648 -20.672 -27.078 1 96.81 170 LEU B C 1
ATOM 4927 O O . LEU B 1 170 ? 10.734 -21.266 -27.047 1 96.81 170 LEU B O 1
ATOM 4931 N N . ASP B 1 171 ? 9.195 -19.984 -28.094 1 96.19 171 ASP B N 1
ATOM 4932 C CA . ASP B 1 171 ? 10.008 -19.875 -29.297 1 96.19 171 ASP B CA 1
ATOM 4933 C C . ASP B 1 171 ? 11.297 -19.094 -29.031 1 96.19 171 ASP B C 1
ATOM 4935 O O . ASP B 1 171 ? 12.375 -19.516 -29.469 1 96.19 171 ASP B O 1
ATOM 4939 N N . PHE B 1 172 ? 11.156 -18.016 -28.359 1 95.56 172 PHE B N 1
ATOM 4940 C CA . PHE B 1 172 ? 12.328 -17.219 -28.016 1 95.56 172 PHE B CA 1
ATOM 4941 C C . PHE B 1 172 ? 13.367 -18.047 -27.281 1 95.56 172 PHE B C 1
ATOM 4943 O O . PHE B 1 172 ? 14.57 -17.938 -27.562 1 95.56 172 PHE B O 1
ATOM 4950 N N . PHE B 1 173 ? 12.969 -18.938 -26.422 1 96.56 173 PHE B N 1
ATOM 4951 C CA . PHE B 1 173 ? 13.883 -19.703 -25.594 1 96.56 173 PHE B CA 1
ATOM 4952 C C . PHE B 1 173 ? 14.219 -21.047 -26.25 1 96.56 173 PHE B C 1
ATOM 4954 O O . PHE B 1 173 ? 14.953 -21.844 -25.688 1 96.56 173 PHE B O 1
ATOM 4961 N N . GLY B 1 174 ? 13.641 -21.328 -27.391 1 94 174 GLY B N 1
ATOM 4962 C CA . GLY B 1 174 ? 13.906 -22.578 -28.109 1 94 174 GLY B CA 1
ATOM 4963 C C . GLY B 1 174 ? 13.328 -23.797 -27.422 1 94 174 GLY B C 1
ATOM 4964 O O . GLY B 1 174 ? 13.961 -24.844 -27.391 1 94 174 GLY B O 1
ATOM 4965 N N . LEU B 1 175 ? 12.125 -23.656 -26.906 1 95.56 175 LEU B N 1
ATOM 4966 C CA . LEU B 1 175 ? 11.57 -24.719 -26.078 1 95.56 175 LEU B CA 1
ATOM 4967 C C . LEU B 1 175 ? 10.359 -25.359 -26.766 1 95.56 175 LEU B C 1
ATOM 4969 O O . LEU B 1 175 ? 9.742 -26.281 -26.219 1 95.56 175 LEU B O 1
ATOM 4973 N N . CYS B 1 176 ? 9.984 -25.016 -27.938 1 94.56 176 CYS B N 1
ATOM 4974 C CA . CYS B 1 176 ? 8.75 -25.438 -28.594 1 94.56 176 CYS B CA 1
ATOM 4975 C C . CYS B 1 176 ? 8.711 -26.953 -28.766 1 94.56 176 CYS B C 1
ATOM 4977 O O . CYS B 1 176 ? 7.652 -27.562 -28.656 1 94.56 176 CYS B O 1
ATOM 4979 N N . ASP B 1 177 ? 9.797 -27.516 -28.938 1 92.12 177 ASP B N 1
ATOM 4980 C CA . ASP B 1 177 ? 9.836 -28.953 -29.203 1 92.12 177 ASP B CA 1
ATOM 4981 C C . ASP B 1 177 ? 10.148 -29.734 -27.922 1 92.12 177 ASP B C 1
ATOM 4983 O O . ASP B 1 177 ? 10.352 -30.953 -27.969 1 92.12 177 ASP B O 1
ATOM 4987 N N . LYS B 1 178 ? 10.133 -29.094 -26.812 1 92.88 178 LYS B N 1
ATOM 4988 C CA . LYS B 1 178 ? 10.578 -29.75 -25.594 1 92.88 178 LYS B CA 1
ATOM 4989 C C . LYS B 1 178 ? 9.461 -29.781 -24.547 1 92.88 178 LYS B C 1
ATOM 4991 O O . LYS B 1 178 ? 9.656 -30.312 -23.438 1 92.88 178 LYS B O 1
ATOM 4996 N N . VAL B 1 179 ? 8.328 -29.297 -24.828 1 94.56 179 VAL B N 1
ATOM 4997 C CA . VAL B 1 179 ? 7.27 -29.156 -23.828 1 94.56 179 VAL B CA 1
ATOM 4998 C C . VAL B 1 179 ? 6.535 -30.484 -23.656 1 94.56 179 VAL B C 1
ATOM 5000 O O . VAL B 1 179 ? 6.055 -31.062 -24.641 1 94.56 179 VAL B O 1
ATOM 5003 N N . VAL B 1 180 ? 6.461 -30.938 -22.422 1 91.38 180 VAL B N 1
ATOM 5004 C CA . VAL B 1 180 ? 5.766 -32.188 -22.125 1 91.38 180 VAL B CA 1
ATOM 5005 C C . VAL B 1 180 ? 4.332 -31.875 -21.703 1 91.38 180 VAL B C 1
ATOM 5007 O O . VAL B 1 180 ? 3.402 -32.594 -22.062 1 91.38 180 VAL B O 1
ATOM 5010 N N . SER B 1 181 ? 4.238 -30.797 -20.969 1 92.44 181 SER B N 1
ATOM 5011 C CA . SER B 1 181 ? 2.912 -30.5 -20.438 1 92.44 181 SER B CA 1
ATOM 5012 C C . SER B 1 181 ? 2.766 -29.016 -20.125 1 92.44 181 SER B C 1
ATOM 5014 O O . SER B 1 181 ? 3.762 -28.312 -19.922 1 92.44 181 SER B O 1
ATOM 5016 N N . ILE B 1 182 ? 1.558 -28.562 -20.141 1 93.56 182 ILE B N 1
ATOM 5017 C CA . ILE B 1 182 ? 1.191 -27.219 -19.703 1 93.56 182 ILE B CA 1
ATOM 5018 C C . ILE B 1 182 ? 0.091 -27.297 -18.656 1 93.56 182 ILE B C 1
ATOM 5020 O O . ILE B 1 182 ? -0.945 -27.938 -18.875 1 93.56 182 ILE B O 1
ATOM 5024 N N . THR B 1 183 ? 0.406 -26.734 -17.578 1 90.5 183 THR B N 1
ATOM 5025 C CA . THR B 1 183 ? -0.566 -26.703 -16.484 1 90.5 183 THR B CA 1
ATOM 5026 C C . THR B 1 183 ? -1.217 -25.328 -16.375 1 90.5 183 THR B C 1
ATOM 5028 O O . THR B 1 183 ? -0.524 -24.312 -16.25 1 90.5 183 THR B O 1
ATOM 5031 N N . LEU B 1 184 ? -2.432 -25.203 -16.469 1 88.81 184 LEU B N 1
ATOM 5032 C CA . LEU B 1 184 ? -3.174 -23.969 -16.281 1 88.81 184 LEU B CA 1
ATOM 5033 C C . LEU B 1 184 ? -4.594 -24.25 -15.805 1 88.81 184 LEU B C 1
ATOM 5035 O O . LEU B 1 184 ? -5.02 -25.406 -15.75 1 88.81 184 LEU B O 1
ATOM 5039 N N . ASP B 1 185 ? -5.289 -23.266 -15.391 1 83.62 185 ASP B N 1
ATOM 5040 C CA . ASP B 1 185 ? -6.602 -23.484 -14.789 1 83.62 185 ASP B CA 1
ATOM 5041 C C . ASP B 1 185 ? -7.633 -23.859 -15.852 1 83.62 185 ASP B C 1
ATOM 5043 O O . ASP B 1 185 ? -7.309 -23.953 -17.031 1 83.62 185 ASP B O 1
ATOM 5047 N N . ASN B 1 186 ? -8.914 -24.156 -15.43 1 76.81 186 ASN B N 1
ATOM 5048 C CA . ASN B 1 186 ? -9.93 -24.75 -16.297 1 76.81 186 ASN B CA 1
ATOM 5049 C C . ASN B 1 186 ? -10.828 -23.703 -16.938 1 76.81 186 ASN B C 1
ATOM 5051 O O . ASN B 1 186 ? -11.93 -24 -17.375 1 76.81 186 ASN B O 1
ATOM 5055 N N . ALA B 1 187 ? -10.344 -22.547 -17.031 1 80.44 187 ALA B N 1
ATOM 5056 C CA . ALA B 1 187 ? -11.148 -21.516 -17.672 1 80.44 187 ALA B CA 1
ATOM 5057 C C . ALA B 1 187 ? -11.273 -21.781 -19.172 1 80.44 187 ALA B C 1
ATOM 5059 O O . ALA B 1 187 ? -10.375 -22.375 -19.781 1 80.44 187 ALA B O 1
ATOM 5060 N N . SER B 1 188 ? -12.352 -21.438 -19.75 1 83.5 188 SER B N 1
ATOM 5061 C CA . SER B 1 188 ? -12.648 -21.719 -21.141 1 83.5 188 SER B CA 1
ATOM 5062 C C . SER B 1 188 ? -11.555 -21.188 -22.062 1 83.5 188 SER B C 1
ATOM 5064 O O . SER B 1 188 ? -11.117 -21.875 -23 1 83.5 188 SER B O 1
ATOM 5066 N N . ALA B 1 189 ? -11.125 -20.031 -21.781 1 86.25 189 ALA B N 1
ATOM 5067 C CA . ALA B 1 189 ? -10.07 -19.422 -22.609 1 86.25 189 ALA B CA 1
ATOM 5068 C C . ALA B 1 189 ? -8.797 -20.25 -22.547 1 86.25 189 ALA B C 1
ATOM 5070 O O . ALA B 1 189 ? -8.102 -20.406 -23.562 1 86.25 189 ALA B O 1
ATOM 5071 N N . ASN B 1 190 ? -8.5 -20.844 -21.422 1 88.06 190 ASN B N 1
ATOM 5072 C CA . ASN B 1 190 ? -7.309 -21.656 -21.25 1 88.06 190 ASN B CA 1
ATOM 5073 C C . ASN B 1 190 ? -7.414 -22.969 -22.016 1 88.06 190 ASN B C 1
ATOM 5075 O O . ASN B 1 190 ? -6.453 -23.406 -22.656 1 88.06 190 ASN B O 1
ATOM 5079 N N . LEU B 1 191 ? -8.617 -23.547 -21.938 1 86.44 191 LEU B N 1
ATOM 5080 C CA . LEU B 1 191 ? -8.836 -24.797 -22.672 1 86.44 191 LEU B CA 1
ATOM 5081 C C . LEU B 1 191 ? -8.672 -24.578 -24.172 1 86.44 191 LEU B C 1
ATOM 5083 O O . LEU B 1 191 ? -8.023 -25.375 -24.844 1 86.44 191 LEU B O 1
ATOM 5087 N N . ASN B 1 192 ? -9.258 -23.516 -24.562 1 92.06 192 ASN B N 1
ATOM 5088 C CA . ASN B 1 192 ? -9.148 -23.188 -25.984 1 92.06 192 ASN B CA 1
ATOM 5089 C C . ASN B 1 192 ? -7.711 -22.859 -26.375 1 92.06 192 ASN B C 1
ATOM 5091 O O . ASN B 1 192 ? -7.277 -23.188 -27.484 1 92.06 192 ASN B O 1
ATOM 5095 N N . ALA B 1 193 ? -7.016 -22.281 -25.531 1 93.56 193 ALA B N 1
ATOM 5096 C CA . ALA B 1 193 ? -5.609 -21.969 -25.781 1 93.56 193 ALA B CA 1
ATOM 5097 C C . ALA B 1 193 ? -4.789 -23.25 -25.922 1 93.56 193 ALA B C 1
ATOM 5099 O O . ALA B 1 193 ? -3.9 -23.344 -26.781 1 93.56 193 ALA B O 1
ATOM 5100 N N . ILE B 1 194 ? -5.059 -24.234 -25.141 1 92.62 194 ILE B N 1
ATOM 5101 C CA . ILE B 1 194 ? -4.371 -25.516 -25.172 1 92.62 194 ILE B CA 1
ATOM 5102 C C . ILE B 1 194 ? -4.59 -26.188 -26.531 1 92.62 194 ILE B C 1
ATOM 5104 O O . ILE B 1 194 ? -3.658 -26.734 -27.125 1 92.62 194 ILE B O 1
ATOM 5108 N N . ASN B 1 195 ? -5.789 -26.047 -26.984 1 91.88 195 ASN B N 1
ATOM 5109 C CA . ASN B 1 195 ? -6.117 -26.625 -28.281 1 91.88 195 ASN B CA 1
ATOM 5110 C C . ASN B 1 195 ? -5.309 -25.984 -29.406 1 91.88 195 ASN B C 1
ATOM 5112 O O . ASN B 1 195 ? -4.98 -26.641 -30.406 1 91.88 195 ASN B O 1
ATOM 5116 N N . LEU B 1 196 ? -5.035 -24.797 -29.219 1 94.06 196 LEU B N 1
ATOM 5117 C CA . LEU B 1 196 ? -4.25 -24.078 -30.219 1 94.06 196 LEU B CA 1
ATOM 5118 C C . LEU B 1 196 ? -2.768 -24.406 -30.078 1 94.06 196 LEU B C 1
ATOM 5120 O O . LEU B 1 196 ? -2.041 -24.438 -31.078 1 94.06 196 LEU B O 1
ATOM 5124 N N . LEU B 1 197 ? -2.348 -24.688 -28.922 1 95.31 197 LEU B N 1
ATOM 5125 C CA . LEU B 1 197 ? -0.932 -24.906 -28.641 1 95.31 197 LEU B CA 1
ATOM 5126 C C . LEU B 1 197 ? -0.52 -26.328 -28.953 1 95.31 197 LEU B C 1
ATOM 5128 O O . LEU B 1 197 ? 0.622 -26.578 -29.359 1 95.31 197 LEU B O 1
ATOM 5132 N N . GLU B 1 198 ? -1.423 -27.25 -28.766 1 93.31 198 GLU B N 1
ATOM 5133 C CA . GLU B 1 198 ? -1.132 -28.672 -28.891 1 93.31 198 GLU B CA 1
ATOM 5134 C C . GLU B 1 198 ? -0.54 -29 -30.25 1 93.31 198 GLU B C 1
ATOM 5136 O O . GLU B 1 198 ? 0.516 -29.641 -30.344 1 93.31 198 GLU B O 1
ATOM 5141 N N . PRO B 1 199 ? -1.128 -28.531 -31.344 1 91.88 199 PRO B N 1
ATOM 5142 C CA . PRO B 1 199 ? -0.572 -28.875 -32.656 1 91.88 199 PRO B CA 1
ATOM 5143 C C . PRO B 1 199 ? 0.773 -28.203 -32.906 1 91.88 199 PRO B C 1
ATOM 5145 O O . PRO B 1 199 ? 1.577 -28.719 -33.688 1 91.88 199 PRO B O 1
ATOM 5148 N N . ARG B 1 200 ? 1.001 -27.156 -32.281 1 92.38 200 ARG B N 1
ATOM 5149 C CA . ARG B 1 200 ? 2.221 -26.391 -32.531 1 92.38 200 ARG B CA 1
ATOM 5150 C C . ARG B 1 200 ? 3.383 -26.938 -31.703 1 92.38 200 ARG B C 1
ATOM 5152 O O . ARG B 1 200 ? 4.539 -26.875 -32.125 1 92.38 200 ARG B O 1
ATOM 5159 N N . LEU B 1 201 ? 3.086 -27.5 -30.578 1 92.69 201 LEU B N 1
ATOM 5160 C CA . LEU B 1 201 ? 4.133 -27.953 -29.656 1 92.69 201 LEU B CA 1
ATOM 5161 C C . LEU B 1 201 ? 4.355 -29.453 -29.781 1 92.69 201 LEU B C 1
ATOM 5163 O O . LEU B 1 201 ? 5.359 -29.969 -29.297 1 92.69 201 LEU B O 1
ATOM 5167 N N . CYS B 1 202 ? 3.521 -30.125 -30.422 1 83.69 202 CYS B N 1
ATOM 5168 C CA . CYS B 1 202 ? 3.613 -31.547 -30.75 1 83.69 202 CYS B CA 1
ATOM 5169 C C . CYS B 1 202 ? 4.098 -32.344 -29.531 1 83.69 202 CYS B C 1
ATOM 5171 O O . CYS B 1 202 ? 5.137 -33 -29.594 1 83.69 202 CYS B O 1
ATOM 5173 N N . PRO B 1 203 ? 3.281 -32.375 -28.484 1 85.06 203 PRO B N 1
ATOM 5174 C CA . PRO B 1 203 ? 3.691 -33.094 -27.281 1 85.06 203 PRO B CA 1
ATOM 5175 C C . PRO B 1 203 ? 3.754 -34.625 -27.5 1 85.06 203 PRO B C 1
ATOM 5177 O O . PRO B 1 203 ? 3.154 -35.125 -28.453 1 85.06 203 PRO B O 1
ATOM 5180 N N . ILE B 1 204 ? 4.418 -35.281 -26.609 1 81.62 204 ILE B N 1
ATOM 5181 C CA . ILE B 1 204 ? 4.574 -36.719 -26.688 1 81.62 204 ILE B CA 1
ATOM 5182 C C . ILE B 1 204 ? 3.225 -37.406 -26.453 1 81.62 204 ILE B C 1
ATOM 5184 O O . ILE B 1 204 ? 2.873 -38.375 -27.141 1 81.62 204 ILE B O 1
ATOM 5188 N N . SER B 1 205 ? 2.512 -36.844 -25.484 1 80.81 205 SER B N 1
ATOM 5189 C CA . SER B 1 205 ? 1.185 -37.375 -25.156 1 80.81 205 SER B CA 1
ATOM 5190 C C . SER B 1 205 ? 0.157 -36.25 -25.094 1 80.81 205 SER B C 1
ATOM 5192 O O . SER B 1 205 ? 0.329 -35.281 -24.344 1 80.81 205 SER B O 1
ATOM 5194 N N . LYS B 1 206 ? -0.857 -36.438 -25.859 1 78.25 206 LYS B N 1
ATOM 5195 C CA . LYS B 1 206 ? -1.938 -35.469 -25.844 1 78.25 206 LYS B CA 1
ATOM 5196 C C . LYS B 1 206 ? -2.66 -35.438 -24.5 1 78.25 206 LYS B C 1
ATOM 5198 O O . LYS B 1 206 ? -3.131 -34.406 -24.062 1 78.25 206 LYS B O 1
ATOM 5203 N N . TYR B 1 207 ? -2.66 -36.594 -23.875 1 73.62 207 TYR B N 1
ATOM 5204 C CA . TYR B 1 207 ? -3.404 -36.75 -22.625 1 73.62 207 TYR B CA 1
ATOM 5205 C C . TYR B 1 207 ? -2.662 -36.094 -21.469 1 73.62 207 TYR B C 1
ATOM 5207 O O . TYR B 1 207 ? -3.283 -35.594 -20.516 1 73.62 207 TYR B O 1
ATOM 5215 N N . ALA B 1 208 ? -1.338 -36.031 -21.656 1 78.81 208 ALA B N 1
ATOM 5216 C CA . ALA B 1 208 ? -0.523 -35.469 -20.578 1 78.81 208 ALA B CA 1
ATOM 5217 C C . ALA B 1 208 ? -0.201 -34 -20.844 1 78.81 208 ALA B C 1
ATOM 5219 O O . ALA B 1 208 ? 0.37 -33.312 -19.984 1 78.81 208 ALA B O 1
ATOM 5220 N N . PHE B 1 209 ? -0.68 -33.562 -21.953 1 87.62 209 PHE B N 1
ATOM 5221 C CA . PHE B 1 209 ? -0.261 -32.25 -22.375 1 87.62 209 PHE B CA 1
ATOM 5222 C C . PHE B 1 209 ? -0.937 -31.172 -21.531 1 87.62 209 PHE B C 1
ATOM 5224 O O . PHE B 1 209 ? -0.275 -30.25 -21.031 1 87.62 209 PHE B O 1
ATOM 5231 N N . HIS B 1 210 ? -2.221 -31.328 -21.328 1 88.25 210 HIS B N 1
ATOM 5232 C CA . HIS B 1 210 ? -2.949 -30.359 -20.516 1 88.25 210 HIS B CA 1
ATOM 5233 C C . HIS B 1 210 ? -3.189 -30.891 -19.109 1 88.25 210 HIS B C 1
ATOM 5235 O O . HIS B 1 210 ? -3.889 -31.891 -18.922 1 88.25 210 HIS B O 1
ATOM 5241 N N . VAL B 1 211 ? -2.557 -30.25 -18.203 1 85.81 211 VAL B N 1
ATOM 5242 C CA . VAL B 1 211 ? -2.803 -30.578 -16.812 1 85.81 211 VAL B CA 1
ATOM 5243 C C . VAL B 1 211 ? -3.629 -29.469 -16.156 1 85.81 211 VAL B C 1
ATOM 5245 O O . VAL B 1 211 ? -3.217 -28.312 -16.141 1 85.81 211 VAL B O 1
ATOM 5248 N N . ARG B 1 212 ? -4.754 -29.828 -15.695 1 83.5 212 ARG B N 1
ATOM 5249 C CA . ARG B 1 212 ? -5.605 -28.859 -15.016 1 83.5 212 ARG B CA 1
ATOM 5250 C C . ARG B 1 212 ? -5.078 -28.547 -13.625 1 83.5 212 ARG B C 1
ATOM 5252 O O . ARG B 1 212 ? -4.633 -29.453 -12.906 1 83.5 212 ARG B O 1
ATOM 5259 N N . CYS B 1 213 ? -5.082 -27.328 -13.297 1 86.38 213 CYS B N 1
ATOM 5260 C CA . CYS B 1 213 ? -4.555 -26.906 -12.008 1 86.38 213 CYS B CA 1
ATOM 5261 C C . CYS B 1 213 ? -5.371 -27.484 -10.859 1 86.38 213 CYS B C 1
ATOM 5263 O O . CYS B 1 213 ? -6.527 -27.125 -10.664 1 86.38 213 CYS B O 1
ATOM 5265 N N . ALA B 1 214 ? -4.762 -28.344 -10.133 1 82.5 214 ALA B N 1
ATOM 5266 C CA . ALA B 1 214 ? -5.426 -29.031 -9.023 1 82.5 214 ALA B CA 1
ATOM 5267 C C . ALA B 1 214 ? -5.863 -28.031 -7.953 1 82.5 214 ALA B C 1
ATOM 5269 O O . ALA B 1 214 ? -6.902 -28.219 -7.316 1 82.5 214 ALA B O 1
ATOM 5270 N N . ALA B 1 215 ? -5.027 -27.047 -7.781 1 83.5 215 ALA B N 1
ATOM 5271 C CA . ALA B 1 215 ? -5.375 -26.031 -6.793 1 83.5 215 ALA B CA 1
ATOM 5272 C C . ALA B 1 215 ? -6.668 -25.312 -7.172 1 83.5 215 ALA B C 1
ATOM 5274 O O . ALA B 1 215 ? -7.512 -25.062 -6.312 1 83.5 215 ALA B O 1
ATOM 5275 N N . HIS B 1 216 ? -6.855 -25.047 -8.398 1 83.88 216 HIS B N 1
ATOM 5276 C CA . HIS B 1 216 ? -8.07 -24.391 -8.867 1 83.88 216 HIS B CA 1
ATOM 5277 C C . HIS B 1 216 ? -9.281 -25.297 -8.742 1 83.88 216 HIS B C 1
ATOM 5279 O O . HIS B 1 216 ? -10.367 -24.859 -8.359 1 83.88 216 HIS B O 1
ATOM 5285 N N . ILE B 1 217 ? -9.094 -26.484 -9.086 1 83.75 217 ILE B N 1
ATOM 5286 C CA . ILE B 1 217 ? -10.172 -27.453 -8.977 1 83.75 217 ILE B CA 1
ATOM 5287 C C . ILE B 1 217 ? -10.617 -27.578 -7.523 1 83.75 217 ILE B C 1
ATOM 5289 O O . ILE B 1 217 ? -11.812 -27.547 -7.227 1 83.75 217 ILE B O 1
ATOM 5293 N N . LEU B 1 218 ? -9.617 -27.734 -6.684 1 84.75 218 LEU B N 1
ATOM 5294 C CA . LEU B 1 218 ? -9.938 -27.844 -5.266 1 84.75 218 LEU B CA 1
ATOM 5295 C C . LEU B 1 218 ? -10.688 -26.594 -4.789 1 84.75 218 LEU B C 1
ATOM 5297 O O . LEU B 1 218 ? -11.641 -26.703 -4.02 1 84.75 218 LEU B O 1
ATOM 5301 N N . ASN B 1 219 ? -10.227 -25.5 -5.207 1 87.56 219 ASN B N 1
ATOM 5302 C CA . ASN B 1 219 ? -10.883 -24.25 -4.848 1 87.56 219 ASN B CA 1
ATOM 5303 C C . ASN B 1 219 ? -12.352 -24.25 -5.277 1 87.56 219 ASN B C 1
ATOM 5305 O O . ASN B 1 219 ? -13.227 -23.859 -4.504 1 87.56 219 ASN B O 1
ATOM 5309 N N . LEU B 1 220 ? -12.648 -24.734 -6.453 1 86.56 220 LEU B N 1
ATOM 5310 C CA . LEU B 1 220 ? -14.016 -24.781 -6.965 1 86.56 220 LEU B CA 1
ATOM 5311 C C . LEU B 1 220 ? -14.867 -25.766 -6.156 1 86.56 220 LEU B C 1
ATOM 5313 O O . LEU B 1 220 ? -16.016 -25.453 -5.82 1 86.56 220 LEU B O 1
ATOM 5317 N N . VAL B 1 221 ? -14.273 -26.797 -5.875 1 86.75 221 VAL B N 1
ATOM 5318 C CA . VAL B 1 221 ? -14.961 -27.859 -5.145 1 86.75 221 VAL B CA 1
ATOM 5319 C C . VAL B 1 221 ? -15.352 -27.359 -3.756 1 86.75 221 VAL B C 1
ATOM 5321 O O . VAL B 1 221 ? -16.516 -27.453 -3.363 1 86.75 221 VAL B O 1
ATOM 5324 N N . VAL B 1 222 ? -14.414 -26.812 -3.104 1 88.94 222 VAL B N 1
ATOM 5325 C CA . VAL B 1 222 ? -14.648 -26.375 -1.729 1 88.94 222 VAL B CA 1
ATOM 5326 C C . VAL B 1 222 ? -15.586 -25.156 -1.719 1 88.94 222 VAL B C 1
ATOM 5328 O O . VAL B 1 222 ? -16.469 -25.062 -0.866 1 88.94 222 VAL B O 1
ATOM 5331 N N . SER B 1 223 ? -15.383 -24.297 -2.648 1 90.69 223 SER B N 1
ATOM 5332 C CA . SER B 1 223 ? -16.234 -23.094 -2.738 1 90.69 223 SER B CA 1
ATOM 5333 C C . SER B 1 223 ? -17.703 -23.469 -2.893 1 90.69 223 SER B C 1
ATOM 5335 O O . SER B 1 223 ? -18.562 -22.859 -2.275 1 90.69 223 SER B O 1
ATOM 5337 N N . ASP B 1 224 ? -17.984 -24.438 -3.652 1 88.94 224 ASP B N 1
ATOM 5338 C CA . ASP B 1 224 ? -19.359 -24.875 -3.852 1 88.94 224 ASP B CA 1
ATOM 5339 C C . ASP B 1 224 ? -19.953 -25.438 -2.559 1 88.94 224 ASP B C 1
ATOM 5341 O O . ASP B 1 224 ? -21.125 -25.219 -2.27 1 88.94 224 ASP B O 1
ATOM 5345 N N . GLY B 1 225 ? -19.141 -26.109 -1.826 1 86.88 225 GLY B N 1
ATOM 5346 C CA . GLY B 1 225 ? -19.594 -26.656 -0.556 1 86.88 225 GLY B CA 1
ATOM 5347 C C . GLY B 1 225 ? -19.812 -25.578 0.498 1 86.88 225 GLY B C 1
ATOM 5348 O O . GLY B 1 225 ? -20.828 -25.609 1.209 1 86.88 225 GLY B O 1
ATOM 5349 N N . VAL B 1 226 ? -18.938 -24.625 0.542 1 87.94 226 VAL B N 1
ATOM 5350 C CA . VAL B 1 226 ? -18.953 -23.594 1.569 1 87.94 226 VAL B CA 1
ATOM 5351 C C . VAL B 1 226 ? -20.156 -22.672 1.36 1 87.94 226 VAL B C 1
ATOM 5353 O O . VAL B 1 226 ? -20.688 -22.109 2.322 1 87.94 226 VAL B O 1
ATOM 5356 N N . LYS B 1 227 ? -20.578 -22.469 0.151 1 86.75 227 LYS B N 1
ATOM 5357 C CA . LYS B 1 227 ? -21.719 -21.625 -0.172 1 86.75 227 LYS B CA 1
ATOM 5358 C C . LYS B 1 227 ? -22.953 -22.047 0.611 1 86.75 227 LYS B C 1
ATOM 5360 O O . LYS B 1 227 ? -23.797 -21.219 0.941 1 86.75 227 LYS B O 1
ATOM 5365 N N . LEU B 1 228 ? -23 -23.281 0.957 1 84.12 228 LEU B N 1
ATOM 5366 C CA . LEU B 1 228 ? -24.156 -23.812 1.659 1 84.12 228 LEU B CA 1
ATOM 5367 C C . LEU B 1 228 ? -24.125 -23.438 3.135 1 84.12 228 LEU B C 1
ATOM 5369 O O . LEU B 1 228 ? -25.141 -23.516 3.824 1 84.12 228 LEU B O 1
ATOM 5373 N N . PHE B 1 229 ? -22.969 -22.984 3.611 1 81.19 229 PHE B N 1
ATOM 5374 C CA . PHE B 1 229 ? -22.812 -22.625 5.016 1 81.19 229 PHE B CA 1
ATOM 5375 C C . PHE B 1 229 ? -22.75 -21.109 5.176 1 81.19 229 PHE B C 1
ATOM 5377 O O . PHE B 1 229 ? -22.516 -20.609 6.277 1 81.19 229 PHE B O 1
ATOM 5384 N N . GLU B 1 230 ? -22.766 -20.406 4.156 1 71.56 230 GLU B N 1
ATOM 5385 C CA . GLU B 1 230 ? -22.578 -18.953 4.207 1 71.56 230 GLU B CA 1
ATOM 5386 C C . GLU B 1 230 ? -23.531 -18.312 5.207 1 71.56 230 GLU B C 1
ATOM 5388 O O . GLU B 1 230 ? -23.156 -17.359 5.895 1 71.56 230 GLU B O 1
ATOM 5393 N N . ASN B 1 231 ? -24.688 -18.938 5.465 1 74.38 231 ASN B N 1
ATOM 5394 C CA . ASN B 1 231 ? -25.656 -18.359 6.391 1 74.38 231 ASN B CA 1
ATOM 5395 C C . ASN B 1 231 ? -25.422 -18.844 7.82 1 74.38 231 ASN B C 1
ATOM 5397 O O . ASN B 1 231 ? -25.859 -18.203 8.773 1 74.38 231 ASN B O 1
ATOM 5401 N N . SER B 1 232 ? -24.719 -19.953 7.996 1 75.69 232 SER B N 1
ATOM 5402 C CA . SER B 1 232 ? -24.547 -20.562 9.312 1 75.69 232 SER B CA 1
ATOM 5403 C C . SER B 1 232 ? -23.641 -19.719 10.203 1 75.69 232 SER B C 1
ATOM 5405 O O . SER B 1 232 ? -23.844 -19.641 11.414 1 75.69 232 SER B O 1
ATOM 5407 N N . CYS B 1 233 ? -22.719 -19 9.68 1 85.38 233 CYS B N 1
ATOM 5408 C CA . CYS B 1 233 ? -21.781 -18.234 10.484 1 85.38 233 CYS B CA 1
ATOM 5409 C C . CYS B 1 233 ? -21.953 -16.75 10.242 1 85.38 233 CYS B C 1
ATOM 5411 O O . CYS B 1 233 ? -21.016 -15.969 10.445 1 85.38 233 CYS B O 1
ATOM 5413 N N . ASP B 1 234 ? -23.156 -16.453 9.969 1 88 234 ASP B N 1
ATOM 5414 C CA . ASP B 1 234 ? -23.422 -15.07 9.609 1 88 234 ASP B CA 1
ATOM 5415 C C . ASP B 1 234 ? -23.25 -14.141 10.812 1 88 234 ASP B C 1
ATOM 5417 O O . ASP B 1 234 ? -22.719 -13.039 10.68 1 88 234 ASP B O 1
ATOM 5421 N N . LYS B 1 235 ? -23.719 -14.695 11.977 1 89.56 235 LYS B N 1
ATOM 5422 C CA . LYS B 1 235 ? -23.625 -13.883 13.188 1 89.56 235 LYS B CA 1
ATOM 5423 C C . LYS B 1 235 ? -22.172 -13.539 13.5 1 89.56 235 LYS B C 1
ATOM 5425 O O . LYS B 1 235 ? -21.859 -12.391 13.805 1 89.56 235 LYS B O 1
ATOM 5430 N N . ILE B 1 236 ? -21.375 -14.562 13.344 1 93.12 236 ILE B N 1
ATOM 5431 C CA . ILE B 1 236 ? -19.969 -14.375 13.664 1 93.12 236 ILE B CA 1
ATOM 5432 C C . ILE B 1 236 ? -19.312 -13.492 12.609 1 93.12 236 ILE B C 1
ATOM 5434 O O . ILE B 1 236 ? -18.5 -12.609 12.93 1 93.12 236 ILE B O 1
ATOM 5438 N N . ASP B 1 237 ? -19.641 -13.766 11.359 1 91.94 237 ASP B N 1
ATOM 5439 C CA . ASP B 1 237 ? -19.125 -12.953 10.266 1 91.94 237 ASP B CA 1
ATOM 5440 C C . ASP B 1 237 ? -19.484 -11.477 10.453 1 91.94 237 ASP B C 1
ATOM 5442 O O . ASP B 1 237 ? -18.641 -10.602 10.297 1 91.94 237 ASP B O 1
ATOM 5446 N N . ASN B 1 238 ? -20.672 -11.289 10.891 1 91.19 238 ASN B N 1
ATOM 5447 C CA . ASN B 1 238 ? -21.156 -9.93 11.133 1 91.19 238 ASN B CA 1
ATOM 5448 C C . ASN B 1 238 ? -20.438 -9.289 12.32 1 91.19 238 ASN B C 1
ATOM 5450 O O . ASN B 1 238 ? -20.125 -8.102 12.297 1 91.19 238 ASN B O 1
ATOM 5454 N N . ALA B 1 239 ? -20.312 -10.062 13.32 1 93.75 239 ALA B N 1
ATOM 5455 C CA . ALA B 1 239 ? -19.609 -9.562 14.5 1 93.75 239 ALA B CA 1
ATOM 5456 C C . ALA B 1 239 ? -18.172 -9.141 14.148 1 93.75 239 ALA B C 1
ATOM 5458 O O . ALA B 1 239 ? -17.734 -8.062 14.539 1 93.75 239 ALA B O 1
ATOM 5459 N N . CYS B 1 240 ? -17.516 -10.023 13.406 1 94.31 240 CYS B N 1
ATOM 5460 C CA . CYS B 1 240 ? -16.156 -9.734 13.008 1 94.31 240 CYS B CA 1
ATOM 5461 C C . CYS B 1 240 ? -16.094 -8.5 12.117 1 94.31 240 CYS B C 1
ATOM 5463 O O . CYS B 1 240 ? -15.211 -7.652 12.281 1 94.31 240 CYS B O 1
ATOM 5465 N N . PHE B 1 241 ? -17.047 -8.461 11.219 1 92.31 241 PHE B N 1
ATOM 5466 C CA . PHE B 1 241 ? -17.094 -7.301 10.336 1 92.31 241 PHE B CA 1
ATOM 5467 C C . PHE B 1 241 ? -17.312 -6.02 11.125 1 92.31 241 PHE B C 1
ATOM 5469 O O . PHE B 1 241 ? -16.641 -5.016 10.891 1 92.31 241 PHE B O 1
ATOM 5476 N N . TYR B 1 242 ? -18.188 -6.074 12.094 1 91.38 242 TYR B N 1
ATOM 5477 C CA . TYR B 1 242 ? -18.531 -4.945 12.945 1 91.38 242 TYR B CA 1
ATOM 5478 C C . TYR B 1 242 ? -17.312 -4.477 13.742 1 91.38 242 TYR B C 1
ATOM 5480 O O . TYR B 1 242 ? -17.047 -3.277 13.836 1 91.38 242 TYR B O 1
ATOM 5488 N N . ILE B 1 243 ? -16.625 -5.359 14.25 1 92.88 243 ILE B N 1
ATOM 5489 C CA . ILE B 1 243 ? -15.531 -5.031 15.164 1 92.88 243 ILE B CA 1
ATOM 5490 C C . ILE B 1 243 ? -14.305 -4.582 14.375 1 92.88 243 ILE B C 1
ATOM 5492 O O . ILE B 1 243 ? -13.672 -3.584 14.719 1 92.88 243 ILE B O 1
ATOM 5496 N N . PHE B 1 244 ? -14.039 -5.266 13.281 1 91.44 244 PHE B N 1
ATOM 5497 C CA . PHE B 1 244 ? -12.703 -5.129 12.727 1 91.44 244 PHE B CA 1
ATOM 5498 C C . PHE B 1 244 ? -12.742 -4.395 11.391 1 91.44 244 PHE B C 1
ATOM 5500 O O . PHE B 1 244 ? -11.727 -3.863 10.938 1 91.44 244 PHE B O 1
ATOM 5507 N N . HIS B 1 245 ? -13.781 -4.344 10.664 1 86.56 245 HIS B N 1
ATOM 5508 C CA . HIS B 1 245 ? -13.688 -3.963 9.266 1 86.56 245 HIS B CA 1
ATOM 5509 C C . HIS B 1 245 ? -14.602 -2.791 8.945 1 86.56 245 HIS B C 1
ATOM 5511 O O . HIS B 1 245 ? -14.781 -2.436 7.777 1 86.56 245 HIS B O 1
ATOM 5517 N N . MET B 1 246 ? -15.188 -2.193 9.984 1 81.69 246 MET B N 1
ATOM 5518 C CA . MET B 1 246 ? -15.969 -0.975 9.805 1 81.69 246 MET B CA 1
ATOM 5519 C C . MET B 1 246 ? -15.141 0.26 10.148 1 81.69 246 MET B C 1
ATOM 5521 O O . MET B 1 246 ? -15.688 1.344 10.352 1 81.69 246 MET B O 1
ATOM 5525 N N . ASN B 1 247 ? -13.883 0.131 10.219 1 74.81 247 ASN B N 1
ATOM 5526 C CA . ASN B 1 247 ? -12.93 1.223 10.383 1 74.81 247 ASN B CA 1
ATOM 5527 C C . ASN B 1 247 ? -13.219 2.037 11.641 1 74.81 247 ASN B C 1
ATOM 5529 O O . ASN B 1 247 ? -13.242 3.27 11.602 1 74.81 247 ASN B O 1
ATOM 5533 N N . SER B 1 248 ? -13.555 1.394 12.742 1 78.25 248 SER B N 1
ATOM 5534 C CA . SER B 1 248 ? -13.758 2.041 14.039 1 78.25 248 SER B CA 1
ATOM 5535 C C . SER B 1 248 ? -12.555 1.826 14.953 1 78.25 248 SER B C 1
ATOM 5537 O O . SER B 1 248 ? -12.344 0.723 15.461 1 78.25 248 SER B O 1
ATOM 5539 N N . SER B 1 249 ? -11.844 2.922 15.18 1 77.06 249 SER B N 1
ATOM 5540 C CA . SER B 1 249 ? -10.688 2.838 16.062 1 77.06 249 SER B CA 1
ATOM 5541 C C . SER B 1 249 ? -11.117 2.539 17.5 1 77.06 249 SER B C 1
ATOM 5543 O O . SER B 1 249 ? -10.414 1.831 18.234 1 77.06 249 SER B O 1
ATOM 5545 N N . SER B 1 250 ? -12.266 3.047 17.844 1 78.75 250 SER B N 1
ATOM 5546 C CA . SER B 1 250 ? -12.766 2.84 19.203 1 78.75 250 SER B CA 1
ATOM 5547 C C . SER B 1 250 ? -13.047 1.364 19.469 1 78.75 250 SER B C 1
ATOM 5549 O O . SER B 1 250 ? -12.672 0.835 20.516 1 78.75 250 SER B O 1
ATOM 5551 N N . ARG B 1 251 ? -13.633 0.725 18.547 1 86.75 251 ARG B N 1
ATOM 5552 C CA . ARG B 1 251 ? -13.961 -0.687 18.719 1 86.75 251 ARG B CA 1
ATOM 5553 C C . ARG B 1 251 ? -12.695 -1.542 18.75 1 86.75 251 ARG B C 1
ATOM 5555 O O . ARG B 1 251 ? -12.602 -2.492 19.531 1 86.75 251 ARG B O 1
ATOM 5562 N N . ILE B 1 252 ? -11.797 -1.218 17.922 1 87.62 252 ILE B N 1
ATOM 5563 C CA . ILE B 1 252 ? -10.531 -1.939 17.891 1 87.62 252 ILE B CA 1
ATOM 5564 C C . ILE B 1 252 ? -9.805 -1.764 19.219 1 87.62 252 ILE B C 1
ATOM 5566 O O . ILE B 1 252 ? -9.234 -2.719 19.75 1 87.62 252 ILE B O 1
ATOM 5570 N N . ASN B 1 253 ? -9.836 -0.543 19.719 1 83.81 253 ASN B N 1
ATOM 5571 C CA . ASN B 1 253 ? -9.195 -0.29 21 1 83.81 253 ASN B CA 1
ATOM 5572 C C . ASN B 1 253 ? -9.883 -1.06 22.125 1 83.81 253 ASN B C 1
ATOM 5574 O O . ASN B 1 253 ? -9.219 -1.597 23.016 1 83.81 253 ASN B O 1
ATOM 5578 N N . GLN B 1 254 ? -11.148 -1.051 22.094 1 89.38 254 GLN B N 1
ATOM 5579 C CA . GLN B 1 254 ? -11.883 -1.844 23.062 1 89.38 254 GLN B CA 1
ATOM 5580 C C . GLN B 1 254 ? -11.523 -3.322 22.953 1 89.38 254 GLN B C 1
ATOM 5582 O O . GLN B 1 254 ? -11.367 -4.004 23.969 1 89.38 254 GLN B O 1
ATOM 5587 N N . PHE B 1 255 ? -11.406 -3.766 21.781 1 93.25 255 PHE B N 1
ATOM 5588 C CA . PHE B 1 255 ? -11.023 -5.152 21.547 1 93.25 255 PHE B CA 1
ATOM 5589 C C . PHE B 1 255 ? -9.625 -5.426 22.109 1 93.25 255 PHE B C 1
ATOM 5591 O O . PHE B 1 255 ? -9.391 -6.469 22.719 1 93.25 255 PHE B O 1
ATOM 5598 N N . LYS B 1 256 ? -8.766 -4.504 21.891 1 89.38 256 LYS B N 1
ATOM 5599 C CA . LYS B 1 256 ? -7.418 -4.629 22.438 1 89.38 256 LYS B CA 1
ATOM 5600 C C . LYS B 1 256 ? -7.438 -4.75 23.953 1 89.38 256 LYS B C 1
ATOM 5602 O O . LYS B 1 256 ? -6.73 -5.582 24.531 1 89.38 256 LYS B O 1
ATOM 5607 N N . GLU B 1 257 ? -8.195 -3.928 24.547 1 90.69 257 GLU B N 1
ATOM 5608 C CA . GLU B 1 257 ? -8.328 -3.969 26 1 90.69 257 GLU B CA 1
ATOM 5609 C C . GLU B 1 257 ? -8.867 -5.316 26.469 1 90.69 257 GLU B C 1
ATOM 5611 O O . GLU B 1 257 ? -8.398 -5.871 27.453 1 90.69 257 GLU B O 1
ATOM 5616 N N . LEU B 1 258 ? -9.836 -5.809 25.766 1 95 258 LEU B N 1
ATOM 5617 C CA . LEU B 1 258 ? -10.43 -7.098 26.125 1 95 258 LEU B CA 1
ATOM 5618 C C . LEU B 1 258 ? -9.422 -8.227 25.922 1 95 258 LEU B C 1
ATOM 5620 O O . LEU B 1 258 ? -9.391 -9.188 26.688 1 95 258 LEU B O 1
ATOM 5624 N N . CYS B 1 259 ? -8.703 -8.148 24.859 1 95.25 259 CYS B N 1
ATOM 5625 C CA . CYS B 1 259 ? -7.652 -9.141 24.641 1 95.25 259 CYS B CA 1
ATOM 5626 C C . CYS B 1 259 ? -6.699 -9.195 25.828 1 95.25 259 CYS B C 1
ATOM 5628 O O . CYS B 1 259 ? -6.332 -10.273 26.281 1 95.25 259 CYS B O 1
ATOM 5630 N N . ASN B 1 260 ? -6.34 -7.996 26.281 1 93.69 260 ASN B N 1
ATOM 5631 C CA . ASN B 1 260 ? -5.473 -7.93 27.453 1 93.69 260 ASN B CA 1
ATOM 5632 C C . ASN B 1 260 ? -6.137 -8.555 28.672 1 93.69 260 ASN B C 1
ATOM 5634 O O . ASN B 1 260 ? -5.492 -9.273 29.438 1 93.69 260 ASN B O 1
ATOM 5638 N N . ALA B 1 261 ? -7.359 -8.258 28.859 1 95 261 ALA B N 1
ATOM 5639 C CA . ALA B 1 261 ? -8.109 -8.781 30 1 95 261 ALA B CA 1
ATOM 5640 C C . ALA B 1 261 ? -8.156 -10.305 29.953 1 95 261 ALA B C 1
ATOM 5642 O O . ALA B 1 261 ? -8.086 -10.961 31 1 95 261 ALA B O 1
ATOM 5643 N N . PHE B 1 262 ? -8.273 -10.883 28.766 1 96.38 262 PHE B N 1
ATOM 5644 C CA . PHE B 1 262 ? -8.359 -12.336 28.625 1 96.38 262 PHE B CA 1
ATOM 5645 C C . PHE B 1 262 ? -6.973 -12.938 28.422 1 96.38 262 PHE B C 1
ATOM 5647 O O . PHE B 1 262 ? -6.844 -14.133 28.141 1 96.38 262 PHE B O 1
ATOM 5654 N N . LYS B 1 263 ? -5.957 -12.133 28.438 1 95.69 263 LYS B N 1
ATOM 5655 C CA . LYS B 1 263 ? -4.562 -12.555 28.344 1 95.69 263 LYS B CA 1
ATOM 5656 C C . LYS B 1 263 ? -4.27 -13.141 26.969 1 95.69 263 LYS B C 1
ATOM 5658 O O . LYS B 1 263 ? -3.648 -14.203 26.859 1 95.69 263 LYS B O 1
ATOM 5663 N N . LEU B 1 264 ? -4.848 -12.539 25.969 1 95.38 264 LEU B N 1
ATOM 5664 C CA . LEU B 1 264 ? -4.598 -12.891 24.578 1 95.38 264 LEU B CA 1
ATOM 5665 C C . LEU B 1 264 ? -3.832 -11.781 23.875 1 95.38 264 LEU B C 1
ATOM 5667 O O . LEU B 1 264 ? -4.074 -10.594 24.109 1 95.38 264 LEU B O 1
ATOM 5671 N N . PRO B 1 265 ? -2.912 -12.195 23.109 1 94.62 265 PRO B N 1
ATOM 5672 C CA . PRO B 1 265 ? -2.27 -11.164 22.297 1 94.62 265 PRO B CA 1
ATOM 5673 C C . PRO B 1 265 ? -3.225 -10.523 21.281 1 94.62 265 PRO B C 1
ATOM 5675 O O . PRO B 1 265 ? -4.125 -11.195 20.781 1 94.62 265 PRO B O 1
ATOM 5678 N N . PHE B 1 266 ? -3.012 -9.289 21.078 1 91.69 266 PHE B N 1
ATOM 5679 C CA . PHE B 1 266 ? -3.883 -8.594 20.125 1 91.69 266 PHE B CA 1
ATOM 5680 C C . PHE B 1 266 ? -3.66 -9.109 18.719 1 91.69 266 PHE B C 1
ATOM 5682 O O . PHE B 1 266 ? -2.521 -9.195 18.25 1 91.69 266 PHE B O 1
ATOM 5689 N N . ARG B 1 267 ? -4.73 -9.508 18.078 1 93 267 ARG B N 1
ATOM 5690 C CA . ARG B 1 267 ? -4.723 -9.906 16.672 1 93 267 ARG B CA 1
ATOM 5691 C C . ARG B 1 267 ? -6.043 -9.555 16 1 93 267 ARG B C 1
ATOM 5693 O O . ARG B 1 267 ? -7.117 -9.898 16.5 1 93 267 ARG B O 1
ATOM 5700 N N . LYS B 1 268 ? -5.883 -8.844 14.898 1 91 268 LYS B N 1
ATOM 5701 C CA . LYS B 1 268 ? -7.094 -8.539 14.133 1 91 268 LYS B CA 1
ATOM 5702 C C . LYS B 1 268 ? -7.578 -9.766 13.367 1 91 268 LYS B C 1
ATOM 5704 O O . LYS B 1 268 ? -6.773 -10.508 12.797 1 91 268 LYS B O 1
ATOM 5709 N N . VAL B 1 269 ? -8.867 -10.016 13.383 1 94.88 269 VAL B N 1
ATOM 5710 C CA . VAL B 1 269 ? -9.445 -11.102 12.602 1 94.88 269 VAL B CA 1
ATOM 5711 C C . VAL B 1 269 ? -9.461 -10.734 11.125 1 94.88 269 VAL B C 1
ATOM 5713 O O . VAL B 1 269 ? -9.898 -9.648 10.75 1 94.88 269 VAL B O 1
ATOM 5716 N N . PRO B 1 270 ? -8.891 -11.625 10.297 1 94.44 270 PRO B N 1
ATOM 5717 C CA . PRO B 1 270 ? -8.875 -11.328 8.859 1 94.44 270 PRO B CA 1
ATOM 5718 C C . PRO B 1 270 ? -10.273 -11.18 8.273 1 94.44 270 PRO B C 1
ATOM 5720 O O . PRO B 1 270 ? -11.227 -11.758 8.789 1 94.44 270 PRO B O 1
ATOM 5723 N N . LYS B 1 271 ? -10.352 -10.375 7.215 1 92.75 271 LYS B N 1
ATOM 5724 C CA . LYS B 1 271 ? -11.633 -10.109 6.57 1 92.75 271 LYS B CA 1
ATOM 5725 C C . LYS B 1 271 ? -12.07 -11.289 5.711 1 92.75 271 LYS B C 1
ATOM 5727 O O . LYS B 1 271 ? -11.25 -11.898 5.02 1 92.75 271 LYS B O 1
ATOM 5732 N N . HIS B 1 272 ? -13.328 -11.703 5.848 1 88.69 272 HIS B N 1
ATOM 5733 C CA . HIS B 1 272 ? -13.953 -12.695 4.984 1 88.69 272 HIS B CA 1
ATOM 5734 C C . HIS B 1 272 ? -14.312 -12.109 3.625 1 88.69 272 HIS B C 1
ATOM 5736 O O . HIS B 1 272 ? -15.133 -11.188 3.539 1 88.69 272 HIS B O 1
ATOM 5742 N N . VAL B 1 273 ? -13.555 -12.586 2.562 1 85.56 273 VAL B N 1
ATOM 5743 C CA . VAL B 1 273 ? -13.906 -12.227 1.192 1 85.56 273 VAL B CA 1
ATOM 5744 C C . VAL B 1 273 ? -14.828 -13.289 0.6 1 85.56 273 VAL B C 1
ATOM 5746 O O . VAL B 1 273 ? -14.414 -14.43 0.384 1 85.56 273 VAL B O 1
ATOM 5749 N N . LYS B 1 274 ? -16 -12.93 0.314 1 78.81 274 LYS B N 1
ATOM 5750 C CA . LYS B 1 274 ? -17.078 -13.867 -0.026 1 78.81 274 LYS B CA 1
ATOM 5751 C C . LYS B 1 274 ? -16.703 -14.719 -1.235 1 78.81 274 LYS B C 1
ATOM 5753 O O . LYS B 1 274 ? -17.141 -15.859 -1.362 1 78.81 274 LYS B O 1
ATOM 5758 N N . THR B 1 275 ? -15.852 -14.227 -2.045 1 77.38 275 THR B N 1
ATOM 5759 C CA . THR B 1 275 ? -15.516 -14.953 -3.264 1 77.38 275 THR B CA 1
ATOM 5760 C C . THR B 1 275 ? -14.344 -15.906 -3.023 1 77.38 275 THR B C 1
ATOM 5762 O O . THR B 1 275 ? -13.945 -16.641 -3.924 1 77.38 275 THR B O 1
ATOM 5765 N N . ARG B 1 276 ? -13.812 -15.961 -1.781 1 82.81 276 ARG B N 1
ATOM 5766 C CA . ARG B 1 276 ? -12.664 -16.812 -1.463 1 82.81 276 ARG B CA 1
ATOM 5767 C C . ARG B 1 276 ? -12.906 -17.578 -0.174 1 82.81 276 ARG B C 1
ATOM 5769 O O . ARG B 1 276 ? -12.844 -17.016 0.92 1 82.81 276 ARG B O 1
ATOM 5776 N N . TRP B 1 277 ? -13 -18.844 -0.34 1 89.25 277 TRP B N 1
ATOM 5777 C CA . TRP B 1 277 ? -13.305 -19.656 0.834 1 89.25 277 TRP B CA 1
ATOM 5778 C C . TRP B 1 277 ? -12.125 -19.688 1.798 1 89.25 277 TRP B C 1
ATOM 5780 O O . TRP B 1 277 ? -12.297 -19.906 3 1 89.25 277 TRP B O 1
ATOM 5790 N N . ASN B 1 278 ? -10.914 -19.469 1.326 1 89.75 278 ASN B N 1
ATOM 5791 C CA . ASN B 1 278 ? -9.727 -19.484 2.174 1 89.75 278 ASN B CA 1
ATOM 5792 C C . ASN B 1 278 ? -9.766 -18.344 3.197 1 89.75 278 ASN B C 1
ATOM 5794 O O . ASN B 1 278 ? -9.359 -18.531 4.348 1 89.75 278 ASN B O 1
ATOM 5798 N N . SER B 1 279 ? -10.258 -17.25 2.748 1 90.81 279 SER B N 1
ATOM 5799 C CA . SER B 1 279 ? -10.383 -16.125 3.67 1 90.81 279 SER B CA 1
ATOM 5800 C C . SER B 1 279 ? -11.422 -16.422 4.75 1 90.81 279 SER B C 1
ATOM 5802 O O . SER B 1 279 ? -11.289 -15.953 5.883 1 90.81 279 SER B O 1
ATOM 5804 N N . PHE B 1 280 ? -12.461 -17.156 4.352 1 91.19 280 PHE B N 1
ATOM 5805 C CA . PHE B 1 280 ? -13.477 -17.562 5.309 1 91.19 280 PHE B CA 1
ATOM 5806 C C . PHE B 1 280 ? -12.875 -18.453 6.395 1 91.19 280 PHE B C 1
ATOM 5808 O O . PHE B 1 280 ? -13.102 -18.234 7.586 1 91.19 280 PHE B O 1
ATOM 5815 N N . TYR B 1 281 ? -12.102 -19.375 5.938 1 92.94 281 TYR B N 1
ATOM 5816 C CA . TYR B 1 281 ? -11.43 -20.25 6.895 1 92.94 281 TYR B CA 1
ATOM 5817 C C . TYR B 1 281 ? -10.516 -19.453 7.816 1 92.94 281 TYR B C 1
ATOM 5819 O O . TYR B 1 281 ? -10.523 -19.656 9.031 1 92.94 281 TYR B O 1
ATOM 5827 N N . ASP B 1 282 ? -9.711 -18.562 7.254 1 95.06 282 ASP B N 1
ATOM 5828 C CA . ASP B 1 282 ? -8.805 -17.734 8.047 1 95.06 282 ASP B CA 1
ATOM 5829 C C . ASP B 1 282 ? -9.57 -16.938 9.102 1 95.06 282 ASP B C 1
ATOM 5831 O O . ASP B 1 282 ? -9.133 -16.844 10.25 1 95.06 282 ASP B O 1
ATOM 5835 N N . MET B 1 283 ? -10.641 -16.406 8.672 1 95 283 MET B N 1
ATOM 5836 C CA . MET B 1 283 ? -11.469 -15.641 9.594 1 95 283 MET B CA 1
ATOM 5837 C C . MET B 1 283 ? -11.992 -16.531 10.719 1 95 283 MET B C 1
ATOM 5839 O O . MET B 1 283 ? -11.883 -16.172 11.898 1 95 283 MET B O 1
ATOM 5843 N N . LEU B 1 284 ? -12.477 -17.703 10.383 1 94.75 284 LEU B N 1
ATOM 5844 C CA . LEU B 1 284 ? -13.039 -18.609 11.375 1 94.75 284 LEU B CA 1
ATOM 5845 C C . LEU B 1 284 ? -11.969 -19.078 12.352 1 94.75 284 LEU B C 1
ATOM 5847 O O . LEU B 1 284 ? -12.219 -19.156 13.562 1 94.75 284 LEU B O 1
ATOM 5851 N N . GLU B 1 285 ? -10.852 -19.359 11.773 1 96 285 GLU B N 1
ATOM 5852 C CA . GLU B 1 285 ? -9.742 -19.875 12.586 1 96 285 GLU B CA 1
ATOM 5853 C C . GLU B 1 285 ? -9.32 -18.859 13.641 1 96 285 GLU B C 1
ATOM 5855 O O . GLU B 1 285 ? -9.219 -19.188 14.82 1 96 285 GLU B O 1
ATOM 5860 N N . VAL B 1 286 ? -9.172 -17.672 13.266 1 96.5 286 VAL B N 1
ATOM 5861 C CA . VAL B 1 286 ? -8.742 -16.625 14.195 1 96.5 286 VAL B CA 1
ATOM 5862 C C . VAL B 1 286 ? -9.898 -16.234 15.109 1 96.5 286 VAL B C 1
ATOM 5864 O O . VAL B 1 286 ? -9.719 -16.094 16.312 1 96.5 286 VAL B O 1
ATOM 5867 N N . ALA B 1 287 ? -11.078 -16.125 14.539 1 96.94 287 ALA B N 1
ATOM 5868 C CA . ALA B 1 287 ? -12.25 -15.734 15.328 1 96.94 287 ALA B CA 1
ATOM 5869 C C . ALA B 1 287 ? -12.5 -16.719 16.453 1 96.94 287 ALA B C 1
ATOM 5871 O O . ALA B 1 287 ? -12.82 -16.328 17.578 1 96.94 287 ALA B O 1
ATOM 5872 N N . TYR B 1 288 ? -12.359 -17.969 16.125 1 96.94 288 TYR B N 1
ATOM 5873 C CA . TYR B 1 288 ? -12.609 -19 17.125 1 96.94 288 TYR B CA 1
ATOM 5874 C C . TYR B 1 288 ? -11.625 -18.891 18.281 1 96.94 288 TYR B C 1
ATOM 5876 O O . TYR B 1 288 ? -12 -19.062 19.453 1 96.94 288 TYR B O 1
ATOM 5884 N N . ALA B 1 289 ? -10.391 -18.625 17.984 1 96.38 289 ALA B N 1
ATOM 5885 C CA . ALA B 1 289 ? -9.367 -18.453 19.016 1 96.38 289 ALA B CA 1
ATOM 5886 C C . ALA B 1 289 ? -9.664 -17.25 19.891 1 96.38 289 ALA B C 1
ATOM 5888 O O . ALA B 1 289 ? -9.297 -17.219 21.062 1 96.38 289 ALA B O 1
ATOM 5889 N N . TYR B 1 290 ? -10.367 -16.297 19.359 1 97.44 290 TYR B N 1
ATOM 5890 C CA . TYR B 1 290 ? -10.672 -15.062 20.062 1 97.44 290 TYR B CA 1
ATOM 5891 C C . TYR B 1 290 ? -12.164 -14.961 20.375 1 97.44 290 TYR B C 1
ATOM 5893 O O . TYR B 1 290 ? -12.727 -13.867 20.391 1 97.44 290 TYR B O 1
ATOM 5901 N N . ARG B 1 291 ? -12.828 -16.062 20.562 1 97.12 291 ARG B N 1
ATOM 5902 C CA . ARG B 1 291 ? -14.281 -16.109 20.688 1 97.12 291 ARG B CA 1
ATOM 5903 C C . ARG B 1 291 ? -14.758 -15.352 21.922 1 97.12 291 ARG B C 1
ATOM 5905 O O . ARG B 1 291 ? -15.805 -14.711 21.906 1 97.12 291 ARG B O 1
ATOM 5912 N N . GLN B 1 292 ? -13.969 -15.312 22.984 1 96.38 292 GLN B N 1
ATOM 5913 C CA . GLN B 1 292 ? -14.398 -14.688 24.234 1 96.38 292 GLN B CA 1
ATOM 5914 C C . GLN B 1 292 ? -14.43 -13.164 24.094 1 96.38 292 GLN B C 1
ATOM 5916 O O . GLN B 1 292 ? -15.469 -12.539 24.297 1 96.38 292 GLN B O 1
ATOM 5921 N N . PRO B 1 293 ? -13.281 -12.609 23.719 1 96.75 293 PRO B N 1
ATOM 5922 C CA . PRO B 1 293 ? -13.336 -11.148 23.578 1 96.75 293 PRO B CA 1
ATOM 5923 C C . PRO B 1 293 ? -14.312 -10.695 22.5 1 96.75 293 PRO B C 1
ATOM 5925 O O . PRO B 1 293 ? -14.938 -9.648 22.625 1 96.75 293 PRO B O 1
ATOM 5928 N N . ILE B 1 294 ? -14.484 -11.445 21.438 1 96.81 294 ILE B N 1
ATOM 5929 C CA . ILE B 1 294 ? -15.422 -11.102 20.375 1 96.81 294 ILE B CA 1
ATOM 5930 C C . ILE B 1 294 ? -16.844 -11.141 20.906 1 96.81 294 ILE B C 1
ATOM 5932 O O . ILE B 1 294 ? -17.625 -10.203 20.688 1 96.81 294 ILE B O 1
ATOM 5936 N N . THR B 1 295 ? -17.156 -12.211 21.625 1 96.19 295 THR B N 1
ATOM 5937 C CA . THR B 1 295 ? -18.484 -12.383 22.188 1 96.19 295 THR B CA 1
ATOM 5938 C C . THR B 1 295 ? -18.812 -11.258 23.172 1 96.19 295 THR B C 1
ATOM 5940 O O . THR B 1 295 ? -19.891 -10.656 23.094 1 96.19 295 THR B O 1
ATOM 5943 N N . THR B 1 296 ? -17.875 -10.93 24.016 1 95.56 296 THR B N 1
ATOM 5944 C CA . THR B 1 296 ? -18.078 -9.906 25.031 1 95.56 296 THR B CA 1
ATOM 5945 C C . THR B 1 296 ? -18.312 -8.539 24.391 1 95.56 296 THR B C 1
ATOM 5947 O O . THR B 1 296 ? -19.281 -7.852 24.719 1 95.56 296 THR B O 1
ATOM 5950 N N . LEU B 1 297 ? -17.484 -8.195 23.469 1 94.56 297 LEU B N 1
ATOM 5951 C CA . LEU B 1 297 ? -17.578 -6.883 22.844 1 94.56 297 LEU B CA 1
ATOM 5952 C C . LEU B 1 297 ? -18.859 -6.754 22.016 1 94.56 297 LEU B C 1
ATOM 5954 O O . LEU B 1 297 ? -19.562 -5.75 22.141 1 94.56 297 LEU B O 1
ATOM 5958 N N . PHE B 1 298 ? -19.109 -7.758 21.234 1 94.88 298 PHE B N 1
ATOM 5959 C CA . PHE B 1 298 ? -20.266 -7.707 20.344 1 94.88 298 PHE B CA 1
ATOM 5960 C C . PHE B 1 298 ? -21.562 -7.75 21.125 1 94.88 298 PHE B C 1
ATOM 5962 O O . PHE B 1 298 ? -22.516 -7.023 20.812 1 94.88 298 PHE B O 1
ATOM 5969 N N . ASN B 1 299 ? -21.625 -8.594 22.109 1 94.19 299 ASN B N 1
ATOM 5970 C CA . ASN B 1 299 ? -22.828 -8.742 22.906 1 94.19 299 ASN B CA 1
ATOM 5971 C C . ASN B 1 299 ? -23.094 -7.504 23.75 1 94.19 299 ASN B C 1
ATOM 5973 O O . ASN B 1 299 ? -24.25 -7.184 24.047 1 94.19 299 ASN B O 1
ATOM 5977 N N . ASN B 1 300 ? -22.016 -6.781 24.125 1 90.38 300 ASN B N 1
ATOM 5978 C CA . ASN B 1 300 ? -22.172 -5.531 24.859 1 90.38 300 ASN B CA 1
ATOM 5979 C C . ASN B 1 300 ? -22.812 -4.445 23.984 1 90.38 300 ASN B C 1
ATOM 5981 O O . ASN B 1 300 ? -23.516 -3.566 24.5 1 90.38 300 ASN B O 1
ATOM 5985 N N . HIS B 1 301 ? -22.547 -4.523 22.812 1 84.25 301 HIS B N 1
ATOM 5986 C CA . HIS B 1 301 ? -23.062 -3.537 21.875 1 84.25 301 HIS B CA 1
ATOM 5987 C C . HIS B 1 301 ? -24.5 -3.838 21.5 1 84.25 301 HIS B C 1
ATOM 5989 O O . HIS B 1 301 ? -25.266 -2.926 21.156 1 84.25 301 HIS B O 1
ATOM 5995 N N . ASN B 1 302 ? -24.828 -5.086 21.484 1 79.12 302 ASN B N 1
ATOM 5996 C CA . ASN B 1 302 ? -26.156 -5.496 21.016 1 79.12 302 ASN B CA 1
ATOM 5997 C C . ASN B 1 302 ? -27.141 -5.625 22.188 1 79.12 302 ASN B C 1
ATOM 5999 O O . ASN B 1 302 ? -26.891 -6.371 23.125 1 79.12 302 ASN B O 1
ATOM 6003 N N . ALA B 1 303 ? -28.203 -4.84 22.016 1 77.06 303 ALA B N 1
ATOM 6004 C CA . ALA B 1 303 ? -29.219 -4.836 23.062 1 77.06 303 ALA B CA 1
ATOM 6005 C C . ALA B 1 303 ? -30.203 -5.996 22.891 1 77.06 303 ALA B C 1
ATOM 6007 O O . ALA B 1 303 ? -30.812 -6.453 23.844 1 77.06 303 ALA B O 1
ATOM 6008 N N . TYR B 1 304 ? -30.281 -6.531 21.641 1 81.88 304 TYR B N 1
ATOM 6009 C CA . TYR B 1 304 ? -31.281 -7.551 21.375 1 81.88 304 TYR B CA 1
ATOM 6010 C C . TYR B 1 304 ? -30.688 -8.945 21.484 1 81.88 304 TYR B C 1
ATOM 6012 O O . TYR B 1 304 ? -29.703 -9.266 20.828 1 81.88 304 TYR B O 1
ATOM 6020 N N . PRO B 1 305 ? -31.328 -9.766 22.266 1 82.94 305 PRO B N 1
ATOM 6021 C CA . PRO B 1 305 ? -30.812 -11.109 22.531 1 82.94 305 PRO B CA 1
ATOM 6022 C C . PRO B 1 305 ? -30.719 -11.969 21.281 1 82.94 305 PRO B C 1
ATOM 6024 O O . PRO B 1 305 ? -29.859 -12.859 21.203 1 82.94 305 PRO B O 1
ATOM 6027 N N . GLU B 1 306 ? -31.562 -11.688 20.297 1 83.94 306 GLU B N 1
ATOM 6028 C CA . GLU B 1 306 ? -31.594 -12.508 19.078 1 83.94 306 GLU B CA 1
ATOM 6029 C C . GLU B 1 306 ? -30.312 -12.344 18.266 1 83.94 306 GLU B C 1
ATOM 6031 O O . GLU B 1 306 ? -29.953 -13.227 17.5 1 83.94 306 GLU B O 1
ATOM 6036 N N . PHE B 1 307 ? -29.641 -11.312 18.5 1 86.56 307 PHE B N 1
ATOM 6037 C CA . PHE B 1 307 ? -28.453 -11.031 17.703 1 86.56 307 PHE B CA 1
ATOM 6038 C C . PHE B 1 307 ? -27.188 -11.336 18.469 1 86.56 307 PHE B C 1
ATOM 6040 O O . PHE B 1 307 ? -26.094 -11.32 17.906 1 86.56 307 PHE B O 1
ATOM 6047 N N . LYS B 1 308 ? -27.406 -11.719 19.75 1 92.19 308 LYS B N 1
ATOM 6048 C CA . LYS B 1 308 ? -26.234 -11.984 20.578 1 92.19 308 LYS B CA 1
ATOM 6049 C C . LYS B 1 308 ? -25.594 -13.312 20.203 1 92.19 308 LYS B C 1
ATOM 6051 O O . LYS B 1 308 ? -26.281 -14.258 19.812 1 92.19 308 LYS B O 1
ATOM 6056 N N . ILE B 1 309 ? -24.328 -13.336 20.312 1 93.88 309 ILE B N 1
ATOM 6057 C CA . ILE B 1 309 ? -23.547 -14.531 20.031 1 93.88 309 ILE B CA 1
ATOM 6058 C C . ILE B 1 309 ? -23.578 -15.469 21.234 1 93.88 309 ILE B C 1
ATOM 6060 O O . ILE B 1 309 ? -23.422 -15.023 22.375 1 93.88 309 ILE B O 1
ATOM 6064 N N . ASN B 1 310 ? -23.906 -16.719 20.938 1 92.94 310 ASN B N 1
ATOM 6065 C CA . ASN B 1 310 ? -23.953 -17.719 22 1 92.94 310 ASN B CA 1
ATOM 6066 C C . ASN B 1 310 ? -23 -18.875 21.719 1 92.94 310 ASN B C 1
ATOM 6068 O O . ASN B 1 310 ? -22.312 -18.891 20.688 1 92.94 310 ASN B O 1
ATOM 6072 N N . ASP B 1 311 ? -22.953 -19.797 22.594 1 93.75 311 ASP B N 1
ATOM 6073 C CA . ASP B 1 311 ? -22.016 -20.906 22.5 1 93.75 311 ASP B CA 1
ATOM 6074 C C . ASP B 1 311 ? -22.359 -21.812 21.328 1 93.75 311 ASP B C 1
ATOM 6076 O O . ASP B 1 311 ? -21.469 -22.406 20.703 1 93.75 311 ASP B O 1
ATOM 6080 N N . SER B 1 312 ? -23.625 -21.875 21.016 1 91.94 312 SER B N 1
ATOM 6081 C CA . SER B 1 312 ? -24.031 -22.688 19.891 1 91.94 312 SER B CA 1
ATOM 6082 C C . SER B 1 312 ? -23.469 -22.156 18.578 1 91.94 312 SER B C 1
ATOM 6084 O O . SER B 1 312 ? -23.109 -22.938 17.688 1 91.94 312 SER B O 1
ATOM 6086 N N . ASP B 1 313 ? -23.375 -20.859 18.531 1 92.88 313 ASP B N 1
ATOM 6087 C CA . ASP B 1 313 ? -22.781 -20.234 17.344 1 92.88 313 ASP B CA 1
ATOM 6088 C C . ASP B 1 313 ? -21.312 -20.641 17.188 1 92.88 313 ASP B C 1
ATOM 6090 O O . ASP B 1 313 ? -20.875 -20.953 16.078 1 92.88 313 ASP B O 1
ATOM 6094 N N . TRP B 1 314 ? -20.656 -20.688 18.281 1 95.12 314 TRP B N 1
ATOM 6095 C CA . TRP B 1 314 ? -19.234 -21.016 18.25 1 95.12 314 TRP B CA 1
ATOM 6096 C C . TRP B 1 314 ? -19.031 -22.516 18 1 95.12 314 TRP B C 1
ATOM 6098 O O . TRP B 1 314 ? -18.031 -22.906 17.391 1 95.12 314 TRP B O 1
ATOM 6108 N N . ASP B 1 315 ? -20 -23.328 18.359 1 92.81 315 ASP B N 1
ATOM 6109 C CA . ASP B 1 315 ? -19.953 -24.75 18.047 1 92.81 315 ASP B CA 1
ATOM 6110 C C . ASP B 1 315 ? -20.016 -24.984 16.531 1 92.81 315 ASP B C 1
ATOM 6112 O O . ASP B 1 315 ? -19.281 -25.812 15.992 1 92.81 315 ASP B O 1
ATOM 6116 N N . GLU B 1 316 ? -20.875 -24.203 16 1 88.81 316 GLU B N 1
ATOM 6117 C CA . GLU B 1 316 ? -20.984 -24.297 14.547 1 88.81 316 GLU B CA 1
ATOM 6118 C C . GLU B 1 316 ? -19.703 -23.844 13.867 1 88.81 316 GLU B C 1
ATOM 6120 O O . GLU B 1 316 ? -19.25 -24.469 12.906 1 88.81 316 GLU B O 1
ATOM 6125 N N . VAL B 1 317 ? -19.125 -22.812 14.391 1 92.81 317 VAL B N 1
ATOM 6126 C CA . VAL B 1 317 ? -17.875 -22.297 13.859 1 92.81 317 VAL B CA 1
ATOM 6127 C C . VAL B 1 317 ? -16.781 -23.344 13.992 1 92.81 317 VAL B C 1
ATOM 6129 O O . VAL B 1 317 ? -16.016 -23.562 13.047 1 92.81 317 VAL B O 1
ATOM 6132 N N . ASN B 1 318 ? -16.781 -23.953 15.078 1 93.75 318 ASN B N 1
ATOM 6133 C CA . ASN B 1 318 ? -15.75 -24.953 15.328 1 93.75 318 ASN B CA 1
ATOM 6134 C C . ASN B 1 318 ? -15.883 -26.141 14.383 1 93.75 318 ASN B C 1
ATOM 6136 O O . ASN B 1 318 ? -14.883 -26.641 13.867 1 93.75 318 ASN B O 1
ATOM 6140 N N . GLU B 1 319 ? -17.078 -26.562 14.172 1 88.5 319 GLU B N 1
ATOM 6141 C CA . GLU B 1 319 ? -17.312 -27.672 13.258 1 88.5 319 GLU B CA 1
ATOM 6142 C C . GLU B 1 319 ? -16.891 -27.328 11.828 1 88.5 319 GLU B C 1
ATOM 6144 O O . GLU B 1 319 ? -16.25 -28.125 11.148 1 88.5 319 GLU B O 1
ATOM 6149 N N . LEU B 1 320 ? -17.234 -26.188 11.5 1 89.69 320 LEU B N 1
ATOM 6150 C CA . LEU B 1 320 ? -16.906 -25.75 10.148 1 89.69 320 LEU B CA 1
ATOM 6151 C C . LEU B 1 320 ? -15.406 -25.547 9.984 1 89.69 320 LEU B C 1
ATOM 6153 O O . LEU B 1 320 ? -14.836 -25.891 8.945 1 89.69 320 LEU B O 1
ATOM 6157 N N . ARG B 1 321 ? -14.852 -24.969 10.961 1 92.25 321 ARG B N 1
ATOM 6158 C CA . ARG B 1 321 ? -13.414 -24.75 10.969 1 92.25 321 ARG B CA 1
ATOM 6159 C C . ARG B 1 321 ? -12.664 -26.062 10.781 1 92.25 321 ARG B C 1
ATOM 6161 O O . ARG B 1 321 ? -11.719 -26.141 9.992 1 92.25 321 ARG B O 1
ATOM 6168 N N . ILE B 1 322 ? -13.078 -27.078 11.477 1 89.19 322 ILE B N 1
ATOM 6169 C CA . ILE B 1 322 ? -12.438 -28.375 11.414 1 89.19 322 ILE B CA 1
ATOM 6170 C C . ILE B 1 322 ? -12.656 -29 10.031 1 89.19 322 ILE B C 1
ATOM 6172 O O . ILE B 1 322 ? -11.727 -29.547 9.445 1 89.19 322 ILE B O 1
ATOM 6176 N N . PHE B 1 323 ? -13.836 -28.828 9.57 1 87.38 323 PHE B N 1
ATOM 6177 C CA . PHE B 1 323 ? -14.195 -29.344 8.25 1 87.38 323 PHE B CA 1
ATOM 6178 C C . PHE B 1 323 ? -13.344 -28.688 7.168 1 87.38 323 PHE B C 1
ATOM 6180 O O . PHE B 1 323 ? -12.781 -29.375 6.312 1 87.38 323 PHE B O 1
ATOM 6187 N N . LEU B 1 324 ? -13.125 -27.406 7.254 1 90.81 324 LEU B N 1
ATOM 6188 C CA . LEU B 1 324 ? -12.445 -26.641 6.207 1 90.81 324 LEU B CA 1
ATOM 6189 C C . LEU B 1 324 ? -10.93 -26.781 6.34 1 90.81 324 LEU B C 1
ATOM 6191 O O . LEU B 1 324 ? -10.195 -26.562 5.367 1 90.81 324 LEU B O 1
ATOM 6195 N N . LYS B 1 325 ? -10.414 -27.094 7.508 1 91.25 325 LYS B N 1
ATOM 6196 C CA . LYS B 1 325 ? -8.977 -27.203 7.762 1 91.25 325 LYS B CA 1
ATOM 6197 C C . LYS B 1 325 ? -8.328 -28.219 6.84 1 91.25 325 LYS B C 1
ATOM 6199 O O . LYS B 1 325 ? -7.234 -28 6.324 1 91.25 325 LYS B O 1
ATOM 6204 N N . SER B 1 326 ? -9.062 -29.297 6.648 1 83.62 326 SER B N 1
ATOM 6205 C CA . SER B 1 326 ? -8.516 -30.359 5.809 1 83.62 326 SER B CA 1
ATOM 6206 C C . SER B 1 326 ? -8.289 -29.875 4.383 1 83.62 326 SER B C 1
ATOM 6208 O O . SER B 1 326 ? -7.262 -30.172 3.775 1 83.62 326 SER B O 1
ATOM 6210 N N . PHE B 1 327 ? -9.211 -29.172 3.949 1 86.62 327 PHE B N 1
ATOM 6211 C CA . PHE B 1 327 ? -9.094 -28.641 2.594 1 86.62 327 PHE B CA 1
ATOM 6212 C C . PHE B 1 327 ? -8.062 -27.516 2.537 1 86.62 327 PHE B C 1
ATOM 6214 O O . PHE B 1 327 ? -7.332 -27.391 1.554 1 86.62 327 PHE B O 1
ATOM 6221 N N . TYR B 1 328 ? -8.008 -26.75 3.588 1 89.88 328 TYR B N 1
ATOM 6222 C CA . TYR B 1 328 ? -7.051 -25.656 3.68 1 89.88 328 TYR B CA 1
ATOM 6223 C C . TYR B 1 328 ? -5.621 -26.188 3.662 1 89.88 328 TYR B C 1
ATOM 6225 O O . TYR B 1 328 ? -4.77 -25.656 2.941 1 89.88 328 TYR B O 1
ATOM 6233 N N . ASP B 1 329 ? -5.379 -27.219 4.348 1 84.12 329 ASP B N 1
ATOM 6234 C CA . ASP B 1 329 ? -4.055 -27.828 4.395 1 84.12 329 ASP B CA 1
ATOM 6235 C C . ASP B 1 329 ? -3.672 -28.406 3.039 1 84.12 329 ASP B C 1
ATOM 6237 O O . ASP B 1 329 ? -2.52 -28.297 2.611 1 84.12 329 ASP B O 1
ATOM 6241 N N . ALA B 1 330 ? -4.641 -29.016 2.412 1 79.69 330 ALA B N 1
ATOM 6242 C CA . ALA B 1 330 ? -4.398 -29.562 1.076 1 79.69 330 ALA B CA 1
ATOM 6243 C C . ALA B 1 330 ? -4.035 -28.453 0.095 1 79.69 330 ALA B C 1
ATOM 6245 O O . ALA B 1 330 ? -3.141 -28.609 -0.738 1 79.69 330 ALA B O 1
ATOM 6246 N N . THR B 1 331 ? -4.73 -27.359 0.228 1 83.19 331 THR B N 1
ATOM 6247 C CA . THR B 1 331 ? -4.469 -26.234 -0.653 1 83.19 331 THR B CA 1
ATOM 6248 C C . THR B 1 331 ? -3.051 -25.703 -0.454 1 83.19 331 THR B C 1
ATOM 6250 O O . THR B 1 331 ? -2.373 -25.359 -1.421 1 83.19 331 THR B O 1
ATOM 6253 N N . LYS B 1 332 ? -2.596 -25.609 0.726 1 82.94 332 LYS B N 1
ATOM 6254 C CA . LYS B 1 332 ? -1.249 -25.141 1.021 1 82.94 332 LYS B CA 1
ATOM 6255 C C . LYS B 1 332 ? -0.193 -26.031 0.385 1 82.94 332 LYS B C 1
ATOM 6257 O O . LYS B 1 332 ? 0.826 -25.547 -0.111 1 82.94 332 LYS B O 1
ATOM 6262 N N . ILE B 1 333 ? -0.49 -27.297 0.326 1 75.69 333 ILE B N 1
ATOM 6263 C CA . ILE B 1 333 ? 0.437 -28.266 -0.248 1 75.69 333 ILE B CA 1
ATOM 6264 C C . ILE B 1 333 ? 0.504 -28.094 -1.762 1 75.69 333 ILE B C 1
ATOM 6266 O O . ILE B 1 333 ? 1.579 -28.188 -2.359 1 75.69 333 ILE B O 1
ATOM 6270 N N . PHE B 1 334 ? -0.62 -27.797 -2.336 1 78.31 334 PHE B N 1
ATOM 6271 C CA . PHE B 1 334 ? -0.682 -27.625 -3.783 1 78.31 334 PHE B CA 1
ATOM 6272 C C . PHE B 1 334 ? 0.083 -26.375 -4.215 1 78.31 334 PHE B C 1
ATOM 6274 O O . PHE B 1 334 ? 0.449 -26.25 -5.387 1 78.31 334 PHE B O 1
ATOM 6281 N N . PHE B 1 335 ? 0.35 -25.5 -3.283 1 76.69 335 PHE B N 1
ATOM 6282 C CA . PHE B 1 335 ? 0.981 -24.234 -3.65 1 76.69 335 PHE B CA 1
ATOM 6283 C C . PHE B 1 335 ? 2.457 -24.234 -3.271 1 76.69 335 PHE B C 1
ATOM 6285 O O . PHE B 1 335 ? 3.154 -23.234 -3.467 1 76.69 335 PHE B O 1
ATOM 6292 N N . GLU B 1 336 ? 2.91 -25.297 -2.848 1 68.56 336 GLU B N 1
ATOM 6293 C CA . GLU B 1 336 ? 4.332 -25.359 -2.52 1 68.56 336 GLU B CA 1
ATOM 6294 C C . GLU B 1 336 ? 5.191 -25.312 -3.779 1 68.56 336 GLU B C 1
ATOM 6296 O O . GLU B 1 336 ? 4.727 -25.656 -4.871 1 68.56 336 GLU B O 1
ATOM 6301 N N . ILE B 1 337 ? 6.25 -24.703 -3.824 1 61.12 337 ILE B N 1
ATOM 6302 C CA . ILE B 1 337 ? 7.078 -24.359 -4.977 1 61.12 337 ILE B CA 1
ATOM 6303 C C . ILE B 1 337 ? 7.695 -25.625 -5.566 1 61.12 337 ILE B C 1
ATOM 6305 O O . ILE B 1 337 ? 7.695 -25.812 -6.785 1 61.12 337 ILE B O 1
ATOM 6309 N N . TYR B 1 338 ? 8.391 -26.438 -4.766 1 60.72 338 TYR B N 1
ATOM 6310 C CA . TYR B 1 338 ? 9.219 -27.484 -5.34 1 60.72 338 TYR B CA 1
ATOM 6311 C C . TYR B 1 338 ? 8.562 -28.859 -5.191 1 60.72 338 TYR B C 1
ATOM 6313 O O . TYR B 1 338 ? 9.195 -29.891 -5.426 1 60.72 338 TYR B O 1
ATOM 6321 N N . TYR B 1 339 ? 7.227 -28.828 -4.895 1 56.56 339 TYR B N 1
ATOM 6322 C CA . TYR B 1 339 ? 6.711 -30.156 -4.598 1 56.56 339 TYR B CA 1
ATOM 6323 C C . TYR B 1 339 ? 5.457 -30.438 -5.414 1 56.56 339 TYR B C 1
ATOM 6325 O O . TYR B 1 339 ? 5.129 -31.609 -5.676 1 56.56 339 TYR B O 1
ATOM 6333 N N . PRO B 1 340 ? 4.762 -29.438 -5.906 1 61.5 340 PRO B N 1
ATOM 6334 C CA . PRO B 1 340 ? 3.449 -29.875 -6.387 1 61.5 340 PRO B CA 1
ATOM 6335 C C . PRO B 1 340 ? 3.518 -30.562 -7.746 1 61.5 340 PRO B C 1
ATOM 6337 O O . PRO B 1 340 ? 2.887 -30.109 -8.703 1 61.5 340 PRO B O 1
ATOM 6340 N N . THR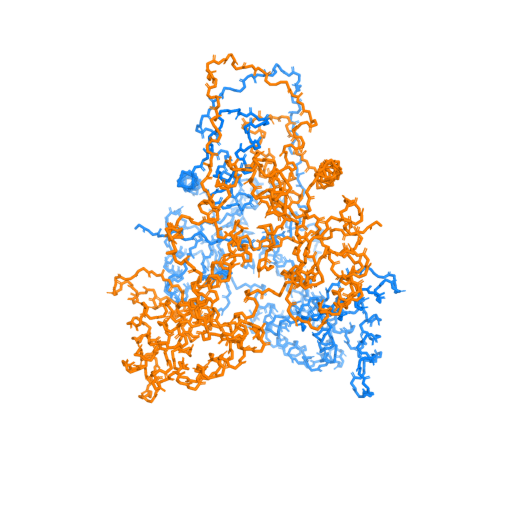 B 1 341 ? 4.41 -31.625 -7.742 1 69.94 341 THR B N 1
ATOM 6341 C CA . THR B 1 341 ? 4.387 -32.438 -8.969 1 69.94 341 THR B CA 1
ATOM 6342 C C . THR B 1 341 ? 3.117 -33.281 -9.039 1 69.94 341 THR B C 1
ATOM 6344 O O . THR B 1 341 ? 2.441 -33.469 -8.031 1 69.94 341 THR B O 1
ATOM 6347 N N . ILE B 1 342 ? 2.668 -33.469 -10.172 1 70.69 342 ILE B N 1
ATOM 6348 C CA . ILE B 1 342 ? 1.423 -34.188 -10.438 1 70.69 342 ILE B CA 1
ATOM 6349 C C . ILE B 1 342 ? 1.363 -35.438 -9.578 1 70.69 342 ILE B C 1
ATOM 6351 O O . ILE B 1 342 ? 0.294 -35.812 -9.094 1 70.69 342 ILE B O 1
ATOM 6355 N N . SER B 1 343 ? 2.533 -36 -9.312 1 67.31 343 SER B N 1
ATOM 6356 C CA . SER B 1 343 ? 2.562 -37.219 -8.516 1 67.31 343 SER B CA 1
ATOM 6357 C C . SER B 1 343 ? 2.17 -36.938 -7.066 1 67.31 343 SER B C 1
ATOM 6359 O O . SER B 1 343 ? 1.437 -37.719 -6.457 1 67.31 343 SER B O 1
ATOM 6361 N N . GLU B 1 344 ? 2.613 -35.844 -6.598 1 69.25 344 GLU B N 1
ATOM 6362 C CA . GLU B 1 344 ? 2.289 -35.5 -5.223 1 69.25 344 GLU B CA 1
ATOM 6363 C C . GLU B 1 344 ? 0.833 -35.062 -5.098 1 69.25 344 GLU B C 1
ATOM 6365 O O . GLU B 1 344 ? 0.166 -35.375 -4.113 1 69.25 344 GLU B O 1
ATOM 6370 N N . ILE B 1 345 ? 0.42 -34.438 -6.07 1 72.75 345 ILE B N 1
ATOM 6371 C CA . ILE B 1 345 ? -0.938 -33.906 -6.066 1 72.75 345 ILE B CA 1
ATOM 6372 C C . ILE B 1 345 ? -1.943 -35.062 -6.074 1 72.75 345 ILE B C 1
ATOM 6374 O O . ILE B 1 345 ? -2.98 -35 -5.41 1 72.75 345 ILE B O 1
ATOM 6378 N N . LEU B 1 346 ? -1.578 -36.125 -6.785 1 68.31 346 LEU B N 1
ATOM 6379 C CA . LEU B 1 346 ? -2.479 -37.25 -6.875 1 68.31 346 LEU B CA 1
ATOM 6380 C C . LEU B 1 346 ? -2.697 -37.906 -5.504 1 68.31 346 LEU B C 1
ATOM 6382 O O . LEU B 1 346 ? -3.811 -38.312 -5.18 1 68.31 346 LEU B O 1
ATOM 6386 N N . ILE B 1 347 ? -1.637 -37.812 -4.715 1 67.12 347 ILE B N 1
ATOM 6387 C CA . ILE B 1 347 ? -1.736 -38.344 -3.357 1 67.12 347 ILE B CA 1
ATOM 6388 C C . ILE B 1 347 ? -2.703 -37.5 -2.541 1 67.12 347 ILE B C 1
ATOM 6390 O O . ILE B 1 347 ? -3.574 -38.031 -1.845 1 67.12 347 ILE B O 1
ATOM 6394 N N . HIS B 1 348 ? -2.576 -36.312 -2.723 1 72.81 348 HIS B N 1
ATOM 6395 C CA . HIS B 1 348 ? -3.41 -35.406 -1.938 1 72.81 348 HIS B CA 1
ATOM 6396 C C . HIS B 1 348 ? -4.852 -35.406 -2.436 1 72.81 348 HIS B C 1
ATOM 6398 O O . HIS B 1 348 ? -5.785 -35.219 -1.652 1 72.81 348 HIS B O 1
ATOM 6404 N N . ILE B 1 349 ? -5.031 -35.656 -3.684 1 71.19 349 ILE B N 1
ATOM 6405 C CA . ILE B 1 349 ? -6.375 -35.781 -4.238 1 71.19 349 ILE B CA 1
ATOM 6406 C C . ILE B 1 349 ? -7.07 -37 -3.623 1 71.19 349 ILE B C 1
ATOM 6408 O O . ILE B 1 349 ? -8.258 -36.938 -3.291 1 71.19 349 ILE B O 1
ATOM 6412 N N . CYS B 1 350 ? -6.289 -37.969 -3.396 1 68.56 350 CYS B N 1
ATOM 6413 C CA . CYS B 1 350 ? -6.836 -39.156 -2.756 1 68.56 350 CYS B CA 1
ATOM 6414 C C . CYS B 1 350 ? -7.215 -38.875 -1.307 1 68.56 350 CYS B C 1
ATOM 6416 O O . CYS B 1 350 ? -8.258 -39.344 -0.83 1 68.56 350 CYS B O 1
ATOM 6418 N N . GLU B 1 351 ? -6.41 -38.125 -0.689 1 72.75 351 GLU B N 1
ATOM 6419 C CA . GLU B 1 351 ? -6.695 -37.781 0.694 1 72.75 351 GLU B CA 1
ATOM 6420 C C . GLU B 1 351 ? -7.98 -36.969 0.796 1 72.75 351 GLU B C 1
ATOM 6422 O O . GLU B 1 351 ? -8.766 -37.125 1.729 1 72.75 351 GLU B O 1
ATOM 6427 N N . ILE B 1 352 ? -8.195 -36.188 -0.139 1 76.38 352 ILE B N 1
ATOM 6428 C CA . ILE B 1 352 ? -9.398 -35.344 -0.166 1 76.38 352 ILE B CA 1
ATOM 6429 C C . ILE B 1 352 ? -10.625 -36.25 -0.358 1 76.38 352 ILE B C 1
ATOM 6431 O O . ILE B 1 352 ? -11.664 -36.031 0.265 1 76.38 352 ILE B O 1
ATOM 6435 N N . SER B 1 353 ? -10.477 -37.219 -1.108 1 74.69 353 SER B N 1
ATOM 6436 C CA . SER B 1 353 ? -11.562 -38.156 -1.316 1 74.69 353 SER B CA 1
ATOM 6437 C C . SER B 1 353 ? -11.93 -38.875 -0.021 1 74.69 353 SER B C 1
ATOM 6439 O O . SER B 1 353 ? -13.102 -39.125 0.251 1 74.69 353 SER B O 1
ATOM 6441 N N . SER B 1 354 ? -10.906 -39.094 0.756 1 75.75 354 SER B N 1
ATOM 6442 C CA . SER B 1 354 ? -11.141 -39.75 2.039 1 75.75 354 SER B CA 1
ATOM 6443 C C . SER B 1 354 ? -11.898 -38.844 2.996 1 75.75 354 SER B C 1
ATOM 6445 O O . SER B 1 354 ? -12.727 -39.312 3.785 1 75.75 354 SER B O 1
ATOM 6447 N N . ILE B 1 355 ? -11.641 -37.656 2.896 1 77.56 355 ILE B N 1
ATOM 6448 C CA . ILE B 1 355 ? -12.328 -36.688 3.729 1 77.56 355 ILE B CA 1
ATOM 6449 C C . ILE B 1 355 ? -13.82 -36.656 3.391 1 77.56 355 ILE B C 1
ATOM 6451 O O . ILE B 1 355 ? -14.664 -36.625 4.289 1 77.56 355 ILE B O 1
ATOM 6455 N N . PHE B 1 356 ? -14.148 -36.812 2.15 1 80.69 356 PHE B N 1
ATOM 6456 C CA . PHE B 1 356 ? -15.547 -36.844 1.73 1 80.69 356 PHE B CA 1
ATOM 6457 C C . PHE B 1 356 ? -16.266 -38.031 2.367 1 80.69 356 PHE B C 1
ATOM 6459 O O . PHE B 1 356 ? -17.391 -37.906 2.857 1 80.69 356 PHE B O 1
ATOM 6466 N N . SER B 1 357 ? -15.523 -39.031 2.404 1 76.25 357 SER B N 1
ATOM 6467 C CA . SER B 1 357 ? -16.125 -40.25 2.941 1 76.25 357 SER B CA 1
ATOM 6468 C C . SER B 1 357 ? -16.359 -40.125 4.441 1 76.25 357 SER B C 1
ATOM 6470 O O . SER B 1 357 ? -17.375 -40.625 4.957 1 76.25 357 SER B O 1
ATOM 6472 N N . GLU B 1 358 ? -15.438 -39.5 5.043 1 78.69 358 GLU B N 1
ATOM 6473 C CA . GLU B 1 358 ? -15.539 -39.312 6.492 1 78.69 358 GLU B CA 1
ATOM 6474 C C . GLU B 1 358 ? -16.719 -38.406 6.859 1 78.69 358 GLU B C 1
ATOM 6476 O O . GLU B 1 358 ? -17.453 -38.688 7.809 1 78.69 358 GLU B O 1
ATOM 6481 N N . TYR B 1 359 ? -17 -37.406 6.098 1 80.12 359 TYR B N 1
ATOM 6482 C CA . TYR B 1 359 ? -17.984 -36.406 6.473 1 80.12 359 TYR B CA 1
ATOM 6483 C C . TYR B 1 359 ? -19.328 -36.719 5.824 1 80.12 359 TYR B C 1
ATOM 6485 O O . TYR B 1 359 ? -20.328 -36.031 6.102 1 80.12 359 TYR B O 1
ATOM 6493 N N . LYS B 1 360 ? -19.328 -37.688 5.031 1 77.69 360 LYS B N 1
ATOM 6494 C CA . LYS B 1 360 ? -20.578 -38.094 4.418 1 77.69 360 LYS B CA 1
ATOM 6495 C C . LYS B 1 360 ? -21.609 -38.5 5.477 1 77.69 360 LYS B C 1
ATOM 6497 O O . LYS B 1 360 ? -22.812 -38.344 5.277 1 77.69 360 LYS B O 1
ATOM 6502 N N . THR B 1 361 ? -21.047 -38.906 6.613 1 78.12 361 THR B N 1
ATOM 6503 C CA . THR B 1 361 ? -21.922 -39.406 7.664 1 78.12 361 THR B CA 1
ATOM 6504 C C . THR B 1 361 ? -22.328 -38.312 8.617 1 78.12 361 THR B C 1
ATOM 6506 O O . THR B 1 361 ? -23.234 -38.5 9.453 1 78.12 361 THR B O 1
ATOM 6509 N N . ASN B 1 362 ? -21.703 -37.219 8.492 1 80.06 362 ASN B N 1
ATOM 6510 C CA . ASN B 1 362 ? -22.031 -36.094 9.344 1 80.06 362 ASN B CA 1
ATOM 6511 C C . ASN B 1 362 ? -23.219 -35.281 8.781 1 80.06 362 ASN B C 1
ATOM 6513 O O . ASN B 1 362 ? -23.094 -34.656 7.727 1 80.06 362 ASN B O 1
ATOM 6517 N N . THR B 1 363 ? -24.297 -35.25 9.516 1 79.5 363 THR B N 1
ATOM 6518 C CA . THR B 1 363 ? -25.562 -34.688 9.062 1 79.5 363 THR B CA 1
ATOM 6519 C C . THR B 1 363 ? -25.406 -33.188 8.75 1 79.5 363 THR B C 1
ATOM 6521 O O . THR B 1 363 ? -26.078 -32.656 7.859 1 79.5 363 THR B O 1
ATOM 6524 N N . LEU B 1 364 ? -24.5 -32.562 9.312 1 80.75 364 LEU B N 1
ATOM 6525 C CA . LEU B 1 364 ? -24.312 -31.125 9.141 1 80.75 364 LEU B CA 1
ATOM 6526 C C . LEU B 1 364 ? -23.719 -30.828 7.773 1 80.75 364 LEU B C 1
ATOM 6528 O O . LEU B 1 364 ? -24.016 -29.781 7.176 1 80.75 364 LEU B O 1
ATOM 6532 N N . PHE B 1 365 ? -22.969 -31.812 7.266 1 86.69 365 PHE B N 1
ATOM 6533 C CA . PHE B 1 365 ? -22.188 -31.469 6.086 1 86.69 365 PHE B CA 1
ATOM 6534 C C . PHE B 1 365 ? -22.609 -32.312 4.891 1 86.69 365 PHE B C 1
ATOM 6536 O O . PHE B 1 365 ? -22.031 -32.219 3.809 1 86.69 365 PHE B O 1
ATOM 6543 N N . THR B 1 366 ? -23.625 -33.094 5.062 1 85.31 366 THR B N 1
ATOM 6544 C CA . THR B 1 366 ? -24.016 -34.062 4.043 1 85.31 366 THR B CA 1
ATOM 6545 C C . THR B 1 366 ? -24.312 -33.375 2.721 1 85.31 366 THR B C 1
ATOM 6547 O O . THR B 1 366 ? -23.812 -33.781 1.669 1 85.31 366 THR B O 1
ATOM 6550 N N . SER B 1 367 ? -25.078 -32.281 2.811 1 86 367 SER B N 1
ATOM 6551 C CA . SER B 1 367 ? -25.453 -31.562 1.594 1 86 367 SER B CA 1
ATOM 6552 C C . SER B 1 367 ? -24.234 -30.938 0.935 1 86 367 SER B C 1
ATOM 6554 O O . SER B 1 367 ? -24.078 -30.984 -0.289 1 86 367 SER B O 1
ATOM 6556 N N . ALA B 1 368 ? -23.406 -30.438 1.707 1 87.19 368 ALA B N 1
ATOM 6557 C CA . ALA B 1 368 ? -22.188 -29.812 1.192 1 87.19 368 ALA B CA 1
ATOM 6558 C C . ALA B 1 368 ? -21.281 -30.828 0.526 1 87.19 368 ALA B C 1
ATOM 6560 O O . ALA B 1 368 ? -20.75 -30.578 -0.562 1 87.19 368 ALA B O 1
ATOM 6561 N N . ILE B 1 369 ? -21.188 -31.953 1.119 1 85.69 369 ILE B N 1
ATOM 6562 C CA . ILE B 1 369 ? -20.297 -33 0.631 1 85.69 369 ILE B CA 1
ATOM 6563 C C . ILE B 1 369 ? -20.812 -33.531 -0.707 1 85.69 369 ILE B C 1
ATOM 6565 O O . ILE B 1 369 ? -20.031 -33.812 -1.615 1 85.69 369 ILE B O 1
ATOM 6569 N N . GLU B 1 370 ? -22.047 -33.625 -0.802 1 85.31 370 GLU B N 1
ATOM 6570 C CA . GLU B 1 370 ? -22.641 -34.094 -2.049 1 85.31 370 GLU B CA 1
ATOM 6571 C C . GLU B 1 370 ? -22.328 -33.156 -3.209 1 85.31 370 GLU B C 1
ATOM 6573 O O . GLU B 1 370 ? -21.938 -33.625 -4.293 1 85.31 370 GLU B O 1
ATOM 6578 N N . VAL B 1 371 ? -22.438 -31.969 -2.92 1 88.62 371 VAL B N 1
ATOM 6579 C CA . VAL B 1 371 ? -22.156 -30.969 -3.943 1 88.62 371 VAL B CA 1
ATOM 6580 C C . VAL B 1 371 ? -20.672 -30.984 -4.285 1 88.62 371 VAL B C 1
ATOM 6582 O O . VAL B 1 371 ? -20.281 -30.875 -5.453 1 88.62 371 VAL B O 1
ATOM 6585 N N . MET B 1 372 ? -19.859 -31.141 -3.33 1 87.69 372 MET B N 1
ATOM 6586 C CA . MET B 1 372 ? -18.406 -31.172 -3.516 1 87.69 372 MET B CA 1
ATOM 6587 C C . MET B 1 372 ? -17.984 -32.406 -4.32 1 87.69 372 MET B C 1
ATOM 6589 O O . MET B 1 372 ? -17.156 -32.281 -5.227 1 87.69 372 MET B O 1
ATOM 6593 N N . ILE B 1 373 ? -18.641 -33.5 -3.988 1 82.56 373 ILE B N 1
ATOM 6594 C CA . ILE B 1 373 ? -18.328 -34.75 -4.68 1 82.56 373 ILE B CA 1
ATOM 6595 C C . ILE B 1 373 ? -18.719 -34.625 -6.148 1 82.56 373 ILE B C 1
ATOM 6597 O O . ILE B 1 373 ? -17.969 -35.062 -7.031 1 82.56 373 ILE B O 1
ATOM 6601 N N . THR B 1 374 ? -19.812 -34.094 -6.344 1 83.62 374 THR B N 1
ATOM 6602 C CA . THR B 1 374 ? -20.281 -33.938 -7.711 1 83.62 374 THR B CA 1
ATOM 6603 C C . THR B 1 374 ? -19.328 -33.062 -8.516 1 83.62 374 THR B C 1
ATOM 6605 O O . THR B 1 374 ? -18.953 -33.406 -9.641 1 83.62 374 THR B O 1
ATOM 6608 N N . LYS B 1 375 ? -18.906 -32 -7.938 1 84 375 LYS B N 1
ATOM 6609 C CA . LYS B 1 375 ? -17.969 -31.094 -8.594 1 84 375 LYS B CA 1
ATOM 6610 C C . LYS B 1 375 ? -16.609 -31.781 -8.773 1 84 375 LYS B C 1
ATOM 6612 O O . LYS B 1 375 ? -15.969 -31.625 -9.82 1 84 375 LYS B O 1
ATOM 6617 N N . PHE B 1 376 ? -16.219 -32.5 -7.797 1 82 376 PHE B N 1
ATOM 6618 C CA . PHE B 1 376 ? -14.945 -33.219 -7.824 1 82 376 PHE B CA 1
ATOM 6619 C C . PHE B 1 376 ? -14.922 -34.219 -8.961 1 82 376 PHE B C 1
ATOM 6621 O O . PHE B 1 376 ? -13.938 -34.312 -9.688 1 82 376 PHE B O 1
ATOM 6628 N N . LYS B 1 377 ? -15.977 -34.875 -9.133 1 75.06 377 LYS B N 1
ATOM 6629 C CA . LYS B 1 377 ? -16.094 -35.875 -10.172 1 75.06 377 LYS B CA 1
ATOM 6630 C C . LYS B 1 377 ? -16.094 -35.25 -11.562 1 75.06 377 LYS B C 1
ATOM 6632 O O . LYS B 1 377 ? -15.594 -35.875 -12.516 1 75.06 377 LYS B O 1
ATOM 6637 N N . LYS B 1 378 ? -16.578 -34.125 -11.641 1 77.56 378 LYS B N 1
ATOM 6638 C CA . LYS B 1 378 ? -16.594 -33.406 -12.914 1 77.56 378 LYS B CA 1
ATOM 6639 C C . LYS B 1 378 ? -15.188 -33.188 -13.445 1 77.56 378 LYS B C 1
ATOM 6641 O O . LYS B 1 378 ? -14.945 -33.281 -14.648 1 77.56 378 LYS B O 1
ATOM 6646 N N . TYR B 1 379 ? -14.297 -32.969 -12.578 1 72.81 379 TYR B N 1
ATOM 6647 C CA . TYR B 1 379 ? -12.961 -32.562 -13.008 1 72.81 379 TYR B CA 1
ATOM 6648 C C . TYR B 1 379 ? -12 -33.75 -12.938 1 72.81 379 TYR B C 1
ATOM 6650 O O . TYR B 1 379 ? -10.945 -33.75 -13.57 1 72.81 379 TYR B O 1
ATOM 6658 N N . ASN B 1 380 ? -12.281 -34.719 -12.078 1 60.88 380 ASN B N 1
ATOM 6659 C CA . ASN B 1 380 ? -11.367 -35.844 -11.898 1 60.88 380 ASN B CA 1
ATOM 6660 C C . ASN B 1 380 ? -11.961 -37.156 -12.438 1 60.88 380 ASN B C 1
ATOM 6662 O O . ASN B 1 380 ? -11.695 -38.219 -11.906 1 60.88 380 ASN B O 1
ATOM 6666 N N . LEU B 1 381 ? -12.867 -37.156 -13.438 1 50.88 381 LEU B N 1
ATOM 6667 C CA . LEU B 1 381 ? -13.656 -38.281 -13.922 1 50.88 381 LEU B CA 1
ATOM 6668 C C . LEU B 1 381 ? -12.852 -39.594 -13.844 1 50.88 381 LEU B C 1
ATOM 6670 O O . LEU B 1 381 ? -13.398 -40.625 -13.5 1 50.88 381 LEU B O 1
ATOM 6674 N N . ASP B 1 382 ? -11.625 -39.625 -14.445 1 47.69 382 ASP B N 1
ATOM 6675 C CA . ASP B 1 382 ? -11.148 -40.969 -14.742 1 47.69 382 ASP B CA 1
ATOM 6676 C C . ASP B 1 382 ? -10.609 -41.656 -13.484 1 47.69 382 ASP B C 1
ATOM 6678 O O . ASP B 1 382 ? -10.125 -42.781 -13.539 1 47.69 382 ASP B O 1
ATOM 6682 N N . ILE B 1 383 ? -10.461 -40.938 -12.461 1 43 383 ILE B N 1
ATOM 6683 C CA . ILE B 1 383 ? -9.969 -41.625 -11.273 1 43 383 ILE B CA 1
ATOM 6684 C C . ILE B 1 383 ? -11.141 -42.25 -10.508 1 43 383 ILE B C 1
ATOM 6686 O O . ILE B 1 383 ? -12.016 -41.5 -10.023 1 43 383 ILE B O 1
ATOM 6690 N N . GLN B 1 384 ? -11.617 -43.344 -10.93 1 36.91 384 GLN B N 1
ATOM 6691 C CA . GLN B 1 384 ? -12.672 -44.031 -10.211 1 36.91 384 GLN B CA 1
ATOM 6692 C C . GLN B 1 384 ? -12.383 -44.094 -8.711 1 36.91 384 GLN B C 1
ATOM 6694 O O . GLN B 1 384 ? -11.297 -44.5 -8.297 1 36.91 384 GLN B O 1
ATOM 6699 N N . PRO B 1 385 ? -12.984 -43.344 -7.875 1 38.38 385 PRO B N 1
ATOM 6700 C CA . PRO B 1 385 ? -12.742 -43.375 -6.43 1 38.38 385 PRO B CA 1
ATOM 6701 C C . PRO B 1 385 ? -12.578 -44.812 -5.918 1 38.38 385 PRO B C 1
ATOM 6703 O O . PRO B 1 385 ? -12.031 -45.031 -4.832 1 38.38 385 PRO B O 1
ATOM 6706 N N . GLU B 1 386 ? -13.383 -45.812 -6.367 1 36.81 386 GLU B N 1
ATOM 6707 C CA . GLU B 1 386 ? -13.555 -47.062 -5.68 1 36.81 386 GLU B CA 1
ATOM 6708 C C . GLU B 1 386 ? -12.258 -47.875 -5.668 1 36.81 386 GLU B C 1
ATOM 6710 O O . GLU B 1 386 ? -12.031 -48.688 -4.773 1 36.81 386 GLU B O 1
ATOM 6715 N N . GLU B 1 387 ? -11.75 -48.281 -6.855 1 35.25 387 GLU B N 1
ATOM 6716 C CA . GLU B 1 387 ? -10.727 -49.312 -6.82 1 35.25 387 GLU B CA 1
ATOM 6717 C C . GLU B 1 387 ? -9.406 -48.781 -6.289 1 35.25 387 GLU B C 1
ATOM 6719 O O . GLU B 1 387 ? -8.867 -47.812 -6.828 1 35.25 387 GLU B O 1
ATOM 6724 N N . GLU B 1 388 ? -9.211 -48.844 -4.984 1 35.47 388 GLU B N 1
ATOM 6725 C CA . GLU B 1 388 ? -7.867 -48.719 -4.43 1 35.47 388 GLU B CA 1
ATOM 6726 C C . GLU B 1 388 ? -6.805 -49.188 -5.422 1 35.47 388 GLU B C 1
ATOM 6728 O O . GLU B 1 388 ? -6.809 -50.344 -5.84 1 35.47 388 GLU B O 1
ATOM 6733 N N . PRO B 1 389 ? -6.52 -48.625 -6.469 1 33.53 389 PRO B N 1
ATOM 6734 C CA . PRO B 1 389 ? -5.418 -49.344 -7.09 1 33.53 389 PRO B CA 1
ATOM 6735 C C . PRO B 1 389 ? -4.531 -50.062 -6.066 1 33.53 389 PRO B C 1
ATOM 6737 O O . PRO B 1 389 ? -4.199 -49.469 -5.027 1 33.53 389 PRO B O 1
ATOM 6740 N N . ASP B 1 390 ? -4.785 -51.312 -5.836 1 30.81 390 ASP B N 1
ATOM 6741 C CA . ASP B 1 390 ? -3.785 -52.125 -5.145 1 30.81 390 ASP B CA 1
ATOM 6742 C C . ASP B 1 390 ? -2.373 -51.719 -5.578 1 30.81 390 ASP B C 1
ATOM 6744 O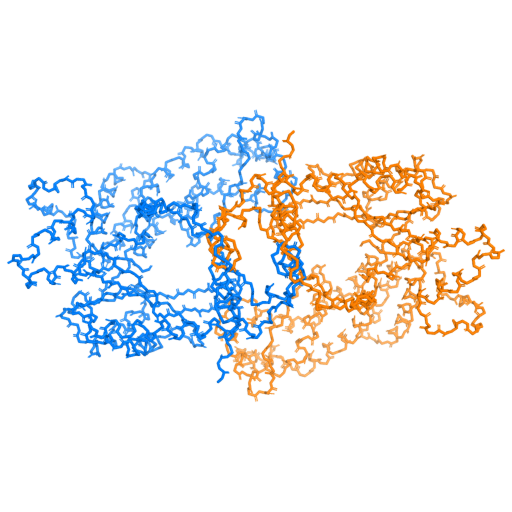 O . ASP B 1 390 ? -1.812 -52.344 -6.496 1 30.81 390 ASP B O 1
ATOM 6748 N N . LEU B 1 391 ? -2.166 -50.469 -5.871 1 33.31 391 LEU B N 1
ATOM 6749 C CA . LEU B 1 391 ? -0.723 -50.25 -5.949 1 33.31 391 LEU B CA 1
ATOM 6750 C C . LEU B 1 391 ? 0 -51.094 -4.895 1 33.31 391 LEU B C 1
ATOM 6752 O O . LEU B 1 391 ? -0.454 -51.188 -3.752 1 33.31 391 LEU B O 1
ATOM 6756 N N . GLY B 1 392 ? 0.387 -52.281 -5.254 1 29.7 392 GLY B N 1
ATOM 6757 C CA . GLY B 1 392 ? 1.286 -52.906 -4.309 1 29.7 392 GLY B CA 1
ATOM 6758 C C . GLY B 1 392 ? 1.877 -51.969 -3.293 1 29.7 392 GLY B C 1
ATOM 6759 O O . GLY B 1 392 ? 2.602 -51.031 -3.656 1 29.7 392 GLY B O 1
ATOM 6760 N N . THR B 1 393 ? 1.071 -51.562 -2.35 1 33.31 393 THR B N 1
ATOM 6761 C CA . THR B 1 393 ? 1.51 -51.031 -1.076 1 33.31 393 THR B CA 1
ATOM 6762 C C . THR B 1 393 ? 2.889 -51.562 -0.696 1 33.31 393 THR B C 1
ATOM 6764 O O . THR B 1 393 ? 3.016 -52.344 0.236 1 33.31 393 THR B O 1
ATOM 6767 N N . ASN B 1 394 ? 3.557 -52.406 -1.536 1 31.19 394 ASN B N 1
ATOM 6768 C CA . ASN B 1 394 ? 4.898 -52.594 -0.994 1 31.19 394 ASN B CA 1
ATOM 6769 C C . ASN B 1 394 ? 5.445 -51.281 -0.392 1 31.19 394 ASN B C 1
ATOM 6771 O O . ASN B 1 394 ? 4.941 -50.219 -0.68 1 31.19 394 ASN B O 1
ATOM 6775 N N . ASP B 1 395 ? 6.738 -51.469 0.369 1 31.38 395 ASP B N 1
ATOM 6776 C CA . ASP B 1 395 ? 7.555 -50.656 1.263 1 31.38 395 ASP B CA 1
ATOM 6777 C C . ASP B 1 395 ? 7.758 -49.25 0.695 1 31.38 395 ASP B C 1
ATOM 6779 O O . ASP B 1 395 ? 8.688 -48.531 1.094 1 31.38 395 ASP B O 1
ATOM 6783 N N . ILE B 1 396 ? 7.289 -49 -0.43 1 33.19 396 ILE B N 1
ATOM 6784 C CA . ILE B 1 396 ? 7.617 -47.625 -0.692 1 33.19 396 ILE B CA 1
ATOM 6785 C C . ILE B 1 396 ? 6.793 -46.719 0.219 1 33.19 396 ILE B C 1
ATOM 6787 O O . ILE B 1 396 ? 5.949 -45.938 -0.254 1 33.19 396 ILE B O 1
ATOM 6791 N N . THR B 1 397 ? 5.953 -47.156 1.08 1 34.44 397 THR B N 1
ATOM 6792 C CA . THR B 1 397 ? 5.352 -46.406 2.174 1 34.44 397 THR B CA 1
ATOM 6793 C C . THR B 1 397 ? 6.344 -45.406 2.746 1 34.44 397 THR B C 1
ATOM 6795 O O . THR B 1 397 ? 6.102 -44.812 3.801 1 34.44 397 THR B O 1
ATOM 6798 N N . ASN B 1 398 ? 7.625 -45.656 2.475 1 33.69 398 ASN B N 1
ATOM 6799 C CA . ASN B 1 398 ? 8.445 -44.719 3.209 1 33.69 398 ASN B CA 1
ATOM 6800 C C . ASN B 1 398 ? 8.016 -43.281 2.934 1 33.69 398 ASN B C 1
ATOM 6802 O O . ASN B 1 398 ? 7.754 -42.906 1.786 1 33.69 398 ASN B O 1
ATOM 6806 N N . ASP B 1 399 ? 7.344 -42.625 3.83 1 37.12 399 ASP B N 1
ATOM 6807 C CA . ASP B 1 399 ? 7.078 -41.219 4.145 1 37.12 399 ASP B CA 1
ATOM 6808 C C . ASP B 1 399 ? 7.973 -40.281 3.318 1 37.12 399 ASP B C 1
ATOM 6810 O O . ASP B 1 399 ? 7.984 -39.062 3.535 1 37.12 399 ASP B O 1
ATOM 6814 N N . ASN B 1 400 ? 9.047 -40.844 2.734 1 42.38 400 ASN B N 1
ATOM 6815 C CA . ASN B 1 400 ? 10.031 -39.875 2.314 1 42.38 400 ASN B CA 1
ATOM 6816 C C . ASN B 1 400 ? 9.68 -39.25 0.956 1 42.38 400 ASN B C 1
ATOM 6818 O O . ASN B 1 400 ? 9.422 -40 -0.003 1 42.38 400 ASN B O 1
ATOM 6822 N N . GLY B 1 401 ? 8.82 -38.219 0.746 1 49.16 401 GLY B N 1
ATOM 6823 C CA . GLY B 1 401 ? 8.438 -37.219 -0.256 1 49.16 401 GLY B CA 1
ATOM 6824 C C . GLY B 1 401 ? 9.227 -37.344 -1.544 1 49.16 401 GLY B C 1
ATOM 6825 O O . GLY B 1 401 ? 9.953 -38.312 -1.744 1 49.16 401 GLY B O 1
ATOM 6826 N N . ILE B 1 402 ? 8.875 -36.531 -2.672 1 55.38 402 ILE B N 1
ATOM 6827 C CA . ILE B 1 402 ? 9.492 -36.344 -3.982 1 55.38 402 ILE B CA 1
ATOM 6828 C C . ILE B 1 402 ? 11.016 -36.344 -3.842 1 55.38 402 ILE B C 1
ATOM 6830 O O . ILE B 1 402 ? 11.711 -37 -4.629 1 55.38 402 ILE B O 1
ATOM 6834 N N . PRO B 1 403 ? 11.383 -35.938 -2.863 1 55.91 403 PRO B N 1
ATOM 6835 C CA . PRO B 1 403 ? 12.844 -35.938 -2.789 1 55.91 403 PRO B CA 1
ATOM 6836 C C . PRO B 1 403 ? 13.422 -37.344 -2.758 1 55.91 403 PRO B C 1
ATOM 6838 O O . PRO B 1 403 ? 14.477 -37.594 -3.342 1 55.91 403 PRO B O 1
ATOM 6841 N N . GLU B 1 404 ? 12.602 -38.219 -2.244 1 59 404 GLU B N 1
ATOM 6842 C CA . GLU B 1 404 ? 13.109 -39.562 -2.154 1 59 404 GLU B CA 1
ATOM 6843 C C . GLU B 1 404 ? 13.031 -40.281 -3.504 1 59 404 GLU B C 1
ATOM 6845 O O . GLU B 1 404 ? 13.93 -41.031 -3.863 1 59 404 GLU B O 1
ATOM 6850 N N . LEU B 1 405 ? 11.922 -40 -4.18 1 63.5 405 LEU B N 1
ATOM 6851 C CA . LEU B 1 405 ? 11.812 -40.594 -5.516 1 63.5 405 LEU B CA 1
ATOM 6852 C C . LEU B 1 405 ? 12.922 -40.062 -6.426 1 63.5 405 LEU B C 1
ATOM 6854 O O . LEU B 1 405 ? 13.516 -40.844 -7.184 1 63.5 405 LEU B O 1
ATOM 6858 N N . LEU B 1 406 ? 13.219 -38.906 -6.301 1 65.06 406 LEU B N 1
ATOM 6859 C CA . LEU B 1 406 ? 14.281 -38.344 -7.121 1 65.06 406 LEU B CA 1
ATOM 6860 C C . LEU B 1 406 ? 15.641 -38.906 -6.746 1 65.06 406 LEU B C 1
ATOM 6862 O O . LEU B 1 406 ? 16.453 -39.219 -7.621 1 65.06 406 LEU B O 1
ATOM 6866 N N . ASN B 1 407 ? 15.766 -38.969 -5.484 1 64.94 407 ASN B N 1
ATOM 6867 C CA . ASN B 1 407 ? 17 -39.562 -5.008 1 64.94 407 ASN B CA 1
ATOM 6868 C C . ASN B 1 407 ? 17.156 -41 -5.477 1 64.94 407 ASN B C 1
ATOM 6870 O O . ASN B 1 407 ? 18.25 -41.469 -5.816 1 64.94 407 ASN B O 1
ATOM 6874 N N . TRP B 1 408 ? 16.047 -41.688 -5.461 1 65.25 408 TRP B N 1
ATOM 6875 C CA . TRP B 1 408 ? 16.062 -43.094 -5.918 1 65.25 408 TRP B CA 1
ATOM 6876 C C . TRP B 1 408 ? 16.469 -43.188 -7.383 1 65.25 408 TRP B C 1
ATOM 6878 O O . TRP B 1 408 ? 17.328 -43.969 -7.746 1 65.25 408 TRP B O 1
ATOM 6888 N N . TRP B 1 409 ? 15.961 -42.406 -8.117 1 68.62 409 TRP B N 1
ATOM 6889 C CA . TRP B 1 409 ? 16.25 -42.438 -9.539 1 68.62 409 TRP B CA 1
ATOM 6890 C C . TRP B 1 409 ? 17.656 -41.875 -9.82 1 68.62 409 TRP B C 1
ATOM 6892 O O . TRP B 1 409 ? 18.312 -42.312 -10.773 1 68.62 409 TRP B O 1
ATOM 6902 N N . ARG B 1 410 ? 18.047 -41 -9.039 1 68.44 410 ARG B N 1
ATOM 6903 C CA . ARG B 1 410 ? 19.406 -40.5 -9.164 1 68.44 410 ARG B CA 1
ATOM 6904 C C . ARG B 1 410 ? 20.406 -41.656 -9.062 1 68.44 410 ARG B C 1
ATOM 6906 O O . ARG B 1 410 ? 21.406 -41.688 -9.781 1 68.44 410 ARG B O 1
ATOM 6913 N N . ASN B 1 411 ? 20.047 -42.531 -8.266 1 67.81 411 ASN B N 1
ATOM 6914 C CA . ASN B 1 411 ? 20.938 -43.656 -8.031 1 67.81 411 ASN B CA 1
ATOM 6915 C C . ASN B 1 411 ? 20.75 -44.719 -9.094 1 67.81 411 ASN B C 1
ATOM 6917 O O . ASN B 1 411 ? 21.734 -45.344 -9.523 1 67.81 411 ASN B O 1
ATOM 6921 N N . LEU B 1 412 ? 19.531 -44.938 -9.531 1 62.41 412 LEU B N 1
ATOM 6922 C CA . LEU B 1 412 ? 19.234 -46.031 -10.461 1 62.41 412 LEU B CA 1
ATOM 6923 C C . LEU B 1 412 ? 19.328 -45.531 -11.906 1 62.41 412 LEU B C 1
ATOM 6925 O O . LEU B 1 412 ? 19.375 -46.344 -12.836 1 62.41 412 LEU B O 1
ATOM 6929 N N . GLY B 1 413 ? 19.344 -44.25 -12.102 1 63.19 413 GLY B N 1
ATOM 6930 C CA . GLY B 1 413 ? 19.234 -43.656 -13.414 1 63.19 413 GLY B CA 1
ATOM 6931 C C . GLY B 1 413 ? 20.312 -44.094 -14.375 1 63.19 413 GLY B C 1
ATOM 6932 O O . GLY B 1 413 ? 20.078 -44.25 -15.578 1 63.19 413 GLY B O 1
ATOM 6933 N N . ALA B 1 414 ? 21.391 -44.406 -13.875 1 68.62 414 ALA B N 1
ATOM 6934 C CA . ALA B 1 414 ? 22.516 -44.781 -14.727 1 68.62 414 ALA B CA 1
ATOM 6935 C C . ALA B 1 414 ? 22.25 -46.156 -15.375 1 68.62 414 ALA B C 1
ATOM 6937 O O . ALA B 1 414 ? 22.719 -46.438 -16.484 1 68.62 414 ALA B O 1
ATOM 6938 N N . GLN B 1 415 ? 21.453 -46.969 -14.766 1 67.12 415 GLN B N 1
ATOM 6939 C CA . GLN B 1 415 ? 21.172 -48.312 -15.25 1 67.12 415 GLN B CA 1
ATOM 6940 C C . GLN B 1 415 ? 20.125 -48.281 -16.359 1 67.12 415 GLN B C 1
ATOM 6942 O O . GLN B 1 415 ? 20.141 -49.125 -17.25 1 67.12 415 GLN B O 1
ATOM 6947 N N . TYR B 1 416 ? 19.281 -47.344 -16.219 1 69.31 416 TYR B N 1
ATOM 6948 C CA . TYR B 1 416 ? 18.203 -47.25 -17.203 1 69.31 416 TYR B CA 1
ATOM 6949 C C . TYR B 1 416 ? 18.125 -45.844 -17.781 1 69.31 416 TYR B C 1
ATOM 6951 O O . TYR B 1 416 ? 17.203 -45.094 -17.453 1 69.31 416 TYR B O 1
ATOM 6959 N N . PRO B 1 417 ? 18.969 -45.562 -18.656 1 69.81 417 PRO B N 1
ATOM 6960 C CA . PRO B 1 417 ? 19.094 -44.188 -19.109 1 69.81 417 PRO B CA 1
ATOM 6961 C C . PRO B 1 417 ? 17.828 -43.656 -19.797 1 69.81 417 PRO B C 1
ATOM 6963 O O . PRO B 1 417 ? 17.406 -42.531 -19.578 1 69.81 417 PRO B O 1
ATOM 6966 N N . LYS B 1 418 ? 17.234 -44.469 -20.625 1 71 418 LYS B N 1
ATOM 6967 C CA . LYS B 1 418 ? 16.031 -44.062 -21.359 1 71 418 LYS B CA 1
ATOM 6968 C C . LYS B 1 418 ? 14.859 -43.844 -20.406 1 71 418 LYS B C 1
ATOM 6970 O O . LYS B 1 418 ? 14.141 -42.844 -20.5 1 71 418 LYS B O 1
ATOM 6975 N N . LEU B 1 419 ? 14.734 -44.812 -19.594 1 70.81 419 LEU B N 1
ATOM 6976 C CA . LEU B 1 419 ? 13.656 -44.719 -18.625 1 70.81 419 LEU B CA 1
ATOM 6977 C C . LEU B 1 419 ? 13.867 -43.531 -17.688 1 70.81 419 LEU B C 1
ATOM 6979 O O . LEU B 1 419 ? 12.914 -42.844 -17.312 1 70.81 419 LEU B O 1
ATOM 6983 N N . SER B 1 420 ? 15.117 -43.312 -17.359 1 72.88 420 SER B N 1
ATOM 6984 C CA . SER B 1 420 ? 15.453 -42.219 -16.453 1 72.88 420 SER B CA 1
ATOM 6985 C C . SER B 1 420 ? 15.07 -40.875 -17.062 1 72.88 420 SER B C 1
ATOM 6987 O O . SER B 1 420 ? 14.57 -40 -16.375 1 72.88 420 SER B O 1
ATOM 6989 N N . ARG B 1 421 ? 15.234 -40.812 -18.297 1 73.69 421 ARG B N 1
ATOM 6990 C CA . ARG B 1 421 ? 14.883 -39.562 -19 1 73.69 421 ARG B CA 1
ATOM 6991 C C . ARG B 1 421 ? 13.367 -39.344 -19 1 73.69 421 ARG B C 1
ATOM 6993 O O . ARG B 1 421 ? 12.898 -38.219 -18.812 1 73.69 421 ARG B O 1
ATOM 7000 N N . MET B 1 422 ? 12.672 -40.375 -19.188 1 75 422 MET B N 1
ATOM 7001 C CA . MET B 1 422 ? 11.211 -40.281 -19.219 1 75 422 MET B CA 1
ATOM 7002 C C . MET B 1 422 ? 10.664 -39.906 -17.844 1 75 422 MET B C 1
ATOM 7004 O O . MET B 1 422 ? 9.734 -39.125 -17.734 1 75 422 MET B O 1
ATOM 7008 N N . VAL B 1 423 ? 11.32 -40.562 -16.938 1 74.12 423 VAL B N 1
ATOM 7009 C CA . VAL B 1 423 ? 10.883 -40.312 -15.57 1 74.12 423 VAL B CA 1
ATOM 7010 C C . VAL B 1 423 ? 11.109 -38.844 -15.211 1 74.12 423 VAL B C 1
ATOM 7012 O O . VAL B 1 423 ? 10.266 -38.219 -14.562 1 74.12 423 VAL B O 1
ATOM 7015 N N . LYS B 1 424 ? 12.195 -38.25 -15.633 1 76.44 424 LYS B N 1
ATOM 7016 C CA . LYS B 1 424 ? 12.477 -36.844 -15.391 1 76.44 424 LYS B CA 1
ATOM 7017 C C . LYS B 1 424 ? 11.391 -35.969 -16 1 76.44 424 LYS B C 1
ATOM 7019 O O . LYS B 1 424 ? 10.938 -35 -15.359 1 76.44 424 LYS B O 1
ATOM 7024 N N . ASP B 1 425 ? 10.969 -36.344 -17.125 1 77.56 425 ASP B N 1
ATOM 7025 C CA . ASP B 1 425 ? 9.969 -35.562 -17.844 1 77.56 425 ASP B CA 1
ATOM 7026 C C . ASP B 1 425 ? 8.625 -35.594 -17.109 1 77.56 425 ASP B C 1
ATOM 7028 O O . ASP B 1 425 ? 7.957 -34.562 -16.984 1 77.56 425 ASP B O 1
ATOM 7032 N N . VAL B 1 426 ? 8.312 -36.719 -16.594 1 75.31 426 VAL B N 1
ATOM 7033 C CA . VAL B 1 426 ? 7.012 -36.906 -15.953 1 75.31 426 VAL B CA 1
ATOM 7034 C C . VAL B 1 426 ? 7.023 -36.25 -14.57 1 75.31 426 VAL B C 1
ATOM 7036 O O . VAL B 1 426 ? 6.047 -35.625 -14.172 1 75.31 426 VAL B O 1
ATOM 7039 N N . LEU B 1 427 ? 8.164 -36.344 -13.898 1 76 427 LEU B N 1
ATOM 7040 C CA . LEU B 1 427 ? 8.258 -35.844 -12.539 1 76 427 LEU B CA 1
ATOM 7041 C C . LEU B 1 427 ? 8.305 -34.312 -12.539 1 76 427 LEU B C 1
ATOM 7043 O O . LEU B 1 427 ? 8.039 -33.688 -11.516 1 76 427 LEU B O 1
ATOM 7047 N N . ALA B 1 428 ? 8.594 -33.781 -13.68 1 80.69 428 ALA B N 1
ATOM 7048 C CA . ALA B 1 428 ? 8.688 -32.344 -13.781 1 80.69 428 ALA B CA 1
ATOM 7049 C C . ALA B 1 428 ? 7.305 -31.703 -13.953 1 80.69 428 ALA B C 1
ATOM 7051 O O . ALA B 1 428 ? 7.141 -30.5 -13.797 1 80.69 428 ALA B O 1
ATOM 7052 N N . ILE B 1 429 ? 6.312 -32.531 -14.281 1 80.38 429 ILE B N 1
ATOM 7053 C CA . ILE B 1 429 ? 4.969 -32.031 -14.562 1 80.38 429 ILE B CA 1
ATOM 7054 C C . ILE B 1 429 ? 4.355 -31.469 -13.281 1 80.38 429 ILE B C 1
ATOM 7056 O O . ILE B 1 429 ? 4.391 -32.125 -12.227 1 80.38 429 ILE B O 1
ATOM 7060 N N . GLN B 1 430 ? 3.84 -30.25 -13.398 1 84.56 430 GLN B N 1
ATOM 7061 C CA . GLN B 1 430 ? 3.271 -29.578 -12.242 1 84.56 430 GLN B CA 1
ATOM 7062 C C . GLN B 1 430 ? 1.77 -29.828 -12.133 1 84.56 430 GLN B C 1
ATOM 7064 O O . GLN B 1 430 ? 1.077 -29.906 -13.156 1 84.56 430 GLN B O 1
ATOM 7069 N N . GLY B 1 431 ? 1.355 -29.953 -10.953 1 80.44 431 GLY B N 1
ATOM 7070 C CA . GLY B 1 431 ? -0.065 -30.156 -10.727 1 80.44 431 GLY B CA 1
ATOM 7071 C C . GLY B 1 431 ? -0.827 -28.875 -10.461 1 80.44 431 GLY B C 1
ATOM 7072 O O . GLY B 1 431 ? -2.059 -28.859 -10.477 1 80.44 431 GLY B O 1
ATOM 7073 N N . SER B 1 432 ? -0.09 -27.891 -10.195 1 80.38 432 SER B N 1
ATOM 7074 C CA . SER B 1 432 ? -0.729 -26.609 -9.93 1 80.38 432 SER B CA 1
ATOM 7075 C C . SER B 1 432 ? 0.042 -25.453 -10.578 1 80.38 432 SER B C 1
ATOM 7077 O O . SER B 1 432 ? 1.248 -25.562 -10.805 1 80.38 432 SER B O 1
ATOM 7079 N N . SER B 1 433 ? -0.707 -24.438 -10.977 1 79.88 433 SER B N 1
ATOM 7080 C CA . SER B 1 433 ? -0.08 -23.297 -11.625 1 79.88 433 SER B CA 1
ATOM 7081 C C . SER B 1 433 ? -0.095 -22.062 -10.711 1 79.88 433 SER B C 1
ATOM 7083 O O . SER B 1 433 ? -0.991 -21.922 -9.875 1 79.88 433 SER B O 1
#